Protein 7RGF (pdb70)

InterPro domains:
  IPR002126 Cadherin-like [PF00028] (144-236)
  IPR002126 Cadherin-like [PF00028] (250-343)
  IPR002126 Cadherin-like [PF00028] (361-444)
  IPR002126 Cadherin-like [PF00028] (465-558)
  IPR002126 Cadherin-like [PF00028] (590-668)
  IPR002126 Cadherin-like [PR00205] (76-95)
  IPR002126 Cadherin-like [PR00205] (245-274)
  IPR002126 Cadherin-like [PR00205] (318-330)
  IPR002126 Cadherin-like [PR00205] (437-456)
  IPR002126 Cadherin-like [PR00205] (456-469)
  IPR002126 Cadherin-like [PR00205] (516-542)
  IPR002126 Cadherin-like [PR00205] (550-567)
  IPR002126 Cadherin-like [PS50268] (38-136)
  IPR002126 Cadherin-like [PS50268] (137-245)
  IPR002126 Cadherin-like [PS50268] (246-353)
  IPR002126 Cadherin-like [PS50268] (354-458)
  IPR002126 Cadherin-like [PS50268] (459-568)
  IPR002126 Cadherin-like [PS50268] (583-679)
  IPR002126 Cadherin-like [SM00112] (52-134)
  IPR002126 Cadherin-like [SM00112] (158-243)

B-factor: mean 73.39, std 21.09, range [30.85, 167.54]

Structure (mmCIF, N/CA/C/O backbone):
data_7RGF
#
_entry.id   7RGF
#
_cell.length_a   51.944
_cell.length_b   103.948
_cell.length_c   200.592
_cell.angle_alpha   90.000
_cell.angle_beta   90.000
_cell.angle_gamma   90.000
#
_symmetry.space_group_name_H-M   'P 21 21 21'
#
loop_
_entity.id
_entity.type
_entity.pdbx_description
1 polymer 'Protocadherin gamma C4'
2 branched beta-D-galactopyranose-(1-4)-2-acetamido-2-deoxy-beta-D-glucopyranose-(1-2)-alpha-D-mannopyranose-(1-3)-[alpha-D-mannopyranose-(1-6)]beta-D-mannopyranose-(1-4)-2-acetamido-2-deoxy-beta-D-glucopyranose-(1-4)-[alpha-L-fucopyranose-(1-6)]2-acetamido-2-deoxy-beta-D-glucopyranose
3 branched 2-acetamido-2-deoxy-beta-D-glucopyranose-(1-2)-alpha-D-mannopyranose-(1-3)-[alpha-D-mannopyranose-(1-6)]beta-D-mannopyranose-(1-4)-2-acetamido-2-deoxy-beta-D-glucopyranose-(1-4)-[alpha-L-fucopyranose-(1-6)]2-acetamido-2-deoxy-beta-D-glucopyranose
4 non-polymer alpha-D-mannopyranose
5 non-polymer 2-acetamido-2-deoxy-beta-D-glucopyranose
6 non-polymer GLYCEROL
7 non-polymer 'CALCIUM ION'
8 non-polymer 'CHLORIDE ION'
9 water water
#
loop_
_atom_site.group_PDB
_atom_site.id
_atom_site.type_symbol
_atom_site.label_atom_id
_atom_site.label_alt_id
_atom_site.label_comp_id
_atom_site.label_asym_id
_atom_site.label_entity_id
_atom_site.label_seq_id
_atom_site.pdbx_PDB_ins_code
_atom_site.Cartn_x
_atom_site.Cartn_y
_atom_site.Cartn_z
_atom_site.occupancy
_atom_site.B_iso_or_equiv
_atom_site.auth_seq_id
_atom_site.auth_comp_id
_atom_site.auth_asym_id
_atom_site.auth_atom_id
_atom_site.pdbx_PDB_model_num
ATOM 1 N N . GLN A 1 1 ? 24.13755 237.65994 103.27481 1.000 78.33661 1 GLN A N 1
ATOM 2 C CA . GLN A 1 1 ? 24.72993 236.53255 102.56514 1.000 77.09414 1 GLN A CA 1
ATOM 3 C C . GLN A 1 1 ? 26.16961 236.85867 102.15557 1.000 66.31281 1 GLN A C 1
ATOM 4 O O . GLN A 1 1 ? 26.43681 237.84289 101.46235 1.000 61.48737 1 GLN A O 1
ATOM 10 N N . ILE A 1 2 ? 27.09977 236.04516 102.64045 1.000 59.05524 2 ILE A N 1
ATOM 11 C CA . ILE A 1 2 ? 28.51052 236.17084 102.29564 1.000 54.69226 2 ILE A CA 1
ATOM 12 C C . ILE A 1 2 ? 28.78382 235.34394 101.04392 1.000 54.40585 2 ILE A C 1
ATOM 13 O O . ILE A 1 2 ? 28.63558 234.11701 101.05585 1.000 54.93919 2 ILE A O 1
ATOM 18 N N . ARG A 1 3 ? 29.17022 236.01229 99.95831 1.000 52.02939 3 ARG A N 1
ATOM 19 C CA . ARG A 1 3 ? 29.40987 235.34427 98.68543 1.000 51.36278 3 ARG A CA 1
ATOM 20 C C . ARG A 1 3 ? 30.78367 235.71545 98.14051 1.000 43.78392 3 ARG A C 1
ATOM 21 O O . ARG A 1 3 ? 31.11490 236.89993 98.03217 1.000 45.01615 3 ARG A O 1
ATOM 29 N N . TYR A 1 4 ? 31.58213 234.69397 97.81046 1.000 40.56319 4 TYR A N 1
ATOM 30 C CA . TYR A 1 4 ? 32.91768 234.86399 97.24471 1.000 45.42210 4 TYR A CA 1
ATOM 31 C C . TYR A 1 4 ? 32.97641 234.32266 95.82445 1.000 50.69298 4 TYR A C 1
ATOM 32 O O . TYR A 1 4 ? 32.64630 233.14984 95.59606 1.000 52.38789 4 TYR A O 1
ATOM 41 N N . PRO A 1 5 ? 33.36879 235.12799 94.84286 1.000 46.84734 5 PRO A N 1
ATOM 42 C CA . PRO A 1 5 ? 33.64613 234.58220 93.51191 1.000 52.85937 5 PRO A CA 1
ATOM 43 C C . PRO A 1 5 ? 35.06967 234.05504 93.41630 1.000 57.73481 5 PRO A C 1
ATOM 44 O O . PRO A 1 5 ? 36.01257 234.64542 93.95146 1.000 63.01498 5 PRO A O 1
ATOM 48 N N . VAL A 1 6 ? 35.21672 232.91604 92.74824 1.000 56.94367 6 VAL A N 1
ATOM 49 C CA . VAL A 1 6 ? 36.54122 232.37693 92.45485 1.000 53.09935 6 VAL A CA 1
ATOM 50 C C . VAL A 1 6 ? 36.47111 231.67695 91.10229 1.000 50.70050 6 VAL A C 1
ATOM 51 O O . VAL A 1 6 ? 35.50844 230.94503 90.82480 1.000 52.69030 6 VAL A O 1
ATOM 55 N N . PRO A 1 7 ? 37.44011 231.90027 90.21889 1.000 52.60865 7 PRO A N 1
ATOM 56 C CA . PRO A 1 7 ? 37.39628 231.24456 88.90896 1.000 57.51947 7 PRO A CA 1
ATOM 57 C C . PRO A 1 7 ? 37.66669 229.75622 89.03134 1.000 59.76049 7 PRO A C 1
ATOM 58 O O . PRO A 1 7 ? 38.46555 229.31415 89.85965 1.000 60.80199 7 PRO A O 1
ATOM 62 N N . GLU A 1 8 ? 36.98245 228.98534 88.19524 1.000 58.17969 8 GLU A N 1
ATOM 63 C CA . GLU A 1 8 ? 37.22061 227.55453 88.12047 1.000 55.99797 8 GLU A CA 1
ATOM 64 C C . GLU A 1 8 ? 38.65677 227.27376 87.68537 1.000 58.04219 8 GLU A C 1
ATOM 65 O O . GLU A 1 8 ? 39.33146 228.11620 87.08343 1.000 57.68433 8 GLU A O 1
ATOM 71 N N . GLU A 1 9 ? 39.11885 226.06317 88.00403 1.000 59.06445 9 GLU A N 1
ATOM 72 C CA . GLU A 1 9 ? 40.45373 225.59205 87.63430 1.000 65.31772 9 GLU A CA 1
ATOM 73 C C . GLU A 1 9 ? 41.55686 226.44262 88.26140 1.000 65.33427 9 GLU A C 1
ATOM 74 O O . GLU A 1 9 ? 42.62499 226.61831 87.67014 1.000 66.55605 9 GLU A O 1
ATOM 80 N N . SER A 1 10 ? 41.31105 226.99073 89.44913 1.000 65.24702 10 SER A N 1
ATOM 81 C CA . SER A 1 10 ? 42.34368 227.73109 90.16107 1.000 64.24507 10 SER A CA 1
ATOM 82 C C . SER A 1 10 ? 43.25617 226.77033 90.91476 1.000 60.27062 10 SER A C 1
ATOM 83 O O . SER A 1 10 ? 42.81684 225.73185 91.41745 1.000 59.23447 10 SER A O 1
ATOM 86 N N . GLN A 1 11 ? 44.53784 227.12666 90.98742 1.000 59.61620 11 GLN A N 1
ATOM 87 C CA . GLN A 1 11 ? 45.52998 226.24718 91.58525 1.000 63.03694 11 GLN A CA 1
ATOM 88 C C . GLN A 1 11 ? 45.34080 226.15341 93.09760 1.000 65.18649 11 GLN A C 1
ATOM 89 O O . GLN A 1 11 ? 44.64424 226.95852 93.72139 1.000 64.45441 11 GLN A O 1
ATOM 95 N N . GLU A 1 12 ? 45.95808 225.12831 93.67972 1.000 67.54170 12 GLU A N 1
ATOM 96 C CA . GLU A 1 12 ? 45.94569 224.95428 95.12591 1.000 64.10484 12 GLU A CA 1
ATOM 97 C C . GLU A 1 12 ? 46.51410 226.18516 95.82080 1.000 61.38204 12 GLU A C 1
ATOM 98 O O . GLU A 1 12 ? 47.54651 226.72389 95.40916 1.000 61.61078 12 GLU A O 1
ATOM 101 N N . GLY A 1 13 ? 45.83035 226.63159 96.87510 1.000 56.17256 13 GLY A N 1
ATOM 102 C CA . GLY A 1 13 ? 46.24477 227.78554 97.64614 1.000 45.15727 13 GLY A CA 1
ATOM 103 C C . GLY A 1 13 ? 45.70522 229.12052 97.17711 1.000 56.10751 13 GLY A C 1
ATOM 104 O O . GLY A 1 13 ? 46.03423 230.14784 97.78318 1.000 59.45565 13 GLY A O 1
ATOM 105 N N . THR A 1 14 ? 44.89064 229.14643 96.12659 1.000 57.18421 14 THR A N 1
ATOM 106 C CA . THR A 1 14 ? 44.31683 230.40400 95.66394 1.000 52.42118 14 THR A CA 1
ATOM 107 C C . THR A 1 14 ? 43.38506 230.99749 96.72127 1.000 47.40677 14 THR A C 1
ATOM 108 O O . THR A 1 14 ? 42.58520 230.29159 97.34230 1.000 44.94523 14 THR A O 1
ATOM 112 N N . PHE A 1 15 ? 43.48897 232.31174 96.91488 1.000 45.40081 15 PHE A N 1
ATOM 113 C CA . PHE A 1 15 ? 42.68482 233.00804 97.91222 1.000 46.48150 15 PHE A CA 1
ATOM 114 C C . PHE A 1 15 ? 41.23545 233.13013 97.45579 1.000 51.19891 15 PHE A C 1
ATOM 115 O O . PHE A 1 15 ? 40.95059 233.63714 96.36739 1.000 54.68862 15 PHE A O 1
ATOM 123 N N . VAL A 1 16 ? 40.31555 232.66374 98.29145 1.000 48.66033 16 VAL A N 1
ATOM 124 C CA . VAL A 1 16 ? 38.88409 232.82932 98.05251 1.000 45.07628 16 VAL A CA 1
ATOM 125 C C . VAL A 1 16 ? 38.31363 234.00387 98.83143 1.000 49.61324 16 VAL A C 1
ATOM 126 O O . VAL A 1 16 ? 37.71554 234.90730 98.25203 1.000 47.39559 16 VAL A O 1
ATOM 130 N N . GLY A 1 17 ? 38.49735 234.01858 100.14246 1.000 52.82973 17 GLY A N 1
ATOM 131 C CA . GLY A 1 17 ? 37.93538 235.07692 100.96051 1.000 51.64839 17 GLY A CA 1
ATOM 132 C C . GLY A 1 17 ? 38.35832 234.94403 102.40595 1.000 51.40901 17 GLY A C 1
ATOM 133 O O . GLY A 1 17 ? 38.81864 233.88842 102.84763 1.000 49.25874 17 GLY A O 1
ATOM 134 N N . ASN A 1 18 ? 38.20074 236.05105 103.13372 1.000 49.80286 18 ASN A N 1
ATOM 135 C CA . ASN A 1 18 ? 38.50173 236.09723 104.56360 1.000 45.94158 18 ASN A CA 1
ATOM 136 C C . ASN A 1 18 ? 37.21331 235.79423 105.32487 1.000 40.61820 18 ASN A C 1
ATOM 137 O O . ASN A 1 18 ? 36.48824 236.68760 105.76713 1.000 43.74667 18 ASN A O 1
ATOM 142 N N . VAL A 1 19 ? 36.93325 234.49614 105.48602 1.000 38.58779 19 VAL A N 1
ATOM 143 C CA . VAL A 1 19 ? 35.68602 234.07338 106.12284 1.000 44.46919 19 VAL A CA 1
ATOM 144 C C . VAL A 1 19 ? 35.66624 234.45031 107.59928 1.000 47.74081 19 VAL A C 1
ATOM 145 O O . VAL A 1 19 ? 34.62260 234.84619 108.13282 1.000 53.09349 19 VAL A O 1
ATOM 149 N N . ALA A 1 20 ? 36.81059 234.33407 108.28330 1.000 41.65374 20 ALA A N 1
ATOM 150 C CA . ALA A 1 20 ? 36.86426 234.66589 109.70571 1.000 42.13845 20 ALA A CA 1
ATOM 151 C C . ALA A 1 20 ? 36.45196 236.11174 109.94179 1.000 43.71054 20 ALA A C 1
ATOM 152 O O . ALA A 1 20 ? 35.63459 236.40280 110.82486 1.000 41.45332 20 ALA A O 1
ATOM 154 N N . GLN A 1 21 ? 36.99440 237.02962 109.13814 1.000 38.25495 21 GLN A N 1
ATOM 155 C CA . GLN A 1 21 ? 36.65843 238.44093 109.28303 1.000 37.85174 21 GLN A CA 1
ATOM 156 C C . GLN A 1 21 ? 35.19816 238.70196 108.92776 1.000 42.67046 21 GLN A C 1
ATOM 157 O O . GLN A 1 21 ? 34.54235 239.54641 109.54887 1.000 49.58556 21 GLN A O 1
ATOM 163 N N . ASP A 1 22 ? 34.66542 237.97629 107.93940 1.000 37.08144 22 ASP A N 1
ATOM 164 C CA . ASP A 1 22 ? 33.24883 238.08350 107.60651 1.000 45.69131 22 ASP A CA 1
ATOM 165 C C . ASP A 1 22 ? 32.34491 237.38368 108.61260 1.000 46.72846 22 ASP A C 1
ATOM 166 O O . ASP A 1 22 ? 31.17705 237.76687 108.74462 1.000 45.56177 22 ASP A O 1
ATOM 171 N N . PHE A 1 23 ? 32.85136 236.38538 109.32938 1.000 45.38204 23 PHE A N 1
ATOM 172 C CA . PHE A 1 23 ? 32.09850 235.76703 110.40992 1.000 46.00036 23 PHE A CA 1
ATOM 173 C C . PHE A 1 23 ? 32.27269 236.50107 111.73065 1.000 48.09665 23 PHE A C 1
ATOM 174 O O . PHE A 1 23 ? 31.72958 236.05232 112.74516 1.000 48.80073 23 PHE A O 1
ATOM 182 N N . LEU A 1 24 ? 33.03131 237.60139 111.74053 1.000 47.90329 24 LEU A N 1
ATOM 183 C CA . LEU A 1 24 ? 33.17405 238.46669 112.91345 1.000 51.78234 24 LEU A CA 1
ATOM 184 C C . LEU A 1 24 ? 33.83753 237.72618 114.06862 1.000 53.54104 24 LEU A C 1
ATOM 185 O O . LEU A 1 24 ? 33.47061 237.89023 115.23232 1.000 53.33294 24 LEU A O 1
ATOM 190 N N . LEU A 1 25 ? 34.83885 236.92031 113.74358 1.000 51.24872 25 LEU A N 1
ATOM 191 C CA . LEU A 1 25 ? 35.56573 236.15248 114.73878 1.000 55.98119 25 LEU A CA 1
ATOM 192 C C . LEU A 1 25 ? 36.68317 237.01549 115.29838 1.000 62.30345 25 LEU A C 1
ATOM 193 O O . LEU A 1 25 ? 37.29410 237.80089 114.56803 1.000 62.49602 25 LEU A O 1
ATOM 198 N N . ASP A 1 26 ? 36.94061 236.88260 116.59777 1.000 66.25131 26 ASP A N 1
ATOM 199 C CA . ASP A 1 26 ? 38.02673 237.64905 117.18494 1.000 72.25530 26 ASP A CA 1
ATOM 200 C C . ASP A 1 26 ? 39.34052 237.19038 116.57123 1.000 69.67134 26 ASP A C 1
ATOM 201 O O . ASP A 1 26 ? 39.58419 235.99052 116.41390 1.000 68.67019 26 ASP A O 1
ATOM 206 N N . THR A 1 27 ? 40.18500 238.15887 116.21604 1.000 71.71504 27 THR A N 1
ATOM 207 C CA . THR A 1 27 ? 41.42937 237.83450 115.53033 1.000 78.63380 27 THR A CA 1
ATOM 208 C C . THR A 1 27 ? 42.35847 237.01814 116.41889 1.000 76.10203 27 THR A C 1
ATOM 209 O O . THR A 1 27 ? 43.03533 236.09952 115.94218 1.000 75.52491 27 THR A O 1
ATOM 213 N N . GLU A 1 28 ? 42.39715 237.32935 117.71631 1.000 72.23301 28 GLU A N 1
ATOM 214 C CA . GLU A 1 28 ? 43.33544 236.67092 118.61557 1.000 74.10533 28 GLU A CA 1
ATOM 215 C C . GLU A 1 28 ? 42.93384 235.24066 118.95879 1.000 69.74525 28 GLU A C 1
ATOM 216 O O . GLU A 1 28 ? 43.73537 234.52510 119.57014 1.000 69.48992 28 GLU A O 1
ATOM 222 N N . SER A 1 29 ? 41.73672 234.79965 118.56800 1.000 67.62165 29 SER A N 1
ATOM 223 C CA . SER A 1 29 ? 41.18206 233.53179 119.02776 1.000 73.97005 29 SER A CA 1
ATOM 224 C C . SER A 1 29 ? 41.02367 232.49671 117.91868 1.000 73.68002 29 SER A C 1
ATOM 225 O O . SER A 1 29 ? 40.40031 231.45580 118.15155 1.000 79.29475 29 SER A O 1
ATOM 228 N N . LEU A 1 30 ? 41.57658 232.74393 116.72688 1.000 68.59883 30 LEU A N 1
ATOM 229 C CA . LEU A 1 30 ? 41.39562 231.80475 115.62091 1.000 65.84847 30 LEU A CA 1
ATOM 230 C C . LEU A 1 30 ? 41.96898 230.42991 115.94648 1.000 63.87365 30 LEU A C 1
ATOM 231 O O . LEU A 1 30 ? 41.34049 229.40630 115.65461 1.000 65.10299 30 LEU A O 1
ATOM 236 N N . SER A 1 31 ? 43.16176 230.38271 116.54620 1.000 62.34636 31 SER A N 1
ATOM 237 C CA . SER A 1 31 ? 43.76841 229.09744 116.88264 1.000 73.17421 31 SER A CA 1
ATOM 238 C C . SER A 1 31 ? 42.91660 228.31129 117.87399 1.000 74.50042 31 SER A C 1
ATOM 239 O O . SER A 1 31 ? 42.99840 227.07851 117.92180 1.000 79.66148 31 SER A O 1
ATOM 242 N N . ALA A 1 32 ? 42.10377 229.00014 118.67635 1.000 67.16728 32 ALA A N 1
ATOM 243 C CA . ALA A 1 32 ? 41.20715 228.31257 119.59809 1.000 66.33640 32 ALA A CA 1
ATOM 244 C C . ALA A 1 32 ? 39.90939 227.89639 118.91223 1.000 68.24330 32 ALA A C 1
ATOM 245 O O . ALA A 1 32 ? 39.48075 226.74266 119.03020 1.000 73.06474 32 ALA A O 1
ATOM 247 N N . ARG A 1 33 ? 39.26732 228.82442 118.19577 1.000 64.94082 33 ARG A N 1
ATOM 248 C CA . ARG A 1 33 ? 37.99060 228.51264 117.55974 1.000 63.34224 33 ARG A CA 1
ATOM 249 C C . ARG A 1 33 ? 38.12306 227.38320 116.54592 1.000 64.11454 33 ARG A C 1
ATOM 250 O O . ARG A 1 33 ? 37.18801 226.58973 116.37925 1.000 60.88177 33 ARG A O 1
ATOM 258 N N . ARG A 1 34 ? 39.26474 227.30130 115.85943 1.000 65.34324 34 ARG A N 1
ATOM 259 C CA . ARG A 1 34 ? 39.54710 226.21816 114.91754 1.000 63.52104 34 ARG A CA 1
ATOM 260 C C . ARG A 1 34 ? 38.47967 226.13965 113.82428 1.000 58.02510 34 ARG A C 1
ATOM 261 O O . ARG A 1 34 ? 37.84617 225.10218 113.60992 1.000 51.72503 34 ARG A O 1
ATOM 269 N N . LEU A 1 35 ? 38.27931 227.25937 113.12933 1.000 56.28948 35 LEU A N 1
ATOM 270 C CA . LEU A 1 35 ? 37.28731 227.31948 112.06222 1.000 51.48875 35 LEU A CA 1
ATOM 271 C C . LEU A 1 35 ? 37.66487 226.35148 110.94751 1.000 51.58771 35 LEU A C 1
ATOM 272 O O . LEU A 1 35 ? 38.78890 226.38035 110.43851 1.000 55.03933 35 LEU A O 1
ATOM 277 N N . GLN A 1 36 ? 36.72449 225.48731 110.56949 1.000 50.78470 36 GLN A N 1
ATOM 278 C CA . GLN A 1 36 ? 36.98819 224.46131 109.57266 1.000 53.70950 36 GLN A CA 1
ATOM 279 C C . GLN A 1 36 ? 35.80519 224.30958 108.63033 1.000 53.73905 36 GLN A C 1
ATOM 280 O O . GLN A 1 36 ? 34.66243 224.61800 108.97999 1.000 51.49305 36 GLN A O 1
ATOM 286 N N . VAL A 1 37 ? 36.09677 223.82092 107.43008 1.000 51.57409 37 VAL A N 1
ATOM 287 C CA . VAL A 1 37 ? 35.05535 223.48632 106.46661 1.000 47.84565 37 VAL A CA 1
ATOM 288 C C . VAL A 1 37 ? 34.41291 222.17138 106.88649 1.000 52.53743 37 VAL A C 1
ATOM 289 O O . VAL A 1 37 ? 35.10999 221.21340 107.24032 1.000 59.75179 37 VAL A O 1
ATOM 293 N N . ALA A 1 38 ? 33.08452 222.12495 106.86455 1.000 50.93370 38 ALA A N 1
ATOM 294 C CA . ALA A 1 38 ? 32.34555 220.90048 107.13048 1.000 56.49577 38 ALA A CA 1
ATOM 295 C C . ALA A 1 38 ? 31.94042 220.24726 105.81403 1.000 65.72302 38 ALA A C 1
ATOM 296 O O . ALA A 1 38 ? 31.72098 220.92821 104.80909 1.000 66.20674 38 ALA A O 1
ATOM 298 N N . GLY A 1 39 ? 31.83880 218.91918 105.82605 1.000 73.53767 39 GLY A N 1
ATOM 299 C CA . GLY A 1 39 ? 31.42724 218.19508 104.63682 1.000 78.32610 39 GLY A CA 1
ATOM 300 C C . GLY A 1 39 ? 32.56024 217.59426 103.82893 1.000 81.19262 39 GLY A C 1
ATOM 301 O O . GLY A 1 39 ? 33.46737 218.31174 103.39844 1.000 75.01755 39 GLY A O 1
ATOM 302 N N . GLU A 1 40 ? 32.49909 216.27950 103.59029 1.000 88.57334 40 GLU A N 1
ATOM 303 C CA . GLU A 1 40 ? 33.59430 215.58736 102.91367 1.000 91.00362 40 GLU A CA 1
ATOM 304 C C . GLU A 1 40 ? 33.83059 216.13890 101.51279 1.000 82.37930 40 GLU A C 1
ATOM 305 O O . GLU A 1 40 ? 34.98095 216.33462 101.10298 1.000 82.50162 40 GLU A O 1
ATOM 311 N N . VAL A 1 41 ? 32.75657 216.38893 100.76016 1.000 77.33653 41 VAL A N 1
ATOM 312 C CA . VAL A 1 41 ? 32.90678 216.85879 99.38448 1.000 73.78655 41 VAL A CA 1
ATOM 313 C C . VAL A 1 41 ? 33.55368 218.23801 99.35993 1.000 68.49261 41 VAL A C 1
ATOM 314 O O . VAL A 1 41 ? 34.53164 218.46946 98.63872 1.000 65.61311 41 VAL A O 1
ATOM 318 N N . ASN A 1 42 ? 33.02006 219.17429 100.14832 1.000 66.66280 42 ASN A N 1
ATOM 319 C CA . ASN A 1 42 ? 33.56536 220.52558 100.15799 1.000 61.01438 42 ASN A CA 1
ATOM 320 C C . ASN A 1 42 ? 34.95464 220.58739 100.77791 1.000 60.25573 42 ASN A C 1
ATOM 321 O O . ASN A 1 42 ? 35.71367 221.51253 100.47169 1.000 60.83365 42 ASN A O 1
ATOM 326 N N . GLN A 1 43 ? 35.30905 219.62276 101.63069 1.000 65.62277 43 GLN A N 1
ATOM 327 C CA . GLN A 1 43 ? 36.66186 219.57307 102.17161 1.000 72.16132 43 GLN A CA 1
ATOM 328 C C . GLN A 1 43 ? 37.67473 219.12294 101.13144 1.000 73.93382 43 GLN A C 1
ATOM 329 O O . GLN A 1 43 ? 38.87789 219.31895 101.33158 1.000 69.78603 43 GLN A O 1
ATOM 335 N N . ARG A 1 44 ? 37.21840 218.51636 100.03315 1.000 76.78269 44 ARG A N 1
ATOM 336 C CA . ARG A 1 44 ? 38.13796 218.16427 98.95881 1.000 76.67692 44 ARG A CA 1
ATOM 337 C C . ARG A 1 44 ? 38.58715 219.39083 98.17582 1.000 67.63298 44 ARG A C 1
ATOM 338 O O . ARG A 1 44 ? 39.67144 219.37821 97.58442 1.000 70.11812 44 ARG A O 1
ATOM 346 N N . HIS A 1 45 ? 37.78287 220.45691 98.15952 1.000 61.35702 45 HIS A N 1
ATOM 347 C CA . HIS A 1 45 ? 38.08344 221.61233 97.32745 1.000 57.80942 45 HIS A CA 1
ATOM 348 C C . HIS A 1 45 ? 38.45967 222.86427 98.10644 1.000 55.13428 45 HIS A C 1
ATOM 349 O O . HIS A 1 45 ? 39.15751 223.72227 97.55641 1.000 56.56183 45 HIS A O 1
ATOM 356 N N . PHE A 1 46 ? 38.02837 222.99252 99.36022 1.000 52.90853 46 PHE A N 1
ATOM 357 C CA . PHE A 1 46 ? 38.30785 224.17863 100.15497 1.000 52.35028 46 PHE A CA 1
ATOM 358 C C . PHE A 1 46 ? 38.93475 223.79474 101.48654 1.000 52.92944 46 PHE A C 1
ATOM 359 O O . PHE A 1 46 ? 38.69809 222.70547 102.01604 1.000 57.81813 46 PHE A O 1
ATOM 367 N N . ARG A 1 47 ? 39.74600 224.70708 102.01617 1.000 52.73116 47 ARG A N 1
ATOM 368 C CA . ARG A 1 47 ? 40.30623 224.58041 103.35262 1.000 54.79535 47 ARG A CA 1
ATOM 369 C C . ARG A 1 47 ? 40.49095 225.97963 103.92231 1.000 56.60139 47 ARG A C 1
ATOM 370 O O . ARG A 1 47 ? 40.59497 226.96292 103.18336 1.000 55.05955 47 ARG A O 1
ATOM 378 N N . VAL A 1 48 ? 40.52491 226.05993 105.24849 1.000 50.78979 48 VAL A N 1
ATOM 379 C CA . VAL A 1 48 ? 40.69400 227.31790 105.96555 1.000 47.69213 48 VAL A CA 1
ATOM 380 C C . VAL A 1 48 ? 42.08156 227.33363 106.58632 1.000 52.86496 48 VAL A C 1
ATOM 381 O O . VAL A 1 48 ? 42.46058 226.39473 107.29687 1.000 53.40943 48 VAL A O 1
ATOM 385 N N . ASP A 1 49 ? 42.83875 228.39412 106.31478 1.000 55.13416 49 ASP A N 1
ATOM 386 C CA . ASP A 1 49 ? 44.14633 228.54209 106.93483 1.000 68.63796 49 ASP A CA 1
ATOM 387 C C . ASP A 1 49 ? 43.96674 228.93269 108.39516 1.000 69.41494 49 ASP A C 1
ATOM 388 O O . ASP A 1 49 ? 43.24653 229.88435 108.71190 1.000 65.33830 49 ASP A O 1
ATOM 393 N N . LEU A 1 50 ? 44.64046 228.20108 109.28556 1.000 70.42265 50 LEU A N 1
ATOM 394 C CA . LEU A 1 50 ? 44.41769 228.38208 110.71516 1.000 72.73675 50 LEU A CA 1
ATOM 395 C C . LEU A 1 50 ? 44.98877 229.69945 111.22176 1.000 73.21473 50 LEU A C 1
ATOM 396 O O . LEU A 1 50 ? 44.45611 230.27597 112.17713 1.000 76.02471 50 LEU A O 1
ATOM 401 N N . ASP A 1 51 ? 46.05159 230.20124 110.59360 1.000 74.68442 51 ASP A N 1
ATOM 402 C CA . ASP A 1 51 ? 46.68864 231.41258 111.09512 1.000 78.49256 51 ASP A CA 1
ATOM 403 C C . ASP A 1 51 ? 45.93339 232.66681 110.67137 1.000 74.28750 51 ASP A C 1
ATOM 404 O O . ASP A 1 51 ? 45.73095 233.57423 111.48594 1.000 73.86066 51 ASP A O 1
ATOM 409 N N . SER A 1 52 ? 45.50047 232.73481 109.41300 1.000 70.29918 52 SER A N 1
ATOM 410 C CA . SER A 1 52 ? 44.86640 233.93712 108.89332 1.000 63.31692 52 SER A CA 1
ATOM 411 C C . SER A 1 52 ? 43.34678 233.86154 108.87183 1.000 57.52508 52 SER A C 1
ATOM 412 O O . SER A 1 52 ? 42.69256 234.90924 108.83676 1.000 61.24423 52 SER A O 1
ATOM 415 N N . GLY A 1 53 ? 42.77309 232.66212 108.88677 1.000 50.61126 53 GLY A N 1
ATOM 416 C CA . GLY A 1 53 ? 41.33729 232.52815 108.76278 1.000 50.41275 53 GLY A CA 1
ATOM 417 C C . GLY A 1 53 ? 40.81008 232.70660 107.36012 1.000 50.29311 53 GLY A C 1
ATOM 418 O O . GLY A 1 53 ? 39.61540 232.96412 107.18734 1.000 48.67034 53 GLY A O 1
ATOM 419 N N . ALA A 1 54 ? 41.66467 232.57842 106.35007 1.000 49.82301 54 ALA A N 1
ATOM 420 C CA . ALA A 1 54 ? 41.26683 232.78315 104.96681 1.000 47.53051 54 ALA A CA 1
ATOM 421 C C . ALA A 1 54 ? 40.80524 231.46876 104.35446 1.000 44.93352 54 ALA A C 1
ATOM 422 O O . ALA A 1 54 ? 41.37534 230.40746 104.62246 1.000 49.51469 54 ALA A O 1
ATOM 424 N N . LEU A 1 55 ? 39.76098 231.54831 103.53531 1.000 40.42975 55 LEU A N 1
ATOM 425 C CA . LEU A 1 55 ? 39.28979 230.40520 102.76232 1.000 38.22551 55 LEU A CA 1
ATOM 426 C C . LEU A 1 55 ? 40.14512 230.25505 101.50737 1.000 44.70749 55 LEU A C 1
ATOM 427 O O . LEU A 1 55 ? 40.27258 231.19885 100.72055 1.000 39.72359 55 LEU A O 1
ATOM 432 N N . LEU A 1 56 ? 40.75033 229.08260 101.33216 1.000 45.53391 56 LEU A N 1
ATOM 433 C CA . LEU A 1 56 ? 41.66592 228.83261 100.23074 1.000 47.25762 56 LEU A CA 1
ATOM 434 C C . LEU A 1 56 ? 41.20136 227.63648 99.41086 1.000 49.87744 56 LEU A C 1
ATOM 435 O O . LEU A 1 56 ? 40.47595 226.76368 99.89089 1.000 51.50637 56 LEU A O 1
ATOM 440 N N . ILE A 1 57 ? 41.63029 227.61583 98.14882 1.000 49.12480 57 ILE A N 1
ATOM 441 C CA . ILE A 1 57 ? 41.38996 226.46627 97.28788 1.000 47.79564 57 ILE A CA 1
ATOM 442 C C . ILE A 1 57 ? 42.33046 225.33583 97.68508 1.000 51.03334 57 ILE A C 1
ATOM 443 O O . ILE A 1 57 ? 43.54959 225.52820 97.78538 1.000 53.43504 57 ILE A O 1
ATOM 448 N N . LYS A 1 58 ? 41.77015 224.14636 97.91610 1.000 52.59706 58 LYS A N 1
ATOM 449 C CA . LYS A 1 58 ? 42.59344 222.94749 98.12316 1.000 58.30276 58 LYS A CA 1
ATOM 450 C C . LYS A 1 58 ? 42.83349 222.23637 96.79375 1.000 69.24958 58 LYS A C 1
ATOM 451 O O . LYS A 1 58 ? 43.95646 222.21913 96.28212 1.000 74.57959 58 LYS A O 1
ATOM 457 N N . ASN A 1 59 ? 41.77923 221.63814 96.22586 1.000 73.02450 59 ASN A N 1
ATOM 458 C CA . ASN A 1 59 ? 41.88342 221.01229 94.91783 1.000 78.58017 59 ASN A CA 1
ATOM 459 C C . ASN A 1 59 ? 41.05748 221.77261 93.88384 1.000 79.86055 59 ASN A C 1
ATOM 460 O O . ASN A 1 59 ? 39.94525 222.21977 94.18486 1.000 82.59155 59 ASN A O 1
ATOM 465 N N . PRO A 1 60 ? 41.58414 221.93455 92.66872 1.000 79.43663 60 PRO A N 1
ATOM 466 C CA . PRO A 1 60 ? 40.88614 222.72258 91.64171 1.000 77.78315 60 PRO A CA 1
ATOM 467 C C . PRO A 1 60 ? 39.48214 222.21189 91.34286 1.000 72.63298 60 PRO A C 1
ATOM 468 O O . PRO A 1 60 ? 39.20154 221.01302 91.40716 1.000 74.19824 60 PRO A O 1
ATOM 472 N N . ILE A 1 61 ? 38.59626 223.15438 91.01834 1.000 66.88560 61 ILE A N 1
ATOM 473 C CA . ILE A 1 61 ? 37.17918 222.89596 90.78095 1.000 68.21963 61 ILE A CA 1
ATOM 474 C C . ILE A 1 61 ? 36.87749 223.02739 89.29423 1.000 71.07014 61 ILE A C 1
ATOM 475 O O . ILE A 1 61 ? 37.33189 223.97223 88.63879 1.000 74.30306 61 ILE A O 1
ATOM 480 N N . ASP A 1 62 ? 36.11694 222.07119 88.76338 1.000 71.89447 62 ASP A N 1
ATOM 481 C CA . ASP A 1 62 ? 35.62648 222.11382 87.38966 1.000 75.26809 62 ASP A CA 1
ATOM 482 C C . ASP A 1 62 ? 34.19885 222.65035 87.41349 1.000 72.64555 62 ASP A C 1
ATOM 483 O O . ASP A 1 62 ? 33.29926 222.00824 87.96426 1.000 74.41866 62 ASP A O 1
ATOM 488 N N . ARG A 1 63 ? 33.99393 223.83475 86.83019 1.000 65.45458 63 ARG A N 1
ATOM 489 C CA . ARG A 1 63 ? 32.64879 224.39957 86.77729 1.000 62.40920 63 ARG A CA 1
ATOM 490 C C . ARG A 1 63 ? 31.73471 223.57698 85.87639 1.000 66.88114 63 ARG A C 1
ATOM 491 O O . ARG A 1 63 ? 30.53756 223.43909 86.15522 1.000 73.51453 63 ARG A O 1
ATOM 499 N N . GLU A 1 64 ? 32.27956 223.02527 84.78725 1.000 60.13677 64 GLU A N 1
ATOM 500 C CA . GLU A 1 64 ? 31.45452 222.29133 83.83100 1.000 77.59667 64 GLU A CA 1
ATOM 501 C C . GLU A 1 64 ? 30.86571 221.03062 84.45336 1.000 84.78341 64 GLU A C 1
ATOM 502 O O . GLU A 1 64 ? 29.67895 220.73721 84.26635 1.000 85.52799 64 GLU A O 1
ATOM 508 N N . ALA A 1 65 ? 31.67668 220.27062 85.19371 1.000 84.47091 65 ALA A N 1
ATOM 509 C CA . ALA A 1 65 ? 31.17658 219.06195 85.83834 1.000 84.39992 65 ALA A CA 1
ATOM 510 C C . ALA A 1 65 ? 30.17928 219.36785 86.94647 1.000 84.44910 65 ALA A C 1
ATOM 511 O O . ALA A 1 65 ? 29.40739 218.48330 87.33011 1.000 88.60043 65 ALA A O 1
ATOM 513 N N . LEU A 1 66 ? 30.17496 220.59696 87.46057 1.000 80.71609 66 LEU A N 1
ATOM 514 C CA . LEU A 1 66 ? 29.35261 220.97377 88.60308 1.000 79.73363 66 LEU A CA 1
ATOM 515 C C . LEU A 1 66 ? 28.00682 221.55443 88.18156 1.000 87.02256 66 LEU A C 1
ATOM 516 O O . LEU A 1 66 ? 26.95839 221.11482 88.66380 1.000 91.60454 66 LEU A O 1
ATOM 521 N N . CYS A 1 67 ? 28.01776 222.53257 87.27797 1.000 89.59850 67 CYS A N 1
ATOM 522 C CA . CYS A 1 67 ? 26.81053 223.25259 86.91027 1.000 92.56946 67 CYS A CA 1
ATOM 523 C C . CYS A 1 67 ? 26.39691 223.06581 85.45775 1.000 91.96150 67 CYS A C 1
ATOM 524 O O . CYS A 1 67 ? 25.28144 223.46205 85.09873 1.000 93.11390 67 CYS A O 1
ATOM 527 N N . GLY A 1 68 ? 27.24950 222.48488 84.61709 1.000 87.84488 68 GLY A N 1
ATOM 528 C CA . GLY A 1 68 ? 26.90211 222.26947 83.22771 1.000 85.28707 68 GLY A CA 1
ATOM 529 C C . GLY A 1 68 ? 26.73185 223.56542 82.46667 1.000 83.40826 68 GLY A C 1
ATOM 530 O O . GLY A 1 68 ? 27.66014 224.37495 82.39063 1.000 84.12607 68 GLY A O 1
ATOM 531 N N . LEU A 1 69 ? 25.54566 223.77512 81.89979 1.000 80.74896 69 LEU A N 1
ATOM 532 C CA . LEU A 1 69 ? 25.26650 224.94815 81.08466 1.000 82.44656 69 LEU A CA 1
ATOM 533 C C . LEU A 1 69 ? 24.52491 226.03294 81.85474 1.000 81.47135 69 LEU A C 1
ATOM 534 O O . LEU A 1 69 ? 24.02763 226.98234 81.24201 1.000 87.60541 69 LEU A O 1
ATOM 539 N N . SER A 1 70 ? 24.44505 225.91972 83.17806 1.000 80.03188 70 SER A N 1
ATOM 540 C CA . SER A 1 70 ? 23.77748 226.93779 83.97414 1.000 79.87301 70 SER A CA 1
ATOM 541 C C . SER A 1 70 ? 24.56929 228.24018 83.95086 1.000 79.36773 70 SER A C 1
ATOM 542 O O . SER A 1 70 ? 25.80043 228.24650 83.87513 1.000 75.20220 70 SER A O 1
ATOM 545 N N . ALA A 1 71 ? 23.84055 229.35536 84.02059 1.000 83.69428 71 ALA A N 1
ATOM 546 C CA . ALA A 1 71 ? 24.47990 230.66652 83.98795 1.000 83.47194 71 ALA A CA 1
ATOM 547 C C . ALA A 1 71 ? 25.22882 230.95509 85.28491 1.000 81.84406 71 ALA A C 1
ATOM 548 O O . ALA A 1 71 ? 26.32500 231.52823 85.26140 1.000 78.06190 71 ALA A O 1
ATOM 550 N N . SER A 1 72 ? 24.65807 230.56623 86.42274 1.000 81.85140 72 SER A N 1
ATOM 551 C CA . SER A 1 72 ? 25.24937 230.82449 87.72679 1.000 79.14780 72 SER A CA 1
ATOM 552 C C . SER A 1 72 ? 25.61993 229.51031 88.39765 1.000 72.05251 72 SER A C 1
ATOM 553 O O . SER A 1 72 ? 24.84730 228.54726 88.37159 1.000 68.29097 72 SER A O 1
ATOM 556 N N . CYS A 1 73 ? 26.80851 229.47849 88.99819 1.000 67.59483 73 CYS A N 1
ATOM 557 C CA . CYS A 1 73 ? 27.29505 228.31881 89.73810 1.000 69.93266 73 CYS A CA 1
ATOM 558 C C . CYS A 1 73 ? 27.63669 228.77468 91.15137 1.000 66.76775 73 CYS A C 1
ATOM 559 O O . CYS A 1 73 ? 28.63447 229.47312 91.35963 1.000 62.54683 73 CYS A O 1
ATOM 562 N N . ILE A 1 74 ? 26.80796 228.38761 92.11850 1.000 64.91307 74 ILE A N 1
ATOM 563 C CA . ILE A 1 74 ? 26.95372 228.82676 93.50131 1.000 59.24203 74 ILE A CA 1
ATOM 564 C C . ILE A 1 74 ? 26.99183 227.60349 94.40673 1.000 56.25170 74 ILE A C 1
ATOM 565 O O . ILE A 1 74 ? 26.10730 226.74200 94.33028 1.000 57.78802 74 ILE A O 1
ATOM 570 N N . VAL A 1 75 ? 28.01582 227.52919 95.25371 1.000 53.27876 75 VAL A N 1
ATOM 571 C CA . VAL A 1 75 ? 28.27678 226.39147 96.12801 1.000 55.94482 75 VAL A CA 1
ATOM 572 C C . VAL A 1 75 ? 28.10706 226.84826 97.57687 1.000 54.97244 75 VAL A C 1
ATOM 573 O O . VAL A 1 75 ? 28.92280 227.63898 98.07721 1.000 54.37262 75 VAL A O 1
ATOM 577 N N . PRO A 1 76 ? 27.07379 226.39521 98.28422 1.000 52.52501 76 PRO A N 1
ATOM 578 C CA . PRO A 1 76 ? 26.94802 226.73939 99.70808 1.000 54.48807 76 PRO A CA 1
ATOM 579 C C . PRO A 1 76 ? 27.96790 225.97686 100.54578 1.000 51.69133 76 PRO A C 1
ATOM 580 O O . PRO A 1 76 ? 28.05447 224.74898 100.47845 1.000 58.68209 76 PRO A O 1
ATOM 584 N N . LEU A 1 77 ? 28.73723 226.71522 101.34181 1.000 42.95126 77 LEU A N 1
ATOM 585 C CA . LEU A 1 77 ? 29.75767 226.14808 102.21344 1.000 52.07522 77 LEU A CA 1
ATOM 586 C C . LEU A 1 77 ? 29.32575 226.26745 103.66720 1.000 53.69194 77 LEU A C 1
ATOM 587 O O . LEU A 1 77 ? 28.78705 227.29805 104.08548 1.000 52.77851 77 LEU A O 1
ATOM 592 N N . GLU A 1 78 ? 29.58992 225.21672 104.43665 1.000 54.53230 78 GLU A N 1
ATOM 593 C CA . GLU A 1 78 ? 29.31502 225.19198 105.86372 1.000 56.36252 78 GLU A CA 1
ATOM 594 C C . GLU A 1 78 ? 30.61710 225.12008 106.64937 1.000 53.44488 78 GLU A C 1
ATOM 595 O O . GLU A 1 78 ? 31.56067 224.42848 106.25074 1.000 53.32601 78 GLU A O 1
ATOM 601 N N . PHE A 1 79 ? 30.65616 225.83601 107.77004 1.000 45.64299 79 PHE A N 1
ATOM 602 C CA . PHE A 1 79 ? 31.84218 225.92606 108.60397 1.000 42.70763 79 PHE A CA 1
ATOM 603 C C . PHE A 1 79 ? 31.47050 225.59519 110.04137 1.000 55.07027 79 PHE A C 1
ATOM 604 O O . PHE A 1 79 ? 30.32905 225.79096 110.46363 1.000 55.45123 79 PHE A O 1
ATOM 612 N N . VAL A 1 80 ? 32.44763 225.09587 110.79426 1.000 53.38881 80 VAL A N 1
ATOM 613 C CA . VAL A 1 80 ? 32.24887 224.68491 112.17886 1.000 56.71983 80 VAL A CA 1
ATOM 614 C C . VAL A 1 80 ? 33.36865 225.24853 113.04175 1.000 56.90472 80 VAL A C 1
ATOM 615 O O . VAL A 1 80 ? 34.53531 225.26544 112.63389 1.000 54.92330 80 VAL A O 1
ATOM 619 N N . THR A 1 81 ? 33.00653 225.72049 114.23105 1.000 55.07584 81 THR A N 1
ATOM 620 C CA . THR A 1 81 ? 33.95436 226.13389 115.25215 1.000 57.01522 81 THR A CA 1
ATOM 621 C C . THR A 1 81 ? 33.71045 225.33374 116.52488 1.000 64.07670 81 THR A C 1
ATOM 622 O O . THR A 1 81 ? 32.69127 224.65602 116.68104 1.000 64.17421 81 THR A O 1
ATOM 626 N N . GLU A 1 82 ? 34.67524 225.41885 117.43580 1.000 67.98501 82 GLU A N 1
ATOM 627 C CA . GLU A 1 82 ? 34.55439 224.85290 118.76906 1.000 74.06594 82 GLU A CA 1
ATOM 628 C C . GLU A 1 82 ? 34.89558 225.92334 119.79396 1.000 72.77437 82 GLU A C 1
ATOM 629 O O . GLU A 1 82 ? 35.74101 226.79140 119.55517 1.000 68.89729 82 GLU A O 1
ATOM 635 N N . GLY A 1 83 ? 34.19408 225.87486 120.92117 1.000 75.49416 83 GLY A N 1
ATOM 636 C CA . GLY A 1 83 ? 34.45606 226.75762 122.03107 1.000 71.40992 83 GLY A CA 1
ATOM 637 C C . GLY A 1 83 ? 33.95293 228.17113 121.81024 1.000 67.83311 83 GLY A C 1
ATOM 638 O O . GLY A 1 83 ? 34.74132 229.11761 121.71337 1.000 69.40936 83 GLY A O 1
ATOM 639 N N . PRO A 1 84 ? 32.62295 228.35250 121.72121 1.000 63.59617 84 PRO A N 1
ATOM 640 C CA . PRO A 1 84 ? 31.56367 227.33793 121.72390 1.000 63.39490 84 PRO A CA 1
ATOM 641 C C . PRO A 1 84 ? 31.34851 226.69980 120.35090 1.000 60.01222 84 PRO A C 1
ATOM 642 O O . PRO A 1 84 ? 31.83799 227.20480 119.33827 1.000 51.22150 84 PRO A O 1
ATOM 646 N N . LEU A 1 85 ? 30.62666 225.58251 120.33811 1.000 61.32837 85 LEU A N 1
ATOM 647 C CA . LEU A 1 85 ? 30.33065 224.86372 119.10637 1.000 57.60677 85 LEU A CA 1
ATOM 648 C C . LEU A 1 85 ? 29.36682 225.68410 118.25343 1.000 58.27866 85 LEU A C 1
ATOM 649 O O . LEU A 1 85 ? 28.22782 225.93558 118.66141 1.000 62.44727 85 LEU A O 1
ATOM 654 N N . GLU A 1 86 ? 29.81245 226.09752 117.06747 1.000 56.76950 86 GLU A N 1
ATOM 655 C CA . GLU A 1 86 ? 29.00158 226.94762 116.20669 1.000 60.76929 86 GLU A CA 1
ATOM 656 C C . GLU A 1 86 ? 29.16807 226.55130 114.74669 1.000 60.72826 86 GLU A C 1
ATOM 657 O O . GLU A 1 86 ? 30.16061 225.93387 114.35083 1.000 55.21958 86 GLU A O 1
ATOM 663 N N . MET A 1 87 ? 28.16987 226.92897 113.94878 1.000 60.41365 87 MET A N 1
ATOM 664 C CA . MET A 1 87 ? 28.13936 226.66379 112.51866 1.000 63.67968 87 MET A CA 1
ATOM 665 C C . MET A 1 87 ? 27.94357 227.96851 111.75883 1.000 57.80742 87 MET A C 1
ATOM 666 O O . MET A 1 87 ? 27.16047 228.83110 112.17314 1.000 55.99084 87 MET A O 1
ATOM 671 N N . TYR A 1 88 ? 28.65247 228.10165 110.63995 1.000 51.28967 88 TYR A N 1
ATOM 672 C CA . TYR A 1 88 ? 28.59423 229.29283 109.80648 1.000 51.41934 88 TYR A CA 1
ATOM 673 C C . TYR A 1 88 ? 28.37623 228.88319 108.35729 1.000 46.40365 88 TYR A C 1
ATOM 674 O O . TYR A 1 88 ? 28.61683 227.73603 107.97129 1.000 47.73105 88 TYR A O 1
ATOM 683 N N . ARG A 1 89 ? 27.90282 229.83079 107.55166 1.000 48.77481 89 ARG A N 1
ATOM 684 C CA . ARG A 1 89 ? 27.53781 229.52047 106.17827 1.000 41.20273 89 ARG A CA 1
ATOM 685 C C . ARG A 1 89 ? 28.04157 230.61667 105.25098 1.000 42.14759 89 ARG A C 1
ATOM 686 O O . ARG A 1 89 ? 28.00881 231.79928 105.60241 1.000 40.18054 89 ARG A O 1
ATOM 694 N N . ALA A 1 90 ? 28.50875 230.21421 104.07115 1.000 48.49399 90 ALA A N 1
ATOM 695 C CA . ALA A 1 90 ? 28.91104 231.14929 103.02970 1.000 42.35781 90 ALA A CA 1
ATOM 696 C C . ALA A 1 90 ? 28.75119 230.47368 101.67584 1.000 47.99382 90 ALA A C 1
ATOM 697 O O . ALA A 1 90 ? 28.73315 229.24484 101.57120 1.000 49.96211 90 ALA A O 1
ATOM 699 N N . GLU A 1 91 ? 28.64770 231.29337 100.63332 1.000 46.25169 91 GLU A N 1
ATOM 700 C CA . GLU A 1 91 ? 28.44505 230.81997 99.26975 1.000 51.19537 91 GLU A CA 1
ATOM 701 C C . GLU A 1 91 ? 29.65925 231.17464 98.42659 1.000 50.27197 91 GLU A C 1
ATOM 702 O O . GLU A 1 91 ? 30.14905 232.30642 98.47904 1.000 50.88363 91 GLU A O 1
ATOM 708 N N . VAL A 1 92 ? 30.14644 230.20508 97.66019 1.000 49.45742 92 VAL A N 1
ATOM 709 C CA . VAL A 1 92 ? 31.23588 230.41329 96.71328 1.000 53.53205 92 VAL A CA 1
ATOM 710 C C . VAL A 1 92 ? 30.65615 230.37186 95.30805 1.000 53.99847 92 VAL A C 1
ATOM 711 O O . VAL A 1 92 ? 30.02202 229.38374 94.91772 1.000 55.54636 92 VAL A O 1
ATOM 715 N N . GLU A 1 93 ? 30.85898 231.44966 94.55556 1.000 53.14063 93 GLU A N 1
ATOM 716 C CA . GLU A 1 93 ? 30.45725 231.50384 93.15610 1.000 56.96610 93 GLU A CA 1
ATOM 717 C C . GLU A 1 93 ? 31.63015 231.06278 92.28907 1.000 50.87264 93 GLU A C 1
ATOM 718 O O . GLU A 1 93 ? 32.70182 231.67731 92.32191 1.000 45.50113 93 GLU A O 1
ATOM 724 N N . ILE A 1 94 ? 31.43003 229.99644 91.52326 1.000 47.24565 94 ILE A N 1
ATOM 725 C CA . ILE A 1 94 ? 32.46118 229.47658 90.63446 1.000 55.87883 94 ILE A CA 1
ATOM 726 C C . ILE A 1 94 ? 32.32967 230.20383 89.30201 1.000 54.20249 94 ILE A C 1
ATOM 727 O O . ILE A 1 94 ? 31.32128 230.06597 88.60519 1.000 54.70724 94 ILE A O 1
ATOM 732 N N . VAL A 1 95 ? 33.34791 230.97969 88.94863 1.000 48.16134 95 VAL A N 1
ATOM 733 C CA . VAL A 1 95 ? 33.32081 231.79934 87.74378 1.000 54.40674 95 VAL A CA 1
ATOM 734 C C . VAL A 1 95 ? 33.89749 231.00363 86.58293 1.000 57.70827 95 VAL A C 1
ATOM 735 O O . VAL A 1 95 ? 34.98476 230.42308 86.68899 1.000 60.86114 95 VAL A O 1
ATOM 739 N N . ASP A 1 96 ? 33.16379 230.97752 85.47497 1.000 55.73224 96 ASP A N 1
ATOM 740 C CA . ASP A 1 96 ? 33.57944 230.22009 84.30576 1.000 55.16175 96 ASP A CA 1
ATOM 741 C C . ASP A 1 96 ? 34.81646 230.84958 83.68086 1.000 60.69268 96 ASP A C 1
ATOM 742 O O . ASP A 1 96 ? 34.92840 232.07505 83.57818 1.000 67.97280 96 ASP A O 1
ATOM 747 N N . VAL A 1 97 ? 35.74924 230.00208 83.26273 1.000 56.95833 97 VAL A N 1
ATOM 748 C CA . VAL A 1 97 ? 36.86694 230.42588 82.43742 1.000 62.09194 97 VAL A CA 1
ATOM 749 C C . VAL A 1 97 ? 36.68103 229.84283 81.03919 1.000 67.84941 97 VAL A C 1
ATOM 750 O O . VAL A 1 97 ? 35.85252 228.96054 80.81065 1.000 64.30471 97 VAL A O 1
ATOM 754 N N . ASN A 1 98 ? 37.46444 230.35361 80.09295 1.000 69.24899 98 ASN A N 1
ATOM 755 C CA . ASN A 1 98 ? 37.29944 229.98656 78.68775 1.000 65.11332 98 ASN A CA 1
ATOM 756 C C . ASN A 1 98 ? 38.19256 228.79601 78.33644 1.000 70.79137 98 ASN A C 1
ATOM 757 O O . ASN A 1 98 ? 39.05847 228.85920 77.46684 1.000 74.79539 98 ASN A O 1
ATOM 762 N N . ASP A 1 99 ? 37.96014 227.68532 79.03365 1.000 70.20352 99 ASP A N 1
ATOM 763 C CA . ASP A 1 99 ? 38.73392 226.47026 78.82216 1.000 73.47923 99 ASP A CA 1
ATOM 764 C C . ASP A 1 99 ? 38.05960 225.49725 77.85901 1.000 75.71716 99 ASP A C 1
ATOM 765 O O . ASP A 1 99 ? 38.37619 224.30284 77.87544 1.000 80.02110 99 ASP A O 1
ATOM 770 N N . HIS A 1 100 ? 37.13442 225.97689 77.03285 1.000 71.99002 100 HIS A N 1
ATOM 771 C CA . HIS A 1 100 ? 36.56673 225.18609 75.94989 1.000 70.66865 100 HIS A CA 1
ATOM 772 C C . HIS A 1 100 ? 36.60248 225.97994 74.65592 1.000 69.56591 100 HIS A C 1
ATOM 773 O O . HIS A 1 100 ? 36.09904 227.10529 74.59653 1.000 63.69321 100 HIS A O 1
ATOM 780 N N . ALA A 1 101 ? 37.19015 225.40502 73.65012 1.000 68.83811 101 ALA A N 1
ATOM 781 C CA . ALA A 1 101 ? 37.07795 225.93786 72.30605 1.000 71.82962 101 ALA A CA 1
ATOM 782 C C . ALA A 1 101 ? 35.83125 225.38593 71.62597 1.000 68.28920 101 ALA A C 1
ATOM 783 O O . ALA A 1 101 ? 35.42454 224.24965 71.89244 1.000 64.23190 101 ALA A O 1
ATOM 785 N N . PRO A 1 102 ? 35.19004 226.17560 70.76462 1.000 63.78261 102 PRO A N 1
ATOM 786 C CA . PRO A 1 102 ? 34.09652 225.62993 69.95222 1.000 61.77839 102 PRO A CA 1
ATOM 787 C C . PRO A 1 102 ? 34.59212 224.46089 69.11428 1.000 66.74748 102 PRO A C 1
ATOM 788 O O . PRO A 1 102 ? 35.69559 224.49028 68.56584 1.000 69.44746 102 PRO A O 1
ATOM 792 N N . ARG A 1 103 ? 33.76624 223.42341 69.02006 1.000 67.46279 103 ARG A N 1
ATOM 793 C CA . ARG A 1 103 ? 34.15137 222.21632 68.29733 1.000 67.02111 103 ARG A CA 1
ATOM 794 C C . ARG A 1 103 ? 32.91864 221.58558 67.67344 1.000 67.72019 103 ARG A C 1
ATOM 795 O O . ARG A 1 103 ? 31.95653 221.26720 68.37925 1.000 63.12166 103 ARG A O 1
ATOM 803 N N . PHE A 1 104 ? 32.95498 221.40659 66.35781 1.000 70.90991 104 PHE A N 1
ATOM 804 C CA . PHE A 1 104 ? 31.89389 220.69306 65.66243 1.000 68.85875 104 PHE A CA 1
ATOM 805 C C . PHE A 1 104 ? 32.04605 219.19409 65.89503 1.000 80.28820 104 PHE A C 1
ATOM 806 O O . PHE A 1 104 ? 33.15289 218.66258 65.75905 1.000 66.75463 104 PHE A O 1
ATOM 814 N N . PRO A 1 105 ? 30.97180 218.48728 66.25441 1.000 85.72340 105 PRO A N 1
ATOM 815 C CA . PRO A 1 105 ? 31.08982 217.03282 66.45066 1.000 91.23200 105 PRO A CA 1
ATOM 816 C C . PRO A 1 105 ? 31.51097 216.29135 65.19343 1.000 93.14431 105 PRO A C 1
ATOM 817 O O . PRO A 1 105 ? 32.10867 215.21188 65.29054 1.000 97.35258 105 PRO A O 1
ATOM 821 N N . ARG A 1 106 ? 31.21391 216.83631 64.01651 1.000 90.16080 106 ARG A N 1
ATOM 822 C CA . ARG A 1 106 ? 31.70555 216.32119 62.74665 1.000 91.70521 106 ARG A CA 1
ATOM 823 C C . ARG A 1 106 ? 32.44597 217.42583 62.00917 1.000 86.66992 106 ARG A C 1
ATOM 824 O O . ARG A 1 106 ? 31.92974 218.54033 61.87533 1.000 85.25734 106 ARG A O 1
ATOM 832 N N . GLN A 1 107 ? 33.65248 217.12148 61.54053 1.000 87.80004 107 GLN A N 1
ATOM 833 C CA . GLN A 1 107 ? 34.42501 218.06998 60.75129 1.000 92.89593 107 GLN A CA 1
ATOM 834 C C . GLN A 1 107 ? 34.10321 217.99673 59.26475 1.000 92.77627 107 GLN A C 1
ATOM 835 O O . GLN A 1 107 ? 34.62134 218.81091 58.49240 1.000 94.20176 107 GLN A O 1
ATOM 841 N N . GLN A 1 108 ? 33.27845 217.03735 58.84456 1.000 91.68708 108 GLN A N 1
ATOM 842 C CA . GLN A 1 108 ? 32.83142 216.92227 57.46011 1.000 92.98296 108 GLN A CA 1
ATOM 843 C C . GLN A 1 108 ? 31.30564 216.96711 57.43082 1.000 87.70741 108 GLN A C 1
ATOM 844 O O . GLN A 1 108 ? 30.64652 216.01457 57.86158 1.000 88.24624 108 GLN A O 1
ATOM 850 N N . LEU A 1 109 ? 30.74191 218.06018 56.92029 1.000 84.27992 109 LEU A N 1
ATOM 851 C CA . LEU A 1 109 ? 29.29855 218.20260 56.75195 1.000 87.37381 109 LEU A CA 1
ATOM 852 C C . LEU A 1 109 ? 28.95910 218.26157 55.26763 1.000 91.00313 109 LEU A C 1
ATOM 853 O O . LEU A 1 109 ? 29.58853 219.00854 54.51082 1.000 89.68070 109 LEU A O 1
ATOM 858 N N . ASP A 1 110 ? 27.96242 217.47697 54.85992 1.000 92.49238 110 ASP A N 1
ATOM 859 C CA . ASP A 1 110 ? 27.57260 217.33640 53.46214 1.000 92.16071 110 ASP A CA 1
ATOM 860 C C . ASP A 1 110 ? 26.10651 217.70535 53.27915 1.000 84.52634 110 ASP A C 1
ATOM 861 O O . ASP A 1 110 ? 25.24096 217.18677 53.99163 1.000 83.85228 110 ASP A O 1
ATOM 866 N N . LEU A 1 111 ? 25.83095 218.59752 52.32781 1.000 81.86533 111 LEU A N 1
ATOM 867 C CA . LEU A 1 111 ? 24.47118 218.98712 51.97632 1.000 80.29987 111 LEU A CA 1
ATOM 868 C C . LEU A 1 111 ? 24.18959 218.68679 50.50928 1.000 79.87884 111 LEU A C 1
ATOM 869 O O . LEU A 1 111 ? 25.02828 218.94023 49.63974 1.000 81.11475 111 LEU A O 1
ATOM 874 N N . GLU A 1 112 ? 23.00849 218.13554 50.24152 1.000 75.94950 112 GLU A N 1
ATOM 875 C CA . GLU A 1 112 ? 22.51883 217.90660 48.88502 1.000 76.23957 112 GLU A CA 1
ATOM 876 C C . GLU A 1 112 ? 21.30290 218.79934 48.66593 1.000 73.29502 112 GLU A C 1
ATOM 877 O O . GLU A 1 112 ? 20.26276 218.60179 49.30231 1.000 70.00116 112 GLU A O 1
ATOM 883 N N . ILE A 1 113 ? 21.43349 219.78073 47.77482 1.000 70.33184 113 ILE A N 1
ATOM 884 C CA . ILE A 1 113 ? 20.37921 220.75195 47.50331 1.000 67.23208 113 ILE A CA 1
ATOM 885 C C . ILE A 1 113 ? 19.89210 220.55725 46.07398 1.000 70.69460 113 ILE A C 1
ATOM 886 O O . ILE A 1 113 ? 20.70261 220.42192 45.14941 1.000 70.44374 113 ILE A O 1
ATOM 891 N N . GLY A 1 114 ? 18.57291 220.54875 45.89716 1.000 71.45466 114 GLY A N 1
ATOM 892 C CA . GLY A 1 114 ? 18.01020 220.41087 44.56643 1.000 62.89858 114 GLY A CA 1
ATOM 893 C C . GLY A 1 114 ? 18.27550 221.64648 43.72333 1.000 63.61758 114 GLY A C 1
ATOM 894 O O . GLY A 1 114 ? 18.19577 222.78051 44.19782 1.000 65.02111 114 GLY A O 1
ATOM 895 N N . GLU A 1 115 ? 18.59464 221.41019 42.44767 1.000 61.20595 115 GLU A N 1
ATOM 896 C CA . GLU A 1 115 ? 18.92747 222.48904 41.51972 1.000 62.78137 115 GLU A CA 1
ATOM 897 C C . GLU A 1 115 ? 17.84145 223.55470 41.44409 1.000 62.82045 115 GLU A C 1
ATOM 898 O O . GLU A 1 115 ? 18.14451 224.73647 41.24387 1.000 63.95260 115 GLU A O 1
ATOM 904 N N . ALA A 1 116 ? 16.57820 223.16370 41.61458 1.000 64.91846 116 ALA A N 1
ATOM 905 C CA . ALA A 1 116 ? 15.44323 224.07511 41.53847 1.000 67.39154 116 ALA A CA 1
ATOM 906 C C . ALA A 1 116 ? 14.96782 224.54528 42.91020 1.000 71.75676 116 ALA A C 1
ATOM 907 O O . ALA A 1 116 ? 13.79080 224.88668 43.07145 1.000 79.40678 116 ALA A O 1
ATOM 909 N N . ALA A 1 117 ? 15.84795 224.55955 43.90135 1.000 70.40462 117 ALA A N 1
ATOM 910 C CA . ALA A 1 117 ? 15.47249 225.07220 45.21434 1.000 66.72400 117 ALA A CA 1
ATOM 911 C C . ALA A 1 117 ? 15.19037 226.56794 45.11989 1.000 66.74380 117 ALA A C 1
ATOM 912 O O . ALA A 1 117 ? 15.99347 227.30956 44.54281 1.000 67.61484 117 ALA A O 1
ATOM 914 N N . PRO A 1 118 ? 14.08046 227.04806 45.67021 1.000 68.13911 118 PRO A N 1
ATOM 915 C CA . PRO A 1 118 ? 13.75310 228.47449 45.57014 1.000 70.47497 118 PRO A CA 1
ATOM 916 C C . PRO A 1 118 ? 14.67041 229.30440 46.44723 1.000 74.24817 118 PRO A C 1
ATOM 917 O O . PRO A 1 118 ? 15.03370 228.87802 47.55363 1.000 71.35864 118 PRO A O 1
ATOM 921 N N . PRO A 1 119 ? 15.08224 230.48379 45.98215 1.000 77.58223 119 PRO A N 1
ATOM 922 C CA . PRO A 1 119 ? 15.84934 231.38430 46.84928 1.000 77.42637 119 PRO A CA 1
ATOM 923 C C . PRO A 1 119 ? 15.06826 231.71679 48.11118 1.000 78.05797 119 PRO A C 1
ATOM 924 O O . PRO A 1 119 ? 13.85140 231.91116 48.07963 1.000 72.83730 119 PRO A O 1
ATOM 928 N N . GLY A 1 120 ? 15.78186 231.77552 49.23134 1.000 85.84267 120 GLY A N 1
ATOM 929 C CA . GLY A 1 120 ? 15.16240 231.96642 50.52178 1.000 85.23957 120 GLY A CA 1
ATOM 930 C C . GLY A 1 120 ? 14.95833 230.69822 51.32137 1.000 84.20629 120 GLY A C 1
ATOM 931 O O . GLY A 1 120 ? 14.62036 230.78671 52.50907 1.000 83.98597 120 GLY A O 1
ATOM 932 N N . GLN A 1 121 ? 15.14705 229.52717 50.71554 1.000 78.06560 121 GLN A N 1
ATOM 933 C CA . GLN A 1 121 ? 14.99941 228.28823 51.46434 1.000 74.03909 121 GLN A CA 1
ATOM 934 C C . GLN A 1 121 ? 16.18025 228.09804 52.40474 1.000 76.68108 121 GLN A C 1
ATOM 935 O O . GLN A 1 121 ? 17.31935 228.44905 52.08224 1.000 76.01940 121 GLN A O 1
ATOM 941 N N . ARG A 1 122 ? 15.89806 227.53910 53.57535 1.000 72.06252 122 ARG A N 1
ATOM 942 C CA . ARG A 1 122 ? 16.88608 227.36397 54.62292 1.000 71.06553 122 ARG A CA 1
ATOM 943 C C . ARG A 1 122 ? 17.20099 225.88751 54.80793 1.000 68.51561 122 ARG A C 1
ATOM 944 O O . ARG A 1 122 ? 16.35401 225.01817 54.58467 1.000 70.62404 122 ARG A O 1
ATOM 952 N N . PHE A 1 123 ? 18.43940 225.61263 55.20596 1.000 64.35003 123 PHE A N 1
ATOM 953 C CA . PHE A 1 123 ? 18.90025 224.25249 55.40093 1.000 64.27068 123 PHE A CA 1
ATOM 954 C C . PHE A 1 123 ? 19.61930 224.17241 56.74081 1.000 70.21125 123 PHE A C 1
ATOM 955 O O . PHE A 1 123 ? 20.51794 224.98825 57.01246 1.000 67.41013 123 PHE A O 1
ATOM 963 N N . PRO A 1 124 ? 19.26159 223.22099 57.59719 1.000 74.34668 124 PRO A N 1
ATOM 964 C CA . PRO A 1 124 ? 19.88886 223.14904 58.91876 1.000 74.57112 124 PRO A CA 1
ATOM 965 C C . PRO A 1 124 ? 21.35824 222.77586 58.82665 1.000 72.94934 124 PRO A C 1
ATOM 966 O O . PRO A 1 124 ? 21.79533 222.07041 57.91432 1.000 77.33001 124 PRO A O 1
ATOM 970 N N . LEU A 1 125 ? 22.12160 223.27205 59.79322 1.000 67.07529 125 LEU A N 1
ATOM 971 C CA . LEU A 1 125 ? 23.51783 222.91181 59.96250 1.000 64.40526 125 LEU A CA 1
ATOM 972 C C . LEU A 1 125 ? 23.72403 222.41037 61.38182 1.000 71.39792 125 LEU A C 1
ATOM 973 O O . LEU A 1 125 ? 23.06601 222.86703 62.32187 1.000 62.99857 125 LEU A O 1
ATOM 978 N N . GLU A 1 126 ? 24.63797 221.45765 61.52828 1.000 78.98693 126 GLU A N 1
ATOM 979 C CA . GLU A 1 126 ? 24.96331 220.93991 62.84782 1.000 89.25503 126 GLU A CA 1
ATOM 980 C C . GLU A 1 126 ? 25.78677 221.97706 63.59641 1.000 87.88325 126 GLU A C 1
ATOM 981 O O . GLU A 1 126 ? 26.84433 222.40354 63.12086 1.000 98.96968 126 GLU A O 1
ATOM 987 N N . LYS A 1 127 ? 25.29184 222.39783 64.75469 1.000 78.61939 127 LYS A N 1
ATOM 988 C CA . LYS A 1 127 ? 25.94442 223.44923 65.51521 1.000 74.37352 127 LYS A CA 1
ATOM 989 C C . LYS A 1 127 ? 27.15207 222.90425 66.26640 1.000 69.27908 127 LYS A C 1
ATOM 990 O O . LYS A 1 127 ? 27.19756 221.73188 66.65017 1.000 71.00395 127 LYS A O 1
ATOM 996 N N . ALA A 1 128 ? 28.14134 223.77031 66.46379 1.000 64.57305 128 ALA A N 1
ATOM 997 C CA . ALA A 1 128 ? 29.30038 223.42936 67.27077 1.000 62.18767 128 ALA A CA 1
ATOM 998 C C . ALA A 1 128 ? 28.93896 223.43332 68.75325 1.000 62.87321 128 ALA A C 1
ATOM 999 O O . ALA A 1 128 ? 27.92993 224.00589 69.17674 1.000 65.41590 128 ALA A O 1
ATOM 1001 N N . GLN A 1 129 ? 29.77842 222.77553 69.54602 1.000 63.92824 129 GLN A N 1
ATOM 1002 C CA . GLN A 1 129 ? 29.58021 222.67454 70.98344 1.000 67.20947 129 GLN A CA 1
ATOM 1003 C C . GLN A 1 129 ? 30.66336 223.45361 71.71468 1.000 61.94350 129 GLN A C 1
ATOM 1004 O O . GLN A 1 129 ? 31.84773 223.35610 71.38095 1.000 62.36009 129 GLN A O 1
ATOM 1010 N N . ASP A 1 130 ? 30.24511 224.22954 72.71355 1.000 69.72511 130 ASP A N 1
ATOM 1011 C CA . ASP A 1 130 ? 31.15888 224.97074 73.57845 1.000 62.20250 130 ASP A CA 1
ATOM 1012 C C . ASP A 1 130 ? 30.61373 224.86891 74.99732 1.000 68.89356 130 ASP A C 1
ATOM 1013 O O . ASP A 1 130 ? 29.61737 225.51901 75.32942 1.000 63.08781 130 ASP A O 1
ATOM 1018 N N . ALA A 1 131 ? 31.26008 224.04850 75.82985 1.000 66.65042 131 ALA A N 1
ATOM 1019 C CA . ALA A 1 131 ? 30.73442 223.73254 77.15407 1.000 67.69638 131 ALA A CA 1
ATOM 1020 C C . ALA A 1 131 ? 30.76773 224.90941 78.12040 1.000 69.48561 131 ALA A C 1
ATOM 1021 O O . ALA A 1 131 ? 30.17173 224.81243 79.19826 1.000 67.77659 131 ALA A O 1
ATOM 1023 N N . ASP A 1 132 ? 31.43559 226.00767 77.77455 1.000 68.38974 132 ASP A N 1
ATOM 1024 C CA . ASP A 1 132 ? 31.45649 227.16956 78.65050 1.000 67.80868 132 ASP A CA 1
ATOM 1025 C C . ASP A 1 132 ? 30.10635 227.88506 78.59613 1.000 65.98331 132 ASP A C 1
ATOM 1026 O O . ASP A 1 132 ? 29.21186 227.53113 77.82283 1.000 70.50453 132 ASP A O 1
ATOM 1031 N N . VAL A 1 133 ? 29.95038 228.90825 79.43485 1.000 65.73331 133 VAL A N 1
ATOM 1032 C CA . VAL A 1 133 ? 28.71326 229.67307 79.51176 1.000 66.12661 133 VAL A CA 1
ATOM 1033 C C . VAL A 1 133 ? 29.04828 231.15738 79.44038 1.000 69.03611 133 VAL A C 1
ATOM 1034 O O . VAL A 1 133 ? 30.20981 231.56101 79.50220 1.000 65.26864 133 VAL A O 1
ATOM 1038 N N . GLY A 1 134 ? 28.00129 231.97194 79.32474 1.000 69.76184 134 GLY A N 1
ATOM 1039 C CA . GLY A 1 134 ? 28.19404 233.41174 79.29167 1.000 66.30775 134 GLY A CA 1
ATOM 1040 C C . GLY A 1 134 ? 28.93448 233.86159 78.04751 1.000 65.70142 134 GLY A C 1
ATOM 1041 O O . GLY A 1 134 ? 28.74433 233.33381 76.94634 1.000 67.72166 134 GLY A O 1
ATOM 1042 N N . SER A 1 135 ? 29.80716 234.85240 78.23149 1.000 70.14552 135 SER A N 1
ATOM 1043 C CA . SER A 1 135 ? 30.58884 235.38635 77.12423 1.000 67.15235 135 SER A CA 1
ATOM 1044 C C . SER A 1 135 ? 31.58480 234.37531 76.57378 1.000 66.30198 135 SER A C 1
ATOM 1045 O O . SER A 1 135 ? 32.06482 234.54739 75.45018 1.000 66.67693 135 SER A O 1
ATOM 1048 N N . ASN A 1 136 ? 31.90080 233.32600 77.32948 1.000 69.00267 136 ASN A N 1
ATOM 1049 C CA . ASN A 1 136 ? 32.83636 232.31418 76.86079 1.000 62.50832 136 ASN A CA 1
ATOM 1050 C C . ASN A 1 136 ? 32.18691 231.27390 75.95832 1.000 61.83121 136 ASN A C 1
ATOM 1051 O O . ASN A 1 136 ? 32.90409 230.45866 75.36952 1.000 61.58456 136 ASN A O 1
ATOM 1056 N N . SER A 1 137 ? 30.86117 231.27633 75.83541 1.000 61.76608 137 SER A N 1
ATOM 1057 C CA . SER A 1 137 ? 30.18699 230.35717 74.93187 1.000 62.60441 137 SER A CA 1
ATOM 1058 C C . SER A 1 137 ? 30.19641 230.92355 73.51340 1.000 62.78322 137 SER A C 1
ATOM 1059 O O . SER A 1 137 ? 30.70585 232.01811 73.25671 1.000 61.82831 137 SER A O 1
ATOM 1062 N N . ILE A 1 138 ? 29.62175 230.16346 72.57686 1.000 59.74247 138 ILE A N 1
ATOM 1063 C CA . ILE A 1 138 ? 29.63180 230.56021 71.17224 1.000 58.94988 138 ILE A CA 1
ATOM 1064 C C . ILE A 1 138 ? 28.89926 231.88143 70.99739 1.000 59.11774 138 ILE A C 1
ATOM 1065 O O . ILE A 1 138 ? 27.78098 232.06291 71.49480 1.000 66.69589 138 ILE A O 1
ATOM 1070 N N . SER A 1 139 ? 29.53347 232.81909 70.28706 1.000 64.42520 139 SER A N 1
ATOM 1071 C CA . SER A 1 139 ? 28.96678 234.14567 70.08245 1.000 66.16131 139 SER A CA 1
ATOM 1072 C C . SER A 1 139 ? 28.59999 234.44968 68.63756 1.000 68.26501 139 SER A C 1
ATOM 1073 O O . SER A 1 139 ? 27.72294 235.28781 68.40830 1.000 72.83754 139 SER A O 1
ATOM 1076 N N . SER A 1 140 ? 29.23529 233.80183 67.66308 1.000 65.67188 140 SER A N 1
ATOM 1077 C CA . SER A 1 140 ? 28.89526 234.06483 66.27295 1.000 72.51307 140 SER A CA 1
ATOM 1078 C C . SER A 1 140 ? 29.36548 232.91638 65.39412 1.000 64.17819 140 SER A C 1
ATOM 1079 O O . SER A 1 140 ? 30.31282 232.19921 65.72891 1.000 60.39564 140 SER A O 1
ATOM 1082 N N . TYR A 1 141 ? 28.69198 232.76868 64.25733 1.000 64.36200 141 TYR A N 1
ATOM 1083 C CA . TYR A 1 141 ? 29.07314 231.84038 63.20699 1.000 64.00299 141 TYR A CA 1
ATOM 1084 C C . TYR A 1 141 ? 29.47169 232.63207 61.96915 1.000 63.24151 141 TYR A C 1
ATOM 1085 O O . TYR A 1 141 ? 28.92451 233.70468 61.69814 1.000 63.28041 141 TYR A O 1
ATOM 1094 N N . ARG A 1 142 ? 30.42692 232.09755 61.21531 1.000 65.71330 142 ARG A N 1
ATOM 1095 C CA . ARG A 1 142 ? 30.88617 232.73893 59.99213 1.000 67.91276 142 ARG A CA 1
ATOM 1096 C C . ARG A 1 142 ? 30.96687 231.71914 58.86756 1.000 65.17937 142 ARG A C 1
ATOM 1097 O O . ARG A 1 142 ? 31.33334 230.56055 59.08638 1.000 62.08622 142 ARG A O 1
ATOM 1105 N N . LEU A 1 143 ? 30.62171 232.16622 57.66368 1.000 66.75390 143 LEU A N 1
ATOM 1106 C CA . LEU A 1 143 ? 30.66251 231.35408 56.45614 1.000 65.64058 143 LEU A CA 1
ATOM 1107 C C . LEU A 1 143 ? 31.62237 231.99658 55.46743 1.000 69.12214 143 LEU A C 1
ATOM 1108 O O . LEU A 1 143 ? 31.57590 233.21275 55.25245 1.000 71.64356 143 LEU A O 1
ATOM 1113 N N . SER A 1 144 ? 32.49262 231.18129 54.87838 1.000 66.99844 144 SER A N 1
ATOM 1114 C CA . SER A 1 144 ? 33.47986 231.67974 53.93370 1.000 81.94118 144 SER A CA 1
ATOM 1115 C C . SER A 1 144 ? 32.81031 232.38796 52.75940 1.000 83.20276 144 SER A C 1
ATOM 1116 O O . SER A 1 144 ? 31.62687 232.19094 52.46390 1.000 69.45125 144 SER A O 1
ATOM 1119 N N . SER A 1 145 ? 33.59443 233.23535 52.09518 1.000 86.77917 145 SER A N 1
ATOM 1120 C CA . SER A 1 145 ? 33.09051 234.02683 50.98186 1.000 86.22299 145 SER A CA 1
ATOM 1121 C C . SER A 1 145 ? 32.52880 233.12982 49.88817 1.000 85.28175 145 SER A C 1
ATOM 1122 O O . SER A 1 145 ? 33.16983 232.16198 49.46716 1.000 76.35157 145 SER A O 1
ATOM 1125 N N . ASN A 1 146 ? 31.31350 233.44406 49.45127 1.000 87.97295 146 ASN A N 1
ATOM 1126 C CA . ASN A 1 146 ? 30.70088 232.80181 48.29654 1.000 92.45275 146 ASN A CA 1
ATOM 1127 C C . ASN A 1 146 ? 29.59430 233.71735 47.78626 1.000 93.49776 146 ASN A C 1
ATOM 1128 O O . ASN A 1 146 ? 29.36848 234.80773 48.31991 1.000 96.22400 146 ASN A O 1
ATOM 1133 N N . GLU A 1 147 ? 28.90573 233.26451 46.73604 1.000 93.81165 147 GLU A N 1
ATOM 1134 C CA . GLU A 1 147 ? 27.93372 234.09164 46.03626 1.000 95.80942 147 GLU A CA 1
ATOM 1135 C C . GLU A 1 147 ? 26.49434 233.60588 46.14654 1.000 84.21578 147 GLU A C 1
ATOM 1136 O O . GLU A 1 147 ? 25.58158 234.38326 45.85441 1.000 83.50491 147 GLU A O 1
ATOM 1142 N N . HIS A 1 148 ? 26.25933 232.35609 46.55425 1.000 76.94608 148 HIS A N 1
ATOM 1143 C CA . HIS A 1 148 ? 24.90207 231.82780 46.61339 1.000 73.01983 148 HIS A CA 1
ATOM 1144 C C . HIS A 1 148 ? 24.36415 231.59407 48.01893 1.000 68.87728 148 HIS A C 1
ATOM 1145 O O . HIS A 1 148 ? 23.14195 231.58959 48.19589 1.000 66.08659 148 HIS A O 1
ATOM 1152 N N . PHE A 1 149 ? 25.22308 231.40061 49.01655 1.000 65.47976 149 PHE A N 1
ATOM 1153 C CA . PHE A 1 149 ? 24.78637 230.99061 50.34517 1.000 66.63973 149 PHE A CA 1
ATOM 1154 C C . PHE A 1 149 ? 25.11066 232.05315 51.38423 1.000 64.16452 149 PHE A C 1
ATOM 1155 O O . PHE A 1 149 ? 26.14870 232.71814 51.30738 1.000 65.63642 149 PHE A O 1
ATOM 1163 N N . ALA A 1 150 ? 24.21304 232.19994 52.35842 1.000 65.57821 150 ALA A N 1
ATOM 1164 C CA . ALA A 1 150 ? 24.44037 233.04614 53.51895 1.000 62.00037 150 ALA A CA 1
ATOM 1165 C C . ALA A 1 150 ? 23.97981 232.30915 54.76935 1.000 67.11544 150 ALA A C 1
ATOM 1166 O O . ALA A 1 150 ? 23.36075 231.24381 54.69996 1.000 67.85102 150 ALA A O 1
ATOM 1168 N N . LEU A 1 151 ? 24.28939 232.89173 55.92266 1.000 68.62151 151 LEU A N 1
ATOM 1169 C CA . LEU A 1 151 ? 23.92491 232.32560 57.21353 1.000 64.85454 151 LEU A CA 1
ATOM 1170 C C . LEU A 1 151 ? 22.71340 233.04400 57.79361 1.000 61.92930 151 LEU A C 1
ATOM 1171 O O . LEU A 1 151 ? 22.60377 234.27073 57.70921 1.000 60.24099 151 LEU A O 1
ATOM 1176 N N . ASP A 1 152 ? 21.80365 232.26837 58.37710 1.000 69.56966 152 ASP A N 1
ATOM 1177 C CA . ASP A 1 152 ? 20.65430 232.78687 59.11725 1.000 81.37215 152 ASP A CA 1
ATOM 1178 C C . ASP A 1 152 ? 20.71480 232.16221 60.51006 1.000 81.54442 152 ASP A C 1
ATOM 1179 O O . ASP A 1 152 ? 20.30758 231.01169 60.69825 1.000 84.55557 152 ASP A O 1
ATOM 1184 N N . VAL A 1 153 ? 21.22660 232.91821 61.48107 1.000 78.36922 153 VAL A N 1
ATOM 1185 C CA . VAL A 1 153 ? 21.49775 232.42180 62.82847 1.000 73.87133 153 VAL A CA 1
ATOM 1186 C C . VAL A 1 153 ? 20.35021 232.80026 63.75653 1.000 76.70771 153 VAL A C 1
ATOM 1187 O O . VAL A 1 153 ? 19.96911 233.97494 63.84180 1.000 78.71088 153 VAL A O 1
ATOM 1191 N N . LYS A 1 154 ? 19.80557 231.80809 64.45760 1.000 79.67932 154 LYS A N 1
ATOM 1192 C CA . LYS A 1 154 ? 18.68877 232.00171 65.37238 1.000 82.90307 154 LYS A CA 1
ATOM 1193 C C . LYS A 1 154 ? 19.18736 231.96042 66.81410 1.000 81.79041 154 LYS A C 1
ATOM 1194 O O . LYS A 1 154 ? 20.07060 231.16738 67.15590 1.000 81.37490 154 LYS A O 1
ATOM 1200 N N . LYS A 1 155 ? 18.61204 232.82222 67.65408 1.000 80.69459 155 LYS A N 1
ATOM 1201 C CA . LYS A 1 155 ? 18.99016 232.96987 69.05696 1.000 80.10578 155 LYS A CA 1
ATOM 1202 C C . LYS A 1 155 ? 17.90033 232.40461 69.95977 1.000 77.55913 155 LYS A C 1
ATOM 1203 O O . LYS A 1 155 ? 16.76689 232.89751 69.94727 1.000 77.01854 155 LYS A O 1
ATOM 1209 N N . ARG A 1 156 ? 18.24070 231.39229 70.75364 1.000 75.52080 156 ARG A N 1
ATOM 1210 C CA . ARG A 1 156 ? 17.24373 230.80922 71.63771 1.000 77.52895 156 ARG A CA 1
ATOM 1211 C C . ARG A 1 156 ? 17.24423 231.51544 72.99524 1.000 81.12994 156 ARG A C 1
ATOM 1212 O O . ARG A 1 156 ? 18.09161 232.36300 73.28896 1.000 77.87240 156 ARG A O 1
ATOM 1220 N N . SER A 1 157 ? 16.27673 231.13462 73.83739 1.000 82.59738 157 SER A N 1
ATOM 1221 C CA . SER A 1 157 ? 16.00022 231.88744 75.05931 1.000 89.01149 157 SER A CA 1
ATOM 1222 C C . SER A 1 157 ? 17.16300 231.82108 76.04121 1.000 90.53240 157 SER A C 1
ATOM 1223 O O . SER A 1 157 ? 17.36592 232.75346 76.82775 1.000 88.94496 157 SER A O 1
ATOM 1226 N N . ASP A 1 158 ? 17.93246 230.73625 76.00784 1.000 91.04708 158 ASP A N 1
ATOM 1227 C CA . ASP A 1 158 ? 19.06906 230.55461 76.89693 1.000 92.28244 158 ASP A CA 1
ATOM 1228 C C . ASP A 1 158 ? 20.36126 231.12452 76.33461 1.000 83.42539 158 ASP A C 1
ATOM 1229 O O . ASP A 1 158 ? 21.37469 231.13719 77.04185 1.000 78.32288 158 ASP A O 1
ATOM 1234 N N . GLY A 1 159 ? 20.35301 231.58327 75.08900 1.000 82.41614 159 GLY A N 1
ATOM 1235 C CA . GLY A 1 159 ? 21.53913 232.12193 74.46858 1.000 79.34041 159 GLY A CA 1
ATOM 1236 C C . GLY A 1 159 ? 22.24074 231.20002 73.50075 1.000 79.09720 159 GLY A C 1
ATOM 1237 O O . GLY A 1 159 ? 23.34536 231.53103 73.05561 1.000 80.50755 159 GLY A O 1
ATOM 1238 N N . SER A 1 160 ? 21.64747 230.05741 73.16279 1.000 78.55382 160 SER A N 1
ATOM 1239 C CA . SER A 1 160 ? 22.25107 229.17882 72.17439 1.000 77.59091 160 SER A CA 1
ATOM 1240 C C . SER A 1 160 ? 21.97922 229.68661 70.76566 1.000 76.88936 160 SER A C 1
ATOM 1241 O O . SER A 1 160 ? 20.88969 230.18191 70.46085 1.000 78.45469 160 SER A O 1
ATOM 1244 N N . LEU A 1 161 ? 22.98441 229.55962 69.90809 1.000 72.48420 161 LEU A N 1
ATOM 1245 C CA . LEU A 1 161 ? 22.88074 229.93979 68.50928 1.000 68.61303 161 LEU A CA 1
ATOM 1246 C C . LEU A 1 161 ? 22.52507 228.71460 67.68042 1.000 67.45306 161 LEU A C 1
ATOM 1247 O O . LEU A 1 161 ? 23.10084 227.63905 67.86862 1.000 70.35421 161 LEU A O 1
ATOM 1252 N N . VAL A 1 162 ? 21.58137 228.88008 66.76147 1.000 61.21100 162 VAL A N 1
ATOM 1253 C CA . VAL A 1 162 ? 21.21149 227.79551 65.85884 1.000 63.07930 162 VAL A CA 1
ATOM 1254 C C . VAL A 1 162 ? 21.49960 228.25242 64.43461 1.000 60.33188 162 VAL A C 1
ATOM 1255 O O . VAL A 1 162 ? 20.75415 229.07451 63.88257 1.000 62.03771 162 VAL A O 1
ATOM 1259 N N . PRO A 1 163 ? 22.55939 227.75355 63.80528 1.000 57.75843 163 PRO A N 1
ATOM 1260 C CA . PRO A 1 163 ? 22.91857 228.23871 62.47009 1.000 60.62131 163 PRO A CA 1
ATOM 1261 C C . PRO A 1 163 ? 22.14630 227.52712 61.37009 1.000 63.34210 163 PRO A C 1
ATOM 1262 O O . PRO A 1 163 ? 21.92238 226.31465 61.41691 1.000 64.35443 163 PRO A O 1
ATOM 1266 N N . GLU A 1 164 ? 21.74187 228.30241 60.36704 1.000 66.84102 164 GLU A N 1
ATOM 1267 C CA . GLU A 1 164 ? 21.04356 227.78371 59.20071 1.000 66.63529 164 GLU A CA 1
ATOM 1268 C C . GLU A 1 164 ? 21.69022 228.33726 57.94263 1.000 62.09165 164 GLU A C 1
ATOM 1269 O O . GLU A 1 164 ? 22.10330 229.50039 57.90661 1.000 59.27818 164 GLU A O 1
ATOM 1275 N N . LEU A 1 165 ? 21.77621 227.49932 56.91423 1.000 59.47214 165 LEU A N 1
ATOM 1276 C CA . LEU A 1 165 ? 22.30322 227.91638 55.62384 1.000 58.69873 165 LEU A CA 1
ATOM 1277 C C . LEU A 1 165 ? 21.15015 228.44164 54.78006 1.000 57.99903 165 LEU A C 1
ATOM 1278 O O . LEU A 1 165 ? 20.13708 227.75729 54.60745 1.000 60.72317 165 LEU A O 1
ATOM 1283 N N . LEU A 1 166 ? 21.30269 229.65450 54.26344 1.000 57.15083 166 LEU A N 1
ATOM 1284 C CA . LEU A 1 166 ? 20.24637 230.33210 53.52445 1.000 61.32489 166 LEU A CA 1
ATOM 1285 C C . LEU A 1 166 ? 20.67170 230.51393 52.07304 1.000 64.10808 166 LEU A C 1
ATOM 1286 O O . LEU A 1 166 ? 21.71993 231.10942 51.80045 1.000 61.02351 166 LEU A O 1
ATOM 1291 N N . LEU A 1 167 ? 19.85884 230.00184 51.14991 1.000 66.53296 167 LEU A N 1
ATOM 1292 C CA . LEU A 1 167 ? 20.11009 230.17312 49.72466 1.000 68.70401 167 LEU A CA 1
ATOM 1293 C C . LEU A 1 167 ? 19.68081 231.57469 49.30645 1.000 74.90882 167 LEU A C 1
ATOM 1294 O O . LEU A 1 167 ? 18.50248 231.92840 49.42116 1.000 77.26416 167 LEU A O 1
ATOM 1299 N N . GLU A 1 168 ? 20.63397 232.37266 48.82614 1.000 78.26402 168 GLU A N 1
ATOM 1300 C CA . GLU A 1 168 ? 20.37325 233.75135 48.42830 1.000 84.00211 168 GLU A CA 1
ATOM 1301 C C . GLU A 1 168 ? 20.12515 233.91292 46.93366 1.000 85.04612 168 GLU A C 1
ATOM 1302 O O . GLU A 1 168 ? 19.28500 234.72659 46.53828 1.000 87.84417 168 GLU A O 1
ATOM 1304 N N . LYS A 1 169 ? 20.83969 233.16750 46.09225 1.000 84.29812 169 LYS A N 1
ATOM 1305 C CA . LYS A 1 169 ? 20.68061 233.23743 44.64908 1.000 85.41868 169 LYS A CA 1
ATOM 1306 C C . LYS A 1 169 ? 20.35922 231.86112 44.07499 1.000 87.53652 169 LYS A C 1
ATOM 1307 O O . LYS A 1 169 ? 20.81180 230.84260 44.60708 1.000 89.91248 169 LYS A O 1
ATOM 1310 N N . PRO A 1 170 ? 19.57065 231.80036 43.00014 1.000 88.56976 170 PRO A N 1
ATOM 1311 C CA . PRO A 1 170 ? 19.21602 230.50182 42.41109 1.000 85.81346 170 PRO A CA 1
ATOM 1312 C C . PRO A 1 170 ? 20.43825 229.72152 41.94573 1.000 80.71406 170 PRO A C 1
ATOM 1313 O O . PRO A 1 170 ? 21.43686 230.28940 41.49861 1.000 79.99880 170 PRO A O 1
ATOM 1317 N N . LEU A 1 171 ? 20.34061 228.39947 42.05149 1.000 78.21284 171 LEU A N 1
ATOM 1318 C CA . LEU A 1 171 ? 21.39492 227.48282 41.64233 1.000 79.84693 171 LEU A CA 1
ATOM 1319 C C . LEU A 1 171 ? 21.21146 227.01191 40.19946 1.000 69.51809 171 LEU A C 1
ATOM 1320 O O . LEU A 1 171 ? 20.14161 227.14492 39.59996 1.000 69.30266 171 LEU A O 1
ATOM 1325 N N . ASP A 1 172 ? 22.28959 226.44793 39.64913 1.000 71.40930 172 ASP A N 1
ATOM 1326 C CA . ASP A 1 172 ? 22.27304 225.85695 38.31052 1.000 73.30060 172 ASP A CA 1
ATOM 1327 C C . ASP A 1 172 ? 23.37380 224.79875 38.26783 1.000 74.48013 172 ASP A C 1
ATOM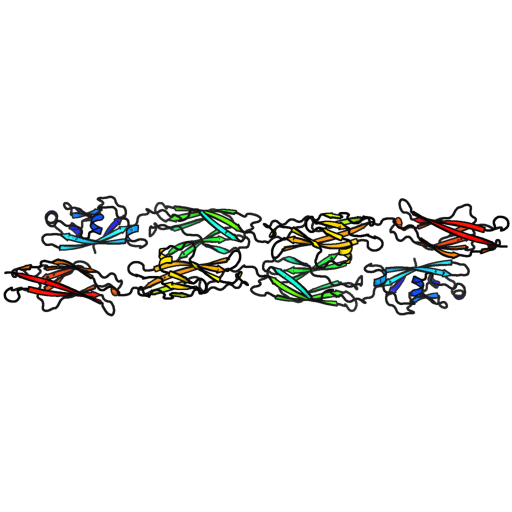 1328 O O . ASP A 1 172 ? 24.55580 225.14038 38.15971 1.000 76.85154 172 ASP A O 1
ATOM 1333 N N . ARG A 1 173 ? 22.98310 223.52250 38.36659 1.000 73.13004 173 ARG A N 1
ATOM 1334 C CA . ARG A 1 173 ? 23.97232 222.44643 38.35167 1.000 74.53785 173 ARG A CA 1
ATOM 1335 C C . ARG A 1 173 ? 24.76792 222.42034 37.05415 1.000 78.40894 173 ARG A C 1
ATOM 1336 O O . ARG A 1 173 ? 25.93762 222.01967 37.05398 1.000 80.66624 173 ARG A O 1
ATOM 1344 N N . GLU A 1 174 ? 24.16184 222.84526 35.94316 1.000 80.28882 174 GLU A N 1
ATOM 1345 C CA . GLU A 1 174 ? 24.86915 222.84332 34.66821 1.000 84.38960 174 GLU A CA 1
ATOM 1346 C C . GLU A 1 174 ? 26.01543 223.84666 34.63406 1.000 87.02365 174 GLU A C 1
ATOM 1347 O O . GLU A 1 174 ? 26.88109 223.74658 33.75891 1.000 90.39118 174 GLU A O 1
ATOM 1353 N N . LYS A 1 175 ? 26.04909 224.80268 35.56158 1.000 84.89386 175 LYS A N 1
ATOM 1354 C CA . LYS A 1 175 ? 27.16485 225.73599 35.67116 1.000 97.06450 175 LYS A CA 1
ATOM 1355 C C . LYS A 1 175 ? 28.13224 225.38898 36.79697 1.000 93.74690 175 LYS A C 1
ATOM 1356 O O . LYS A 1 175 ? 29.34684 225.52758 36.62305 1.000 103.80538 175 LYS A O 1
ATOM 1362 N N . GLN A 1 176 ? 27.62906 224.94037 37.94629 1.000 84.59419 176 GLN A N 1
ATOM 1363 C CA . GLN A 1 176 ? 28.49548 224.55628 39.05927 1.000 90.96323 176 GLN A CA 1
ATOM 1364 C C . GLN A 1 176 ? 27.75387 223.56205 39.93749 1.000 88.07709 176 GLN A C 1
ATOM 1365 O O . GLN A 1 176 ? 26.67624 223.87703 40.45143 1.000 83.17204 176 GLN A O 1
ATOM 1371 N N . SER A 1 177 ? 28.32697 222.36871 40.11295 1.000 90.14778 177 SER A N 1
ATOM 1372 C CA . SER A 1 177 ? 27.67340 221.30091 40.85885 1.000 89.77404 177 SER A CA 1
ATOM 1373 C C . SER A 1 177 ? 28.14478 221.17306 42.30236 1.000 88.85540 177 SER A C 1
ATOM 1374 O O . SER A 1 177 ? 27.41803 220.59938 43.12120 1.000 85.24203 177 SER A O 1
ATOM 1377 N N . ASP A 1 178 ? 29.32462 221.69001 42.63933 1.000 91.63275 178 ASP A N 1
ATOM 1378 C CA . ASP A 1 178 ? 29.89329 221.52794 43.96996 1.000 93.70809 178 ASP A CA 1
ATOM 1379 C C . ASP A 1 178 ? 30.34550 222.86792 44.52658 1.000 90.86955 178 ASP A C 1
ATOM 1380 O O . ASP A 1 178 ? 30.89616 223.70264 43.80231 1.000 94.04685 178 ASP A O 1
ATOM 1385 N N . TYR A 1 179 ? 30.10917 223.06092 45.82163 1.000 85.04444 179 TYR A N 1
ATOM 1386 C CA . TYR A 1 179 ? 30.59047 224.22327 46.55249 1.000 86.96387 179 TYR A CA 1
ATOM 1387 C C . TYR A 1 179 ? 31.36854 223.73050 47.76179 1.000 84.61518 179 TYR A C 1
ATOM 1388 O O . TYR A 1 179 ? 30.87479 222.88931 48.52015 1.000 79.63773 179 TYR A O 1
ATOM 1397 N N . ARG A 1 180 ? 32.58029 224.25254 47.93998 1.000 83.50184 180 ARG A N 1
ATOM 1398 C CA . ARG A 1 180 ? 33.42343 223.92654 49.08540 1.000 81.22787 180 ARG A CA 1
ATOM 1399 C C . ARG A 1 180 ? 33.46928 225.14783 49.99170 1.000 77.28442 180 ARG A C 1
ATOM 1400 O O . ARG A 1 180 ? 34.02942 226.18391 49.61887 1.000 76.54928 180 ARG A O 1
ATOM 1408 N N . LEU A 1 181 ? 32.88106 225.02540 51.17935 1.000 74.02217 181 LEU A N 1
ATOM 1409 C CA . LEU A 1 181 ? 32.81001 226.12292 52.12992 1.000 74.25807 181 LEU A CA 1
ATOM 1410 C C . LEU A 1 181 ? 33.37496 225.68682 53.47374 1.000 73.29784 181 LEU A C 1
ATOM 1411 O O . LEU A 1 181 ? 33.36376 224.50167 53.81644 1.000 68.49585 181 LEU A O 1
ATOM 1416 N N . VAL A 1 182 ? 33.86947 226.65922 54.23639 1.000 76.63780 182 VAL A N 1
ATOM 1417 C CA . VAL A 1 182 ? 34.28820 226.44753 55.61767 1.000 78.20123 182 VAL A CA 1
ATOM 1418 C C . VAL A 1 182 ? 33.34870 227.22820 56.52715 1.000 72.65531 182 VAL A C 1
ATOM 1419 O O . VAL A 1 182 ? 33.05160 228.40256 56.27211 1.000 67.25651 182 VAL A O 1
ATOM 1423 N N . LEU A 1 183 ? 32.86676 226.56421 57.57276 1.000 72.79785 183 LEU A N 1
ATOM 1424 C CA . LEU A 1 183 ? 31.98251 227.15479 58.56704 1.000 70.25238 183 LEU A CA 1
ATOM 1425 C C . LEU A 1 183 ? 32.76958 227.33460 59.85622 1.000 61.96962 183 LEU A C 1
ATOM 1426 O O . LEU A 1 183 ? 33.43433 226.39918 60.31371 1.000 64.15912 183 LEU A O 1
ATOM 1431 N N . THR A 1 184 ? 32.69801 228.52963 60.43572 1.000 62.05910 184 THR A N 1
ATOM 1432 C CA . THR A 1 184 ? 33.47995 228.87637 61.61315 1.000 64.42752 184 THR A CA 1
ATOM 1433 C C . THR A 1 184 ? 32.56010 229.31927 62.74419 1.000 64.53491 184 THR A C 1
ATOM 1434 O O . THR A 1 184 ? 31.60088 230.06581 62.52448 1.000 64.80934 184 THR A O 1
ATOM 1438 N N . ALA A 1 185 ? 32.86306 228.85196 63.95357 1.000 61.57513 185 ALA A N 1
ATOM 1439 C CA . ALA A 1 185 ? 32.16518 229.24542 65.17068 1.000 59.19123 185 ALA A CA 1
ATOM 1440 C C . ALA A 1 185 ? 33.17519 229.83271 66.14525 1.000 61.66873 185 ALA A C 1
ATOM 1441 O O . ALA A 1 185 ? 34.21936 229.22413 66.39529 1.000 61.29709 185 ALA A O 1
ATOM 1443 N N . VAL A 1 186 ? 32.85923 231.00423 66.69988 1.000 59.77535 186 VAL A N 1
ATOM 1444 C CA . VAL A 1 186 ? 33.77474 231.75967 67.55003 1.000 60.66361 186 VAL A CA 1
ATOM 1445 C C . VAL A 1 186 ? 33.08611 232.09277 68.86721 1.000 62.87413 186 VAL A C 1
ATOM 1446 O O . VAL A 1 186 ? 31.91171 232.47586 68.87913 1.000 62.36341 186 VAL A O 1
ATOM 1450 N N . ASP A 1 187 ? 33.80914 231.94393 69.98054 1.000 60.26765 187 ASP A N 1
ATOM 1451 C CA . ASP A 1 187 ? 33.26114 232.37286 71.25830 1.000 67.84239 187 ASP A CA 1
ATOM 1452 C C . ASP A 1 187 ? 33.66941 233.82064 71.53206 1.000 70.11296 187 ASP A C 1
ATOM 1453 O O . ASP A 1 187 ? 34.41062 234.44124 70.76645 1.000 70.52907 187 ASP A O 1
ATOM 1458 N N . GLY A 1 188 ? 33.19124 234.36517 72.64777 1.000 68.47983 188 GLY A N 1
ATOM 1459 C CA . GLY A 1 188 ? 33.51032 235.73452 73.00269 1.000 72.17322 188 GLY A CA 1
ATOM 1460 C C . GLY A 1 188 ? 34.53467 235.85377 74.11234 1.000 74.48704 188 GLY A C 1
ATOM 1461 O O . GLY A 1 188 ? 34.49051 236.79817 74.90661 1.000 73.38133 188 GLY A O 1
ATOM 1462 N N . GLY A 1 189 ? 35.45347 234.88896 74.19045 1.000 75.01359 189 GLY A N 1
ATOM 1463 C CA . GLY A 1 189 ? 36.50794 234.93302 75.18119 1.000 77.21901 189 GLY A CA 1
ATOM 1464 C C . GLY A 1 189 ? 37.61379 235.91276 74.82692 1.000 85.44765 189 GLY A C 1
ATOM 1465 O O . GLY A 1 189 ? 37.62310 236.53968 73.76889 1.000 89.69818 189 GLY A O 1
ATOM 1466 N N . ASN A 1 190 ? 38.55520 236.05566 75.75651 1.000 90.66030 190 ASN A N 1
ATOM 1467 C CA . ASN A 1 190 ? 39.72130 236.92247 75.58377 1.000 95.16174 190 ASN A CA 1
ATOM 1468 C C . ASN A 1 190 ? 40.99098 236.11513 75.82316 1.000 98.29364 190 ASN A C 1
ATOM 1469 O O . ASN A 1 190 ? 41.37376 235.88215 76.98362 1.000 98.80911 190 ASN A O 1
ATOM 1474 N N . PRO A 1 191 ? 41.67276 235.66543 74.75571 1.000 98.93282 191 PRO A N 1
ATOM 1475 C CA . PRO A 1 191 ? 41.28179 235.91804 73.36420 1.000 100.86125 191 PRO A CA 1
ATOM 1476 C C . PRO A 1 191 ? 40.14985 235.00808 72.89636 1.000 100.63695 191 PRO A C 1
ATOM 1477 O O . PRO A 1 191 ? 39.90743 233.97901 73.52651 1.000 103.87235 191 PRO A O 1
ATOM 1481 N N . PRO A 1 192 ? 39.46141 235.38561 71.81953 1.000 96.86745 192 PRO A N 1
ATOM 1482 C CA . PRO A 1 192 ? 38.39287 234.52442 71.30231 1.000 87.40465 192 PRO A CA 1
ATOM 1483 C C . PRO A 1 192 ? 38.96030 233.20776 70.79207 1.000 81.74008 192 PRO A C 1
ATOM 1484 O O . PRO A 1 192 ? 40.02033 233.16769 70.16390 1.000 82.72735 192 PRO A O 1
ATOM 1488 N N . ARG A 1 193 ? 38.24500 232.12299 71.07626 1.000 77.90934 193 ARG A N 1
ATOM 1489 C CA . ARG A 1 193 ? 38.58627 230.80025 70.57694 1.000 75.72246 193 ARG A CA 1
ATOM 1490 C C . ARG A 1 193 ? 37.54645 230.35453 69.55661 1.000 79.41687 193 ARG A C 1
ATOM 1491 O O . ARG A 1 193 ? 36.37770 230.74795 69.62678 1.000 62.02785 193 ARG A O 1
ATOM 1499 N N . SER A 1 194 ? 37.98044 229.53646 68.59881 1.000 85.80859 194 SER A N 1
ATOM 1500 C CA . SER A 1 194 ? 37.10253 229.14905 67.50532 1.000 91.60704 194 SER A CA 1
ATOM 1501 C C . SER A 1 194 ? 37.42302 227.73648 67.03248 1.000 79.96056 194 SER A C 1
ATOM 1502 O O . SER A 1 194 ? 38.46698 227.16405 67.35654 1.000 75.08711 194 SER A O 1
ATOM 1505 N N . GLY A 1 195 ? 36.49789 227.18893 66.24629 1.000 75.33268 195 GLY A N 1
ATOM 1506 C CA . GLY A 1 195 ? 36.69206 225.91419 65.57927 1.000 74.10189 195 GLY A CA 1
ATOM 1507 C C . GLY A 1 195 ? 35.94174 225.92414 64.26402 1.000 73.97613 195 GLY A C 1
ATOM 1508 O O . GLY A 1 195 ? 34.96345 226.65953 64.09259 1.000 71.26182 195 GLY A O 1
ATOM 1509 N N . THR A 1 196 ? 36.40468 225.09383 63.32957 1.000 79.87875 196 THR A N 1
ATOM 1510 C CA . THR A 1 196 ? 35.87476 225.10542 61.97237 1.000 83.68141 196 THR A CA 1
ATOM 1511 C C . THR A 1 196 ? 35.38267 223.72379 61.55712 1.000 78.73587 196 THR A C 1
ATOM 1512 O O . THR A 1 196 ? 35.68818 222.70627 62.18629 1.000 78.81582 196 THR A O 1
ATOM 1516 N N . ALA A 1 197 ? 34.59986 223.71971 60.47579 1.000 74.27976 197 ALA A N 1
ATOM 1517 C CA . ALA A 1 197 ? 34.08360 222.51564 59.83974 1.000 72.90183 197 ALA A CA 1
ATOM 1518 C C . ALA A 1 197 ? 34.04991 222.72075 58.33171 1.000 72.75107 197 ALA A C 1
ATOM 1519 O O . ALA A 1 197 ? 33.78500 223.82681 57.85190 1.000 68.82048 197 ALA A O 1
ATOM 1521 N N . GLU A 1 198 ? 34.33020 221.65351 57.58900 1.000 75.92293 198 GLU A N 1
ATOM 1522 C CA . GLU A 1 198 ? 34.31856 221.69300 56.13235 1.000 82.87278 198 GLU A CA 1
ATOM 1523 C C . GLU A 1 198 ? 32.92257 221.35781 55.61825 1.000 75.25554 198 GLU A C 1
ATOM 1524 O O . GLU A 1 198 ? 32.35578 220.31911 55.97436 1.000 74.01757 198 GLU A O 1
ATOM 1530 N N . LEU A 1 199 ? 32.36990 222.24123 54.78673 1.000 70.14894 199 LEU A N 1
ATOM 1531 C CA . LEU A 1 199 ? 31.00980 222.10313 54.27261 1.000 70.31359 199 LEU A CA 1
ATOM 1532 C C . LEU A 1 199 ? 31.05265 221.85610 52.76694 1.000 73.84038 199 LEU A C 1
ATOM 1533 O O . LEU A 1 199 ? 31.44006 222.74065 51.99573 1.000 71.14340 199 LEU A O 1
ATOM 1538 N N . ARG A 1 200 ? 30.64590 220.65473 52.35306 1.000 76.49183 200 ARG A N 1
ATOM 1539 C CA . ARG A 1 200 ? 30.55061 220.28670 50.94331 1.000 78.74421 200 ARG A CA 1
ATOM 1540 C C 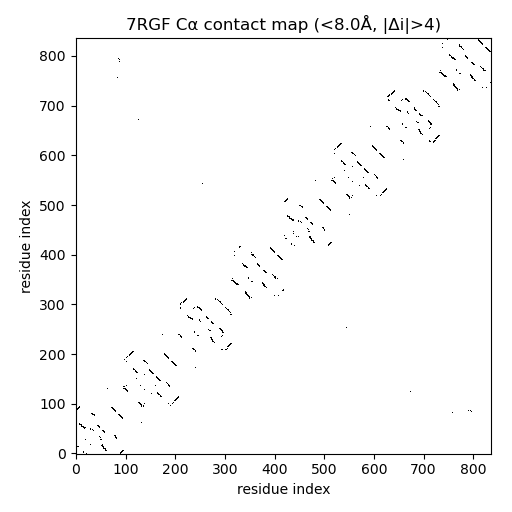. ARG A 1 200 ? 29.07369 220.22387 50.57196 1.000 75.22600 200 ARG A C 1
ATOM 1541 O O . ARG A 1 200 ? 28.34159 219.36252 51.07030 1.000 73.46638 200 ARG A O 1
ATOM 1549 N N . VAL A 1 201 ? 28.63441 221.12693 49.69942 1.000 75.00478 201 VAL A N 1
ATOM 1550 C CA . VAL A 1 201 ? 27.26523 221.13255 49.19431 1.000 76.10542 201 VAL A CA 1
ATOM 1551 C C . VAL A 1 201 ? 27.29944 220.71422 47.72909 1.000 76.68741 201 VAL A C 1
ATOM 1552 O O . VAL A 1 201 ? 28.11264 221.22216 46.94614 1.000 75.84098 201 VAL A O 1
ATOM 1556 N N . SER A 1 202 ? 26.44559 219.75884 47.37282 1.000 75.32285 202 SER A N 1
ATOM 1557 C CA . SER A 1 202 ? 26.29798 219.27706 46.00660 1.000 75.31196 202 SER A CA 1
ATOM 1558 C C . SER A 1 202 ? 24.91731 219.63445 45.46944 1.000 71.77435 202 SER A C 1
ATOM 1559 O O . SER A 1 202 ? 23.93076 219.63641 46.21272 1.000 70.91429 202 SER A O 1
ATOM 1562 N N . VAL A 1 203 ? 24.85535 219.94323 44.17698 1.000 72.84266 203 VAL A N 1
ATOM 1563 C CA . VAL A 1 203 ? 23.61587 220.32072 43.50697 1.000 69.79615 203 VAL A CA 1
ATOM 1564 C C . VAL A 1 203 ? 23.10415 219.11600 42.72944 1.000 66.69181 203 VAL A C 1
ATOM 1565 O O . VAL A 1 203 ? 23.79185 218.60248 41.83803 1.000 69.11797 203 VAL A O 1
ATOM 1569 N N . LEU A 1 204 ? 21.90271 218.65824 43.07143 1.000 64.72636 204 LEU A N 1
ATOM 1570 C CA . LEU A 1 204 ? 21.31070 217.50743 42.40544 1.000 65.84065 204 LEU A CA 1
ATOM 1571 C C . LEU A 1 204 ? 20.64328 217.95304 41.11308 1.000 66.06098 204 LEU A C 1
ATOM 1572 O O . LEU A 1 204 ? 20.03923 219.02584 41.04961 1.000 65.05761 204 LEU A O 1
ATOM 1577 N N . ASP A 1 205 ? 20.74412 217.12024 40.08155 1.000 67.34152 205 ASP A N 1
ATOM 1578 C CA . ASP A 1 205 ? 20.28405 217.51148 38.75727 1.000 68.28351 205 ASP A CA 1
ATOM 1579 C C . ASP A 1 205 ? 18.77439 217.36677 38.62889 1.000 66.36864 205 ASP A C 1
ATOM 1580 O O . ASP A 1 205 ? 18.18867 216.36819 39.05434 1.000 69.99490 205 ASP A O 1
ATOM 1585 N N . VAL A 1 206 ? 18.15050 218.37508 38.03366 1.000 66.10786 206 VAL A N 1
ATOM 1586 C CA . VAL A 1 206 ? 16.77816 218.29176 37.55150 1.000 65.06628 206 VAL A CA 1
ATOM 1587 C C . VAL A 1 206 ? 16.82701 218.27703 36.03059 1.000 68.60781 206 VAL A C 1
ATOM 1588 O O . VAL A 1 206 ? 17.70519 218.88735 35.41038 1.000 69.26559 206 VAL A O 1
ATOM 1592 N N . ASN A 1 207 ? 15.88838 217.55328 35.42498 1.000 61.96789 207 ASN A N 1
ATOM 1593 C CA . ASN A 1 207 ? 15.76595 217.53236 33.97042 1.000 62.83476 207 ASN A CA 1
ATOM 1594 C C . ASN A 1 207 ? 15.07395 218.82059 33.53135 1.000 65.00717 207 ASN A C 1
ATOM 1595 O O . ASN A 1 207 ? 13.88942 218.85212 33.18952 1.000 69.32743 207 ASN A O 1
ATOM 1600 N N . ASP A 1 208 ? 15.84294 219.90788 33.52468 1.000 61.74888 208 ASP A N 1
ATOM 1601 C CA . ASP A 1 208 ? 15.32006 221.22287 33.17944 1.000 60.99489 208 ASP A CA 1
ATOM 1602 C C . ASP A 1 208 ? 15.80612 221.71449 31.82116 1.000 74.08172 208 ASP A C 1
ATOM 1603 O O . ASP A 1 208 ? 15.57103 222.87503 31.47500 1.000 72.54254 208 ASP A O 1
ATOM 1608 N N . ASN A 1 209 ? 16.49193 220.87309 31.05210 1.000 64.46794 209 ASN A N 1
ATOM 1609 C CA . ASN A 1 209 ? 16.91881 221.21318 29.70167 1.000 61.19226 209 ASN A CA 1
ATOM 1610 C C . ASN A 1 209 ? 16.31282 220.24636 28.69558 1.000 62.44922 209 ASN A C 1
ATOM 1611 O O . ASN A 1 209 ? 16.40874 219.02767 28.86283 1.000 51.52157 209 ASN A O 1
ATOM 1616 N N . ALA A 1 210 ? 15.66812 220.79243 27.67189 1.000 59.09024 210 ALA A N 1
ATOM 1617 C CA . ALA A 1 210 ? 15.35343 220.02557 26.48172 1.000 59.70399 210 ALA A CA 1
ATOM 1618 C C . ALA A 1 210 ? 16.57579 219.98722 25.57051 1.000 58.54164 210 ALA A C 1
ATOM 1619 O O . ALA A 1 210 ? 17.45633 220.84782 25.66506 1.000 60.77072 210 ALA A O 1
ATOM 1621 N N . PRO A 1 211 ? 16.67277 218.98755 24.69313 1.000 54.11498 211 PRO A N 1
ATOM 1622 C CA . PRO A 1 211 ? 17.77035 218.98224 23.71958 1.000 53.78232 211 PRO A CA 1
ATOM 1623 C C . PRO A 1 211 ? 17.76130 220.24770 22.87605 1.000 56.17780 211 PRO A C 1
ATOM 1624 O O . PRO A 1 211 ? 16.71911 220.86579 22.65050 1.000 61.42438 211 PRO A O 1
ATOM 1628 N N . ALA A 1 212 ? 18.94723 220.63729 22.41620 1.000 54.29815 212 ALA A N 1
ATOM 1629 C CA . ALA A 1 212 ? 19.12289 221.83421 21.60236 1.000 62.57455 212 ALA A CA 1
ATOM 1630 C C . ALA A 1 212 ? 19.79258 221.46406 20.28753 1.000 60.70925 212 ALA A C 1
ATOM 1631 O O . ALA A 1 212 ? 20.89854 220.91450 20.28188 1.000 61.29300 212 ALA A O 1
ATOM 1633 N N . PHE A 1 213 ? 19.12961 221.78107 19.17985 1.000 58.24658 213 PHE A N 1
ATOM 1634 C CA . PHE A 1 213 ? 19.70891 221.55456 17.86459 1.000 61.49132 213 PHE A CA 1
ATOM 1635 C C . PHE A 1 213 ? 20.79395 222.58753 17.57710 1.000 62.93055 213 PHE A C 1
ATOM 1636 O O . PHE A 1 213 ? 20.78783 223.69492 18.12213 1.000 63.97340 213 PHE A O 1
ATOM 1644 N N . GLN A 1 214 ? 21.74158 222.20920 16.71374 1.000 69.10764 214 GLN A N 1
ATOM 1645 C CA . GLN A 1 214 ? 22.80766 223.13253 16.33220 1.000 77.92808 214 GLN A CA 1
ATOM 1646 C C . GLN A 1 214 ? 22.24735 224.37913 15.66281 1.000 80.72488 214 GLN A C 1
ATOM 1647 O O . GLN A 1 214 ? 22.70220 225.49719 15.92984 1.000 83.55229 214 GLN A O 1
ATOM 1653 N N . GLN A 1 215 ? 21.25797 224.20647 14.79401 1.000 83.26470 215 GLN A N 1
ATOM 1654 C CA . GLN A 1 215 ? 20.62573 225.30922 14.09245 1.000 87.99531 215 GLN A CA 1
ATOM 1655 C C . GLN A 1 215 ? 19.12510 225.25694 14.34047 1.000 86.43844 215 GLN A C 1
ATOM 1656 O O . GLN A 1 215 ? 18.56160 224.19997 14.63444 1.000 81.87586 215 GLN A O 1
ATOM 1662 N N . SER A 1 216 ? 18.47523 226.41525 14.21107 1.000 90.88210 216 SER A N 1
ATOM 1663 C CA . SER A 1 216 ? 17.03588 226.47255 14.44193 1.000 91.96070 216 SER A CA 1
ATOM 1664 C C . SER A 1 216 ? 16.27256 225.73023 13.35387 1.000 88.96530 216 SER A C 1
ATOM 1665 O O . SER A 1 216 ? 15.22653 225.13047 13.62794 1.000 87.94627 216 SER A O 1
ATOM 1668 N N . SER A 1 217 ? 16.77935 225.75829 12.12325 1.000 87.17824 217 SER A N 1
ATOM 1669 C CA . SER A 1 217 ? 16.19894 225.00711 11.02144 1.000 81.39865 217 SER A CA 1
ATOM 1670 C C . SER A 1 217 ? 17.30434 224.68045 10.02673 1.000 74.04892 217 SER A C 1
ATOM 1671 O O . SER A 1 217 ? 18.33858 225.35084 9.97427 1.000 77.23560 217 SER A O 1
ATOM 1674 N N . TYR A 1 218 ? 17.07268 223.63936 9.23247 1.000 69.18792 218 TYR A N 1
ATOM 1675 C CA . TYR A 1 218 ? 18.01134 223.19624 8.21072 1.000 74.58841 218 TYR A CA 1
ATOM 1676 C C . TYR A 1 218 ? 17.32239 223.19988 6.85566 1.000 74.66212 218 TYR A C 1
ATOM 1677 O O . TYR A 1 218 ? 16.13969 222.85971 6.74643 1.000 69.62529 218 TYR A O 1
ATOM 1686 N N . ARG A 1 219 ? 18.06646 223.59501 5.82739 1.000 81.85094 219 ARG A N 1
ATOM 1687 C CA . ARG A 1 219 ? 17.56195 223.61890 4.46445 1.000 84.96655 219 ARG A CA 1
ATOM 1688 C C . ARG A 1 219 ? 18.54126 222.85886 3.58605 1.000 78.99541 219 ARG A C 1
ATOM 1689 O O . ARG A 1 219 ? 19.74256 223.14598 3.60105 1.000 76.05568 219 ARG A O 1
ATOM 1697 N N . ILE A 1 220 ? 18.03356 221.88666 2.83429 1.000 79.10488 220 ILE A N 1
ATOM 1698 C CA . ILE A 1 220 ? 18.86874 220.94299 2.10444 1.000 76.86972 220 ILE A CA 1
ATOM 1699 C C . ILE A 1 220 ? 18.47110 220.95204 0.63685 1.000 73.93406 220 ILE A C 1
ATOM 1700 O O . ILE A 1 220 ? 17.28154 221.00925 0.30595 1.000 69.79505 220 ILE A O 1
ATOM 1705 N N . SER A 1 221 ? 19.46924 220.88959 -0.24074 1.000 75.43273 221 SER A N 1
ATOM 1706 C CA . SER A 1 221 ? 19.25889 220.71615 -1.66951 1.000 72.40451 221 SER A CA 1
ATOM 1707 C C . SER A 1 221 ? 19.80811 219.36196 -2.09108 1.000 71.25822 221 SER A C 1
ATOM 1708 O O . SER A 1 221 ? 20.90232 218.96807 -1.67628 1.000 74.39774 221 SER A O 1
ATOM 1711 N N . VAL A 1 222 ? 19.04847 218.65314 -2.91825 1.000 67.50872 222 VAL A N 1
ATOM 1712 C CA . VAL A 1 222 ? 19.44361 217.32099 -3.36027 1.000 64.88628 222 VAL A CA 1
ATOM 1713 C C . VAL A 1 222 ? 18.96818 217.12327 -4.79241 1.000 66.68967 222 VAL A C 1
ATOM 1714 O O . VAL A 1 222 ? 17.86104 217.52827 -5.15784 1.000 63.89215 222 VAL A O 1
ATOM 1718 N N . LEU A 1 223 ? 19.82034 216.50215 -5.60239 1.000 67.98069 223 LEU A N 1
ATOM 1719 C CA . LEU A 1 223 ? 19.47684 216.20779 -6.98539 1.000 72.64428 223 LEU A CA 1
ATOM 1720 C C . LEU A 1 223 ? 18.44322 215.09010 -7.05060 1.000 72.29561 223 LEU A C 1
ATOM 1721 O O . LEU A 1 223 ? 18.52167 214.10490 -6.30976 1.000 70.69860 223 LEU A O 1
ATOM 1726 N N . GLU A 1 224 ? 17.46564 215.25100 -7.94763 1.000 63.67308 224 GLU A N 1
ATOM 1727 C CA . GLU A 1 224 ? 16.39101 214.27341 -8.08346 1.000 56.20403 224 GLU A CA 1
ATOM 1728 C C . GLU A 1 224 ? 16.88685 212.89689 -8.50601 1.000 56.35224 224 GLU A C 1
ATOM 1729 O O . GLU A 1 224 ? 16.10623 211.94036 -8.46127 1.000 57.86821 224 GLU A O 1
ATOM 1735 N N . SER A 1 225 ? 18.14774 212.77283 -8.91630 1.000 52.67376 225 SER A N 1
ATOM 1736 C CA . SER A 1 225 ? 18.73637 211.49256 -9.28381 1.000 53.92699 225 SER A CA 1
ATOM 1737 C C . SER A 1 225 ? 19.46892 210.81885 -8.12833 1.000 53.33964 225 SER A C 1
ATOM 1738 O O . SER A 1 225 ? 20.05151 209.74839 -8.32920 1.000 53.60495 225 SER A O 1
ATOM 1741 N N . ALA A 1 226 ? 19.45558 211.41255 -6.93701 1.000 51.31837 226 ALA A N 1
ATOM 1742 C CA . ALA A 1 226 ? 20.22902 210.87597 -5.82528 1.000 55.13270 226 ALA A CA 1
ATOM 1743 C C . ALA A 1 226 ? 19.80512 209.43931 -5.52288 1.000 52.80268 226 ALA A C 1
ATOM 1744 O O . ALA A 1 226 ? 18.60752 209.13065 -5.52133 1.000 53.20387 226 ALA A O 1
ATOM 1746 N N . PRO A 1 227 ? 20.75011 208.54034 -5.26597 1.000 55.33136 227 PRO A N 1
ATOM 1747 C CA . PRO A 1 227 ? 20.39927 207.13546 -5.04669 1.000 52.02882 227 PRO A CA 1
ATOM 1748 C C . PRO A 1 227 ? 19.84069 206.90812 -3.65122 1.000 47.76378 227 PRO A C 1
ATOM 1749 O O . PRO A 1 227 ? 20.08845 207.67162 -2.71551 1.000 49.85994 227 PRO A O 1
ATOM 1753 N N . ALA A 1 228 ? 19.06014 205.83851 -3.53014 1.000 47.44343 228 ALA A N 1
ATOM 1754 C CA . ALA A 1 228 ? 18.52725 205.45522 -2.23141 1.000 44.99529 228 ALA A CA 1
ATOM 1755 C C . ALA A 1 228 ? 19.66468 205.12317 -1.27727 1.000 54.80847 228 ALA A C 1
ATOM 1756 O O . ALA A 1 228 ? 20.67720 204.53473 -1.66928 1.000 55.53161 228 ALA A O 1
ATOM 1758 N N . GLY A 1 229 ? 19.49592 205.51040 -0.01519 1.000 53.61388 229 GLY A N 1
ATOM 1759 C CA . GLY A 1 229 ? 20.51610 205.30354 0.98567 1.000 56.58698 229 GLY A CA 1
ATOM 1760 C C . GLY A 1 229 ? 21.50279 206.43713 1.13740 1.000 60.35025 229 GLY A C 1
ATOM 1761 O O . GLY A 1 229 ? 22.43176 206.32315 1.94649 1.000 64.88984 229 GLY A O 1
ATOM 1762 N N . MET A 1 230 ? 21.33848 207.52152 0.38814 1.000 60.38948 230 MET A N 1
ATOM 1763 C CA . MET A 1 230 ? 22.21611 208.67331 0.52369 1.000 60.88897 230 MET A CA 1
ATOM 1764 C C . MET A 1 230 ? 21.87767 209.45609 1.78463 1.000 57.36555 230 MET A C 1
ATOM 1765 O O . MET A 1 230 ? 20.70540 209.68842 2.09618 1.000 58.22498 230 MET A O 1
ATOM 1770 N N . VAL A 1 231 ? 22.91507 209.86270 2.50947 1.000 52.40632 231 VAL A N 1
ATOM 1771 C CA . VAL A 1 231 ? 22.73752 210.67973 3.70405 1.000 52.50941 231 VAL A CA 1
ATOM 1772 C C . VAL A 1 231 ? 22.61000 212.13747 3.28086 1.000 54.42654 231 VAL A C 1
ATOM 1773 O O . VAL A 1 231 ? 23.54093 212.71492 2.70971 1.000 62.78371 231 VAL A O 1
ATOM 1777 N N . LEU A 1 232 ? 21.45455 212.73702 3.56138 1.000 53.95863 232 LEU A N 1
ATOM 1778 C CA . LEU A 1 232 ? 21.24389 214.13110 3.19367 1.000 58.76717 232 LEU A CA 1
ATOM 1779 C C . LEU A 1 232 ? 21.81303 215.07864 4.23834 1.000 64.67340 232 LEU A C 1
ATOM 1780 O O . LEU A 1 232 ? 22.33858 216.14000 3.88549 1.000 68.42286 232 LEU A O 1
ATOM 1785 N N . ILE A 1 233 ? 21.73806 214.70715 5.51537 1.000 67.26884 233 ILE A N 1
ATOM 1786 C CA . ILE A 1 233 ? 22.21141 215.56188 6.59758 1.000 66.11816 233 ILE A CA 1
ATOM 1787 C C . ILE A 1 233 ? 22.28716 214.71944 7.86060 1.000 66.15978 233 ILE A C 1
ATOM 1788 O O . ILE A 1 233 ? 21.60000 213.69839 7.98033 1.000 68.16630 233 ILE A O 1
ATOM 1793 N N . GLN A 1 234 ? 23.14035 215.13031 8.79626 1.000 61.36762 234 GLN A N 1
ATOM 1794 C CA . GLN A 1 234 ? 23.19904 214.53863 10.12955 1.000 60.40321 234 GLN A CA 1
ATOM 1795 C C . GLN A 1 234 ? 22.78542 215.59913 11.13941 1.000 59.54173 234 GLN A C 1
ATOM 1796 O O . GLN A 1 234 ? 23.48108 216.60599 11.30942 1.000 60.11718 234 GLN A O 1
ATOM 1802 N N . LEU A 1 235 ? 21.66031 215.37287 11.80868 1.000 55.75674 235 LEU A N 1
ATOM 1803 C CA . LEU A 1 235 ? 21.20232 216.28506 12.84496 1.000 55.94123 235 LEU A CA 1
ATOM 1804 C C . LEU A 1 235 ? 21.97787 216.05102 14.13380 1.000 53.37240 235 LEU A C 1
ATOM 1805 O O . LEU A 1 235 ? 22.17210 214.90736 14.55603 1.000 53.99554 235 LEU A O 1
ATOM 1810 N N . ASN A 1 236 ? 22.41020 217.13995 14.76192 1.000 54.19035 236 ASN A N 1
ATOM 1811 C CA . ASN A 1 236 ? 23.13668 217.09263 16.02108 1.000 61.00112 236 ASN A CA 1
ATOM 1812 C C . ASN A 1 236 ? 22.37936 217.90586 17.05578 1.000 63.97999 236 ASN A C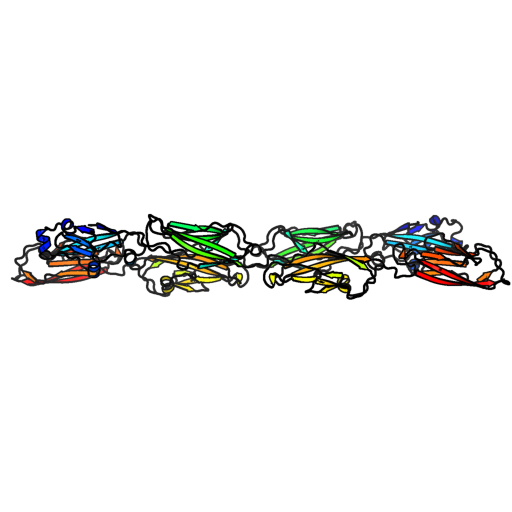 1
ATOM 1813 O O . ASN A 1 236 ? 21.99250 219.04946 16.79229 1.000 71.86365 236 ASN A O 1
ATOM 1818 N N . ALA A 1 237 ? 22.18291 217.31868 18.23121 1.000 58.20457 237 ALA A N 1
ATOM 1819 C CA . ALA A 1 237 ? 21.55485 218.00429 19.34716 1.000 61.57923 237 ALA A CA 1
ATOM 1820 C C . ALA A 1 237 ? 22.24578 217.57873 20.63131 1.000 58.12425 237 ALA A C 1
ATOM 1821 O O . ALA A 1 237 ? 22.63341 216.41595 20.78237 1.000 56.02509 237 ALA A O 1
ATOM 1823 N N . SER A 1 238 ? 22.39648 218.52531 21.55217 1.000 59.69484 238 SER A N 1
ATOM 1824 C CA . SER A 1 238 ? 23.03579 218.27417 22.83209 1.000 61.81689 238 SER A CA 1
ATOM 1825 C C . SER A 1 238 ? 22.05307 218.54317 23.96298 1.000 62.22995 238 SER A C 1
ATOM 1826 O O . SER A 1 238 ? 21.13115 219.35655 23.83435 1.000 61.88399 238 SER A O 1
ATOM 1829 N N . ASP A 1 239 ? 22.26189 217.84831 25.07139 1.000 60.42222 239 ASP A N 1
ATOM 1830 C CA . ASP A 1 239 ? 21.44450 218.01912 26.26230 1.000 57.13617 239 ASP A CA 1
ATOM 1831 C C . ASP A 1 239 ? 22.36506 217.95308 27.47407 1.000 58.74851 239 ASP A C 1
ATOM 1832 O O . ASP A 1 239 ? 22.95247 216.90078 27.75971 1.000 58.12604 239 ASP A O 1
ATOM 1837 N N . PRO A 1 240 ? 22.50612 219.05452 28.21651 1.000 57.80880 240 PRO A N 1
ATOM 1838 C CA . PRO A 1 240 ? 23.53785 219.12051 29.26245 1.000 64.36139 240 PRO A CA 1
ATOM 1839 C C . PRO A 1 240 ? 23.17860 218.41846 30.56324 1.000 61.52060 240 PRO A C 1
ATOM 1840 O O . PRO A 1 240 ? 24.03751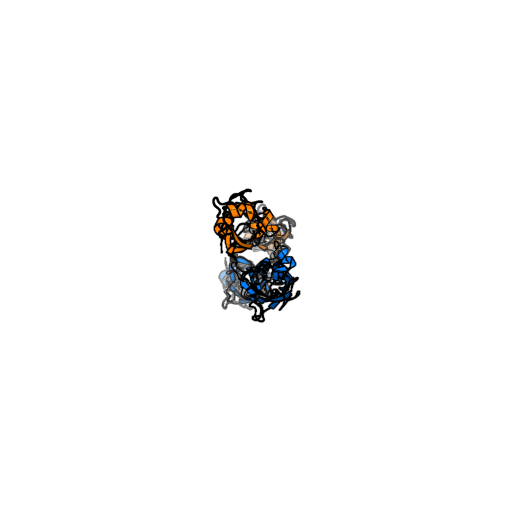 218.33709 31.45077 1.000 68.96979 240 PRO A O 1
ATOM 1844 N N . ASP A 1 241 ? 21.95479 217.91830 30.71435 1.000 57.29741 241 ASP A N 1
ATOM 1845 C CA . ASP A 1 241 ? 21.56809 217.25267 31.94964 1.000 61.23387 241 ASP A CA 1
ATOM 1846 C C . ASP A 1 241 ? 22.33139 215.93863 32.12516 1.000 65.91617 241 ASP A C 1
ATOM 1847 O O . ASP A 1 241 ? 23.04712 215.47323 31.23364 1.000 61.42867 241 ASP A O 1
ATOM 1852 N N . LEU A 1 242 ? 22.17164 215.34263 33.30345 1.000 71.66451 242 LEU A N 1
ATOM 1853 C CA . LEU A 1 242 ? 22.91748 214.15840 33.70189 1.000 76.01040 242 LEU A CA 1
ATOM 1854 C C . LEU A 1 242 ? 22.12759 212.88230 33.43664 1.000 74.98961 242 LEU A C 1
ATOM 1855 O O . LEU A 1 242 ? 20.89893 212.85005 33.54537 1.000 77.17409 242 LEU A O 1
ATOM 1860 N N . GLY A 1 243 ? 22.85832 211.82558 33.08846 1.000 73.40145 243 GLY A N 1
ATOM 1861 C CA . GLY A 1 243 ? 22.28440 210.51714 32.89647 1.000 67.82642 243 GLY A CA 1
ATOM 1862 C C . GLY A 1 243 ? 21.34164 210.46910 31.71514 1.000 67.83936 243 GLY A C 1
ATOM 1863 O O . GLY A 1 243 ? 21.54065 211.14772 30.70279 1.000 69.06276 243 GLY A O 1
ATOM 1864 N N . PRO A 1 244 ? 20.29624 209.64514 31.81835 1.000 66.69752 244 PRO A N 1
ATOM 1865 C CA . PRO A 1 244 ? 19.32544 209.55703 30.71444 1.000 64.37755 244 PRO A CA 1
ATOM 1866 C C . PRO A 1 244 ? 18.70227 210.89313 30.35789 1.000 63.87416 244 PRO A C 1
ATOM 1867 O O . PRO A 1 244 ? 18.34106 211.11220 29.19452 1.000 58.93285 244 PRO A O 1
ATOM 1871 N N . SER A 1 245 ? 18.58267 211.80324 31.32714 1.000 61.22552 245 SER A N 1
ATOM 1872 C CA . SER A 1 245 ? 18.03734 213.12897 31.07269 1.000 60.58708 245 SER A CA 1
ATOM 1873 C C . SER A 1 245 ? 18.91096 213.95666 30.13836 1.000 57.11474 245 SER A C 1
ATOM 1874 O O . SER A 1 245 ? 18.47368 215.02461 29.70070 1.000 51.75873 245 SER A O 1
ATOM 1877 N N . GLY A 1 246 ? 20.12369 213.50139 29.82807 1.000 59.71581 246 GLY A N 1
ATOM 1878 C CA . GLY A 1 246 ? 20.97417 214.20237 28.88896 1.000 49.94895 246 GLY A CA 1
ATOM 1879 C C . GLY A 1 246 ? 21.29412 213.37959 27.65782 1.000 57.15824 246 GLY A C 1
ATOM 1880 O O . GLY A 1 246 ? 22.19709 213.72285 26.88860 1.000 57.02448 246 GLY A O 1
ATOM 1881 N N . ASN A 1 247 ? 20.56703 212.27927 27.47370 1.000 56.90618 247 ASN A N 1
ATOM 1882 C CA . ASN A 1 247 ? 20.76487 211.36651 26.35263 1.000 63.55121 247 ASN A CA 1
ATOM 1883 C C . ASN A 1 247 ? 19.71010 211.63381 25.28304 1.000 55.51039 247 ASN A C 1
ATOM 1884 O O . ASN A 1 247 ? 18.51019 211.49833 25.54400 1.000 51.39253 247 ASN A O 1
ATOM 1889 N N . VAL A 1 248 ? 20.16036 211.99682 24.07907 1.000 51.10943 248 VAL A N 1
ATOM 1890 C CA . VAL A 1 248 ? 19.28822 212.47340 23.00823 1.000 51.75767 248 VAL A CA 1
ATOM 1891 C C . VAL A 1 248 ? 19.04338 211.37238 21.98416 1.000 56.52230 248 VAL A C 1
ATOM 1892 O O . VAL A 1 248 ? 19.97214 210.66193 21.57684 1.000 61.23280 248 VAL A O 1
ATOM 1896 N N . THR A 1 249 ? 17.78198 211.23026 21.56730 1.000 56.38485 249 THR A N 1
ATOM 1897 C CA . THR A 1 249 ? 17.40469 210.38907 20.43827 1.000 53.14335 249 THR A CA 1
ATOM 1898 C C . THR A 1 249 ? 16.47809 211.16780 19.51231 1.000 50.04995 249 THR A C 1
ATOM 1899 O O . THR A 1 249 ? 15.76010 212.07263 19.94737 1.000 47.04995 249 THR A O 1
ATOM 1903 N N . PHE A 1 250 ? 16.49581 210.80403 18.22924 1.000 45.82205 250 PHE A N 1
ATOM 1904 C CA . PHE A 1 250 ? 15.80589 211.54422 17.17943 1.000 42.30800 250 PHE A CA 1
ATOM 1905 C C . PHE A 1 250 ? 14.66665 210.72129 16.58948 1.000 42.49495 250 PHE A C 1
ATOM 1906 O O . PHE A 1 250 ? 14.72183 209.48876 16.55940 1.000 47.51341 250 PHE A O 1
ATOM 1914 N N . SER A 1 251 ? 13.63274 211.41690 16.11816 1.000 46.41301 251 SER A N 1
ATOM 1915 C CA . SER A 1 251 ? 12.50326 210.77937 15.45064 1.000 44.90090 251 SER A CA 1
ATOM 1916 C C . SER A 1 251 ? 11.73717 211.83577 14.66424 1.000 50.17204 251 SER A C 1
ATOM 1917 O O . SER A 1 251 ? 11.93431 213.03928 14.84812 1.000 54.82403 251 SER A O 1
ATOM 1920 N N . PHE A 1 252 ? 10.86643 211.36897 13.77057 1.000 50.46674 252 PHE A N 1
ATOM 1921 C CA . PHE A 1 252 ? 9.92224 212.26828 13.12498 1.000 50.49772 252 PHE A CA 1
ATOM 1922 C C . PHE A 1 252 ? 8.89153 212.73297 14.14355 1.000 48.81774 252 PHE A C 1
ATOM 1923 O O . PHE A 1 252 ? 8.60571 212.04128 15.12428 1.000 55.99713 252 PHE A O 1
ATOM 1931 N N . SER A 1 253 ? 8.33340 213.91843 13.90903 1.000 47.09961 253 SER A N 1
ATOM 1932 C CA . SER A 1 253 ? 7.19312 214.36941 14.69382 1.000 58.99976 253 SER A CA 1
ATOM 1933 C C . SER A 1 253 ? 6.04169 213.37163 14.56746 1.000 63.42030 253 SER A C 1
ATOM 1934 O O . SER A 1 253 ? 5.93935 212.61779 13.59501 1.000 64.23768 253 SER A O 1
ATOM 1937 N N . GLY A 1 254 ? 5.16988 213.36523 15.57733 1.000 61.01265 254 GLY A N 1
ATOM 1938 C CA . GLY A 1 254 ? 4.08185 212.40251 15.59422 1.000 61.30461 254 GLY A CA 1
ATOM 1939 C C . GLY A 1 254 ? 3.11799 212.54625 14.43177 1.000 64.21947 254 GLY A C 1
ATOM 1940 O O . GLY A 1 254 ? 2.51480 211.56140 13.99756 1.000 68.68485 254 GLY A O 1
ATOM 1941 N N . HIS A 1 255 ? 2.95661 213.76437 13.91358 1.000 67.79641 255 HIS A N 1
ATOM 1942 C CA . HIS A 1 255 ? 1.99324 214.05944 12.86183 1.000 83.00424 255 HIS A CA 1
ATOM 1943 C C . HIS A 1 255 ? 2.59455 213.99358 11.45911 1.000 74.89890 255 HIS A C 1
ATOM 1944 O O . HIS A 1 255 ? 2.02209 214.56803 10.52522 1.000 78.04200 255 HIS A O 1
ATOM 1951 N N . THR A 1 256 ? 3.71438 213.30692 11.28254 1.000 62.83640 256 THR A N 1
ATOM 1952 C CA . THR A 1 256 ? 4.42279 213.36357 10.00430 1.000 63.13301 256 THR A CA 1
ATOM 1953 C C . THR A 1 256 ? 3.69077 212.54563 8.94683 1.000 67.54577 256 THR A C 1
ATOM 1954 O O . THR A 1 256 ? 3.46230 211.34610 9.15052 1.000 70.81246 256 THR A O 1
ATOM 1958 N N . PRO A 1 257 ? 3.31744 213.13865 7.81481 1.000 63.75091 257 PRO A N 1
ATOM 1959 C CA . PRO A 1 257 ? 2.53948 212.40420 6.81033 1.000 67.82422 257 PRO A CA 1
ATOM 1960 C C . PRO A 1 257 ? 3.34296 211.29286 6.15817 1.000 73.48786 257 PRO A C 1
ATOM 1961 O O . PRO A 1 257 ? 4.57381 211.31198 6.11170 1.000 71.91554 257 PRO A O 1
ATOM 1965 N N . ASP A 1 258 ? 2.60597 210.31440 5.62976 1.000 82.54319 258 ASP A N 1
ATOM 1966 C CA . ASP A 1 258 ? 3.24157 209.12447 5.07662 1.000 88.67916 258 ASP A CA 1
ATOM 1967 C C . ASP A 1 258 ? 4.03447 209.40828 3.80244 1.000 86.25577 258 ASP A C 1
ATOM 1968 O O . ASP A 1 258 ? 5.01298 208.70529 3.53126 1.000 85.77580 258 ASP A O 1
ATOM 1973 N N . ARG A 1 259 ? 3.64556 210.41414 3.00726 1.000 83.37454 259 ARG A N 1
ATOM 1974 C CA . ARG A 1 259 ? 4.42909 210.73015 1.81163 1.000 77.51514 259 ARG A CA 1
ATOM 1975 C C . ARG A 1 259 ? 5.84827 211.15609 2.18060 1.000 70.21614 259 ARG A C 1
ATOM 1976 O O . ARG A 1 259 ? 6.78642 210.95821 1.39647 1.000 69.06404 259 ARG A O 1
ATOM 1984 N N . VAL A 1 260 ? 6.02457 211.73521 3.36958 1.000 64.54683 260 VAL A N 1
ATOM 1985 C CA . VAL A 1 260 ? 7.36189 212.05464 3.85648 1.000 61.24975 260 VAL A CA 1
ATOM 1986 C C . VAL A 1 260 ? 8.03404 210.81084 4.42053 1.000 61.34017 260 VAL A C 1
ATOM 1987 O O . VAL A 1 260 ? 9.18851 210.51034 4.09652 1.000 57.50822 260 VAL A O 1
ATOM 1991 N N . ARG A 1 261 ? 7.31804 210.06877 5.27114 1.000 61.41090 261 ARG A N 1
ATOM 1992 C CA . ARG A 1 261 ? 7.89235 208.87611 5.88650 1.000 54.46354 261 ARG A CA 1
ATOM 1993 C C . ARG A 1 261 ? 8.29499 207.83891 4.84321 1.000 52.15335 261 ARG A C 1
ATOM 1994 O O . ARG A 1 261 ? 9.19290 207.02621 5.09112 1.000 51.73321 261 ARG A O 1
ATOM 2002 N N . ASN A 1 262 ? 7.64865 207.85014 3.67414 1.000 52.10415 262 ASN A N 1
ATOM 2003 C CA . ASN A 1 262 ? 7.99831 206.89596 2.62546 1.000 58.06041 262 ASN A CA 1
ATOM 2004 C C . ASN A 1 262 ? 9.34986 207.20850 1.99367 1.000 53.44342 262 ASN A C 1
ATOM 2005 O O . ASN A 1 262 ? 10.06261 206.28698 1.58053 1.000 58.95962 262 ASN A O 1
ATOM 2010 N N . LEU A 1 263 ? 9.72421 208.48704 1.90596 1.000 48.91719 263 LEU A N 1
ATOM 2011 C CA . LEU A 1 263 ? 10.94804 208.87129 1.21189 1.000 51.49960 263 LEU A CA 1
ATOM 2012 C C . LEU A 1 263 ? 12.13862 209.11541 2.12864 1.000 53.20361 263 LEU A C 1
ATOM 2013 O O . LEU A 1 263 ? 13.27890 208.99925 1.66827 1.000 53.77804 263 LEU A O 1
ATOM 2018 N N . PHE A 1 264 ? 11.92308 209.45076 3.39761 1.000 48.88403 264 PHE A N 1
ATOM 2019 C CA . PHE A 1 264 ? 13.02584 209.77964 4.28740 1.000 48.61125 264 PHE A CA 1
ATOM 2020 C C . PHE A 1 264 ? 12.92851 208.97454 5.57326 1.000 49.33096 264 PHE A C 1
ATOM 2021 O O . PHE A 1 264 ? 11.83584 208.67647 6.06171 1.000 53.57794 264 PHE A O 1
ATOM 2029 N N . SER A 1 265 ? 14.09237 208.62988 6.11572 1.000 46.91812 265 SER A N 1
ATOM 2030 C CA . SER A 1 265 ? 14.18936 207.93496 7.38831 1.000 41.18721 265 SER A CA 1
ATOM 2031 C C . SER A 1 265 ? 15.30091 208.57892 8.20144 1.000 47.88855 265 SER A C 1
ATOM 2032 O O . SER A 1 265 ? 16.27177 209.10317 7.64724 1.000 49.71403 265 SER A O 1
ATOM 2035 N N . LEU A 1 266 ? 15.14747 208.53473 9.52376 1.000 45.11982 266 LEU A N 1
ATOM 2036 C CA . LEU A 1 266 ? 16.02160 209.24588 10.44968 1.000 44.82628 266 LEU A CA 1
ATOM 2037 C C . LEU A 1 266 ? 16.55872 208.26323 11.47744 1.000 47.36318 266 LEU A C 1
ATOM 2038 O O . LEU A 1 266 ? 15.78171 207.63914 12.20687 1.000 49.91353 266 LEU A O 1
ATOM 2043 N N . HIS A 1 267 ? 17.87572 208.12579 11.53544 1.000 42.79950 267 HIS A N 1
ATOM 2044 C CA . HIS A 1 267 ? 18.46736 207.18359 12.47362 1.000 45.91582 267 HIS A CA 1
ATOM 2045 C C . HIS A 1 267 ? 18.33114 207.73558 13.88802 1.000 45.44652 267 HIS A C 1
ATOM 2046 O O . HIS A 1 267 ? 18.73996 208.87262 14.14709 1.000 41.21714 267 HIS A O 1
ATOM 2053 N N . PRO A 1 268 ? 17.78146 206.96279 14.82584 1.000 45.40053 268 PRO A N 1
ATOM 2054 C CA . PRO A 1 268 ? 17.42209 207.53708 16.13151 1.000 47.33020 268 PRO A CA 1
ATOM 2055 C C . PRO A 1 268 ? 18.62147 207.96599 16.95631 1.000 50.80427 268 PRO A C 1
ATOM 2056 O O . PRO A 1 268 ? 18.51256 208.92274 17.73243 1.000 47.96062 268 PRO A O 1
ATOM 2060 N N . THR A 1 269 ? 19.76184 207.29642 16.81171 1.000 53.00877 269 THR A N 1
ATOM 2061 C CA . THR A 1 269 ? 20.95192 207.61725 17.58970 1.000 55.43870 269 THR A CA 1
ATOM 2062 C C . THR A 1 269 ? 21.84697 208.63901 16.89175 1.000 58.57216 269 THR A C 1
ATOM 2063 O O . THR A 1 269 ? 22.24258 209.63739 17.50213 1.000 60.19456 269 THR A O 1
ATOM 2067 N N . THR A 1 270 ? 22.17631 208.40522 15.61801 1.000 55.79055 270 THR A N 1
ATOM 2068 C CA . THR A 1 270 ? 23.13035 209.25765 14.91785 1.000 51.10806 270 THR A CA 1
ATOM 2069 C C . THR A 1 270 ? 22.49738 210.53131 14.37558 1.000 50.19441 270 THR A C 1
ATOM 2070 O O . THR A 1 270 ? 23.22136 211.48856 14.07983 1.000 52.27522 270 THR A O 1
ATOM 2074 N N . GLY A 1 271 ? 21.17437 210.56504 14.23308 1.000 49.06161 271 GLY A N 1
ATOM 2075 C CA . GLY A 1 271 ? 20.52513 211.69430 13.59813 1.000 51.06868 271 GLY A CA 1
ATOM 2076 C C . GLY A 1 271 ? 20.73460 211.81300 12.10540 1.000 47.11504 271 GLY A C 1
ATOM 2077 O O . GLY A 1 271 ? 20.39035 212.84940 11.53139 1.000 45.97843 271 GLY A O 1
ATOM 2078 N N . LYS A 1 272 ? 21.30068 210.79936 11.45585 1.000 40.48698 272 LYS A N 1
ATOM 2079 C CA . LYS A 1 272 ? 21.45609 210.83164 10.00667 1.000 47.44427 272 LYS A CA 1
ATOM 2080 C C . LYS A 1 272 ? 20.10896 210.64664 9.31622 1.000 46.91286 272 LYS A C 1
ATOM 2081 O O . LYS A 1 272 ? 19.40243 209.66159 9.55720 1.000 46.71064 272 LYS A O 1
ATOM 2087 N N . LEU A 1 273 ? 19.75631 211.61046 8.47035 1.000 51.22811 273 LEU A N 1
ATOM 2088 C CA . LEU A 1 273 ? 18.58484 211.52530 7.60937 1.000 54.16938 273 LEU A CA 1
ATOM 2089 C C . LEU A 1 273 ? 19.00181 210.92477 6.27114 1.000 56.17557 273 LEU A C 1
ATOM 2090 O O . LEU A 1 273 ? 19.86581 211.47661 5.57978 1.000 59.66932 273 LEU A O 1
ATOM 2095 N N . THR A 1 274 ? 18.39462 209.80081 5.90668 1.000 54.28624 274 THR A N 1
ATOM 2096 C CA . THR A 1 274 ? 18.71349 209.12666 4.65858 1.000 55.84653 274 THR A CA 1
ATOM 2097 C C . THR A 1 274 ? 17.52733 209.15076 3.70097 1.000 51.96815 274 THR A C 1
ATOM 2098 O O . THR A 1 274 ? 16.38033 209.39297 4.08930 1.000 47.15623 274 THR A O 1
ATOM 2102 N N . LEU A 1 275 ? 17.83259 208.89285 2.43184 1.000 51.74279 275 LEU A N 1
ATOM 2103 C CA . LEU A 1 275 ? 16.84961 208.83173 1.35981 1.000 44.82907 275 LEU A CA 1
ATOM 2104 C C . LEU A 1 275 ? 16.41227 207.38643 1.14587 1.000 42.53202 275 LEU A C 1
ATOM 2105 O O . LEU A 1 275 ? 17.25461 206.49265 1.02010 1.000 42.36574 275 LEU A O 1
ATOM 2110 N N . GLN A 1 276 ? 15.09650 207.16016 1.09341 1.000 43.67389 276 GLN A N 1
ATOM 2111 C CA . GLN A 1 276 ? 14.54361 205.81039 1.07438 1.000 44.08013 276 GLN A CA 1
ATOM 2112 C C . GLN A 1 276 ? 14.01266 205.36631 -0.28206 1.000 44.81528 276 GLN A C 1
ATOM 2113 O O . GLN A 1 276 ? 13.73462 204.17420 -0.45445 1.000 42.13103 276 GLN A O 1
ATOM 2119 N N . GLY A 1 277 ? 13.86064 206.27316 -1.24511 1.000 46.87132 277 GLY A N 1
ATOM 2120 C CA . GLY A 1 277 ? 13.27474 205.91416 -2.51471 1.000 51.70051 277 GLY A CA 1
ATOM 2121 C C . GLY A 1 277 ? 13.48863 206.93938 -3.60960 1.000 51.38334 277 GLY A C 1
ATOM 2122 O O . GLY A 1 277 ? 14.14666 207.96680 -3.41809 1.000 52.20348 277 GLY A O 1
ATOM 2123 N N . PRO A 1 278 ? 12.92749 206.67076 -4.78935 1.000 61.45233 278 PRO A N 1
ATOM 2124 C CA . PRO A 1 278 ? 13.17895 207.54116 -5.94599 1.000 61.02048 278 PRO A CA 1
ATOM 2125 C C . PRO A 1 278 ? 12.53661 208.91051 -5.79739 1.000 60.34088 278 PRO A C 1
ATOM 2126 O O . PRO A 1 278 ? 11.39927 209.04275 -5.33827 1.000 60.97672 278 PRO A O 1
ATOM 2130 N N . LEU A 1 279 ? 13.28966 209.93102 -6.19190 1.000 58.54605 279 LEU A N 1
ATOM 2131 C CA . LEU A 1 279 ? 12.81348 211.30236 -6.29053 1.000 54.97548 279 LEU A CA 1
ATOM 2132 C C . LEU A 1 279 ? 12.45936 211.65248 -7.73278 1.000 57.81366 279 LEU A C 1
ATOM 2133 O O . LEU A 1 279 ? 12.91774 211.01819 -8.68638 1.000 57.46002 279 LEU A O 1
ATOM 2138 N N . ASP A 1 280 ? 11.63435 212.68909 -7.87868 1.000 63.38413 280 ASP A N 1
ATOM 2139 C CA . ASP A 1 280 ? 11.21303 213.15260 -9.19946 1.000 55.67577 280 ASP A CA 1
ATOM 2140 C C . ASP A 1 280 ? 10.87238 214.63643 -9.08794 1.000 63.71531 280 ASP A C 1
ATOM 2141 O O . ASP A 1 280 ? 9.81003 214.98842 -8.56616 1.000 70.09828 280 ASP A O 1
ATOM 2146 N N . PHE A 1 281 ? 11.77480 215.49363 -9.57790 1.000 62.16102 281 PHE A N 1
ATOM 2147 C CA . PHE A 1 281 ? 11.52270 216.93363 -9.57328 1.000 66.86268 281 PHE A CA 1
ATOM 2148 C C . PHE A 1 281 ? 10.24921 217.28582 -10.33017 1.000 72.69807 281 PHE A C 1
ATOM 2149 O O . PHE A 1 281 ? 9.58619 218.27782 -10.00414 1.000 76.33659 281 PHE A O 1
ATOM 2157 N N . GLU A 1 282 ? 9.88934 216.48637 -11.33663 1.000 72.81314 282 GLU A N 1
ATOM 2158 C CA . GLU A 1 282 ? 8.74956 216.82490 -12.18164 1.000 78.86744 282 GLU A CA 1
ATOM 2159 C C . GLU A 1 282 ? 7.41765 216.68942 -11.45068 1.000 81.82492 282 GLU A C 1
ATOM 2160 O O . GLU A 1 282 ? 6.46910 217.41117 -11.77431 1.000 93.87136 282 GLU A O 1
ATOM 2166 N N . SER A 1 283 ? 7.31952 215.78751 -10.47190 1.000 76.93171 283 SER A N 1
ATOM 2167 C CA . SER A 1 283 ? 6.09229 215.59928 -9.70069 1.000 80.04877 283 SER A CA 1
ATOM 2168 C C . SER A 1 283 ? 6.09971 216.32428 -8.35988 1.000 79.85225 283 SER A C 1
ATOM 2169 O O . SER A 1 283 ? 5.05961 216.83992 -7.94011 1.000 84.08711 283 SER A O 1
ATOM 2172 N N . GLU A 1 284 ? 7.24543 216.38298 -7.68022 1.000 79.48805 284 GLU A N 1
ATOM 2173 C CA . GLU A 1 284 ? 7.36018 217.01542 -6.37108 1.000 87.07970 284 GLU A CA 1
ATOM 2174 C C . GLU A 1 284 ? 8.71779 217.68916 -6.27608 1.000 84.75580 284 GLU A C 1
ATOM 2175 O O . GLU A 1 284 ? 9.74289 217.04559 -6.51113 1.000 85.72913 284 GLU A O 1
ATOM 2181 N N . ASN A 1 285 ? 8.72664 218.98173 -5.94480 1.000 83.18944 285 ASN A N 1
ATOM 2182 C CA . ASN A 1 285 ? 9.97236 219.73607 -5.89696 1.000 81.07376 285 ASN A CA 1
ATOM 2183 C C . ASN A 1 285 ? 10.48205 220.04040 -4.49101 1.000 77.02325 285 ASN A C 1
ATOM 2184 O O . ASN A 1 285 ? 11.64509 220.43819 -4.35806 1.000 74.93374 285 ASN A O 1
ATOM 2189 N N . TYR A 1 286 ? 9.67752 219.86380 -3.44275 1.000 74.74523 286 TYR A N 1
ATOM 2190 C CA . TYR A 1 286 ? 10.21000 220.09805 -2.10490 1.000 73.87907 286 TYR A CA 1
ATOM 2191 C C . TYR A 1 286 ? 9.36348 219.37606 -1.06738 1.000 70.77898 286 TYR A C 1
ATOM 2192 O O . TYR A 1 286 ? 8.21118 219.01078 -1.31717 1.000 73.25421 286 TYR A O 1
ATOM 2201 N N . TYR A 1 287 ? 9.96545 219.17693 0.10560 1.000 70.96268 287 TYR A N 1
ATOM 2202 C CA . TYR A 1 287 ? 9.31729 218.53795 1.24395 1.000 67.81573 287 TYR A CA 1
ATOM 2203 C C . TYR A 1 287 ? 9.64600 219.31741 2.50946 1.000 70.61759 287 TYR A C 1
ATOM 2204 O O . TYR A 1 287 ? 10.81248 219.64215 2.75128 1.000 70.46341 287 TYR A O 1
ATOM 2213 N N . GLU A 1 288 ? 8.62720 219.61069 3.31386 1.000 72.26557 288 GLU A N 1
ATOM 2214 C CA . GLU A 1 288 ? 8.80814 220.24353 4.61517 1.000 75.20734 288 GLU A CA 1
ATOM 2215 C C . GLU A 1 288 ? 8.15846 219.38877 5.68988 1.000 72.17483 288 GLU A C 1
ATOM 2216 O O . GLU A 1 288 ? 6.99778 218.98692 5.55663 1.000 73.15676 288 GLU A O 1
ATOM 2222 N N . PHE A 1 289 ? 8.91103 219.11936 6.75032 1.000 62.35166 289 PHE A N 1
ATOM 2223 C CA . PHE A 1 289 ? 8.43319 218.30629 7.85721 1.000 58.51671 289 PHE A CA 1
ATOM 2224 C C . PHE A 1 289 ? 9.22263 218.68688 9.10007 1.000 60.56133 289 PHE A C 1
ATOM 2225 O O . PHE A 1 289 ? 10.25621 219.35553 9.02618 1.000 62.78866 289 PHE A O 1
ATOM 2233 N N . ASP A 1 290 ? 8.71581 218.25734 10.24834 1.000 59.30336 290 ASP A N 1
ATOM 2234 C CA . ASP A 1 290 ? 9.33871 218.53971 11.52992 1.000 66.39774 290 ASP A CA 1
ATOM 2235 C C . ASP A 1 290 ? 9.94433 217.26113 12.08841 1.000 61.09653 290 ASP A C 1
ATOM 2236 O O . ASP A 1 290 ? 9.35762 216.18121 11.96938 1.000 63.43786 290 ASP A O 1
ATOM 2241 N N . VAL A 1 291 ? 11.12022 217.39193 12.69703 1.000 52.96509 291 VAL A N 1
ATOM 2242 C CA . VAL A 1 291 ? 11.75780 216.30621 13.42482 1.000 52.45025 291 VAL A CA 1
ATOM 2243 C C . VAL A 1 291 ? 11.89844 216.75265 14.87273 1.000 54.68341 291 VAL A C 1
ATOM 2244 O O . VAL A 1 291 ? 11.85705 217.94512 15.18393 1.000 57.08786 291 VAL A O 1
ATOM 2248 N N . ARG A 1 292 ? 12.07600 215.78379 15.76592 1.000 51.45878 292 ARG A N 1
ATOM 2249 C CA . ARG A 1 292 ? 12.15514 216.08589 17.18600 1.000 50.26628 292 ARG A CA 1
ATOM 2250 C C . ARG A 1 292 ? 13.29930 215.32388 17.83490 1.000 48.30572 292 ARG A C 1
ATOM 2251 O O . ARG A 1 292 ? 13.66344 214.22444 17.40771 1.000 44.14831 292 ARG A O 1
ATOM 2259 N N . ALA A 1 293 ? 13.86235 215.93324 18.87294 1.000 53.88600 293 ALA A N 1
ATOM 2260 C CA . ALA A 1 293 ? 14.85177 215.30569 19.73499 1.000 49.76055 293 ALA A CA 1
ATOM 2261 C C . ALA A 1 293 ? 14.25464 215.14523 21.12567 1.000 51.91035 293 ALA A C 1
ATOM 2262 O O . ALA A 1 293 ? 13.73196 216.10988 21.69187 1.000 58.62242 293 ALA A O 1
ATOM 2264 N N . ARG A 1 294 ? 14.32060 213.93143 21.66552 1.000 49.58274 294 ARG A N 1
ATOM 2265 C CA . ARG A 1 294 ? 13.80529 213.62761 22.99237 1.000 50.61248 294 ARG A CA 1
ATOM 2266 C C . ARG A 1 294 ? 14.94263 213.16280 23.89003 1.000 52.87256 294 ARG A C 1
ATOM 2267 O O . ARG A 1 294 ? 15.82150 212.41411 23.45043 1.000 48.14106 294 ARG A O 1
ATOM 2275 N N . ASP A 1 295 ? 14.93779 213.61018 25.14247 1.000 54.13237 295 ASP A N 1
ATOM 2276 C CA . ASP A 1 295 ? 15.88362 213.05197 26.09409 1.000 51.30135 295 ASP A CA 1
ATOM 2277 C C . ASP A 1 295 ? 15.26907 211.82693 26.76766 1.000 52.82580 295 ASP A C 1
ATOM 2278 O O . ASP A 1 295 ? 14.07594 211.54741 26.63586 1.000 50.30164 295 ASP A O 1
ATOM 2283 N N . GLY A 1 296 ? 16.10497 211.08563 27.48889 1.000 55.83553 296 GLY A N 1
ATOM 2284 C CA . GLY A 1 296 ? 15.65874 209.87512 28.15226 1.000 57.18904 296 GLY A CA 1
ATOM 2285 C C . GLY A 1 296 ? 15.11978 210.09365 29.55139 1.000 55.59654 296 GLY A C 1
ATOM 2286 O O . GLY A 1 296 ? 15.03269 209.14924 30.34184 1.000 56.39853 296 GLY A O 1
ATOM 2287 N N . GLY A 1 297 ? 14.75076 211.33311 29.86388 1.000 57.69809 297 GLY A N 1
ATOM 2288 C CA . GLY A 1 297 ? 14.17017 211.65139 31.15228 1.000 63.01949 297 GLY A CA 1
ATOM 2289 C C . GLY A 1 297 ? 12.76267 211.10559 31.31873 1.000 66.73435 297 GLY A C 1
ATOM 2290 O O . GLY A 1 297 ? 12.13318 210.58978 30.39362 1.000 63.75167 297 GLY A O 1
ATOM 2291 N N . SER A 1 298 ? 12.26600 211.22121 32.54796 1.000 73.17766 298 SER A N 1
ATOM 2292 C CA . SER A 1 298 ? 10.92528 210.76454 32.91118 1.000 76.46970 298 SER A CA 1
ATOM 2293 C C . SER A 1 298 ? 10.19812 211.87072 33.66484 1.000 76.41930 298 SER A C 1
ATOM 2294 O O . SER A 1 298 ? 10.44092 212.06802 34.86906 1.000 82.53169 298 SER A O 1
ATOM 2297 N N . PRO A 1 299 ? 9.29693 212.61564 33.00010 1.000 70.29683 299 PRO A N 1
ATOM 2298 C CA . PRO A 1 299 ? 8.91043 212.48962 31.58812 1.000 70.54302 299 PRO A CA 1
ATOM 2299 C C . PRO A 1 299 ? 9.94583 213.10480 30.65568 1.000 67.39293 299 PRO A C 1
ATOM 2300 O O . PRO A 1 299 ? 10.80206 213.85696 31.11846 1.000 72.31232 299 PRO A O 1
ATOM 2304 N N . ALA A 1 300 ? 9.86636 212.79721 29.36428 1.000 67.45619 300 ALA A N 1
ATOM 2305 C CA . ALA A 1 300 ? 10.89698 213.22578 28.43148 1.000 65.48095 300 ALA A CA 1
ATOM 2306 C C . ALA A 1 300 ? 10.67473 214.67193 28.01085 1.000 61.54935 300 ALA A C 1
ATOM 2307 O O . ALA A 1 300 ? 9.53819 215.11287 27.81488 1.000 59.93212 300 ALA A O 1
ATOM 2309 N N . MET A 1 301 ? 11.77493 215.40493 27.86473 1.000 57.82916 301 MET A N 1
ATOM 2310 C CA . MET A 1 301 ? 11.75043 216.73047 27.26929 1.000 61.83333 301 MET A CA 1
ATOM 2311 C C . MET A 1 301 ? 12.06643 216.61383 25.78694 1.000 57.82107 301 MET A C 1
ATOM 2312 O O . MET A 1 301 ? 12.97065 215.87225 25.39249 1.000 55.49066 301 MET A O 1
ATOM 2317 N N . GLU A 1 302 ? 11.32048 217.34219 24.96325 1.000 60.63055 302 GLU A N 1
ATOM 2318 C CA . GLU A 1 302 ? 11.54445 217.29707 23.52809 1.000 64.15728 302 GLU A CA 1
ATOM 2319 C C . GLU A 1 302 ? 11.61391 218.69969 22.94447 1.000 60.21633 302 GLU A C 1
ATOM 2320 O O . GLU A 1 302 ? 11.00161 219.64435 23.45105 1.000 65.70302 302 GLU A O 1
ATOM 2326 N N . GLN A 1 303 ? 12.37951 218.80813 21.86514 1.000 51.32095 303 GLN A N 1
ATOM 2327 C CA . GLN A 1 303 ? 12.50736 220.01522 21.06622 1.000 59.04688 303 GLN A CA 1
ATOM 2328 C C . GLN A 1 303 ? 12.33593 219.64063 19.60445 1.000 61.22494 303 GLN A C 1
ATOM 2329 O O . GLN A 1 303 ? 12.88906 218.63777 19.14374 1.000 56.28921 303 GLN A O 1
ATOM 2335 N N . HIS A 1 304 ? 11.56079 220.43776 18.88056 1.000 65.31454 304 HIS A N 1
ATOM 2336 C CA . HIS A 1 304 ? 11.30178 220.17682 17.47504 1.000 67.41302 304 HIS A CA 1
ATOM 2337 C C . HIS A 1 304 ? 12.18081 221.05910 16.59861 1.000 65.51414 304 HIS A C 1
ATOM 2338 O O . HIS A 1 304 ? 12.64418 222.12458 17.01149 1.000 65.09121 304 HIS A O 1
ATOM 2345 N N . CYS A 1 305 ? 12.39601 220.59587 15.36912 1.000 66.59640 305 CYS A N 1
ATOM 2346 C CA . CYS A 1 305 ? 13.20480 221.29668 14.38399 1.000 69.09751 305 CYS A CA 1
ATOM 2347 C C . CYS A 1 305 ? 12.55169 221.13301 13.02155 1.000 69.26734 305 CYS A C 1
ATOM 2348 O O . CYS A 1 305 ? 12.04387 220.05777 12.69338 1.000 68.23013 305 CYS A O 1
ATOM 2351 N N . SER A 1 306 ? 12.56731 222.19926 12.23053 1.000 68.23455 306 SER A N 1
ATOM 2352 C CA . SER A 1 306 ? 11.92887 222.20333 10.92222 1.000 65.12957 306 SER A CA 1
ATOM 2353 C C . SER A 1 306 ? 12.95376 221.89713 9.84011 1.000 66.25219 306 SER A C 1
ATOM 2354 O O . SER A 1 306 ? 14.02353 222.51377 9.79554 1.000 65.43934 306 SER A O 1
ATOM 2357 N N . LEU A 1 307 ? 12.61960 220.94451 8.97451 1.000 61.73012 307 LEU A N 1
ATOM 2358 C CA . LEU A 1 307 ? 13.46017 220.54264 7.85722 1.000 63.81590 307 LEU A CA 1
ATOM 2359 C C . LEU A 1 307 ? 12.76658 220.85645 6.53788 1.000 66.70641 307 LEU A C 1
ATOM 2360 O O . LEU A 1 307 ? 11.56479 220.61893 6.38441 1.000 66.77258 307 LEU A O 1
ATOM 2365 N N . ARG A 1 308 ? 13.52784 221.39187 5.58559 1.000 69.27273 308 ARG A N 1
ATOM 2366 C CA . ARG A 1 308 ? 13.04825 221.60557 4.22602 1.000 68.02680 308 ARG A CA 1
ATOM 2367 C C . ARG A 1 308 ? 14.06380 221.02802 3.25630 1.000 68.98078 308 ARG A C 1
ATOM 2368 O O . ARG A 1 308 ? 15.24957 221.36834 3.31993 1.000 65.86274 308 ARG A O 1
ATOM 2376 N N . VAL A 1 309 ? 13.59667 220.16256 2.36220 1.000 69.63539 309 VAL A N 1
ATOM 2377 C CA . VAL A 1 309 ? 14.44048 219.51005 1.36906 1.000 64.13517 309 VAL A CA 1
ATOM 2378 C C . VAL A 1 309 ? 13.98094 219.97911 -0.00343 1.000 69.09242 309 VAL A C 1
ATOM 2379 O O . VAL A 1 309 ? 12.85961 219.67236 -0.42714 1.000 69.10366 309 VAL A O 1
ATOM 2383 N N . ASP A 1 310 ? 14.84053 220.71822 -0.69809 1.000 76.11119 310 ASP A N 1
ATOM 2384 C CA . ASP A 1 310 ? 14.55933 221.19698 -2.04582 1.000 76.73288 310 ASP A CA 1
ATOM 2385 C C . ASP A 1 310 ? 15.20451 220.26680 -3.06440 1.000 70.64575 310 ASP A C 1
ATOM 2386 O O . ASP A 1 310 ? 16.37916 219.91015 -2.92696 1.000 65.72213 310 ASP A O 1
ATOM 2391 N N . LEU A 1 311 ? 14.43876 219.87924 -4.08018 1.000 72.32747 311 LEU A N 1
ATOM 2392 C CA . LEU A 1 311 ? 14.97103 219.07086 -5.16654 1.000 71.41029 311 LEU A CA 1
ATOM 2393 C C . LEU A 1 311 ? 15.51522 219.96667 -6.27216 1.000 75.61149 311 LEU A C 1
ATOM 2394 O O . LEU A 1 311 ? 15.01500 221.06878 -6.51209 1.000 77.66283 311 LEU A O 1
ATOM 2399 N N . LEU A 1 312 ? 16.55360 219.48033 -6.94307 1.000 75.31571 312 LEU A N 1
ATOM 2400 C CA . LEU A 1 312 ? 17.16132 220.16827 -8.07331 1.000 75.35169 312 LEU A CA 1
ATOM 2401 C C . LEU A 1 312 ? 16.83183 219.41800 -9.35393 1.000 76.96176 312 LEU A C 1
ATOM 2402 O O . LEU A 1 312 ? 16.96772 218.19173 -9.41237 1.000 76.12601 312 LEU A O 1
ATOM 2407 N N . ASP A 1 313 ? 16.38891 220.15440 -10.36871 1.000 77.86945 313 ASP A N 1
ATOM 2408 C CA . ASP A 1 313 ? 16.03442 219.53792 -11.63848 1.000 72.63669 313 ASP A CA 1
ATOM 2409 C C . ASP A 1 313 ? 17.26054 218.94480 -12.32028 1.000 71.40123 313 ASP A C 1
ATOM 2410 O O . ASP A 1 313 ? 18.32346 219.57258 -12.37961 1.000 73.91668 313 ASP A O 1
ATOM 2415 N N . VAL A 1 314 ? 17.10581 217.72915 -12.83344 1.000 71.52224 314 VAL A N 1
ATOM 2416 C CA . VAL A 1 314 ? 18.10925 217.06603 -13.65460 1.000 69.79697 314 VAL A CA 1
ATOM 2417 C C . VAL A 1 314 ? 17.51225 216.86773 -15.03989 1.000 70.07254 314 VAL A C 1
ATOM 2418 O O . VAL A 1 314 ? 16.31101 216.61102 -15.17604 1.000 73.20452 314 VAL A O 1
ATOM 2422 N N . ASN A 1 315 ? 18.34939 216.99438 -16.07012 1.000 71.62316 315 ASN A N 1
ATOM 2423 C CA . ASN A 1 315 ? 17.91787 216.76376 -17.44763 1.000 75.39980 315 ASN A CA 1
ATOM 2424 C C . ASN A 1 315 ? 17.83863 215.25601 -17.67060 1.000 70.77081 315 ASN A C 1
ATOM 2425 O O . ASN A 1 315 ? 18.70914 214.63281 -18.28455 1.000 71.13920 315 ASN A O 1
ATOM 2430 N N . ASP A 1 316 ? 16.76281 214.65733 -17.15991 1.000 67.36180 316 ASP A N 1
ATOM 2431 C CA . ASP A 1 316 ? 16.55670 213.22003 -17.27900 1.000 65.90426 316 ASP A CA 1
ATOM 2432 C C . ASP A 1 316 ? 15.44824 212.86244 -18.25788 1.000 64.11414 316 ASP A C 1
ATOM 2433 O O . ASP A 1 316 ? 15.01872 211.70521 -18.29730 1.000 72.51837 316 ASP A O 1
ATOM 2438 N N . ASN A 1 317 ? 14.97745 213.81954 -19.05236 1.000 64.96375 317 ASN A N 1
ATOM 2439 C CA . ASN A 1 317 ? 13.97946 213.55577 -20.08063 1.000 69.61397 317 ASN A CA 1
ATOM 2440 C C . ASN A 1 317 ? 14.43835 214.18938 -21.38296 1.000 68.82867 317 ASN A C 1
ATOM 2441 O O . ASN A 1 317 ? 14.67085 215.40051 -21.43891 1.000 72.10844 317 ASN A O 1
ATOM 2446 N N . ALA A 1 318 ? 14.56135 213.37693 -22.42267 1.000 65.36584 318 ALA A N 1
ATOM 2447 C CA . ALA A 1 318 ? 14.73293 213.89909 -23.76437 1.000 60.84842 318 ALA A CA 1
ATOM 2448 C C . ALA A 1 318 ? 13.37700 214.33538 -24.30730 1.000 62.24502 318 ALA A C 1
ATOM 2449 O O . ALA A 1 318 ? 12.33645 213.87086 -23.83470 1.000 65.36625 318 ALA A O 1
ATOM 2451 N N . PRO A 1 319 ? 13.35279 215.23860 -25.29017 1.000 68.84739 319 PRO A N 1
ATOM 2452 C CA . PRO A 1 319 ? 12.06258 215.71071 -25.80822 1.000 68.28369 319 PRO A CA 1
ATOM 2453 C C . PRO A 1 319 ? 11.23287 214.56279 -26.36032 1.000 66.23912 319 PRO A C 1
ATOM 2454 O O . PRO A 1 319 ? 11.75659 213.55940 -26.84774 1.000 65.70302 319 PRO A O 1
ATOM 2458 N N . HIS A 1 320 ? 9.91978 214.71904 -26.26608 1.000 74.52503 320 HIS A N 1
ATOM 2459 C CA . HIS A 1 320 ? 8.96617 213.73210 -26.74647 1.000 80.52113 320 HIS A CA 1
ATOM 2460 C C . HIS A 1 320 ? 8.29344 214.28778 -27.99174 1.000 80.60033 320 HIS A C 1
ATOM 2461 O O . HIS A 1 320 ? 7.72925 215.38627 -27.95497 1.000 84.56943 320 HIS A O 1
ATOM 2468 N N . ILE A 1 321 ? 8.34682 213.53386 -29.08523 1.000 79.57651 321 ILE A N 1
ATOM 2469 C CA . ILE A 1 321 ? 7.79221 213.97035 -30.36011 1.000 77.91362 321 ILE A CA 1
ATOM 2470 C C . ILE A 1 321 ? 6.49194 213.22021 -30.59717 1.000 78.50878 321 ILE A C 1
ATOM 2471 O O . ILE A 1 321 ? 6.47055 211.98384 -30.62201 1.000 81.48101 321 ILE A O 1
ATOM 2476 N N . THR A 1 322 ? 5.40745 213.96894 -30.77229 1.000 78.65142 322 THR A N 1
ATOM 2477 C CA . THR A 1 322 ? 4.10544 213.41457 -31.11467 1.000 80.81807 322 THR A CA 1
ATOM 2478 C C . THR A 1 322 ? 3.72741 213.91040 -32.50187 1.000 79.14433 322 THR A C 1
ATOM 2479 O O . THR A 1 322 ? 3.56193 215.11745 -32.70909 1.000 80.07977 322 THR A O 1
ATOM 2483 N N . VAL A 1 323 ? 3.58311 212.98205 -33.44355 1.000 79.06188 323 VAL A N 1
ATOM 2484 C CA . VAL A 1 323 ? 3.14643 213.30492 -34.79727 1.000 84.33782 323 VAL A CA 1
ATOM 2485 C C . VAL A 1 323 ? 1.62950 213.15615 -34.80756 1.000 93.12734 323 VAL A C 1
ATOM 2486 O O . VAL A 1 323 ? 1.09938 212.04820 -34.90720 1.000 90.51963 323 VAL A O 1
ATOM 2490 N N . THR A 1 324 ? 0.92910 214.28629 -34.69255 1.000 102.35316 324 THR A N 1
ATOM 2491 C CA . THR A 1 324 ? -0.51802 214.25051 -34.51358 1.000 108.30410 324 THR A CA 1
ATOM 2492 C C . THR A 1 324 ? -1.20243 213.64025 -35.72996 1.000 109.08137 324 THR A C 1
ATOM 2493 O O . THR A 1 324 ? -1.97563 212.68362 -35.60744 1.000 110.07249 324 THR A O 1
ATOM 2497 N N . SER A 1 325 ? -0.93166 214.17968 -36.91431 1.000 109.24183 325 SER A N 1
ATOM 2498 C CA . SER A 1 325 ? -1.51999 213.66500 -38.14011 1.000 109.87406 325 SER A CA 1
ATOM 2499 C C . SER A 1 325 ? -0.47437 213.64111 -39.24340 1.000 109.79929 325 SER A C 1
ATOM 2500 O O . SER A 1 325 ? 0.47503 214.42848 -39.23900 1.000 107.69713 325 SER A O 1
ATOM 2503 N N . GLU A 1 326 ? -0.67020 212.73181 -40.19696 1.000 112.32304 326 GLU A N 1
ATOM 2504 C CA . GLU A 1 326 ? 0.32065 212.43796 -41.22578 1.000 113.99887 326 GLU A CA 1
ATOM 2505 C C . GLU A 1 326 ? -0.40634 212.09957 -42.51761 1.000 112.08627 326 GLU A C 1
ATOM 2506 O O . GLU A 1 326 ? -1.25174 211.19906 -42.53644 1.000 112.24526 326 GLU A O 1
ATOM 2512 N N . LEU A 1 327 ? -0.07392 212.81784 -43.59504 1.000 110.43310 327 LEU A N 1
ATOM 2513 C CA . LEU A 1 327 ? -0.73933 212.58399 -44.87225 1.000 106.71432 327 LEU A CA 1
ATOM 2514 C C . LEU A 1 327 ? -0.34506 211.24195 -45.47518 1.000 103.77180 327 LEU A C 1
ATOM 2515 O O . LEU A 1 327 ? -1.17019 210.58767 -46.12026 1.000 107.35479 327 LEU A O 1
ATOM 2520 N N . GLY A 1 328 ? 0.90123 210.81565 -45.28313 1.000 97.54589 328 GLY A N 1
ATOM 2521 C CA . GLY A 1 328 ? 1.33761 209.53743 -45.78772 1.000 94.49214 328 GLY A CA 1
ATOM 2522 C C . GLY A 1 328 ? 1.60944 209.53208 -47.27781 1.000 93.92844 328 GLY A C 1
ATOM 2523 O O . GLY A 1 328 ? 2.70875 209.17072 -47.71357 1.000 92.16363 328 GLY A O 1
ATOM 2524 N N . THR A 1 329 ? 0.62145 209.94353 -48.07177 1.000 96.30280 329 THR A N 1
ATOM 2525 C CA . THR A 1 329 ? 0.73814 209.99261 -49.52335 1.000 98.37639 329 THR A CA 1
ATOM 2526 C C . THR A 1 329 ? 0.36095 211.38090 -50.02550 1.000 97.25226 329 THR A C 1
ATOM 2527 O O . THR A 1 329 ? -0.61296 211.97676 -49.55543 1.000 102.47310 329 THR A O 1
ATOM 2531 N N . LEU A 1 330 ? 1.13543 211.89205 -50.99157 1.000 92.12294 330 LEU A N 1
ATOM 2532 C CA . LEU A 1 330 ? 0.94257 213.25316 -51.49741 1.000 91.92494 330 LEU A CA 1
ATOM 2533 C C . LEU A 1 330 ? 1.09292 213.34433 -53.01637 1.000 94.09296 330 LEU A C 1
ATOM 2534 O O . LEU A 1 330 ? 2.04746 212.77479 -53.57828 1.000 88.27182 330 LEU A O 1
ATOM 2539 N N . PRO A 1 331 ? 0.19073 214.04496 -53.70653 1.000 94.98173 331 PRO A N 1
ATOM 2540 C CA . PRO A 1 331 ? 0.33408 214.21410 -55.15936 1.000 98.48192 331 PRO A CA 1
ATOM 2541 C C . PRO A 1 331 ? 1.39792 215.23888 -55.53088 1.000 100.59948 331 PRO A C 1
ATOM 2542 O O . PRO A 1 331 ? 1.50857 216.30567 -54.92153 1.000 105.21022 331 PRO A O 1
ATOM 2546 N N . GLU A 1 332 ? 2.17468 214.90548 -56.56625 1.000 99.66340 332 GLU A N 1
ATOM 2547 C CA . GLU A 1 332 ? 3.24507 215.78162 -57.03559 1.000 105.60443 332 GLU A CA 1
ATOM 2548 C C . GLU A 1 332 ? 2.73608 217.09925 -57.61014 1.000 108.52701 332 GLU A C 1
ATOM 2549 O O . GLU A 1 332 ? 3.53041 218.03036 -57.78453 1.000 108.11550 332 GLU A O 1
ATOM 2551 N N . SER A 1 333 ? 1.44473 217.20098 -57.92485 1.000 107.89969 333 SER A N 1
ATOM 2552 C CA . SER A 1 333 ? 0.90618 218.45473 -58.43609 1.000 108.59196 333 SER A CA 1
ATOM 2553 C C . SER A 1 333 ? 0.56976 219.45220 -57.33505 1.000 113.31923 333 SER A C 1
ATOM 2554 O O . SER A 1 333 ? 0.24215 220.60299 -57.64871 1.000 116.39081 333 SER A O 1
ATOM 2557 N N . ALA A 1 334 ? 0.64020 219.04424 -56.06806 1.000 113.83482 334 ALA A N 1
ATOM 2558 C CA . ALA A 1 334 ? 0.24571 219.92072 -54.97288 1.000 114.60101 334 ALA A CA 1
ATOM 2559 C C . ALA A 1 334 ? 1.15799 221.13968 -54.90210 1.000 114.56904 334 ALA A C 1
ATOM 2560 O O . ALA A 1 334 ? 2.37818 221.03560 -55.05934 1.000 115.68536 334 ALA A O 1
ATOM 2562 N N . GLU A 1 335 ? 0.55452 222.29783 -54.64655 1.000 115.37853 335 GLU A N 1
ATOM 2563 C CA . GLU A 1 335 ? 1.30133 223.54146 -54.57904 1.000 114.65853 335 GLU A CA 1
ATOM 2564 C C . GLU A 1 335 ? 2.17526 223.57965 -53.32439 1.000 115.35541 335 GLU A C 1
ATOM 2565 O O . GLU A 1 335 ? 1.86603 222.92941 -52.32212 1.000 117.03617 335 GLU A O 1
ATOM 2567 N N . PRO A 1 336 ? 3.27637 224.33292 -53.35897 1.000 112.98452 336 PRO A N 1
ATOM 2568 C CA . PRO A 1 336 ? 4.10775 224.48306 -52.15873 1.000 109.91632 336 PRO A CA 1
ATOM 2569 C C . PRO A 1 336 ? 3.34604 225.13609 -51.01427 1.000 110.72940 336 PRO A C 1
ATOM 2570 O O . PRO A 1 336 ? 2.46948 225.97939 -51.21681 1.000 105.25208 336 PRO A O 1
ATOM 2574 N N . GLY A 1 337 ? 3.70188 224.73402 -49.79562 1.000 104.61820 337 GLY A N 1
ATOM 2575 C CA . GLY A 1 337 ? 2.99341 225.13312 -48.59760 1.000 106.45324 337 GLY A CA 1
ATOM 2576 C C . GLY A 1 337 ? 2.01182 224.10981 -48.07228 1.000 108.39069 337 GLY A C 1
ATOM 2577 O O . GLY A 1 337 ? 1.38871 224.35235 -47.03133 1.000 111.98757 337 GLY A O 1
ATOM 2578 N N . THR A 1 338 ? 1.85923 222.97770 -48.75582 1.000 105.34841 338 THR A N 1
ATOM 2579 C CA . THR A 1 338 ? 0.92621 221.94501 -48.32685 1.000 102.68239 338 THR A CA 1
ATOM 2580 C C . THR A 1 338 ? 1.42713 221.26177 -47.05834 1.000 101.12226 338 THR A C 1
ATOM 2581 O O . THR A 1 338 ? 2.55257 220.75721 -47.01714 1.000 98.36008 338 THR A O 1
ATOM 2585 N N . VAL A 1 339 ? 0.58563 221.23460 -46.02865 1.000 99.53164 339 VAL A N 1
ATOM 2586 C CA . VAL A 1 339 ? 0.96211 220.64798 -44.74603 1.000 98.33938 339 VAL A CA 1
ATOM 2587 C C . VAL A 1 339 ? 0.94454 219.12975 -44.87303 1.000 99.40616 339 VAL A C 1
ATOM 2588 O O . VAL A 1 339 ? -0.07256 218.53960 -45.25052 1.000 104.04709 339 VAL A O 1
ATOM 2592 N N . VAL A 1 340 ? 2.06792 218.49712 -44.54858 1.000 96.02853 340 VAL A N 1
ATOM 2593 C CA . VAL A 1 340 ? 2.21064 217.05094 -44.64640 1.000 93.90070 340 VAL A CA 1
ATOM 2594 C C . VAL A 1 340 ? 1.98971 216.36655 -43.30229 1.000 91.93901 340 VAL A C 1
ATOM 2595 O O . VAL A 1 340 ? 1.41386 215.27903 -43.24608 1.000 91.61188 340 VAL A O 1
ATOM 2599 N N . ALA A 1 341 ? 2.41910 216.99134 -42.20754 1.000 87.01075 341 ALA A N 1
ATOM 2600 C CA . ALA A 1 341 ? 2.27016 216.37905 -40.89663 1.000 82.08138 341 ALA A CA 1
ATOM 2601 C C . ALA A 1 341 ? 2.11395 217.45549 -39.83343 1.000 83.97278 341 ALA A C 1
ATOM 2602 O O . ALA A 1 341 ? 2.58443 218.58553 -39.99307 1.000 85.13882 341 ALA A O 1
ATOM 2604 N N . LEU A 1 342 ? 1.44239 217.08514 -38.74547 1.000 80.92300 342 LEU A N 1
ATOM 2605 C CA . LEU A 1 342 ? 1.29802 217.92644 -37.56623 1.000 83.35560 342 LEU A CA 1
ATOM 2606 C C . LEU A 1 342 ? 2.16059 217.34918 -36.45456 1.000 82.29251 342 LEU A C 1
ATOM 2607 O O . LEU A 1 342 ? 2.06131 216.15759 -36.14518 1.000 82.44010 342 LEU A O 1
ATOM 2612 N N . ILE A 1 343 ? 2.99880 218.19000 -35.85341 1.000 83.50478 343 ILE A N 1
ATOM 2613 C CA . ILE A 1 343 ? 3.97919 217.74510 -34.87192 1.000 84.47960 343 ILE A CA 1
ATOM 2614 C C . ILE A 1 343 ? 3.86349 218.61492 -33.62857 1.000 87.73307 343 ILE A C 1
ATOM 2615 O O . ILE A 1 343 ? 3.87686 219.84736 -33.72195 1.000 86.51067 343 ILE A O 1
ATOM 2620 N N . SER A 1 344 ? 3.74814 217.97242 -32.47082 1.000 87.41005 344 SER A N 1
ATOM 2621 C CA . SER A 1 344 ? 3.81252 218.63560 -31.17837 1.000 96.60746 344 SER A CA 1
ATOM 2622 C C . SER A 1 344 ? 4.95126 218.01205 -30.38699 1.000 94.68204 344 SER A C 1
ATOM 2623 O O . SER A 1 344 ? 5.16484 216.79640 -30.44376 1.000 94.88007 344 SER A O 1
ATOM 2626 N N . VAL A 1 345 ? 5.68300 218.84461 -29.65440 1.000 89.68969 345 VAL A N 1
ATOM 2627 C CA . VAL A 1 345 ? 6.79467 218.38202 -28.83533 1.000 81.71376 345 VAL A CA 1
ATOM 2628 C C . VAL A 1 345 ? 6.55799 218.79972 -27.39303 1.000 82.25283 345 VAL A C 1
ATOM 2629 O O . VAL A 1 345 ? 5.90614 219.81016 -27.11320 1.000 86.51891 345 VAL A O 1
ATOM 2633 N N . GLN A 1 346 ? 7.08711 217.99837 -26.47181 1.000 77.07948 346 GLN A N 1
ATOM 2634 C CA . GLN A 1 346 ? 7.02355 218.30959 -25.05329 1.000 87.91174 346 GLN A CA 1
ATOM 2635 C C . GLN A 1 346 ? 8.25560 217.74734 -24.36327 1.000 83.54141 346 GLN A C 1
ATOM 2636 O O . GLN A 1 346 ? 8.73360 216.66620 -24.71378 1.000 78.12374 346 GLN A O 1
ATOM 2642 N 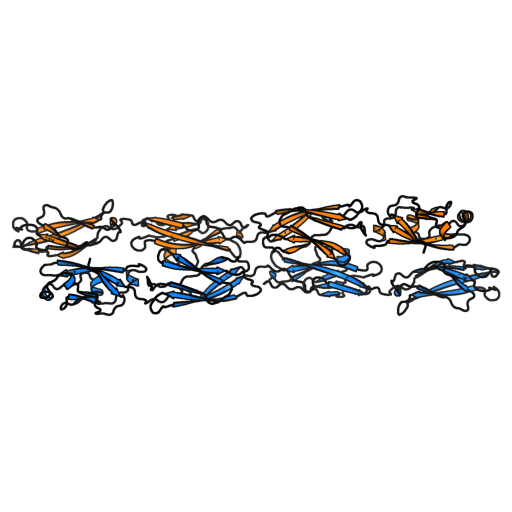N . ASP A 1 347 ? 8.76478 218.49475 -23.39249 1.000 81.18224 347 ASP A N 1
ATOM 2643 C CA . ASP A 1 347 ? 9.87311 218.06379 -22.55455 1.000 79.50714 347 ASP A CA 1
ATOM 2644 C C . ASP A 1 347 ? 9.53597 218.43363 -21.11765 1.000 85.00245 347 ASP A C 1
ATOM 2645 O O . ASP A 1 347 ? 9.36758 219.61968 -20.80810 1.000 89.44343 347 ASP A O 1
ATOM 2650 N N . PRO A 1 348 ? 9.41784 217.45677 -20.21509 1.000 82.19143 348 PRO A N 1
ATOM 2651 C CA . PRO A 1 348 ? 8.92264 217.76055 -18.86279 1.000 84.61884 348 PRO A CA 1
ATOM 2652 C C . PRO A 1 348 ? 9.90837 218.51118 -17.98786 1.000 84.56588 348 PRO A C 1
ATOM 2653 O O . PRO A 1 348 ? 9.49789 219.01879 -16.93629 1.000 87.35405 348 PRO A O 1
ATOM 2657 N N . ASP A 1 349 ? 11.17926 218.60190 -18.37029 1.000 84.41998 349 ASP A N 1
ATOM 2658 C CA . ASP A 1 349 ? 12.14192 219.29245 -17.52881 1.000 83.92283 349 ASP A CA 1
ATOM 2659 C C . ASP A 1 349 ? 11.89080 220.79977 -17.55471 1.000 84.09334 349 ASP A C 1
ATOM 2660 O O . ASP A 1 349 ? 11.12221 221.31920 -18.36870 1.000 84.16567 349 ASP A O 1
ATOM 2665 N N . SER A 1 350 ? 12.56322 221.50532 -16.64984 1.000 85.94068 350 SER A N 1
ATOM 2666 C CA . SER A 1 350 ? 12.36235 222.93158 -16.44346 1.000 91.10218 350 SER A CA 1
ATOM 2667 C C . SER A 1 350 ? 13.57673 223.72089 -16.91915 1.000 92.09477 350 SER A C 1
ATOM 2668 O O . SER A 1 350 ? 14.68201 223.18794 -17.05714 1.000 89.55536 350 SER A O 1
ATOM 2671 N N . GLY A 1 351 ? 13.35737 225.01382 -17.14826 1.000 90.36065 351 GLY A N 1
ATOM 2672 C CA . GLY A 1 351 ? 14.39736 225.89225 -17.64272 1.000 94.30996 351 GLY A CA 1
ATOM 2673 C C . GLY A 1 351 ? 14.92222 225.42945 -18.98796 1.000 94.64914 351 GLY A C 1
ATOM 2674 O O . GLY A 1 351 ? 14.19195 224.88049 -19.82060 1.000 85.89843 351 GLY A O 1
ATOM 2675 N N . SER A 1 352 ? 16.21796 225.66510 -19.21026 1.000 94.45502 352 SER A N 1
ATOM 2676 C CA . SER A 1 352 ? 16.84619 225.24937 -20.45907 1.000 92.26477 352 SER A CA 1
ATOM 2677 C C . SER A 1 352 ? 16.76332 223.74509 -20.67991 1.000 93.53851 352 SER A C 1
ATOM 2678 O O . SER A 1 352 ? 16.80651 223.29748 -21.82938 1.000 93.90819 352 SER A O 1
ATOM 2681 N N . ASN A 1 353 ? 16.63581 222.95443 -19.61265 1.000 92.10150 353 ASN A N 1
ATOM 2682 C CA . ASN A 1 353 ? 16.47838 221.51466 -19.77479 1.000 86.96992 353 ASN A CA 1
ATOM 2683 C C . ASN A 1 353 ? 15.17071 221.13235 -20.45747 1.000 85.30998 353 ASN A C 1
ATOM 2684 O O . ASN A 1 353 ? 15.03933 219.98510 -20.89448 1.000 73.54711 353 ASN A O 1
ATOM 2689 N N . GLY A 1 354 ? 14.20690 222.04646 -20.55760 1.000 87.31211 354 GLY A N 1
ATOM 2690 C CA . GLY A 1 354 ? 12.93329 221.71815 -21.16758 1.000 86.55450 354 GLY A CA 1
ATOM 2691 C C . GLY A 1 354 ? 12.53573 222.53845 -22.37965 1.000 86.73774 354 GLY A C 1
ATOM 2692 O O . GLY A 1 354 ? 11.38583 222.46346 -22.82313 1.000 85.25241 354 GLY A O 1
ATOM 2693 N N . ASP A 1 355 ? 13.46247 223.31630 -22.93348 1.000 86.93327 355 ASP A N 1
ATOM 2694 C CA . ASP A 1 355 ? 13.17977 224.14001 -24.10421 1.000 94.85157 355 ASP A CA 1
ATOM 2695 C C . ASP A 1 355 ? 13.56734 223.37410 -25.36370 1.000 90.98354 355 ASP A C 1
ATOM 2696 O O . ASP A 1 355 ? 14.73825 223.02592 -25.54952 1.000 83.49444 355 ASP A O 1
ATOM 2701 N N . VAL A 1 356 ? 12.59121 223.13506 -26.23591 1.000 89.17084 356 VAL A N 1
ATOM 2702 C CA . VAL A 1 356 ? 12.75674 222.24428 -27.37828 1.000 85.26387 356 VAL A CA 1
ATOM 2703 C C . VAL A 1 356 ? 12.93569 223.07112 -28.64230 1.000 84.27062 356 VAL A C 1
ATOM 2704 O O . VAL A 1 356 ? 12.20032 224.03888 -28.87275 1.000 90.09265 356 VAL A O 1
ATOM 2708 N N . SER A 1 357 ? 13.90956 222.68422 -29.46358 1.000 83.78709 357 SER A N 1
ATOM 2709 C CA . SER A 1 357 ? 14.06203 223.18954 -30.81935 1.000 86.11787 357 SER A CA 1
ATOM 2710 C C . SER A 1 357 ? 13.94128 222.03031 -31.80116 1.000 79.48045 357 SER A C 1
ATOM 2711 O O . SER A 1 357 ? 14.28298 220.88717 -31.48098 1.000 76.71096 357 SER A O 1
ATOM 2714 N N . LEU A 1 358 ? 13.44869 222.33108 -33.00086 1.000 80.77060 358 LEU A N 1
ATOM 2715 C CA . LEU A 1 358 ? 13.17339 221.31250 -34.00275 1.000 76.07101 358 LEU A CA 1
ATOM 2716 C C . LEU A 1 358 ? 13.85407 221.68241 -35.31470 1.000 80.31755 358 LEU A C 1
ATOM 2717 O O . LEU A 1 358 ? 13.98190 222.86217 -35.65327 1.000 81.75942 358 LEU A O 1
ATOM 2722 N N . ARG A 1 359 ? 14.30166 220.66559 -36.04824 1.000 81.87487 359 ARG A N 1
ATOM 2723 C CA . ARG A 1 359 ? 15.00044 220.91283 -37.30211 1.000 78.04671 359 ARG A CA 1
ATOM 2724 C C . ARG A 1 359 ? 14.87009 219.71219 -38.22817 1.000 78.36384 359 ARG A C 1
ATOM 2725 O O . ARG A 1 359 ? 14.60738 218.58819 -37.79268 1.000 71.08236 359 ARG A O 1
ATOM 2733 N N . ILE A 1 360 ? 15.06112 219.97894 -39.51736 1.000 78.69786 360 ILE A N 1
ATOM 2734 C CA . ILE A 1 360 ? 15.13481 218.95417 -40.55959 1.000 75.65050 360 ILE A CA 1
ATOM 2735 C C . ILE A 1 360 ? 16.29433 219.29586 -41.48540 1.000 73.99146 360 ILE A C 1
ATOM 2736 O O . ILE A 1 360 ? 16.78037 220.43471 -41.49152 1.000 71.33076 360 ILE A O 1
ATOM 2741 N N . PRO A 1 361 ? 16.77481 218.32361 -42.26948 1.000 71.73408 361 PRO A N 1
ATOM 2742 C CA . PRO A 1 361 ? 17.89705 218.61241 -43.17377 1.000 73.96972 361 PRO A CA 1
ATOM 2743 C C . PRO A 1 361 ? 17.54274 219.67970 -44.19864 1.000 82.64071 361 PRO A C 1
ATOM 2744 O O . PRO A 1 361 ? 16.40335 219.78234 -44.65881 1.000 78.54313 361 PRO A O 1
ATOM 2748 N N . ASP A 1 362 ? 18.55754 220.47016 -44.56267 1.000 94.50982 362 ASP A N 1
ATOM 2749 C CA . ASP A 1 362 ? 18.33839 221.65444 -45.38908 1.000 106.43134 362 ASP A CA 1
ATOM 2750 C C . ASP A 1 362 ? 17.98102 221.29386 -46.82651 1.000 110.11469 362 ASP A C 1
ATOM 2751 O O . ASP A 1 362 ? 17.13431 221.95186 -47.44224 1.000 113.90561 362 ASP A O 1
ATOM 2756 N N . HIS A 1 363 ? 18.61883 220.26000 -47.38100 1.000 107.78514 363 HIS A N 1
ATOM 2757 C CA . HIS A 1 363 ? 18.50896 219.96151 -48.80533 1.000 108.24969 363 HIS A CA 1
ATOM 2758 C C . HIS A 1 363 ? 17.12747 219.47037 -49.21351 1.000 102.01017 363 HIS A C 1
ATOM 2759 O O . HIS A 1 363 ? 16.87986 219.30625 -50.41318 1.000 98.37510 363 HIS A O 1
ATOM 2766 N N . LEU A 1 364 ? 16.22798 219.24636 -48.26334 1.000 95.92742 364 LEU A N 1
ATOM 2767 C CA . LEU A 1 364 ? 14.92897 218.69083 -48.59823 1.000 91.64866 364 LEU A CA 1
ATOM 2768 C C . LEU A 1 364 ? 13.97232 219.78148 -49.07826 1.000 90.28468 364 LEU A C 1
ATOM 2769 O O . LEU A 1 364 ? 14.08830 220.94333 -48.67967 1.000 93.16067 364 LEU A O 1
ATOM 2774 N N . PRO A 1 365 ? 13.01321 219.42620 -49.93835 1.000 84.58968 365 PRO A N 1
ATOM 2775 C CA . PRO A 1 365 ? 12.00033 220.40234 -50.36153 1.000 86.55291 365 PRO A CA 1
ATOM 2776 C C . PRO A 1 365 ? 10.86468 220.54009 -49.35904 1.000 88.69469 365 PRO A C 1
ATOM 2777 O O . PRO A 1 365 ? 9.69088 220.56191 -49.74151 1.000 86.90242 365 PRO A O 1
ATOM 2781 N N . PHE A 1 366 ? 11.20212 220.63334 -48.07421 1.000 88.89545 366 PHE A N 1
ATOM 2782 C CA . PHE A 1 366 ? 10.21100 220.77233 -47.01901 1.000 85.74278 366 PHE A CA 1
ATOM 2783 C C . PHE A 1 366 ? 10.66692 221.83442 -46.02986 1.000 92.36220 366 PHE A C 1
ATOM 2784 O O . PHE A 1 366 ? 11.83258 222.23854 -46.01062 1.000 94.88159 366 PHE A O 1
ATOM 2792 N N . ALA A 1 367 ? 9.72257 222.28698 -45.20606 1.000 95.57945 367 ALA A N 1
ATOM 2793 C CA . ALA A 1 367 ? 9.99401 223.31942 -44.21738 1.000 94.51482 367 ALA A CA 1
ATOM 2794 C C . ALA A 1 367 ? 9.09052 223.11278 -43.01066 1.000 89.94199 367 ALA A C 1
ATOM 2795 O O . ALA A 1 367 ? 8.02912 222.48981 -43.09951 1.000 88.63786 367 ALA A O 1
ATOM 2797 N N . LEU A 1 368 ? 9.53579 223.63809 -41.87358 1.000 92.12485 368 LEU A N 1
ATOM 2798 C CA . LEU A 1 368 ? 8.80778 223.55654 -40.61420 1.000 95.17063 368 LEU A CA 1
ATOM 2799 C C . LEU A 1 368 ? 8.19468 224.91105 -40.28587 1.000 99.31934 368 LEU A C 1
ATOM 2800 O O . LEU A 1 368 ? 8.89890 225.92586 -40.26616 1.000 100.98397 368 LEU A O 1
ATOM 2805 N N . LYS A 1 369 ? 6.89073 224.92245 -40.02039 1.000 98.67789 369 LYS A N 1
ATOM 2806 C CA . LYS A 1 369 ? 6.16972 226.13090 -39.64768 1.000 100.37518 369 LYS A CA 1
ATOM 2807 C C . LYS A 1 369 ? 5.58219 225.96312 -38.25351 1.000 103.19309 369 LYS A C 1
ATOM 2808 O O . LYS A 1 369 ? 5.13175 224.87252 -37.88728 1.000 102.67927 369 LYS A O 1
ATOM 2810 N N . SER A 1 370 ? 5.58572 227.04693 -37.47822 1.000 103.88299 370 SER A N 1
ATOM 2811 C CA . SER A 1 370 ? 5.05811 227.02567 -36.11850 1.000 102.74074 370 SER A CA 1
ATOM 2812 C C . SER A 1 370 ? 4.20296 228.26232 -35.89378 1.000 96.85429 370 SER A C 1
ATOM 2813 O O . SER A 1 370 ? 4.68519 229.38972 -36.03930 1.000 98.93704 370 SER A O 1
ATOM 2816 N N . ALA A 1 371 ? 2.93867 228.04560 -35.52733 1.000 98.52719 371 ALA A N 1
ATOM 2817 C CA . ALA A 1 371 ? 2.02805 229.12100 -35.16404 1.000 103.13633 371 ALA A CA 1
ATOM 2818 C C . ALA A 1 371 ? 1.68858 229.14641 -33.68284 1.000 106.15071 371 ALA A C 1
ATOM 2819 O O . ALA A 1 371 ? 1.18313 230.16365 -33.19838 1.000 108.65479 371 ALA A O 1
ATOM 2821 N N . PHE A 1 372 ? 1.94847 228.06061 -32.95890 1.000 105.11671 372 PHE A N 1
ATOM 2822 C CA . PHE A 1 372 ? 1.66441 227.98795 -31.53639 1.000 100.78357 372 PHE A CA 1
ATOM 2823 C C . PHE A 1 372 ? 2.85500 227.35552 -30.83526 1.000 97.46854 372 PHE A C 1
ATOM 2824 O O . PHE A 1 372 ? 3.68496 226.68925 -31.45773 1.000 97.48941 372 PHE A O 1
ATOM 2832 N N . ARG A 1 373 ? 2.93457 227.59207 -29.52850 1.000 100.32787 373 ARG A N 1
ATOM 2833 C CA . ARG A 1 373 ? 4.05624 227.10723 -28.73474 1.000 95.83960 373 ARG A CA 1
ATOM 2834 C C . ARG A 1 373 ? 4.16973 225.58686 -28.80441 1.000 92.06699 373 ARG A C 1
ATOM 2835 O O . ARG A 1 373 ? 3.20558 224.86548 -28.53098 1.000 92.11872 373 ARG A O 1
ATOM 2843 N N . ASN A 1 374 ? 5.35660 225.10912 -29.18776 1.000 92.52549 374 ASN A N 1
ATOM 2844 C CA . ASN A 1 374 ? 5.69489 223.68475 -29.26445 1.000 92.74442 374 ASN A CA 1
ATOM 2845 C C . ASN A 1 374 ? 4.85286 222.91233 -30.27839 1.000 91.70368 374 ASN A C 1
ATOM 2846 O O . ASN A 1 374 ? 4.74924 221.68406 -30.19050 1.000 88.87424 374 ASN A O 1
ATOM 2851 N N . GLN A 1 375 ? 4.23989 223.59302 -31.24268 1.000 93.72894 375 GLN A N 1
ATOM 2852 C CA . GLN A 1 375 ? 3.49927 222.93043 -32.30785 1.000 92.14170 375 GLN A CA 1
ATOM 2853 C C . GLN A 1 375 ? 4.13566 223.29306 -33.63862 1.000 90.06168 375 GLN A C 1
ATOM 2854 O O . GLN A 1 375 ? 4.33446 224.47510 -33.93665 1.000 93.48217 375 GLN A O 1
ATOM 2860 N N . PHE A 1 376 ? 4.45607 222.27763 -34.43079 1.000 86.15469 376 PHE A N 1
ATOM 2861 C CA . PHE A 1 376 ? 5.06646 222.47246 -35.73523 1.000 90.13035 376 PHE A CA 1
ATOM 2862 C C . PHE A 1 376 ? 4.26615 221.71177 -36.77753 1.000 82.63422 376 PHE A C 1
ATOM 2863 O O . PHE A 1 376 ? 3.78185 220.60538 -36.51915 1.000 81.24999 376 PHE A O 1
ATOM 2871 N N . SER A 1 377 ? 4.13549 222.31603 -37.95322 1.000 86.61699 377 SER A N 1
ATOM 2872 C CA . SER A 1 377 ? 3.57029 221.66239 -39.12117 1.000 84.75634 377 SER A CA 1
ATOM 2873 C C . SER A 1 377 ? 4.65299 221.51090 -40.18257 1.000 84.63180 377 SER A C 1
ATOM 2874 O O . SER A 1 377 ? 5.43282 222.43758 -40.43071 1.000 88.01040 377 SER A O 1
ATOM 2877 N N . LEU A 1 378 ? 4.69694 220.33539 -40.80090 1.000 84.51324 378 LEU A N 1
ATOM 2878 C CA . LEU A 1 378 ? 5.65327 220.04434 -41.85941 1.000 84.90457 378 LEU A CA 1
ATOM 2879 C C . LEU A 1 378 ? 4.99546 220.33099 -43.20256 1.000 89.86529 378 LEU A C 1
ATOM 2880 O O . LEU A 1 378 ? 3.98534 219.70874 -43.54924 1.000 90.12491 378 LEU A O 1
ATOM 2885 N N . VAL A 1 379 ? 5.57095 221.26246 -43.96109 1.000 83.54478 379 VAL A N 1
ATOM 2886 C CA . VAL A 1 379 ? 4.96650 221.71980 -45.20355 1.000 93.60642 379 VAL A CA 1
ATOM 2887 C C . VAL A 1 379 ? 5.94834 221.54631 -46.35515 1.000 85.72977 379 VAL A C 1
ATOM 2888 O O . VAL A 1 379 ? 7.16414 221.44910 -46.17097 1.000 83.80932 379 VAL A O 1
ATOM 2892 N N . THR A 1 380 ? 5.39015 221.49598 -47.56205 1.000 89.43211 380 THR A N 1
ATOM 2893 C CA . THR A 1 380 ? 6.20217 221.48562 -48.77027 1.000 93.28154 380 THR A CA 1
ATOM 2894 C C . THR A 1 380 ? 6.80958 222.86626 -48.99011 1.000 97.46463 380 THR A C 1
ATOM 2895 O O . THR A 1 380 ? 6.11738 223.88434 -48.88953 1.000 99.83090 380 THR A O 1
ATOM 2899 N N . ALA A 1 381 ? 8.10870 222.89952 -49.28561 1.000 97.58297 381 ALA A N 1
ATOM 2900 C CA . ALA A 1 381 ? 8.82975 224.14870 -49.48136 1.000 101.94509 381 ALA A CA 1
ATOM 2901 C C . ALA A 1 381 ? 9.41641 224.28733 -50.87688 1.000 106.54617 381 ALA A C 1
ATOM 2902 O O . ALA A 1 381 ? 10.06467 225.30047 -51.16338 1.000 110.29069 381 ALA A O 1
ATOM 2904 N N . GLY A 1 382 ? 9.21091 223.30702 -51.74872 1.000 108.09672 382 GLY A N 1
ATOM 2905 C CA . GLY A 1 382 ? 9.66969 223.38545 -53.11302 1.000 110.82693 382 GLY A CA 1
ATOM 2906 C C . GLY A 1 382 ? 8.84403 222.49066 -54.01066 1.000 111.73976 382 GLY A C 1
ATOM 2907 O O . GLY A 1 382 ? 7.93904 221.78657 -53.55275 1.000 106.94967 382 GLY A O 1
ATOM 2908 N N . PRO A 1 383 ? 9.13284 222.50102 -55.30924 1.000 116.73640 383 PRO A N 1
ATOM 2909 C CA . PRO A 1 383 ? 8.39632 221.62616 -56.22537 1.000 117.13022 383 PRO A CA 1
ATOM 2910 C C . PRO A 1 383 ? 8.75164 220.16537 -56.00342 1.000 114.60564 383 PRO A C 1
ATOM 2911 O O . PRO A 1 383 ? 9.84423 219.82507 -55.54384 1.000 113.35355 383 PRO A O 1
ATOM 2915 N N . LEU A 1 384 ? 7.80270 219.29865 -56.34023 1.000 112.52357 384 LEU A N 1
ATOM 2916 C CA . LEU A 1 384 ? 7.95582 217.85898 -56.20036 1.000 106.73652 384 LEU A CA 1
ATOM 2917 C C . LEU A 1 384 ? 7.66281 217.21528 -57.54326 1.000 112.22072 384 LEU A C 1
ATOM 2918 O O . LEU A 1 384 ? 6.72230 217.61316 -58.23536 1.000 120.42214 384 LEU A O 1
ATOM 2923 N N . ASP A 1 385 ? 8.46162 216.21264 -57.90001 1.000 110.94529 385 ASP A N 1
ATOM 2924 C CA . ASP A 1 385 ? 8.32320 215.51637 -59.17463 1.000 111.32310 385 ASP A CA 1
ATOM 2925 C C . ASP A 1 385 ? 8.48395 214.02772 -58.91859 1.000 106.41445 385 ASP A C 1
ATOM 2926 O O . ASP A 1 385 ? 9.54761 213.58737 -58.47124 1.000 101.04211 385 ASP A O 1
ATOM 2931 N N . ARG A 1 386 ? 7.42558 213.26130 -59.19587 1.000 110.28324 386 ARG A N 1
ATOM 2932 C CA . ARG A 1 386 ? 7.42653 211.84039 -58.86095 1.000 111.16305 386 ARG A CA 1
ATOM 2933 C C . ARG A 1 386 ? 8.55189 211.09560 -59.56925 1.000 110.92422 386 ARG A C 1
ATOM 2934 O O . ARG A 1 386 ? 9.21248 210.24036 -58.96722 1.000 109.42822 386 ARG A O 1
ATOM 2942 N N . GLU A 1 387 ? 8.78388 211.40503 -60.84888 1.000 112.18181 387 GLU A N 1
ATOM 2943 C CA . GLU A 1 387 ? 9.84069 210.73046 -61.59805 1.000 109.65966 387 GLU A CA 1
ATOM 2944 C C . GLU A 1 387 ? 11.20269 210.90611 -60.94056 1.000 104.57109 387 GLU A C 1
ATOM 2945 O O . GLU A 1 387 ? 12.03801 209.99676 -60.99562 1.000 101.55726 387 GLU A O 1
ATOM 2947 N N . ALA A 1 388 ? 11.44426 212.05814 -60.31240 1.000 105.67991 388 ALA A N 1
ATOM 2948 C CA . ALA A 1 388 ? 12.70571 212.27364 -59.61138 1.000 109.45746 388 ALA A CA 1
ATOM 2949 C C . ALA A 1 388 ? 12.79759 211.40066 -58.36463 1.000 108.20792 388 ALA A C 1
ATOM 2950 O O . ALA A 1 388 ? 13.68457 210.54637 -58.25141 1.000 107.76310 388 ALA A O 1
ATOM 2952 N N . ARG A 1 389 ? 11.88797 211.60316 -57.41300 1.000 106.61284 389 ARG A N 1
ATOM 2953 C CA . ARG A 1 389 ? 11.82799 210.79351 -56.20384 1.000 104.10155 389 ARG A CA 1
ATOM 2954 C C . ARG A 1 389 ? 10.38415 210.39419 -55.94379 1.000 101.17779 389 ARG A C 1
ATOM 2955 O O . ARG A 1 389 ? 9.49211 211.24863 -55.93572 1.000 101.59383 389 ARG A O 1
ATOM 2963 N N . SER A 1 390 ? 10.15854 209.09838 -55.73229 1.000 97.44418 390 SER A N 1
ATOM 2964 C CA . SER A 1 390 ? 8.82165 208.59090 -55.45789 1.000 98.33940 390 SER A CA 1
ATOM 2965 C C . SER A 1 390 ? 8.45681 208.63865 -53.97867 1.000 90.04202 390 SER A C 1
ATOM 2966 O O . SER A 1 390 ? 7.26837 208.55437 -53.64817 1.000 87.48364 390 SER A O 1
ATOM 2969 N N . SER A 1 391 ? 9.43707 208.77005 -53.08419 1.000 83.86927 391 SER A N 1
ATOM 2970 C CA . SER A 1 391 ? 9.15370 208.83956 -51.65696 1.000 83.69794 391 SER A CA 1
ATOM 2971 C C . SER A 1 391 ? 10.26810 209.59147 -50.94353 1.000 75.99658 391 SER A C 1
ATOM 2972 O O . SER A 1 391 ? 11.41215 209.62418 -51.40453 1.000 73.45404 391 SER A O 1
ATOM 2975 N N . TYR A 1 392 ? 9.91386 210.19719 -49.81036 1.000 69.46078 392 TYR A N 1
ATOM 2976 C CA . TYR A 1 392 ? 10.84047 210.94246 -48.96903 1.000 70.88321 392 TYR A CA 1
ATOM 2977 C C . TYR A 1 392 ? 10.82630 210.38629 -47.55069 1.000 65.74726 392 TYR A C 1
ATOM 2978 O O . TYR A 1 392 ? 9.75990 210.09370 -47.00123 1.000 69.11295 392 TYR A O 1
ATOM 2987 N N . ASP A 1 393 ? 12.01362 210.23961 -46.96308 1.000 71.53629 393 ASP A N 1
ATOM 2988 C CA . ASP A 1 393 ? 12.17686 209.91341 -45.54480 1.000 61.72697 393 ASP A CA 1
ATOM 2989 C C . ASP A 1 393 ? 12.70538 211.15701 -44.83443 1.000 61.79947 393 ASP A C 1
ATOM 2990 O O . ASP A 1 393 ? 13.89943 211.45961 -44.90280 1.000 61.25166 393 ASP A O 1
ATOM 2995 N N . ILE A 1 394 ? 11.81814 211.87492 -44.15403 1.000 64.12062 394 ILE A N 1
ATOM 2996 C CA . ILE A 1 394 ? 12.14841 213.17143 -43.57037 1.000 64.18753 394 ILE A CA 1
ATOM 2997 C C . ILE A 1 394 ? 12.56549 212.95745 -42.11886 1.000 66.24469 394 ILE A C 1
ATOM 2998 O O . ILE A 1 394 ? 11.75315 212.55947 -41.28040 1.000 64.89661 394 ILE A O 1
ATOM 3003 N N . MET A 1 395 ? 13.83237 213.23971 -41.81966 1.000 66.53943 395 MET A N 1
ATOM 3004 C CA . MET A 1 395 ? 14.39828 213.01194 -40.49313 1.000 59.04310 395 MET A CA 1
ATOM 3005 C C . MET A 1 395 ? 14.21488 214.26092 -39.63820 1.000 64.06432 395 MET A C 1
ATOM 3006 O O . MET A 1 395 ? 14.88686 215.27534 -39.85180 1.000 65.00777 395 MET A O 1
ATOM 3011 N N . VAL A 1 396 ? 13.31227 214.18075 -38.66402 1.000 60.38180 396 VAL A N 1
ATOM 3012 C CA . VAL A 1 396 ? 13.04414 215.26725 -37.72888 1.000 64.67964 396 VAL A CA 1
ATOM 3013 C C . VAL A 1 396 ? 13.83746 215.01314 -36.45389 1.000 63.95377 396 VAL A C 1
ATOM 3014 O O . VAL A 1 396 ? 13.83679 213.89478 -35.92344 1.000 61.00382 396 VAL A O 1
ATOM 3018 N N . THR A 1 397 ? 14.51775 216.04828 -35.96188 1.000 66.30113 397 THR A N 1
ATOM 3019 C CA . THR A 1 397 ? 15.34025 215.95064 -34.76099 1.000 67.05158 397 THR A CA 1
ATOM 3020 C C . THR A 1 397 ? 14.91680 217.02824 -33.77495 1.000 67.84813 397 THR A C 1
ATOM 3021 O O . THR A 1 397 ? 14.96342 218.21974 -34.09925 1.000 67.13707 397 THR A O 1
ATOM 3025 N N . ALA A 1 398 ? 14.49658 216.60622 -32.58200 1.000 65.36535 398 ALA A N 1
ATOM 3026 C CA . ALA A 1 398 ? 14.18000 217.50345 -31.47847 1.000 67.33762 398 ALA A CA 1
ATOM 3027 C C . ALA A 1 398 ? 15.33927 217.53602 -30.49226 1.000 67.90897 398 ALA A C 1
ATOM 3028 O O . ALA A 1 398 ? 15.97807 216.51175 -30.24132 1.000 69.72453 398 ALA A O 1
ATOM 3030 N N . SER A 1 399 ? 15.61910 218.71628 -29.94358 1.000 71.31409 399 SER A N 1
ATOM 3031 C CA . SER A 1 399 ? 16.70383 218.87268 -28.98374 1.000 76.30316 399 SER A CA 1
ATOM 3032 C C . SER A 1 399 ? 16.27933 219.81725 -27.86967 1.000 78.38760 399 SER A C 1
ATOM 3033 O O . SER A 1 399 ? 15.65583 220.85024 -28.12913 1.000 80.54778 399 SER A O 1
ATOM 3036 N N . ASP A 1 400 ? 16.61673 219.46304 -26.63173 1.000 74.66833 400 ASP A N 1
ATOM 3037 C CA . ASP A 1 400 ? 16.45536 220.39730 -25.52920 1.000 80.75361 400 ASP A CA 1
ATOM 3038 C C . ASP A 1 400 ? 17.74063 221.20531 -25.36326 1.000 83.36871 400 ASP A C 1
ATOM 3039 O O . ASP A 1 400 ? 18.77530 220.89820 -25.95776 1.000 82.05301 400 ASP A O 1
ATOM 3044 N N . ALA A 1 401 ? 17.67103 222.25921 -24.54916 1.000 85.55992 401 ALA A N 1
ATOM 3045 C CA . ALA A 1 401 ? 18.79235 223.17806 -24.38910 1.000 85.54699 401 ALA A CA 1
ATOM 3046 C C . ALA A 1 401 ? 19.64917 222.85882 -23.16846 1.000 82.78774 401 ALA A C 1
ATOM 3047 O O . ALA A 1 401 ? 20.30533 223.75181 -22.62082 1.000 87.98673 401 ALA A O 1
ATOM 3049 N N . GLY A 1 402 ? 19.66359 221.60473 -22.73274 1.000 78.29813 402 GLY A N 1
ATOM 3050 C CA . GLY A 1 402 ? 20.56555 221.20601 -21.67485 1.000 88.97137 402 GLY A CA 1
ATOM 3051 C C . GLY A 1 402 ? 22.00043 221.12102 -22.15736 1.000 96.50956 402 GLY A C 1
ATOM 3052 O O . GLY A 1 402 ? 22.29926 221.16949 -23.35031 1.000 98.87653 402 GLY A O 1
ATOM 3053 N N . ASN A 1 403 ? 22.90967 221.00889 -21.19765 1.000 103.03554 403 ASN A N 1
ATOM 3054 C CA . ASN A 1 403 ? 24.32905 220.80501 -21.48745 1.000 107.68432 403 ASN A CA 1
ATOM 3055 C C . ASN A 1 403 ? 24.81060 219.53616 -20.79812 1.000 101.87297 403 ASN A C 1
ATOM 3056 O O . ASN A 1 403 ? 24.98124 219.53222 -19.56387 1.000 102.07948 403 ASN A O 1
ATOM 3061 N N . PRO A 1 404 ? 25.04300 218.43696 -21.53277 1.000 94.32671 404 PRO A N 1
ATOM 3062 C CA . PRO A 1 404 ? 24.83239 218.36129 -22.98164 1.000 85.74737 404 PRO A CA 1
ATOM 3063 C C . PRO A 1 404 ? 23.36487 218.16223 -23.35311 1.000 87.01748 404 PRO A C 1
ATOM 3064 O O . PRO A 1 404 ? 22.60417 217.61397 -22.55710 1.000 88.91372 404 PRO A O 1
ATOM 3068 N N . PRO A 1 405 ? 22.97475 218.60436 -24.54581 1.000 90.21463 405 PRO A N 1
ATOM 3069 C CA . PRO A 1 405 ? 21.57404 218.46767 -24.95476 1.000 86.74827 405 PRO A CA 1
ATOM 3070 C C . PRO A 1 405 ? 21.19650 217.01855 -25.21318 1.000 76.53546 405 PRO A C 1
ATOM 3071 O O . PRO A 1 405 ? 22.03344 216.18104 -25.55932 1.000 72.94826 405 PRO A O 1
ATOM 3075 N N . LEU A 1 406 ? 19.91112 216.72941 -25.03531 1.000 74.54554 406 LEU A N 1
ATOM 3076 C CA . LEU A 1 406 ? 19.34782 215.42181 -25.33360 1.000 70.42176 406 LEU A CA 1
ATOM 3077 C C . LEU A 1 406 ? 18.49016 215.52463 -26.58600 1.000 70.01678 406 LEU A C 1
ATOM 3078 O O . LEU A 1 406 ? 17.76895 216.50972 -26.77559 1.000 71.27371 406 LEU A O 1
ATOM 3083 N N . SER A 1 407 ? 18.56713 214.50658 -27.43815 1.000 64.76938 407 SER A N 1
ATOM 3084 C CA . SER A 1 407 ? 17.92061 214.54452 -28.74027 1.000 63.97603 407 SER A CA 1
ATOM 3085 C C . SER A 1 407 ? 16.94348 213.38920 -28.91225 1.000 61.82156 407 SER A C 1
ATOM 3086 O O . SER A 1 407 ? 17.12310 212.30772 -28.34647 1.000 61.59755 407 SER A O 1
ATOM 3089 N N . THR A 1 408 ? 15.91055 213.63283 -29.71651 1.000 64.02394 408 THR A N 1
ATOM 3090 C CA . THR A 1 408 ? 14.93997 212.62047 -30.10650 1.000 61.05322 408 THR A CA 1
ATOM 3091 C C . THR A 1 408 ? 14.81285 212.63010 -31.62297 1.000 62.18784 408 THR A C 1
ATOM 3092 O O . THR A 1 408 ? 14.79096 213.69797 -32.24246 1.000 59.86085 408 THR A O 1
ATOM 3096 N N . HIS A 1 409 ? 14.72775 211.44477 -32.22184 1.000 61.70238 409 HIS A N 1
ATOM 3097 C CA . HIS A 1 409 ? 14.71262 211.29999 -33.67084 1.000 54.84991 409 HIS A CA 1
ATOM 3098 C C . HIS A 1 409 ? 13.41018 210.64138 -34.09957 1.000 58.62086 409 HIS A C 1
ATOM 3099 O O . HIS A 1 409 ? 13.00209 209.62698 -33.52665 1.000 63.55191 409 HIS A O 1
ATOM 3106 N N . ARG A 1 410 ? 12.75937 211.22862 -35.10053 1.000 55.93971 410 ARG A N 1
ATOM 3107 C CA . ARG A 1 410 ? 11.51709 210.69811 -35.64502 1.000 60.60209 410 ARG A CA 1
ATOM 3108 C C . ARG A 1 410 ? 11.49694 210.94981 -37.14590 1.000 66.24687 410 ARG A C 1
ATOM 3109 O O . ARG A 1 410 ? 11.81522 212.05508 -37.59520 1.000 62.40246 410 ARG A O 1
ATOM 3117 N N . THR A 1 411 ? 11.13292 209.92871 -37.91550 1.000 66.13134 411 THR A N 1
ATOM 3118 C CA . THR A 1 411 ? 11.10958 210.00985 -39.36988 1.000 67.69996 411 THR A CA 1
ATOM 3119 C C . THR A 1 411 ? 9.67709 210.00617 -39.88684 1.000 70.70934 411 THR A C 1
ATOM 3120 O O . THR A 1 411 ? 8.89028 209.11575 -39.54751 1.000 70.66802 411 THR A O 1
ATOM 3124 N N . ILE A 1 412 ? 9.34702 211.00269 -40.70627 1.000 69.16725 412 ILE A N 1
ATOM 3125 C CA . ILE A 1 412 ? 8.07529 211.04916 -41.42150 1.000 72.43693 412 ILE A CA 1
ATOM 3126 C C . ILE A 1 412 ? 8.27356 210.41091 -42.79134 1.000 69.17115 412 ILE A C 1
ATOM 3127 O O . ILE A 1 412 ? 9.13589 210.83847 -43.56606 1.000 65.78217 412 ILE A O 1
ATOM 3132 N N . PHE A 1 413 ? 7.48585 209.38292 -43.08951 1.000 66.94992 413 PHE A N 1
ATOM 3133 C CA . PHE A 1 413 ? 7.56680 208.68348 -44.36488 1.000 65.23440 413 PHE A CA 1
ATOM 3134 C C . PHE A 1 413 ? 6.46888 209.18876 -45.28693 1.000 75.15619 413 PHE A C 1
ATOM 3135 O O . PHE A 1 413 ? 5.29310 209.20171 -44.90956 1.000 78.23360 413 PHE A O 1
ATOM 3143 N N . LEU A 1 414 ? 6.85607 209.60742 -46.49008 1.000 73.36646 414 LEU A N 1
ATOM 3144 C CA . LEU A 1 414 ? 5.94843 210.28355 -47.40697 1.000 77.36764 414 LEU A CA 1
ATOM 3145 C C . LEU A 1 414 ? 6.08690 209.69074 -48.79986 1.000 83.12818 414 LEU A C 1
ATOM 3146 O O . LEU A 1 414 ? 7.17092 209.73314 -49.38741 1.000 83.47991 414 LEU A O 1
ATOM 3151 N N . ASN A 1 415 ? 4.99543 209.13818 -49.32074 1.000 87.69859 415 ASN A N 1
ATOM 3152 C CA . ASN A 1 415 ? 4.93814 208.67641 -50.69937 1.000 89.89316 415 ASN A CA 1
ATOM 3153 C C . ASN A 1 415 ? 4.40979 209.77872 -51.60721 1.000 93.32032 415 ASN A C 1
ATOM 3154 O O . ASN A 1 415 ? 3.60770 210.62066 -51.19485 1.000 97.63680 415 ASN A O 1
ATOM 3159 N N . ILE A 1 416 ? 4.87407 209.76675 -52.85360 1.000 93.54915 416 ILE A N 1
ATOM 3160 C CA . ILE A 1 416 ? 4.47211 210.73813 -53.86274 1.000 95.71187 416 ILE A CA 1
ATOM 3161 C C . ILE A 1 416 ? 3.76716 209.98945 -54.98342 1.000 97.06191 416 ILE A C 1
ATOM 3162 O O . ILE A 1 416 ? 4.25720 208.95387 -55.44881 1.000 95.83871 416 ILE A O 1
ATOM 3167 N N . SER A 1 417 ? 2.61689 210.50618 -55.40696 1.000 99.45599 417 SER A N 1
ATOM 3168 C CA . SER A 1 417 ? 1.80780 209.86593 -56.42956 1.000 101.14844 417 SER A CA 1
ATOM 3169 C C . SER A 1 417 ? 1.62285 210.80964 -57.61067 1.000 104.87286 417 SER A C 1
ATOM 3170 O O . SER A 1 417 ? 1.75139 212.03104 -57.48715 1.000 104.31320 417 SER A O 1
ATOM 3173 N N . ASP A 1 418 ? 1.31077 210.22699 -58.76277 1.000 109.22136 418 ASP A N 1
ATOM 3174 C CA . ASP A 1 418 ? 1.06610 211.00723 -59.96922 1.000 111.86549 418 ASP A CA 1
ATOM 3175 C C . ASP A 1 418 ? -0.42557 211.13871 -60.27243 1.000 118.68457 418 ASP A C 1
ATOM 3176 O O . ASP A 1 418 ? -1.27437 210.82738 -59.43548 1.000 120.71318 418 ASP A O 1
ATOM 3178 N N . GLN B 1 1 ? -0.22586 233.80556 -26.85493 1.000 106.81982 1 GLN B N 1
ATOM 3179 C CA . GLN B 1 1 ? -0.92866 232.83026 -26.03072 1.000 102.36362 1 GLN B CA 1
ATOM 3180 C C . GLN B 1 1 ? -2.33368 233.31867 -25.72136 1.000 97.40336 1 GLN B C 1
ATOM 3181 O O . GLN B 1 1 ? -2.51521 234.37525 -25.11617 1.000 99.54095 1 GLN B O 1
ATOM 3187 N N . ILE B 1 2 ? -3.32433 232.53918 -26.13357 1.000 92.00514 2 ILE B N 1
ATOM 3188 C CA . ILE B 1 2 ? -4.71685 232.83019 -25.82340 1.000 85.14423 2 ILE B CA 1
ATOM 3189 C C . ILE B 1 2 ? -5.01317 232.22557 -24.45944 1.000 78.44676 2 ILE B C 1
ATOM 3190 O O . ILE B 1 2 ? -4.90254 231.00812 -24.27543 1.000 76.10216 2 ILE B O 1
ATOM 3195 N N . ARG B 1 3 ? -5.38677 233.07205 -23.50178 1.000 79.65146 3 ARG B N 1
ATOM 3196 C CA . ARG B 1 3 ? -5.61253 232.64564 -22.12899 1.000 82.69813 3 ARG B CA 1
ATOM 3197 C C . ARG B 1 3 ? -7.04360 232.97559 -21.74181 1.000 76.26586 3 ARG B C 1
ATOM 3198 O O . ARG B 1 3 ? -7.47421 234.12647 -21.86841 1.000 76.99408 3 ARG B O 1
ATOM 3206 N N . TYR B 1 4 ? -7.77245 231.97017 -21.26646 1.000 71.00406 4 TYR B N 1
ATOM 3207 C CA . TYR B 1 4 ? -9.13008 232.16505 -20.78743 1.000 66.66862 4 TYR B CA 1
ATOM 3208 C C . TYR B 1 4 ? -9.17004 231.88575 -19.29661 1.000 66.58308 4 TYR B C 1
ATOM 3209 O O . TYR B 1 4 ? -8.83220 230.76921 -18.87689 1.000 66.06319 4 TYR B O 1
ATOM 3218 N N . PRO B 1 5 ? -9.56032 232.84746 -18.46317 1.000 63.60100 5 PRO B N 1
ATOM 3219 C CA . PRO B 1 5 ? -9.80590 232.53883 -17.05275 1.000 65.25909 5 PRO B CA 1
ATOM 3220 C C . PRO B 1 5 ? -11.22101 232.02314 -16.85490 1.000 65.88926 5 PRO B C 1
ATOM 3221 O O . PRO B 1 5 ? -12.18761 232.53414 -17.42390 1.000 66.79196 5 PRO B O 1
ATOM 3225 N N . VAL B 1 6 ? -11.33553 230.97949 -16.04240 1.000 64.39364 6 VAL B N 1
ATOM 3226 C CA . VAL B 1 6 ? -12.63986 230.44045 -15.67096 1.000 61.91554 6 VAL B CA 1
ATOM 3227 C C . VAL B 1 6 ? -12.55263 229.89088 -14.25123 1.000 58.91175 6 VAL B C 1
ATOM 3228 O O . VAL B 1 6 ? -11.56628 229.22725 -13.89922 1.000 55.61967 6 VAL B O 1
ATOM 3232 N N . PRO B 1 7 ? -13.53248 230.16852 -13.39500 1.000 61.45912 7 PRO B N 1
ATOM 3233 C CA . PRO B 1 7 ? -13.46910 229.65540 -12.02170 1.000 62.95311 7 PRO B CA 1
ATOM 3234 C C . PRO B 1 7 ? -13.68838 228.15158 -11.96571 1.000 62.65672 7 PRO B C 1
ATOM 3235 O O . PRO B 1 7 ? -14.46978 227.58569 -12.73426 1.000 57.69802 7 PRO B O 1
ATOM 3239 N N . GLU B 1 8 ? -12.97978 227.51054 -11.03988 1.000 62.89929 8 GLU B N 1
ATOM 3240 C CA . GLU B 1 8 ? -13.15804 226.09115 -10.77671 1.000 64.62738 8 GLU B CA 1
ATOM 3241 C C . GLU B 1 8 ? -14.57749 225.80662 -10.28847 1.000 64.24584 8 GLU B C 1
ATOM 3242 O O . GLU B 1 8 ? -15.28425 226.69049 -9.79355 1.000 59.92765 8 GLU B O 1
ATOM 3248 N N . GLU B 1 9 ? -14.99148 224.54614 -10.44044 1.000 66.41511 9 GLU B N 1
ATOM 3249 C CA . GLU B 1 9 ? -16.30717 224.08054 -9.99745 1.000 73.28001 9 GLU B CA 1
ATOM 3250 C C . GLU B 1 9 ? -17.43522 224.82787 -10.69806 1.000 77.65828 9 GLU B C 1
ATOM 3251 O O . GLU B 1 9 ? -18.50862 225.02920 -10.12529 1.000 83.00424 9 GLU B O 1
ATOM 3257 N N . SER B 1 10 ? -17.20215 225.24143 -11.93838 1.000 78.76982 10 SER B N 1
ATOM 3258 C CA . SER B 1 10 ? -18.23881 225.89226 -12.72099 1.000 79.70229 10 SER B CA 1
ATOM 3259 C C . SER B 1 10 ? -19.16823 224.85003 -13.32738 1.000 76.37625 10 SER B C 1
ATOM 3260 O O . SER B 1 10 ? -18.74906 223.75004 -13.69878 1.000 69.06453 10 SER B O 1
ATOM 3263 N N . GLN B 1 11 ? -20.44152 225.21390 -13.43340 1.000 80.87815 11 GLN B N 1
ATOM 3264 C CA . GLN B 1 11 ? -21.45821 224.26839 -13.86019 1.000 87.98961 11 GLN B CA 1
ATOM 3265 C C . GLN B 1 11 ? -21.26647 223.88256 -15.32569 1.000 91.92405 11 GLN B C 1
ATOM 3266 O O . GLN B 1 11 ? -20.60992 224.58101 -16.10420 1.000 90.92398 11 GLN B O 1
ATOM 3272 N N . GLU B 1 12 ? -21.85209 222.74188 -15.69018 1.000 98.64567 12 GLU B N 1
ATOM 3273 C CA . GLU B 1 12 ? -21.79721 222.26474 -17.06620 1.000 102.70291 12 GLU B CA 1
ATOM 3274 C C . GLU B 1 12 ? -22.37479 223.30428 -18.01651 1.000 99.05336 12 GLU B C 1
ATOM 3275 O O . GLU B 1 12 ? -23.43737 223.87740 -17.75935 1.000 100.44426 12 GLU B O 1
ATOM 3281 N N . GLY B 1 13 ? -21.67121 223.54656 -19.12060 1.000 94.11301 13 GLY B N 1
ATOM 3282 C CA . GLY B 1 13 ? -22.10941 224.52608 -20.09086 1.000 87.57883 13 GLY B CA 1
ATOM 3283 C C . GLY B 1 13 ? -21.60296 225.93344 -19.86147 1.000 79.86365 13 GLY B C 1
ATOM 3284 O O . GLY B 1 13 ? -21.99906 226.84109 -20.60368 1.000 75.00094 13 GLY B O 1
ATOM 3285 N N . THR B 1 14 ? -20.76426 226.15066 -18.84988 1.000 77.19110 14 THR B N 1
ATOM 3286 C CA . THR B 1 14 ? -20.22544 227.47867 -18.58527 1.000 75.47747 14 THR B CA 1
ATOM 3287 C C . THR B 1 14 ? -19.35109 227.94935 -19.74493 1.000 78.12132 14 THR B C 1
ATOM 3288 O O . THR B 1 14 ? -18.53167 227.19356 -20.27717 1.000 81.13222 14 THR B O 1
ATOM 3292 N N . PHE B 1 15 ? -19.53013 229.21098 -20.13375 1.000 75.71543 15 PHE B N 1
ATOM 3293 C CA . PHE B 1 15 ? -18.77636 229.80168 -21.23356 1.000 71.69804 15 PHE B CA 1
ATOM 3294 C C . PHE B 1 15 ? -17.34764 230.10199 -20.79600 1.000 71.68307 15 PHE B C 1
ATOM 3295 O O . PHE B 1 15 ? -17.12982 230.81869 -19.81453 1.000 76.39385 15 PHE B O 1
ATOM 3303 N N . VAL B 1 16 ? -16.37875 229.56653 -21.52929 1.000 69.87962 16 VAL B N 1
ATOM 3304 C CA . VAL B 1 16 ? -14.96778 229.86767 -21.30916 1.000 65.79147 16 VAL B CA 1
ATOM 3305 C C . VAL B 1 16 ? -14.46467 230.91834 -22.29105 1.000 68.29198 16 VAL B C 1
ATOM 3306 O O . VAL B 1 16 ? -13.91864 231.94520 -21.88912 1.000 68.69165 16 VAL B O 1
ATOM 3310 N N . GLY B 1 17 ? -14.64138 230.67027 -23.58123 1.000 66.96791 17 GLY B N 1
ATOM 3311 C CA . GLY B 1 17 ? -14.19439 231.59820 -24.60183 1.000 63.67907 17 GLY B CA 1
ATOM 3312 C C . GLY B 1 17 ? -14.60710 231.09379 -25.96693 1.000 68.14409 17 GLY B C 1
ATOM 3313 O O . GLY B 1 17 ? -14.91255 229.91135 -26.14982 1.000 73.53870 17 GLY B O 1
ATOM 3314 N N . ASN B 1 18 ? -14.61813 232.01917 -26.92528 1.000 64.60379 18 ASN B N 1
ATOM 3315 C CA . ASN B 1 18 ? -14.93018 231.68253 -28.31573 1.000 69.94485 18 ASN B CA 1
ATOM 3316 C C . ASN B 1 18 ? -13.62019 231.42545 -29.04808 1.000 68.75014 18 ASN B C 1
ATOM 3317 O O . ASN B 1 18 ? -13.02415 232.32678 -29.64018 1.000 68.18236 18 ASN B O 1
ATOM 3322 N N . VAL B 1 19 ? -13.16089 230.17385 -28.98988 1.000 69.93218 19 VAL B N 1
ATOM 3323 C CA . VAL B 1 19 ? -11.89945 229.80400 -29.62135 1.000 71.48600 19 VAL B CA 1
ATOM 3324 C C . VAL B 1 19 ? -11.99122 229.95836 -31.13074 1.000 72.11383 19 VAL B C 1
ATOM 3325 O O . VAL B 1 19 ? -10.99984 230.29924 -31.78952 1.000 78.13568 19 VAL B O 1
ATOM 3329 N N . ALA B 1 20 ? -13.16875 229.69513 -31.70320 1.000 68.09025 20 ALA B N 1
ATOM 3330 C CA . ALA B 1 20 ? -13.35448 229.80897 -33.14604 1.000 76.00493 20 ALA B CA 1
ATOM 3331 C C . ALA B 1 20 ? -13.02654 231.21276 -33.63478 1.000 75.06048 20 ALA B C 1
ATOM 3332 O O . ALA B 1 20 ? -12.31165 231.38482 -34.62880 1.000 74.00228 20 ALA B O 1
ATOM 3334 N N . GLN B 1 21 ? -13.55061 232.23184 -32.94876 1.000 73.89942 21 GLN B N 1
ATOM 3335 C CA . GLN B 1 21 ? -13.19991 233.60843 -33.28064 1.000 72.60805 21 GLN B CA 1
ATOM 3336 C C . GLN B 1 21 ? -11.71675 233.86370 -33.05364 1.000 72.65452 21 GLN B C 1
ATOM 3337 O O . GLN B 1 21 ? -11.05035 234.49345 -33.88381 1.000 73.10135 21 GLN B O 1
ATOM 3343 N N . ASP B 1 22 ? -11.17876 233.36486 -31.93956 1.000 70.45115 22 ASP B N 1
ATOM 3344 C CA . ASP B 1 22 ? -9.79452 233.64696 -31.58676 1.000 68.24249 22 ASP B CA 1
ATOM 3345 C C . ASP B 1 22 ? -8.80764 232.88207 -32.45786 1.000 69.82121 22 ASP B C 1
ATOM 3346 O O . ASP B 1 22 ? -7.66168 233.32037 -32.60086 1.000 70.55474 22 ASP B O 1
ATOM 3351 N N . PHE B 1 23 ? -9.21653 231.74959 -33.02621 1.000 69.56093 23 PHE B N 1
ATOM 3352 C CA . PHE B 1 23 ? -8.41324 231.03758 -34.01023 1.000 69.39878 23 PHE B CA 1
ATOM 3353 C C . PHE B 1 23 ? -8.68220 231.51385 -35.43270 1.000 76.22922 23 PHE B C 1
ATOM 3354 O O . PHE B 1 23 ? -8.09008 230.97401 -36.37316 1.000 73.33848 23 PHE B O 1
ATOM 3362 N N . LEU B 1 24 ? -9.55794 232.51055 -35.59985 1.000 80.33582 24 LEU B N 1
ATOM 3363 C CA . LEU B 1 24 ? -9.85949 233.14225 -36.88950 1.000 85.94633 24 LEU B CA 1
ATOM 3364 C C . LEU B 1 24 ? -10.57099 232.18782 -37.85333 1.000 90.69266 24 LEU B C 1
ATOM 3365 O O . LEU B 1 24 ? -10.30513 232.19137 -39.05597 1.000 91.43687 24 LEU B O 1
ATOM 3370 N N . LEU B 1 25 ? -11.47594 231.36283 -37.32757 1.000 94.21447 25 LEU B N 1
ATOM 3371 C CA . LEU B 1 25 ? -12.26882 230.45674 -38.15322 1.000 98.26645 25 LEU B CA 1
ATOM 3372 C C . LEU B 1 25 ? -13.60962 231.07601 -38.54488 1.000 101.50656 25 LEU B C 1
ATOM 3373 O O . LEU B 1 25 ? -14.27206 231.72739 -37.73218 1.000 95.01500 25 LEU B O 1
ATOM 3378 N N . ASP B 1 26 ? -13.99957 230.86029 -39.80087 1.000 110.18906 26 ASP B N 1
ATOM 3379 C CA . ASP B 1 26 ? -15.29053 231.31085 -40.31406 1.000 120.28379 26 ASP B CA 1
ATOM 3380 C C . ASP B 1 26 ? -16.44269 230.49842 -39.72737 1.000 129.08649 26 ASP B C 1
ATOM 3381 O O . ASP B 1 26 ? -16.31546 229.29354 -39.49823 1.000 129.29228 26 ASP B O 1
ATOM 3386 N N . THR B 1 27 ? -17.57756 231.16834 -39.49068 1.000 135.16785 27 THR B N 1
ATOM 3387 C CA . THR B 1 27 ? -18.73641 230.50266 -38.89330 1.000 141.39100 27 THR B CA 1
ATOM 3388 C C . THR B 1 27 ? -19.25438 229.36788 -39.77236 1.000 141.07281 27 THR B C 1
ATOM 3389 O O . THR B 1 27 ? -19.43698 228.24113 -39.29896 1.000 143.77028 27 THR B O 1
ATOM 3393 N N . GLU B 1 28 ? -19.53378 229.65159 -41.04811 1.000 138.64835 28 GLU B N 1
ATOM 3394 C CA . GLU B 1 28 ? -19.93053 228.58340 -41.96196 1.000 138.37243 28 GLU B CA 1
ATOM 3395 C C . GLU B 1 28 ? -18.87033 227.49398 -42.00360 1.000 139.38821 28 GLU B C 1
ATOM 3396 O O . GLU B 1 28 ? -19.18706 226.30003 -42.07324 1.000 138.99464 28 GLU B O 1
ATOM 3398 N N . SER B 1 29 ? -17.60041 227.89485 -41.94180 1.000 139.74784 29 SER B N 1
ATOM 3399 C CA . SER B 1 29 ? -16.51150 226.93267 -41.85773 1.000 145.75113 29 SER B CA 1
ATOM 3400 C C . SER B 1 29 ? -16.56527 226.13576 -40.55976 1.000 146.57349 29 SER B C 1
ATOM 3401 O O . SER B 1 29 ? -16.11635 224.98530 -40.52491 1.000 148.93650 29 SER B O 1
ATOM 3404 N N . LEU B 1 30 ? -17.12192 226.71665 -39.49085 1.000 146.46820 30 LEU B N 1
ATOM 3405 C CA . LEU B 1 30 ? -17.18599 226.01065 -38.21239 1.000 145.80714 30 LEU B CA 1
ATOM 3406 C C . LEU B 1 30 ? -18.00748 224.73579 -38.32841 1.000 147.10289 30 LEU B C 1
ATOM 3407 O O . LEU B 1 30 ? -17.60678 223.67732 -37.83100 1.000 146.96930 30 LEU B O 1
ATOM 3412 N N . SER B 1 31 ? -19.17013 224.82155 -38.97863 1.000 149.28890 31 SER B N 1
ATOM 3413 C CA . SER B 1 31 ? -20.02088 223.64651 -39.12549 1.000 151.26972 31 SER B CA 1
ATOM 3414 C C . SER B 1 31 ? -19.34148 222.56249 -39.95069 1.000 151.31708 31 SER B C 1
ATOM 3415 O O . SER B 1 31 ? -19.63001 221.37356 -39.77270 1.000 154.08463 31 SER B O 1
ATOM 3418 N N . ALA B 1 32 ? -18.43895 222.95015 -40.85107 1.000 146.44876 32 ALA B N 1
ATOM 3419 C CA . ALA B 1 32 ? -17.68239 221.99740 -41.65276 1.000 141.77267 32 ALA B CA 1
ATOM 3420 C C . ALA B 1 32 ? -16.43100 221.49733 -40.93589 1.000 137.87848 32 ALA B C 1
ATOM 3421 O O . ALA B 1 32 ? -16.21248 220.28521 -40.84435 1.000 138.81277 32 ALA B O 1
ATOM 3423 N N . ARG B 1 33 ? -15.60134 222.41349 -40.42295 1.000 134.57225 33 ARG B N 1
ATOM 3424 C CA . ARG B 1 33 ? -14.31463 222.01912 -39.85442 1.000 131.95629 33 ARG B CA 1
ATOM 3425 C C . ARG B 1 33 ? -14.46084 221.13026 -38.62724 1.000 129.84045 33 ARG B C 1
ATOM 3426 O O . ARG B 1 33 ? -13.50805 220.42492 -38.27789 1.000 132.93906 33 ARG B O 1
ATOM 3434 N N . ARG B 1 34 ? -15.61645 221.15517 -37.96468 1.000 123.07623 34 ARG B N 1
ATOM 3435 C CA . ARG B 1 34 ? -15.90357 220.28343 -36.82534 1.000 116.47595 34 ARG B CA 1
ATOM 3436 C C . ARG B 1 34 ? -14.80711 220.38393 -35.76342 1.000 111.14783 34 ARG B C 1
ATOM 3437 O O . ARG B 1 34 ? -14.17090 219.39946 -35.38214 1.000 111.91327 34 ARG B O 1
ATOM 3439 N N . LEU B 1 35 ? -14.58843 221.61329 -35.30246 1.000 106.81628 35 LEU B N 1
ATOM 3440 C CA . LEU B 1 35 ? -13.56520 221.88011 -34.29911 1.000 97.89109 35 LEU B CA 1
ATOM 3441 C C . LEU B 1 35 ? -13.86021 221.15051 -32.99384 1.000 106.05580 35 LEU B C 1
ATOM 3442 O O . LEU B 1 35 ? -14.95426 221.26671 -32.43343 1.000 110.27876 35 LEU B O 1
ATOM 3447 N N . GLN B 1 36 ? -12.87147 220.39537 -32.51339 1.000 106.96607 36 GLN B N 1
ATOM 3448 C CA . GLN B 1 36 ? -12.99895 219.60679 -31.29724 1.000 107.62027 36 GLN B CA 1
ATOM 3449 C C . GLN B 1 36 ? -11.70371 219.70321 -30.50306 1.000 100.94946 36 GLN B C 1
ATOM 3450 O O . GLN B 1 36 ? -10.62656 219.91213 -31.06743 1.000 100.37841 36 GLN B O 1
ATOM 3456 N N . VAL B 1 37 ? -11.81809 219.54197 -29.18649 1.000 98.34696 37 VAL B N 1
ATOM 3457 C CA . VAL B 1 37 ? -10.65418 219.53992 -28.30553 1.000 98.49616 37 VAL B CA 1
ATOM 3458 C C . VAL B 1 37 ? -9.94213 218.19803 -28.40828 1.000 102.26310 37 VAL B C 1
ATOM 3459 O O . VAL B 1 37 ? -10.57716 217.13660 -28.45470 1.000 103.30963 37 VAL B O 1
ATOM 3463 N N . ALA B 1 38 ? -8.61446 218.24508 -28.45597 1.000 104.40731 38 ALA B N 1
ATOM 3464 C CA . ALA B 1 38 ? -7.79201 217.04652 -28.49189 1.000 109.89504 38 ALA B CA 1
ATOM 3465 C C . ALA B 1 38 ? -7.34806 216.66432 -27.08517 1.000 112.79214 38 ALA B C 1
ATOM 3466 O O . ALA B 1 38 ? -7.21830 217.51315 -26.19877 1.000 114.42094 38 ALA B O 1
ATOM 3468 N N . GLY B 1 39 ? -7.11652 215.36880 -26.88968 1.000 114.53512 39 GLY B N 1
ATOM 3469 C CA . GLY B 1 39 ? -6.70798 214.85543 -25.59717 1.000 110.31137 39 GLY B CA 1
ATOM 3470 C C . GLY B 1 39 ? -7.86129 214.23199 -24.83860 1.000 105.87707 39 GLY B C 1
ATOM 3471 O O . GLY B 1 39 ? -8.89074 214.87846 -24.61984 1.000 101.86599 39 GLY B O 1
ATOM 3472 N N . GLU B 1 40 ? -7.69800 212.96577 -24.44188 1.000 106.29978 40 GLU B N 1
ATOM 3473 C CA . GLU B 1 40 ? -8.78933 212.23109 -23.80673 1.000 106.49133 40 GLU B CA 1
ATOM 3474 C C . GLU B 1 40 ? -9.22230 212.88117 -22.49734 1.000 101.35612 40 GLU B C 1
ATOM 3475 O O . GLU B 1 40 ? -10.42252 213.00190 -22.22419 1.000 99.90169 40 GLU B O 1
ATOM 3477 N N . VAL B 1 41 ? -8.26047 213.30271 -21.67388 1.000 96.24599 41 VAL B N 1
ATOM 3478 C CA . VAL B 1 41 ? -8.58676 213.86504 -20.36491 1.000 95.40290 41 VAL B CA 1
ATOM 3479 C C . VAL B 1 41 ? -9.34627 215.17703 -20.51487 1.000 89.27607 41 VAL B C 1
ATOM 3480 O O . VAL B 1 41 ? -10.39915 215.37875 -19.89840 1.000 89.39805 41 VAL B O 1
ATOM 3484 N N . ASN B 1 42 ? -8.82916 216.08279 -21.34557 1.000 88.34943 42 ASN B N 1
ATOM 3485 C CA . ASN B 1 42 ? -9.42369 217.40607 -21.48520 1.000 88.71337 42 ASN B CA 1
ATOM 3486 C C . ASN B 1 42 ? -10.81052 217.36747 -22.11244 1.000 91.02826 42 ASN B C 1
ATOM 3487 O O . ASN B 1 42 ? -11.57383 218.32472 -21.94601 1.000 88.16518 42 ASN B O 1
ATOM 3492 N N . GLN B 1 43 ? -11.15761 216.29389 -22.82694 1.000 95.10620 43 GLN B N 1
ATOM 3493 C CA . GLN B 1 43 ? -12.51160 216.17974 -23.35585 1.000 98.72428 43 GLN B CA 1
ATOM 3494 C C . GLN B 1 43 ? -13.53776 215.89547 -22.26830 1.000 98.10220 43 GLN B C 1
ATOM 3495 O O . GLN B 1 43 ? -14.73457 216.09843 -22.49692 1.000 98.76303 43 GLN B O 1
ATOM 3501 N N . ARG B 1 44 ? -13.10318 215.42859 -21.09619 1.000 98.79890 44 ARG B N 1
ATOM 3502 C CA . ARG B 1 44 ? -14.03959 215.24081 -19.99514 1.000 99.44942 44 ARG B CA 1
ATOM 3503 C C . ARG B 1 44 ? -14.45765 216.57114 -19.38600 1.000 95.92863 44 ARG B C 1
ATOM 3504 O O . ARG B 1 44 ? -15.55516 216.67866 -18.83073 1.000 99.12601 44 ARG B O 1
ATOM 3506 N N . HIS B 1 45 ? -13.61007 217.59524 -19.49831 1.000 92.39049 45 HIS B N 1
ATOM 3507 C CA . HIS B 1 45 ? -13.83531 218.87487 -18.84282 1.000 93.01765 45 HIS B CA 1
ATOM 3508 C C . HIS B 1 45 ? -14.15036 220.01881 -19.79365 1.000 94.34372 45 HIS B C 1
ATOM 3509 O O . HIS B 1 45 ? -14.74136 221.01081 -19.35731 1.000 95.41119 45 HIS B O 1
ATOM 3516 N N . PHE B 1 46 ? -13.77764 219.91632 -21.06482 1.000 94.71991 46 PHE B N 1
ATOM 3517 C CA . PHE B 1 46 ? -14.04637 220.97269 -22.02629 1.000 91.69707 46 PHE B CA 1
ATOM 3518 C C . PHE B 1 46 ? -14.81218 220.40654 -23.21022 1.000 95.46631 46 PHE B C 1
ATOM 3519 O O . PHE B 1 46 ? -14.70153 219.22252 -23.53938 1.000 98.20086 46 PHE B O 1
ATOM 3527 N N . ARG B 1 47 ? -15.59462 221.27435 -23.84593 1.000 93.63223 47 ARG B N 1
ATOM 3528 C CA . ARG B 1 47 ? -16.32236 220.91288 -25.04896 1.000 94.16593 47 ARG B CA 1
ATOM 3529 C C . ARG B 1 47 ? -16.38001 222.13087 -25.95742 1.000 88.41034 47 ARG B C 1
ATOM 3530 O O . ARG B 1 47 ? -16.32938 223.27237 -25.49105 1.000 83.86852 47 ARG B O 1
ATOM 3538 N N . VAL B 1 48 ? -16.47328 221.87965 -27.26017 1.000 89.51106 48 VAL B N 1
ATOM 3539 C CA . VAL B 1 48 ? -16.57151 222.93285 -28.26344 1.000 83.04901 48 VAL B CA 1
ATOM 3540 C C . VAL B 1 48 ? -17.95654 222.86085 -28.88909 1.000 82.94553 48 VAL B C 1
ATOM 3541 O O . VAL B 1 48 ? -18.36764 221.80220 -29.37982 1.000 84.20961 48 VAL B O 1
ATOM 3545 N N . ASP B 1 49 ? -18.67679 223.97888 -28.86282 1.000 85.49724 49 ASP B N 1
ATOM 3546 C CA . ASP B 1 49 ? -19.98646 224.05936 -29.49536 1.000 93.25211 49 ASP B CA 1
ATOM 3547 C C . ASP B 1 49 ? -19.82852 224.21274 -31.00468 1.000 92.62631 49 ASP B C 1
ATOM 3548 O O . ASP B 1 49 ? -19.07137 225.06641 -31.47777 1.000 90.01093 49 ASP B O 1
ATOM 3553 N N . LEU B 1 50 ? -20.53948 223.37249 -31.76153 1.000 93.42012 50 LEU B N 1
ATOM 3554 C CA . LEU B 1 50 ? -20.39810 223.39126 -33.21350 1.000 95.09564 50 LEU B CA 1
ATOM 3555 C C . LEU B 1 50 ? -21.07492 224.61028 -33.82924 1.000 100.83830 50 LEU B C 1
ATOM 3556 O O . LEU B 1 50 ? -20.63787 225.09392 -34.87973 1.000 103.61777 50 LEU B O 1
ATOM 3558 N N . ASP B 1 51 ? -22.12896 225.12648 -33.19019 1.000 107.08372 51 ASP B N 1
ATOM 3559 C CA . ASP B 1 51 ? -22.89137 226.22605 -33.77393 1.000 115.79983 51 ASP B CA 1
ATOM 3560 C C . ASP B 1 51 ? -22.20994 227.57284 -33.56286 1.000 106.46694 51 ASP B C 1
ATOM 3561 O O . ASP B 1 51 ? -22.11590 228.37537 -34.49808 1.000 107.03066 51 ASP B O 1
ATOM 3566 N N . SER B 1 52 ? -21.72916 227.83883 -32.34874 1.000 96.52674 52 SER B N 1
ATOM 3567 C CA . SER B 1 52 ? -21.14704 229.13200 -32.01826 1.000 85.80137 52 SER B CA 1
ATOM 3568 C C . SER B 1 52 ? -19.62579 229.13166 -32.02240 1.000 79.10077 52 SER B C 1
ATOM 3569 O O . SER B 1 52 ? -19.02407 230.20337 -32.14881 1.000 74.92531 52 SER B O 1
ATOM 3572 N N . GLY B 1 53 ? -18.99297 227.96888 -31.89473 1.000 76.14200 53 GLY B N 1
ATOM 3573 C CA . GLY B 1 53 ? -17.55206 227.92797 -31.76444 1.000 74.29224 53 GLY B CA 1
ATOM 3574 C C . GLY B 1 53 ? -17.04401 228.26650 -30.38386 1.000 74.39219 53 GLY B C 1
ATOM 3575 O O . GLY B 1 53 ? -15.87734 228.64525 -30.23920 1.000 73.97241 53 GLY B O 1
ATOM 3576 N N . ALA B 1 54 ? -17.88763 228.14495 -29.36173 1.000 71.45097 54 ALA B N 1
ATOM 3577 C CA . ALA B 1 54 ? -17.52202 228.50818 -28.00187 1.000 75.77812 54 ALA B CA 1
ATOM 3578 C C . ALA B 1 54 ? -16.91618 227.32145 -27.26670 1.000 77.70902 54 ALA B C 1
ATOM 3579 O O . ALA B 1 54 ? -17.37590 226.18405 -27.40339 1.000 83.32620 54 ALA B O 1
ATOM 3581 N N . LEU B 1 55 ? -15.87679 227.59889 -26.48549 1.000 72.44315 55 LEU B N 1
ATOM 3582 C CA . LEU B 1 55 ? -15.29973 226.60603 -25.58961 1.000 72.22079 55 LEU B CA 1
ATOM 3583 C C . LEU B 1 55 ? -16.12320 226.57279 -24.30787 1.000 73.24645 55 LEU B C 1
ATOM 3584 O O . LEU B 1 55 ? -16.25586 227.59362 -23.62362 1.000 67.40676 55 LEU B O 1
ATOM 3589 N N . LEU B 1 56 ? -16.67310 225.40685 -23.98057 1.000 76.25506 56 LEU B N 1
ATOM 3590 C CA . LEU B 1 56 ? -17.57716 225.26630 -22.85097 1.000 79.40837 56 LEU B CA 1
ATOM 3591 C C . LEU B 1 56 ? -17.06768 224.21310 -21.87641 1.000 86.32573 56 LEU B C 1
ATOM 3592 O O . LEU B 1 56 ? -16.30107 223.31448 -22.23414 1.000 92.13846 56 LEU B O 1
ATOM 3597 N N . ILE B 1 57 ? -17.50866 224.34327 -20.62655 1.000 81.62657 57 ILE B N 1
ATOM 3598 C CA . ILE B 1 57 ? -17.23014 223.32921 -19.62011 1.000 81.10613 57 ILE B CA 1
ATOM 3599 C C . ILE B 1 57 ? -18.10426 222.11266 -19.88401 1.000 82.94977 57 ILE B C 1
ATOM 3600 O O . ILE B 1 57 ? -19.32775 222.22681 -20.03355 1.000 79.57069 57 ILE B O 1
ATOM 3605 N N . LYS B 1 58 ? -17.47986 220.93880 -19.94101 1.000 87.98172 58 LYS B N 1
ATOM 3606 C CA . LYS B 1 58 ? -18.22825 219.68024 -20.02318 1.000 92.35142 58 LYS B CA 1
ATOM 3607 C C . LYS B 1 58 ? -18.51504 219.18071 -18.60945 1.000 94.59564 58 LYS B C 1
ATOM 3608 O O . LYS B 1 58 ? -19.66416 219.18359 -18.16004 1.000 97.79622 58 LYS B O 1
ATOM 3611 N N . ASN B 1 59 ? -17.48069 218.75137 -17.90086 1.000 94.71898 59 ASN B N 1
ATOM 3612 C CA . ASN B 1 59 ? -17.65083 218.37820 -16.50726 1.000 96.05016 59 ASN B CA 1
ATOM 3613 C C . ASN B 1 59 ? -16.90004 219.35018 -15.60680 1.000 93.46834 59 ASN B C 1
ATOM 3614 O O . ASN B 1 59 ? -15.81201 219.81081 -15.97044 1.000 90.05140 59 ASN B O 1
ATOM 3619 N N . PRO B 1 60 ? -17.46479 219.69375 -14.44714 1.000 96.94466 60 PRO B N 1
ATOM 3620 C CA . PRO B 1 60 ? -16.82994 220.68854 -13.57305 1.000 93.77160 60 PRO B CA 1
ATOM 3621 C C . PRO B 1 60 ? -15.39245 220.31076 -13.24505 1.000 87.41682 60 PRO B C 1
ATOM 3622 O O . PRO B 1 60 ? -15.05072 219.13366 -13.11283 1.000 86.84807 60 PRO B O 1
ATOM 3626 N N . ILE B 1 61 ? -14.54928 221.33107 -13.10917 1.000 81.59040 61 ILE B N 1
ATOM 3627 C CA . ILE B 1 61 ? -13.11314 221.15711 -12.92884 1.000 76.72710 61 ILE B CA 1
ATOM 3628 C C . ILE B 1 61 ? -12.76453 221.44800 -11.47801 1.000 71.17711 61 ILE B C 1
ATOM 3629 O O . ILE B 1 61 ? -13.19054 222.46586 -10.91831 1.000 66.95132 61 ILE B O 1
ATOM 3634 N N . ASP B 1 62 ? -11.98687 220.55359 -10.87626 1.000 66.58649 62 ASP B N 1
ATOM 3635 C CA . ASP B 1 62 ? -11.47158 220.72420 -9.52429 1.000 69.77912 62 ASP B CA 1
ATOM 3636 C C . ASP B 1 62 ? -10.04366 221.24724 -9.62784 1.000 71.05103 62 ASP B C 1
ATOM 3637 O O . ASP B 1 62 ? -9.15071 220.53649 -10.09998 1.000 74.64849 62 ASP B O 1
ATOM 3642 N N . ARG B 1 63 ? -9.82822 222.49084 -9.18996 1.000 70.97904 63 ARG B N 1
ATOM 3643 C CA . ARG B 1 63 ? -8.47865 223.04734 -9.21362 1.000 70.28641 63 ARG B CA 1
ATOM 3644 C C . ARG B 1 63 ? -7.56241 222.32242 -8.23684 1.000 73.38141 63 ARG B C 1
ATOM 3645 O O . ARG B 1 63 ? -6.37393 222.13056 -8.52097 1.000 77.85627 63 ARG B O 1
ATOM 3653 N N . GLU B 1 64 ? -8.09642 221.90924 -7.08322 1.000 74.23043 64 GLU B N 1
ATOM 3654 C CA . GLU B 1 64 ? -7.26046 221.27719 -6.06691 1.000 76.45533 64 GLU B CA 1
ATOM 3655 C C . GLU B 1 64 ? -6.69692 219.94882 -6.55789 1.000 81.56286 64 GLU B C 1
ATOM 3656 O O . GLU B 1 64 ? -5.50761 219.66623 -6.37203 1.000 78.87917 64 GLU B O 1
ATOM 3662 N N . ALA B 1 65 ? -7.52989 219.12405 -7.19862 1.000 87.42454 65 ALA B N 1
ATOM 3663 C CA . ALA B 1 65 ? -7.05547 217.84134 -7.70738 1.000 94.29753 65 ALA B CA 1
ATOM 3664 C C . ALA B 1 65 ? -6.06445 218.00160 -8.84998 1.000 94.44125 65 ALA B C 1
ATOM 3665 O O . ALA B 1 65 ? -5.31028 217.06649 -9.13771 1.000 99.96341 65 ALA B O 1
ATOM 3667 N N . LEU B 1 66 ? -6.04545 219.16371 -9.49815 1.000 88.63395 66 LEU B N 1
ATOM 3668 C CA . LEU B 1 66 ? -5.22029 219.38802 -10.67587 1.000 91.82089 66 LEU B CA 1
ATOM 3669 C C . LEU B 1 66 ? -3.86798 219.99603 -10.31489 1.000 94.65630 66 LEU B C 1
ATOM 3670 O O . LEU B 1 66 ? -2.82447 219.48878 -10.73834 1.000 100.10954 66 LEU B O 1
ATOM 3675 N N . CYS B 1 67 ? -3.86710 221.06931 -9.51943 1.000 86.20021 67 CYS B N 1
ATOM 3676 C CA . CYS B 1 67 ? -2.65050 221.81746 -9.23629 1.000 83.94841 67 CYS B CA 1
ATOM 3677 C C . CYS B 1 67 ? -2.21405 221.79499 -7.78010 1.000 85.61401 67 CYS B C 1
ATOM 3678 O O . CYS B 1 67 ? -1.07617 222.18491 -7.49635 1.000 83.01900 67 CYS B O 1
ATOM 3681 N N . GLY B 1 68 ? -3.05884 221.34680 -6.85652 1.000 82.71185 68 GLY B N 1
ATOM 3682 C CA . GLY B 1 68 ? -2.67352 221.31882 -5.45940 1.000 83.30655 68 GLY B CA 1
ATOM 3683 C C . GLY B 1 68 ? -2.47210 222.70018 -4.86919 1.000 80.51081 68 GLY B C 1
ATOM 3684 O O . GLY B 1 68 ? -3.39411 223.52083 -4.87479 1.000 82.08429 68 GLY B O 1
ATOM 3685 N N . LEU B 1 69 ? -1.27243 222.97333 -4.35779 1.000 79.36570 69 LEU B N 1
ATOM 3686 C CA . LEU B 1 69 ? -0.98187 224.23043 -3.68172 1.000 83.78593 69 LEU B CA 1
ATOM 3687 C C . LEU B 1 69 ? -0.24888 225.23617 -4.56326 1.000 85.41583 69 LEU B C 1
ATOM 3688 O O . LEU B 1 69 ? 0.27707 226.22601 -4.04479 1.000 89.25025 69 LEU B O 1
ATOM 3693 N N . SER B 1 70 ? -0.19160 225.00626 -5.87248 1.000 86.97677 70 SER B N 1
ATOM 3694 C CA . SER B 1 70 ? 0.45059 225.95760 -6.76898 1.000 88.55299 70 SER B CA 1
ATOM 3695 C C . SER B 1 70 ? -0.35425 227.25214 -6.83601 1.000 87.04149 70 SER B C 1
ATOM 3696 O O . SER B 1 70 ? -1.57858 2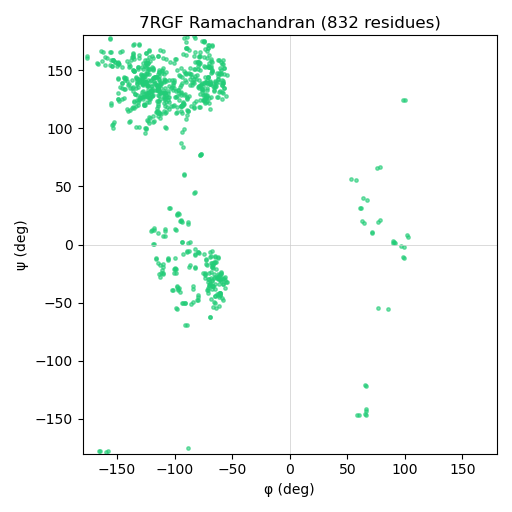27.25802 -6.68758 1.000 90.09104 70 SER B O 1
ATOM 3699 N N . ALA B 1 71 ? 0.35143 228.36340 -7.05741 1.000 87.05212 71 ALA B N 1
ATOM 3700 C CA . ALA B 1 71 ? -0.31673 229.66135 -7.08925 1.000 81.26622 71 ALA B CA 1
ATOM 3701 C C . ALA B 1 71 ? -1.18433 229.81857 -8.33355 1.000 85.72427 71 ALA B C 1
ATOM 3702 O O . ALA B 1 71 ? -2.30187 230.34184 -8.25319 1.000 87.58068 71 ALA B O 1
ATOM 3704 N N . SER B 1 72 ? -0.69353 229.37617 -9.48906 1.000 86.54761 72 SER B N 1
ATOM 3705 C CA . SER B 1 72 ? -1.41909 229.48355 -10.74717 1.000 90.49274 72 SER B CA 1
ATOM 3706 C C . SER B 1 72 ? -1.70440 228.09280 -11.29455 1.000 88.10245 72 SER B C 1
ATOM 3707 O O . SER B 1 72 ? -0.85177 227.20175 -11.23048 1.000 91.64953 72 SER B O 1
ATOM 3710 N N . CYS B 1 73 ? -2.90767 227.91218 -11.83060 1.000 80.01895 73 CYS B N 1
ATOM 3711 C CA . CYS B 1 73 ? -3.32426 226.65376 -12.43883 1.000 77.12708 73 CYS B CA 1
ATOM 3712 C C . CYS B 1 73 ? -3.70254 226.94002 -13.88504 1.000 72.25911 73 CYS B C 1
ATOM 3713 O O . CYS B 1 73 ? -4.72474 227.58179 -14.14969 1.000 68.21280 73 CYS B O 1
ATOM 3716 N N . ILE B 1 74 ? -2.86961 226.47565 -14.81399 1.000 73.76346 74 ILE B N 1
ATOM 3717 C CA . ILE B 1 74 ? -3.02826 226.74694 -16.23690 1.000 69.96749 74 ILE B CA 1
ATOM 3718 C C . ILE B 1 74 ? -3.06554 225.41691 -16.97753 1.000 69.30124 74 ILE B C 1
ATOM 3719 O O . ILE B 1 74 ? -2.17198 224.57966 -16.80715 1.000 70.74326 74 ILE B O 1
ATOM 3724 N N . VAL B 1 75 ? -4.09491 225.22584 -17.79620 1.000 67.59248 75 VAL B N 1
ATOM 3725 C CA . VAL B 1 75 ? -4.34284 223.97196 -18.49634 1.000 68.59267 75 VAL B CA 1
ATOM 3726 C C . VAL B 1 75 ? -4.13543 224.22253 -19.98901 1.000 71.09192 75 VAL B C 1
ATOM 3727 O O . VAL B 1 75 ? -4.95239 224.91066 -20.61926 1.000 72.65222 75 VAL B O 1
ATOM 3731 N N . PRO B 1 76 ? -3.07038 223.69498 -20.59355 1.000 74.44696 76 PRO B N 1
ATOM 3732 C CA . PRO B 1 76 ? -2.88678 223.85083 -22.04441 1.000 72.42378 76 PRO B CA 1
ATOM 3733 C C . PRO B 1 76 ? -3.86285 222.97580 -22.81848 1.000 76.65454 76 PRO B C 1
ATOM 3734 O O . PRO B 1 76 ? -3.94653 221.76646 -22.59508 1.000 80.75690 76 PRO B O 1
ATOM 3738 N N . LEU B 1 77 ? -4.60716 223.59842 -23.72855 1.000 76.37823 77 LEU B N 1
ATOM 3739 C CA . LEU B 1 77 ? -5.58231 222.90447 -24.55775 1.000 81.94686 77 LEU B CA 1
ATOM 3740 C C . LEU B 1 77 ? -5.13022 222.88885 -26.01264 1.000 81.73992 77 LEU B C 1
ATOM 3741 O O . LEU B 1 77 ? -4.62243 223.89117 -26.52562 1.000 77.99402 77 LEU B O 1
ATOM 3746 N N . GLU B 1 78 ? -5.31160 221.74598 -26.67152 1.000 86.65118 78 GLU B N 1
ATOM 3747 C CA . GLU B 1 78 ? -5.05816 221.60258 -28.09880 1.000 91.46132 78 GLU B CA 1
ATOM 3748 C C . GLU B 1 78 ? -6.36318 221.26145 -28.80746 1.000 90.62639 78 GLU B C 1
ATOM 3749 O O . GLU B 1 78 ? -7.20719 220.54493 -28.26006 1.000 90.38545 78 GLU B O 1
ATOM 3755 N N . PHE B 1 79 ? -6.52791 221.77701 -30.02361 1.000 92.88714 79 PHE B N 1
ATOM 3756 C CA . PHE B 1 79 ? -7.76567 221.62638 -30.77526 1.000 91.20464 79 PHE B CA 1
ATOM 3757 C C . PHE B 1 79 ? -7.48402 221.06055 -32.16061 1.000 98.92389 79 PHE B C 1
ATOM 3758 O O . PHE B 1 79 ? -6.37808 221.18274 -32.69059 1.000 98.74618 79 PHE B O 1
ATOM 3766 N N . VAL B 1 80 ? -8.50343 220.42204 -32.73747 1.000 107.13771 80 VAL B N 1
ATOM 3767 C CA . VAL B 1 80 ? -8.40680 219.80181 -34.05432 1.000 111.07178 80 VAL B CA 1
ATOM 3768 C C . VAL B 1 80 ? -9.61536 220.20462 -34.89502 1.000 117.51585 80 VAL B C 1
ATOM 3769 O O . VAL B 1 80 ? -10.74927 220.22189 -34.40340 1.000 120.42287 80 VAL B O 1
ATOM 3773 N N . THR B 1 81 ? -9.36578 220.51935 -36.16639 1.000 120.79565 81 THR B N 1
ATOM 3774 C CA . THR B 1 81 ? -10.37185 220.79561 -37.18648 1.000 118.16226 81 THR B CA 1
ATOM 3775 C C . THR B 1 81 ? -10.16895 219.82255 -38.33710 1.000 124.44846 81 THR B C 1
ATOM 3776 O O . THR B 1 81 ? -9.13851 219.16043 -38.42474 1.000 122.93972 81 THR B O 1
ATOM 3780 N N . GLU B 1 82 ? -11.14105 219.74723 -39.24590 1.000 135.24510 82 GLU B N 1
ATOM 3781 C CA . GLU B 1 82 ? -10.97355 218.94389 -40.45127 1.000 145.66690 82 GLU B CA 1
ATOM 3782 C C . GLU B 1 82 ? -11.28833 219.76488 -41.69572 1.000 148.95789 82 GLU B C 1
ATOM 3783 O O . GLU B 1 82 ? -12.21261 220.58228 -41.69950 1.000 147.35636 82 GLU B O 1
ATOM 3789 N N . GLY B 1 83 ? -10.52230 219.51891 -42.75730 1.000 154.47867 83 GLY B N 1
ATOM 3790 C CA . GLY B 1 83 ? -10.73353 220.14169 -44.04512 1.000 157.78288 83 GLY B CA 1
ATOM 3791 C C . GLY B 1 83 ? -10.23684 221.57191 -44.19292 1.000 148.04021 83 GLY B C 1
ATOM 3792 O O . GLY B 1 83 ? -11.02962 222.50390 -44.36413 1.000 150.44522 83 GLY B O 1
ATOM 3793 N N . PRO B 1 84 ? -8.90581 221.78023 -44.15309 1.000 129.76478 84 PRO B N 1
ATOM 3794 C CA . PRO B 1 84 ? -7.89195 220.75783 -43.88210 1.000 123.15070 84 PRO B CA 1
ATOM 3795 C C . PRO B 1 84 ? -7.71676 220.52655 -42.38408 1.000 115.85386 84 PRO B C 1
ATOM 3796 O O . PRO B 1 84 ? -8.12351 221.36307 -41.57755 1.000 103.70234 84 PRO B O 1
ATOM 3800 N N . LEU B 1 85 ? -7.11050 219.39885 -42.02905 1.000 128.70647 85 LEU B N 1
ATOM 3801 C CA . LEU B 1 85 ? -6.88086 219.04993 -40.63063 1.000 140.58522 85 LEU B CA 1
ATOM 3802 C C . LEU B 1 85 ? -5.81651 219.96951 -40.03855 1.000 138.63187 85 LEU B C 1
ATOM 3803 O O . LEU B 1 85 ? -4.69454 220.03862 -40.55058 1.000 143.66539 85 LEU B O 1
ATOM 3808 N N . GLU B 1 86 ? -6.16738 220.68688 -38.97145 1.000 130.62578 86 GLU B N 1
ATOM 3809 C CA . GLU B 1 86 ? -5.26868 221.66510 -38.37215 1.000 125.54956 86 GLU B CA 1
ATOM 3810 C C . GLU B 1 86 ? -5.34138 221.56280 -36.85563 1.000 118.90378 86 GLU B C 1
ATOM 3811 O O . GLU B 1 86 ? -6.31418 221.05543 -36.29405 1.000 116.90341 86 GLU B O 1
ATOM 3817 N N . MET B 1 87 ? -4.29264 222.05250 -36.19456 1.000 112.29713 87 MET B N 1
ATOM 3818 C CA . MET B 1 87 ? -4.20770 222.03819 -34.74038 1.000 107.02756 87 MET B CA 1
ATOM 3819 C C . MET B 1 87 ? -3.96260 223.44406 -34.21218 1.000 100.87272 87 MET B C 1
ATOM 3820 O O . MET B 1 87 ? -3.18487 224.20942 -34.79006 1.000 98.90788 87 MET B O 1
ATOM 3823 N N . TYR B 1 88 ? -4.63055 223.77307 -33.10748 1.000 95.74350 88 TYR B N 1
ATOM 3824 C CA . TYR B 1 88 ? -4.52461 225.07622 -32.46816 1.000 93.57422 88 TYR B CA 1
ATOM 3825 C C . TYR B 1 88 ? -4.28371 224.88408 -30.97514 1.000 92.84310 88 TYR B C 1
ATOM 3826 O O . TYR B 1 88 ? -4.52046 223.80703 -30.42261 1.000 94.54000 88 TYR B O 1
ATOM 3835 N N . ARG B 1 89 ? -3.81781 225.94888 -30.32124 1.000 88.80683 89 ARG B N 1
ATOM 3836 C CA . ARG B 1 89 ? -3.43100 225.91290 -28.91607 1.000 84.18346 89 ARG B CA 1
ATOM 3837 C C . ARG B 1 89 ? -4.03536 227.08797 -28.16251 1.000 78.99680 89 ARG B C 1
ATOM 3838 O O . ARG B 1 89 ? -4.09668 228.20732 -28.67920 1.000 78.56676 89 ARG B O 1
ATOM 3846 N N . ALA B 1 90 ? -4.47341 226.82248 -26.93282 1.000 74.49084 90 ALA B N 1
ATOM 3847 C CA . ALA B 1 90 ? -4.94141 227.86157 -26.02787 1.000 70.68209 90 ALA B CA 1
ATOM 3848 C C . ALA B 1 90 ? -4.74651 227.39003 -24.59498 1.000 71.60057 90 ALA B C 1
ATOM 3849 O O . ALA B 1 90 ? -4.64362 226.19122 -24.32224 1.000 73.31159 90 ALA B O 1
ATOM 3851 N N . GLU B 1 91 ? -4.70685 228.35162 -23.67714 1.000 67.20685 91 GLU B N 1
ATOM 3852 C CA . GLU B 1 91 ? -4.48751 228.09011 -22.26159 1.000 72.29770 91 GLU B CA 1
ATOM 3853 C C . GLU B 1 91 ? -5.72658 228.49287 -21.47651 1.000 66.25945 91 GLU B C 1
ATOM 3854 O O . GLU B 1 91 ? -6.27166 229.58166 -21.68336 1.000 66.03139 91 GLU B O 1
ATOM 3860 N N . VAL B 1 92 ? -6.17362 227.61333 -20.58585 1.000 62.06702 92 VAL B N 1
ATOM 3861 C CA . VAL B 1 92 ? -7.28695 227.89123 -19.68654 1.000 65.79081 92 VAL B CA 1
ATOM 3862 C C . VAL B 1 92 ? -6.72260 228.04872 -18.28258 1.000 67.36894 92 VAL B C 1
ATOM 3863 O O . VAL B 1 92 ? -6.08471 227.12872 -17.75591 1.000 70.93768 92 VAL B O 1
ATOM 3867 N N . GLU B 1 93 ? -6.95459 229.20826 -17.67545 1.000 66.23304 93 GLU B N 1
ATOM 3868 C CA . GLU B 1 93 ? -6.53967 229.45320 -16.30015 1.000 69.64039 93 GLU B CA 1
ATOM 3869 C C . GLU B 1 93 ? -7.68677 229.11623 -15.35698 1.000 62.42194 93 GLU B C 1
ATOM 3870 O O . GLU B 1 93 ? -8.76305 229.71843 -15.44153 1.000 58.33522 93 GLU B O 1
ATOM 3876 N N . ILE B 1 94 ? -7.45568 228.15822 -14.46574 1.000 61.88880 94 ILE B N 1
ATOM 3877 C CA . ILE B 1 94 ? -8.44244 227.76219 -13.46788 1.000 61.46024 94 ILE B CA 1
ATOM 3878 C C . ILE B 1 94 ? -8.25173 228.64051 -12.23786 1.000 63.22575 94 ILE B C 1
ATOM 3879 O O . ILE B 1 94 ? -7.20489 228.58526 -11.58322 1.000 67.47599 94 ILE B O 1
ATOM 3884 N N . VAL B 1 95 ? -9.25573 229.45847 -11.93143 1.000 60.33716 95 VAL B N 1
ATOM 3885 C CA . VAL B 1 95 ? -9.18109 230.41135 -10.82978 1.000 60.23316 95 VAL B CA 1
ATOM 3886 C C . VAL B 1 95 ? -9.73769 229.75727 -9.57099 1.000 67.50740 95 VAL B C 1
ATOM 3887 O O . VAL B 1 95 ? -10.84450 229.20485 -9.58316 1.000 67.60264 95 VAL B O 1
ATOM 3891 N N . ASP B 1 96 ? -8.96982 229.82111 -8.48377 1.000 61.10932 96 ASP B N 1
ATOM 3892 C CA . ASP B 1 96 ? -9.35664 229.16750 -7.24029 1.000 62.72409 96 ASP B CA 1
ATOM 3893 C C . ASP B 1 96 ? -10.55567 229.85598 -6.59984 1.000 67.09004 96 ASP B C 1
ATOM 3894 O O . ASP B 1 96 ? -10.64047 231.08733 -6.56327 1.000 73.16874 96 ASP B O 1
ATOM 3899 N N . VAL B 1 97 ? -11.48713 229.05013 -6.09684 1.000 66.95821 97 VAL B N 1
ATOM 3900 C CA . VAL B 1 97 ? -12.55822 229.53135 -5.23738 1.000 68.52105 97 VAL B CA 1
ATOM 3901 C C . VAL B 1 97 ? -12.36295 228.95974 -3.83395 1.000 71.31334 97 VAL B C 1
ATOM 3902 O O . VAL B 1 97 ? -11.56343 228.05101 -3.60852 1.000 65.87541 97 VAL B O 1
ATOM 3906 N N . ASN B 1 98 ? -13.11302 229.50955 -2.88282 1.000 57.39376 98 ASN B N 1
ATOM 3907 C CA . ASN B 1 98 ? -12.94204 229.18584 -1.46683 1.000 54.34207 98 ASN B CA 1
ATOM 3908 C C . ASN B 1 98 ? -13.85120 228.02416 -1.05603 1.000 54.45540 98 ASN B C 1
ATOM 3909 O O . ASN B 1 98 ? -14.71343 228.15044 -0.19201 1.000 59.22875 98 ASN B O 1
ATOM 3914 N N . ASP B 1 99 ? -13.64518 226.86747 -1.69021 1.000 50.36191 99 ASP B N 1
ATOM 3915 C CA . ASP B 1 99 ? -14.44182 225.68642 -1.37853 1.000 51.46615 99 ASP B CA 1
ATOM 3916 C C . ASP B 1 99 ? -13.77738 224.78060 -0.34084 1.000 57.75534 99 ASP B C 1
ATOM 3917 O O . ASP B 1 99 ? -14.11139 223.59411 -0.25956 1.000 60.35802 99 ASP B O 1
ATOM 3922 N N . HIS B 1 100 ? -12.84106 225.30975 0.44143 1.000 56.70183 100 HIS B N 1
ATOM 3923 C CA . HIS B 1 100 ? -12.28532 224.59755 1.58167 1.000 61.36982 100 HIS B CA 1
ATOM 3924 C C . HIS B 1 100 ? -12.31227 225.50893 2.79760 1.000 56.72427 100 HIS B C 1
ATOM 3925 O O . HIS B 1 100 ? -11.78430 226.62314 2.75268 1.000 53.47028 100 HIS B O 1
ATOM 3932 N N . ALA B 1 101 ? -12.92259 225.05046 3.84617 1.000 57.75106 101 ALA B N 1
ATOM 3933 C CA . ALA B 1 101 ? -12.80422 225.67923 5.14931 1.000 54.56967 101 ALA B CA 1
ATOM 3934 C C . ALA B 1 101 ? -11.58877 225.12275 5.88573 1.000 52.97688 101 ALA B C 1
ATOM 3935 O O . ALA B 1 101 ? -11.22678 223.95687 5.70083 1.000 53.59886 101 ALA B O 1
ATOM 3937 N N . PRO B 1 102 ? -10.91843 225.92734 6.70969 1.000 53.12539 102 PRO B N 1
ATOM 3938 C CA . PRO B 1 102 ? -9.85060 225.37528 7.55360 1.000 50.07299 102 PRO B CA 1
ATOM 3939 C C . PRO B 1 102 ? -10.38847 224.26311 8.44317 1.000 52.85530 102 PRO B C 1
ATOM 3940 O O . PRO B 1 102 ? -11.49194 224.35519 8.98515 1.000 55.86804 102 PRO B O 1
ATOM 3944 N N . ARG B 1 103 ? -9.60550 223.19708 8.57636 1.000 52.36262 103 ARG B N 1
ATOM 3945 C CA . ARG B 1 103 ? -10.02939 222.05162 9.37518 1.000 49.92388 103 ARG B CA 1
ATOM 3946 C C . ARG B 1 103 ? -8.81107 221.37652 9.98264 1.000 50.79797 103 ARG B C 1
ATOM 3947 O O . ARG B 1 103 ? -7.87512 221.00516 9.26617 1.000 50.22324 103 ARG B O 1
ATOM 3955 N N . PHE B 1 104 ? -8.82680 221.22467 11.29392 1.000 51.32595 104 PHE B N 1
ATOM 3956 C CA . PHE B 1 104 ? -7.77887 220.49538 11.99204 1.000 50.39659 104 PHE B CA 1
ATOM 3957 C C . PHE B 1 104 ? -7.96505 218.99352 11.79269 1.000 56.80368 104 PHE B C 1
ATOM 3958 O O . PHE B 1 104 ? -9.08349 218.49121 11.93939 1.000 57.50642 104 PHE B O 1
ATOM 3966 N N . PRO B 1 105 ? -6.90414 218.24833 11.46098 1.000 67.51797 105 PRO B N 1
ATOM 3967 C CA . PRO B 1 105 ? -7.06549 216.79377 11.27233 1.000 75.15405 105 PRO B CA 1
ATOM 3968 C C . PRO B 1 105 ? -7.53993 216.07409 12.52225 1.000 77.27543 105 PRO B C 1
ATOM 3969 O O . PRO B 1 105 ? -8.20147 215.03335 12.41749 1.000 81.03144 105 PRO B O 1
ATOM 3973 N N . ARG B 1 106 ? -7.21563 216.59570 13.70127 1.000 78.04245 106 ARG B N 1
ATOM 3974 C CA . ARG B 1 106 ? -7.77565 216.13745 14.96371 1.000 81.93033 106 ARG B CA 1
ATOM 3975 C C . ARG B 1 106 ? -8.40066 217.33888 15.65281 1.000 78.37689 106 ARG B C 1
ATOM 3976 O O . ARG B 1 106 ? -7.74766 218.37646 15.80709 1.000 79.44915 106 ARG B O 1
ATOM 3984 N N . GLN B 1 107 ? -9.65894 217.20276 16.05921 1.000 75.93789 107 GLN B N 1
ATOM 3985 C CA . GLN B 1 107 ? -10.34832 218.27807 16.75692 1.000 77.55620 107 GLN B CA 1
ATOM 3986 C C . GLN B 1 107 ? -10.16196 218.23139 18.26800 1.000 78.55693 107 GLN B C 1
ATOM 3987 O O . GLN B 1 107 ? -10.59489 219.16004 18.95906 1.000 78.49846 107 GLN B O 1
ATOM 3993 N N . GLN B 1 108 ? -9.51146 217.19421 18.79038 1.000 80.97069 108 GLN B N 1
ATOM 3994 C CA . GLN B 1 108 ? -9.17316 217.08658 20.20641 1.000 86.04553 108 GLN B CA 1
ATOM 3995 C C . GLN B 1 108 ? -7.65825 217.02519 20.32123 1.000 79.44892 108 GLN B C 1
ATOM 3996 O O . GLN B 1 108 ? -7.03810 216.03187 19.92639 1.000 79.03279 108 GLN B O 1
ATOM 4002 N N . LEU B 1 109 ? -7.06990 218.08640 20.86026 1.000 74.86065 109 LEU B N 1
ATOM 4003 C CA . LEU B 1 109 ? -5.63564 218.17168 21.07899 1.000 75.84985 109 LEU B CA 1
ATOM 4004 C C . LEU B 1 109 ? -5.37056 218.16478 22.57663 1.000 81.18303 109 LEU B C 1
ATOM 4005 O O . LEU B 1 109 ? -6.00239 218.91781 23.32412 1.000 84.42773 109 LEU B O 1
ATOM 4010 N N . ASP B 1 110 ? -4.44618 217.31501 23.01252 1.000 83.35983 110 ASP B N 1
ATOM 4011 C CA . ASP B 1 110 ? -4.10731 217.17844 24.42249 1.000 82.45113 110 ASP B CA 1
ATOM 4012 C C . ASP B 1 110 ? -2.62289 217.45280 24.60659 1.000 72.87093 110 ASP B C 1
ATOM 4013 O O . ASP B 1 110 ? -1.78536 216.83172 23.94442 1.000 71.70830 110 ASP B O 1
ATOM 4018 N N . LEU B 1 111 ? -2.30455 218.37764 25.50660 1.000 67.57913 111 LEU B N 1
ATOM 4019 C CA . LEU B 1 111 ? -0.93209 218.70545 25.85968 1.000 66.72637 111 LEU B CA 1
ATOM 4020 C C . LEU B 1 111 ? -0.71462 218.44928 27.34238 1.000 64.36730 111 LEU B C 1
ATOM 4021 O O . LEU B 1 111 ? -1.55329 218.80897 28.17370 1.000 62.82814 111 LEU B O 1
ATOM 4026 N N . GLU B 1 112 ? 0.41686 217.83574 27.67005 1.000 63.97233 112 GLU B N 1
ATOM 4027 C CA . GLU B 1 112 ? 0.83382 217.63580 29.05280 1.000 64.12576 112 GLU B CA 1
ATOM 4028 C C . GLU B 1 112 ? 2.05680 218.51175 29.28671 1.000 59.90107 112 GLU B C 1
ATOM 4029 O O . GLU B 1 112 ? 3.12784 218.25868 28.72421 1.000 61.02787 112 GLU B O 1
ATOM 4035 N N . ILE B 1 113 ? 1.89226 219.53741 30.11793 1.000 56.33644 113 ILE B N 1
ATOM 4036 C CA . ILE B 1 113 ? 2.93381 220.51756 30.39474 1.000 55.51894 113 ILE B CA 1
ATOM 4037 C C . ILE B 1 113 ? 3.35289 220.39891 31.85444 1.000 62.74858 113 ILE B C 1
ATOM 4038 O O . ILE B 1 113 ? 2.50202 220.29449 32.74948 1.000 51.05305 113 ILE B O 1
ATOM 4043 N N . GLY B 1 114 ? 4.66421 220.40973 32.08772 1.000 60.60512 114 GLY B N 1
ATOM 4044 C CA . GLY B 1 114 ? 5.17573 220.33575 33.44495 1.000 60.53442 114 GLY B CA 1
ATOM 4045 C C . GLY B 1 114 ? 4.87768 221.59759 34.23663 1.000 61.48463 114 GLY B C 1
ATOM 4046 O O . GLY B 1 114 ? 4.92827 222.71456 33.71998 1.000 66.29708 114 GLY B O 1
ATOM 4047 N N . GLU B 1 115 ? 4.53617 221.39745 35.50963 1.000 59.35195 115 GLU B N 1
ATOM 4048 C CA . GLU B 1 115 ? 4.20358 222.50213 36.40304 1.000 60.34768 115 GLU B CA 1
ATOM 4049 C C . GLU B 1 115 ? 5.31538 223.54149 36.48062 1.000 60.04912 115 GLU B C 1
ATOM 4050 O O . GLU B 1 115 ? 5.03632 224.73251 36.65429 1.000 54.93072 115 GLU B O 1
ATOM 4056 N N . ALA B 1 116 ? 6.57415 223.12035 36.35170 1.000 61.60656 116 ALA B N 1
ATOM 4057 C CA . ALA B 1 116 ? 7.71768 224.02207 36.42494 1.000 64.67721 116 ALA B CA 1
ATOM 4058 C C . ALA B 1 116 ? 8.22328 224.44039 35.04659 1.000 59.99520 116 ALA B C 1
ATOM 4059 O O . ALA B 1 116 ? 9.39880 224.79282 34.89902 1.000 59.77393 116 ALA B O 1
ATOM 4061 N N . ALA B 1 117 ? 7.36267 224.41217 34.03758 1.000 61.56314 117 ALA B N 1
ATOM 4062 C CA . ALA B 1 117 ? 7.75645 224.88319 32.71630 1.000 59.81578 117 ALA B CA 1
ATOM 4063 C C . ALA B 1 117 ? 8.01833 226.38313 32.77756 1.000 61.77009 117 ALA B C 1
ATOM 4064 O O . ALA B 1 117 ? 7.20725 227.12565 33.34175 1.000 61.17639 117 ALA B O 1
ATOM 4066 N N . PRO B 1 118 ? 9.12616 226.86585 32.22940 1.000 62.92260 118 PRO B N 1
ATOM 4067 C CA . PRO B 1 118 ? 9.42901 228.29598 32.31349 1.000 67.63666 118 PRO B CA 1
ATOM 4068 C C . PRO B 1 118 ? 8.51840 229.09946 31.40458 1.000 63.76446 118 PRO B C 1
ATOM 4069 O O . PRO B 1 118 ? 8.21340 228.67191 30.28111 1.000 55.77512 118 PRO B O 1
ATOM 4073 N N . PRO B 1 119 ? 8.04270 230.25658 31.85926 1.000 71.51653 119 PRO B N 1
ATOM 4074 C CA . PRO B 1 119 ? 7.33475 231.16024 30.94650 1.000 57.65039 119 PRO B CA 1
ATOM 4075 C C . PRO B 1 119 ? 8.24120 231.55017 29.79266 1.000 67.13044 119 PRO B C 1
ATOM 4076 O O . PRO B 1 119 ? 9.44096 231.77001 29.96721 1.000 64.04770 119 PRO B O 1
ATOM 4080 N N . GLY B 1 120 ? 7.65265 231.64633 28.60690 1.000 62.46969 120 GLY B N 1
ATOM 4081 C CA . GLY B 1 120 ? 8.40603 231.86693 27.39803 1.000 63.91982 120 GLY B CA 1
ATOM 4082 C C . GLY B 1 120 ? 8.65921 230.61332 26.59207 1.000 70.07836 120 GLY B C 1
ATOM 4083 O O . GLY B 1 120 ? 9.11907 230.71744 25.44799 1.000 73.87126 120 GLY B O 1
ATOM 4084 N N . GLN B 1 121 ? 8.39066 229.43485 27.15256 1.000 67.81446 121 GLN B N 1
ATOM 4085 C CA . GLN B 1 121 ? 8.54316 228.20446 26.38930 1.000 68.09191 121 GLN B CA 1
ATOM 4086 C C . GLN B 1 121 ? 7.40808 228.06630 25.38537 1.000 64.66616 121 GLN B C 1
ATOM 4087 O O . GLN B 1 121 ? 6.24904 228.36214 25.68922 1.000 58.01182 121 GLN B O 1
ATOM 4093 N N . ARG B 1 122 ? 7.74636 227.61117 24.18438 1.000 70.97054 122 ARG B N 1
ATOM 4094 C CA . ARG B 1 122 ? 6.76621 227.37013 23.13762 1.000 68.54948 122 ARG B CA 1
ATOM 4095 C C . ARG B 1 122 ? 6.47651 225.87999 23.03118 1.000 69.35476 122 ARG B C 1
ATOM 4096 O O . ARG B 1 122 ? 7.37757 225.04857 23.17298 1.000 78.01754 122 ARG B O 1
ATOM 4104 N N . PHE B 1 123 ? 5.21100 225.54968 22.79341 1.000 64.33045 123 PHE B N 1
ATOM 4105 C CA . PHE B 1 123 ? 4.77420 224.17959 22.60920 1.000 61.63249 123 PHE B CA 1
ATOM 4106 C C . PHE B 1 123 ? 4.13418 224.04144 21.23643 1.000 59.70152 123 PHE B C 1
ATOM 4107 O O . PHE B 1 123 ? 3.26224 224.84887 20.88562 1.000 57.39764 123 PHE B O 1
ATOM 4115 N N . PRO B 1 124 ? 4.53538 223.06032 20.43170 1.000 63.16443 124 PRO B N 1
ATOM 4116 C CA . PRO B 1 124 ? 3.96254 222.93881 19.08870 1.000 64.21817 124 PRO B CA 1
ATOM 4117 C C . PRO B 1 124 ? 2.49462 222.55198 19.12914 1.000 68.17538 124 PRO B C 1
ATOM 4118 O O . PRO B 1 124 ? 2.02779 221.85375 20.03236 1.000 70.03258 124 PRO B O 1
ATOM 4122 N N . LEU B 1 125 ? 1.76786 223.03267 18.12978 1.000 69.28490 125 LEU B N 1
ATOM 4123 C CA . LEU B 1 125 ? 0.39121 222.64477 17.87802 1.000 66.69838 125 LEU B CA 1
ATOM 4124 C C . LEU B 1 125 ? 0.30323 222.19118 16.43251 1.000 76.08700 125 LEU B C 1
ATOM 4125 O O . LEU B 1 125 ? 0.98822 222.74213 15.56606 1.000 79.57552 125 LEU B O 1
ATOM 4130 N N . GLU B 1 126 ? -0.52617 221.18765 16.16636 1.000 81.86722 126 GLU B N 1
ATOM 4131 C CA . GLU B 1 126 ? -0.71546 220.75295 14.79079 1.000 93.26725 126 GLU B CA 1
ATOM 4132 C C . GLU B 1 126 ? -1.59293 221.76574 14.07137 1.000 88.01873 126 GLU B C 1
ATOM 4133 O O . GLU B 1 126 ? -2.62511 222.19133 14.59962 1.000 91.71807 126 GLU B O 1
ATOM 4139 N N . LYS B 1 127 ? -1.17846 222.15908 12.87270 1.000 77.64982 127 LYS B N 1
ATOM 4140 C CA . LYS B 1 127 ? -1.84884 223.23651 12.16475 1.000 68.66378 127 LYS B CA 1
ATOM 4141 C C . LYS B 1 127 ? -3.02166 222.71040 11.34854 1.000 57.23701 127 LYS B C 1
ATOM 4142 O O . LYS B 1 127 ? -3.04505 221.55122 10.92580 1.000 55.97063 127 LYS B O 1
ATOM 4148 N N . ALA B 1 128 ? -4.00959 223.57842 11.14843 1.000 51.46546 128 ALA B N 1
ATOM 4149 C CA . ALA B 1 128 ? -5.15202 223.24392 10.31683 1.000 53.88129 128 ALA B CA 1
ATOM 4150 C C . ALA B 1 128 ? -4.74938 223.20112 8.84552 1.000 60.09827 128 ALA B C 1
ATOM 4151 O O . ALA B 1 128 ? -3.72109 223.74399 8.42864 1.000 61.28475 128 ALA B O 1
ATOM 4153 N N . GLN B 1 129 ? -5.57418 222.52690 8.05507 1.000 60.90156 129 GLN B N 1
ATOM 4154 C CA . GLN B 1 129 ? -5.33608 222.36135 6.63048 1.000 59.26215 129 GLN B CA 1
ATOM 4155 C C . GLN B 1 129 ? -6.41293 223.08698 5.83805 1.000 59.69425 129 GLN B C 1
ATOM 4156 O O . GLN B 1 129 ? -7.60330 222.97871 6.15218 1.000 58.34510 129 GLN B O 1
ATOM 4162 N N . ASP B 1 130 ? -5.98644 223.82389 4.81493 1.000 60.20095 130 ASP B N 1
ATOM 4163 C CA . ASP B 1 130 ? -6.89206 224.51350 3.90105 1.000 59.50556 130 ASP B CA 1
ATOM 4164 C C . ASP B 1 130 ? -6.33432 224.34128 2.49564 1.000 58.47916 130 ASP B C 1
ATOM 4165 O O . ASP B 1 130 ? -5.34109 224.98120 2.13655 1.000 58.22948 130 ASP B O 1
ATOM 4170 N N . ALA B 1 131 ? -6.97501 223.48271 1.70179 1.000 60.51603 131 ALA B N 1
ATOM 4171 C CA . ALA B 1 131 ? -6.44840 223.11408 0.39377 1.000 60.78725 131 ALA B CA 1
ATOM 4172 C C . ALA B 1 131 ? -6.48012 224.25668 -0.61351 1.000 60.57262 131 ALA B C 1
ATOM 4173 O O . ALA B 1 131 ? -5.90174 224.11629 -1.69617 1.000 67.85894 131 ALA B O 1
ATOM 4175 N N . ASP B 1 132 ? -7.13722 225.36930 -0.29769 1.000 56.80832 132 ASP B N 1
ATOM 4176 C CA . ASP B 1 132 ? -7.15439 226.50079 -1.20964 1.000 60.18448 132 ASP B CA 1
ATOM 4177 C C . ASP B 1 132 ? -5.80920 227.22357 -1.18357 1.000 64.82511 132 ASP B C 1
ATOM 4178 O O . ASP B 1 132 ? -4.91574 226.91065 -0.39182 1.000 68.01033 132 ASP B O 1
ATOM 4183 N N . VAL B 1 133 ? -5.67198 228.21007 -2.06973 1.000 66.17910 133 VAL B N 1
ATOM 4184 C CA . VAL B 1 133 ? -4.44426 228.97952 -2.21389 1.000 68.09180 133 VAL B CA 1
ATOM 4185 C C . VAL B 1 133 ? -4.78382 230.46499 -2.20813 1.000 68.06088 133 VAL B C 1
ATOM 4186 O O . VAL B 1 133 ? -5.94881 230.86325 -2.23090 1.000 66.54076 133 VAL B O 1
ATOM 4190 N N . GLY B 1 134 ? -3.73538 231.28524 -2.18042 1.000 69.26717 134 GLY B N 1
ATOM 4191 C CA . GLY B 1 134 ? -3.92240 232.72742 -2.19202 1.000 69.76259 134 GLY B CA 1
ATOM 4192 C C . GLY B 1 134 ? -4.59546 233.21004 -0.92087 1.000 72.42790 134 GLY B C 1
ATOM 4193 O O . GLY B 1 134 ? -4.34337 232.70395 0.17949 1.000 71.31148 134 GLY B O 1
ATOM 4194 N N . SER B 1 135 ? -5.46325 234.21460 -1.07057 1.000 72.09027 135 SER B N 1
ATOM 4195 C CA . SER B 1 135 ? -6.19813 234.73575 0.07509 1.000 72.17752 135 SER B CA 1
ATOM 4196 C C . SER B 1 135 ? -7.21016 233.73512 0.61669 1.000 70.24155 135 SER B C 1
ATOM 4197 O O . SER B 1 135 ? -7.66769 233.89326 1.75093 1.000 65.71572 135 SER B O 1
ATOM 4200 N N . ASN B 1 136 ? -7.55474 232.70054 -0.14936 1.000 67.38919 136 ASN B N 1
ATOM 4201 C CA . ASN B 1 136 ? -8.50660 231.71013 0.33351 1.000 62.31668 136 ASN B CA 1
ATOM 4202 C C . ASN B 1 136 ? -7.87395 230.71328 1.29618 1.000 62.17919 136 ASN B C 1
ATOM 4203 O O . ASN B 1 136 ? -8.59827 229.90678 1.88833 1.000 46.02576 136 ASN B O 1
ATOM 4208 N N . SER B 1 137 ? -6.55320 230.75369 1.46830 1.000 58.08307 137 SER B N 1
ATOM 4209 C CA . SER B 1 137 ? -5.86167 229.88183 2.40394 1.000 62.90949 137 SER B CA 1
ATOM 4210 C C . SER B 1 137 ? -5.94197 230.45776 3.81745 1.000 63.84691 137 SER B C 1
ATOM 4211 O O . SER B 1 137 ? -6.46615 231.55232 4.04121 1.000 62.50104 137 SER B O 1
ATOM 4214 N N . ILE B 1 138 ? -5.38826 229.71619 4.78335 1.000 65.05375 138 ILE B N 1
ATOM 4215 C CA . ILE B 1 138 ? -5.45092 230.12501 6.18345 1.000 62.24925 138 ILE B CA 1
ATOM 4216 C C . ILE B 1 138 ? -4.75672 231.46514 6.35791 1.000 64.79314 138 ILE B C 1
ATOM 4217 O O . ILE B 1 138 ? -3.63359 231.67025 5.88093 1.000 65.85858 138 ILE B O 1
ATOM 4222 N N . SER B 1 139 ? -5.42363 232.38668 7.05188 1.000 65.74289 139 SER B N 1
ATOM 4223 C CA . SER B 1 139 ? -4.91003 233.73892 7.21412 1.000 64.91760 139 SER B CA 1
ATOM 4224 C C . SER B 1 139 ? -4.51139 234.09393 8.63837 1.000 66.12528 139 SER B C 1
ATOM 4225 O O . SER B 1 139 ? -3.62418 234.93056 8.81805 1.000 70.69410 139 SER B O 1
ATOM 4228 N N . SER B 1 140 ? -5.12548 233.48280 9.65131 1.000 65.50819 140 SER B N 1
ATOM 4229 C CA . SER B 1 140 ? -4.76133 233.77498 11.03287 1.000 66.27550 140 SER B CA 1
ATOM 4230 C C . SER B 1 140 ? -5.28306 232.67677 11.95071 1.000 61.86703 140 SER B C 1
ATOM 4231 O O . SER B 1 140 ? -6.21759 231.94489 11.61230 1.000 62.19347 140 SER B O 1
ATOM 4234 N N . TYR B 1 141 ? -4.65163 232.57156 13.11996 1.000 61.09735 141 TYR B N 1
ATOM 4235 C CA . TYR B 1 141 ? -5.07947 231.68304 14.19104 1.000 54.16138 141 TYR B CA 1
ATOM 4236 C C . TYR B 1 141 ? -5.53700 232.50088 15.39187 1.000 57.31175 141 TYR B C 1
ATOM 4237 O O . TYR B 1 141 ? -5.03840 233.60299 15.63780 1.000 60.41558 141 TYR B O 1
ATOM 4246 N N . ARG B 1 142 ? -6.49851 231.95842 16.13684 1.000 56.87544 142 ARG B N 1
ATOM 4247 C CA . ARG B 1 142 ? -7.00386 232.61096 17.33558 1.000 59.19913 142 ARG B CA 1
ATOM 4248 C C . ARG B 1 142 ? -7.06748 231.61647 18.48376 1.000 62.51603 142 ARG B C 1
ATOM 4249 O O . ARG B 1 142 ? -7.39248 230.44166 18.28781 1.000 63.43508 142 ARG B O 1
ATOM 4257 N N . LEU B 1 143 ? -6.74430 232.09780 19.68054 1.000 58.00629 143 LEU B N 1
ATOM 4258 C CA . LEU B 1 143 ? -6.80894 231.30896 20.90147 1.000 55.65787 143 LEU B CA 1
ATOM 4259 C C . LEU B 1 143 ? -7.76591 231.99781 21.86292 1.000 57.86100 143 LEU B C 1
ATOM 4260 O O . LEU B 1 143 ? -7.67400 233.21359 22.06593 1.000 59.28552 143 LEU B O 1
ATOM 4265 N N . SER B 1 144 ? -8.68630 231.22473 22.43795 1.000 59.04010 144 SER B N 1
ATOM 4266 C CA . SER B 1 144 ? -9.68403 231.77292 23.34604 1.000 63.60686 144 SER B CA 1
ATOM 4267 C C . SER B 1 144 ? -9.02433 232.44014 24.55254 1.000 67.61229 144 SER B C 1
ATOM 4268 O O . SER B 1 144 ? -7.88367 232.14236 24.92093 1.000 62.78659 144 SER B O 1
ATOM 4271 N N . SER B 1 145 ? -9.76839 233.36188 25.16562 1.000 74.59383 145 SER B N 1
ATOM 4272 C CA . SER B 1 145 ? -9.25930 234.12363 26.30042 1.000 76.58060 145 SER B CA 1
ATOM 4273 C C . SER B 1 145 ? -8.86219 233.20240 27.44533 1.000 73.73402 145 SER B C 1
ATOM 4274 O O . SER B 1 145 ? -9.62630 232.31847 27.84295 1.000 72.80346 145 SER B O 1
ATOM 4277 N N . ASN B 1 146 ? -7.66203 233.41915 27.97364 1.000 72.52025 146 ASN B N 1
ATOM 4278 C CA . ASN B 1 146 ? -7.18836 232.73398 29.16932 1.000 77.49426 146 ASN B CA 1
ATOM 4279 C C . ASN B 1 146 ? -6.09117 233.59674 29.77846 1.000 86.72280 146 ASN B C 1
ATOM 4280 O O . ASN B 1 146 ? -5.77844 234.67947 29.27637 1.000 91.87771 146 ASN B O 1
ATOM 4285 N N . GLU B 1 147 ? -5.49857 233.10786 30.86688 1.000 87.24069 147 GLU B N 1
ATOM 4286 C CA . GLU B 1 147 ? -4.57968 233.91834 31.65121 1.000 92.99149 147 GLU B CA 1
ATOM 4287 C C . GLU B 1 147 ? -3.13384 233.44806 31.60543 1.000 82.12938 147 GLU B C 1
ATOM 4288 O O . GLU B 1 147 ? -2.24154 234.23395 31.93836 1.000 84.41923 147 GLU B O 1
ATOM 4294 N N . HIS B 1 148 ? -2.87342 232.20745 31.18783 1.000 73.06685 148 HIS B N 1
ATOM 4295 C CA . HIS B 1 148 ? -1.51634 231.68099 31.16264 1.000 69.41532 148 HIS B CA 1
ATOM 4296 C C . HIS B 1 148 ? -0.94999 231.47670 29.76575 1.000 65.88383 148 HIS B C 1
ATOM 4297 O O . HIS B 1 148 ? 0.27465 231.49985 29.60823 1.000 66.89209 148 HIS B O 1
ATOM 4304 N N . PHE B 1 149 ? -1.79272 231.28338 28.75599 1.000 61.30389 149 PHE B N 1
ATOM 4305 C CA . PHE B 1 149 ? -1.33366 230.90551 27.42837 1.000 57.48877 149 PHE B CA 1
ATOM 4306 C C . PHE B 1 149 ? -1.69285 231.96700 26.40007 1.000 59.91363 149 PHE B C 1
ATOM 4307 O O . PHE B 1 149 ? -2.75124 232.59964 26.47962 1.000 63.05223 149 PHE B O 1
ATOM 4315 N N . ALA B 1 150 ? -0.79590 232.15057 25.43563 1.000 61.34510 150 ALA B N 1
ATOM 4316 C CA . ALA B 1 150 ? -1.03083 232.99368 24.27602 1.000 55.60282 150 ALA B CA 1
ATOM 4317 C C . ALA B 1 150 ? -0.54120 232.24949 23.04368 1.000 57.32227 150 ALA B C 1
ATOM 4318 O O . ALA B 1 150 ? 0.07442 231.18363 23.13879 1.000 54.73517 150 ALA B O 1
ATOM 4320 N N . LEU B 1 151 ? -0.82884 232.81523 21.87818 1.000 60.15147 151 LEU B N 1
ATOM 4321 C CA . LEU B 1 151 ? -0.43160 232.22379 20.61059 1.000 59.45057 151 LEU B CA 1
ATOM 4322 C C . LEU B 1 151 ? 0.80167 232.92841 20.06377 1.000 59.44133 151 LEU B C 1
ATOM 4323 O O . LEU B 1 151 ? 0.90554 234.15814 20.11574 1.000 62.40017 151 LEU B O 1
ATOM 4328 N N . ASP B 1 152 ? 1.73729 232.13785 19.54771 1.000 58.95066 152 ASP B N 1
ATOM 4329 C CA . ASP B 1 152 ? 2.90702 232.63930 18.82971 1.000 65.74746 152 ASP B CA 1
ATOM 4330 C C . ASP B 1 152 ? 2.92601 231.95790 17.46588 1.000 66.73062 152 ASP B C 1
ATOM 4331 O O . ASP B 1 152 ? 3.35759 230.80657 17.34684 1.000 67.98967 152 ASP B O 1
ATOM 4336 N N . VAL B 1 153 ? 2.46003 232.66349 16.43956 1.000 62.47283 153 VAL B N 1
ATOM 4337 C CA . VAL B 1 153 ? 2.30886 232.09856 15.10451 1.000 62.39221 153 VAL B CA 1
ATOM 4338 C C . VAL B 1 153 ? 3.53690 232.46756 14.28739 1.000 64.01134 153 VAL B C 1
ATOM 4339 O O . VAL B 1 153 ? 3.88134 233.64915 14.16038 1.000 67.23460 153 VAL B O 1
ATOM 4343 N N . LYS B 1 154 ? 4.19601 231.44903 13.74716 1.000 67.85535 154 LYS B N 1
ATOM 4344 C CA . LYS B 1 154 ? 5.40888 231.57536 12.95631 1.000 75.90297 154 LYS B CA 1
ATOM 4345 C C . LYS B 1 154 ? 5.10927 231.30069 11.48786 1.000 78.14286 154 LYS B C 1
ATOM 4346 O O . LYS B 1 154 ? 4.21480 230.51731 11.15553 1.000 73.93439 154 LYS B O 1
ATOM 4349 N N . LYS B 1 155 ? 5.85983 231.96302 10.61121 1.000 87.48067 155 LYS B N 1
ATOM 4350 C CA . LYS B 1 155 ? 5.73324 231.79021 9.16990 1.000 94.28061 155 LYS B CA 1
ATOM 4351 C C . LYS B 1 155 ? 6.88849 230.91440 8.70237 1.000 101.85237 155 LYS B C 1
ATOM 4352 O O . LYS B 1 155 ? 8.05713 231.28082 8.87003 1.000 108.57127 155 LYS B O 1
ATOM 4358 N N . ARG B 1 156 ? 6.56382 229.76253 8.12283 1.000 102.61658 156 ARG B N 1
ATOM 4359 C CA . ARG B 1 156 ? 7.58248 228.81849 7.69093 1.000 109.08554 156 ARG B CA 1
ATOM 4360 C C . ARG B 1 156 ? 8.01119 229.15129 6.26129 1.000 108.43695 156 ARG B C 1
ATOM 4361 O O . ARG B 1 156 ? 7.59382 230.15704 5.68063 1.000 107.37859 156 ARG B O 1
ATOM 4369 N N . SER B 1 157 ? 8.86909 228.30244 5.68967 1.000 109.58048 157 SER B N 1
ATOM 4370 C CA . SER B 1 157 ? 9.66167 228.68036 4.52221 1.000 116.47358 157 SER B CA 1
ATOM 4371 C C . SER B 1 157 ? 8.82006 229.07858 3.31301 1.000 116.52140 157 SER B C 1
ATOM 4372 O O . SER B 1 157 ? 9.25504 229.91897 2.51745 1.000 114.89098 157 SER B O 1
ATOM 4375 N N . ASP B 1 158 ? 7.63545 228.49852 3.13774 1.000 116.01619 158 ASP B N 1
ATOM 4376 C CA . ASP B 1 158 ? 6.81060 228.87064 1.99395 1.000 117.96763 158 ASP B CA 1
ATOM 4377 C C . ASP B 1 158 ? 5.81276 229.98415 2.29393 1.000 106.78007 158 ASP B C 1
ATOM 4378 O O . ASP B 1 158 ? 5.17019 230.48266 1.36338 1.000 100.17824 158 ASP B O 1
ATOM 4383 N N . GLY B 1 159 ? 5.67139 230.39026 3.55056 1.000 102.73471 159 GLY B N 1
ATOM 4384 C CA . GLY B 1 159 ? 4.71451 231.40953 3.92676 1.000 95.75365 159 GLY B CA 1
ATOM 4385 C C . GLY B 1 159 ? 3.44960 230.90441 4.58620 1.000 85.73822 159 GLY B C 1
ATOM 4386 O O . GLY B 1 159 ? 2.53487 231.70287 4.82062 1.000 74.10734 159 GLY B O 1
ATOM 4387 N N . SER B 1 160 ? 3.36637 229.61182 4.88712 1.000 85.11266 160 SER B N 1
ATOM 4388 C CA . SER B 1 160 ? 2.25066 229.06901 5.64563 1.000 85.85622 160 SER B CA 1
ATOM 4389 C C . SER B 1 160 ? 2.46321 229.35336 7.12643 1.000 80.21725 160 SER B C 1
ATOM 4390 O O . SER B 1 160 ? 3.59683 229.46740 7.59961 1.000 81.18899 160 SER B O 1
ATOM 4393 N N . LEU B 1 161 ? 1.36242 229.47733 7.85926 1.000 74.90944 161 LEU B N 1
ATOM 4394 C CA . LEU B 1 161 ? 1.43103 229.79877 9.27659 1.000 69.64675 161 LEU B CA 1
ATOM 4395 C C . LEU B 1 161 ? 1.59246 228.53513 10.11007 1.000 67.69505 161 LEU B C 1
ATOM 4396 O O . LEU B 1 161 ? 0.94910 227.51324 9.85268 1.000 67.86165 161 LEU B O 1
ATOM 4401 N N . VAL B 1 162 ? 2.47352 228.61329 11.10304 1.000 67.57175 162 VAL B N 1
ATOM 4402 C CA . VAL B 1 162 ? 2.71754 227.52030 12.03986 1.000 67.46257 162 VAL B CA 1
ATOM 4403 C C . VAL B 1 162 ? 2.35991 227.99155 13.44452 1.000 60.82004 162 VAL B C 1
ATOM 4404 O O . VAL B 1 162 ? 3.10184 228.78812 14.03862 1.000 60.33410 162 VAL B O 1
ATOM 4408 N N . PRO B 1 163 ? 1.24509 227.53620 14.01281 1.000 56.83656 163 PRO B N 1
ATOM 4409 C CA . PRO B 1 163 ? 0.83884 228.02677 15.33255 1.000 57.53483 163 PRO B CA 1
ATOM 4410 C C . PRO B 1 163 ? 1.54389 227.27468 16.44985 1.000 60.07518 163 PRO B C 1
ATOM 4411 O O . PRO B 1 163 ? 1.72438 226.05534 16.39298 1.000 63.32966 163 PRO B O 1
ATOM 4415 N N . GLU B 1 164 ? 1.95401 228.02205 17.47193 1.000 62.32086 164 GLU B N 1
ATOM 4416 C CA . GLU B 1 164 ? 2.59972 227.45728 18.64737 1.000 61.71533 164 GLU B CA 1
ATOM 4417 C C . GLU B 1 164 ? 1.98112 228.05902 19.89958 1.000 53.64030 164 GLU B C 1
ATOM 4418 O O . GLU B 1 164 ? 1.61245 229.23760 19.91622 1.000 51.20124 164 GLU B O 1
ATOM 4424 N N . LEU B 1 165 ? 1.86175 227.24335 20.94277 1.000 49.49049 165 LEU B N 1
ATOM 4425 C CA . LEU B 1 165 ? 1.32795 227.69408 22.22022 1.000 48.13095 165 LEU B CA 1
ATOM 4426 C C . LEU B 1 165 ? 2.46262 228.25226 23.06829 1.000 55.07544 165 LEU B C 1
ATOM 4427 O O . LEU B 1 165 ? 3.48786 227.59133 23.25693 1.000 55.29830 165 LEU B O 1
ATOM 4432 N N . LEU B 1 166 ? 2.27726 229.47113 23.56877 1.000 46.39495 166 LEU B N 1
ATOM 4433 C CA . LEU B 1 166 ? 3.29268 230.18663 24.33376 1.000 50.23982 166 LEU B CA 1
ATOM 4434 C C . LEU B 1 166 ? 2.82286 230.36441 25.77348 1.000 58.16033 166 LEU B C 1
ATOM 4435 O O . LEU B 1 166 ? 1.75402 230.93478 26.01777 1.000 48.34831 166 LEU B O 1
ATOM 4440 N N . LEU B 1 167 ? 3.62548 229.87972 26.71879 1.000 53.21880 167 LEU B N 1
ATOM 4441 C CA . LEU B 1 167 ? 3.33982 230.03659 28.13992 1.000 55.61021 167 LEU B CA 1
ATOM 4442 C C . LEU B 1 167 ? 3.72830 231.43981 28.59716 1.000 60.15436 167 LEU B C 1
ATOM 4443 O O . LEU B 1 167 ? 4.90113 231.82041 28.51901 1.000 64.40194 167 LEU B O 1
ATOM 4448 N N . GLU B 1 168 ? 2.74790 232.20821 29.07267 1.000 57.77406 168 GLU B N 1
ATOM 4449 C CA . GLU B 1 168 ? 2.97408 233.58062 29.51524 1.000 64.70595 168 GLU B CA 1
ATOM 4450 C C . GLU B 1 168 ? 3.16155 233.71728 31.02147 1.000 71.34944 168 GLU B C 1
ATOM 4451 O O . GLU B 1 168 ? 3.98958 234.51941 31.46333 1.000 78.69057 168 GLU B O 1
ATOM 4457 N N . LYS B 1 169 ? 2.41760 232.95668 31.82193 1.000 68.15440 169 LYS B N 1
ATOM 4458 C CA . LYS B 1 169 ? 2.53512 233.02066 33.26774 1.000 69.84536 169 LYS B CA 1
ATOM 4459 C C . LYS B 1 169 ? 2.88123 231.64506 33.82486 1.000 64.59640 169 LYS B C 1
ATOM 4460 O O . LYS B 1 169 ? 2.45299 230.62469 33.27470 1.000 66.68967 169 LYS B O 1
ATOM 4466 N N . PRO B 1 170 ? 3.65560 231.58326 34.90921 1.000 63.34678 170 PRO B N 1
ATOM 4467 C CA . PRO B 1 170 ? 4.02184 230.28040 35.47393 1.000 63.85093 170 PRO B CA 1
ATOM 4468 C C . PRO B 1 170 ? 2.79492 229.48399 35.88737 1.000 62.63422 170 PRO B C 1
ATOM 4469 O O . PRO B 1 170 ? 1.77422 230.03516 36.30598 1.000 57.36346 170 PRO B O 1
ATOM 4473 N N . LEU B 1 171 ? 2.90718 228.16946 35.76121 1.000 57.97027 171 LEU B N 1
ATOM 4474 C CA . LEU B 1 171 ? 1.82958 227.27601 36.14378 1.000 56.63179 171 LEU B CA 1
ATOM 4475 C C . LEU B 1 171 ? 1.98227 226.86886 37.60310 1.000 60.05894 171 LEU B C 1
ATOM 4476 O O . LEU B 1 171 ? 3.04929 227.00557 38.20631 1.000 57.02526 171 LEU B O 1
ATOM 4481 N N . ASP B 1 172 ? 0.89158 226.35787 38.16798 1.000 58.79378 172 ASP B N 1
ATOM 4482 C CA . ASP B 1 172 ? 0.91253 225.83132 39.53035 1.000 63.14368 172 ASP B CA 1
ATOM 4483 C C . ASP B 1 172 ? -0.20323 224.79368 39.60058 1.000 64.78645 172 ASP B C 1
ATOM 4484 O O . ASP B 1 172 ? -1.37702 225.14937 39.74409 1.000 66.36105 172 ASP B O 1
ATOM 4489 N N . ARG B 1 173 ? 0.17595 223.51651 39.49674 1.000 58.26539 173 ARG B N 1
ATOM 4490 C CA . ARG B 1 173 ? -0.80973 222.44080 39.50030 1.000 59.02151 173 ARG B CA 1
ATOM 4491 C C . ARG B 1 173 ? -1.60702 222.41531 40.79633 1.000 65.53333 173 ARG B C 1
ATOM 4492 O O . ARG B 1 173 ? -2.77333 222.00499 40.79992 1.000 68.01660 173 ARG B O 1
ATOM 4500 N N . GLU B 1 174 ? -1.00275 222.85581 41.90288 1.000 63.37816 174 GLU B N 1
ATOM 4501 C CA . GLU B 1 174 ? -1.70936 222.88867 43.17682 1.000 74.66718 174 GLU B CA 1
ATOM 4502 C C . GLU B 1 174 ? -2.83690 223.91426 43.18609 1.000 74.93790 174 GLU B C 1
ATOM 4503 O O . GLU B 1 174 ? -3.72354 223.83172 44.04182 1.000 85.29796 174 GLU B O 1
ATOM 4509 N N . LYS B 1 175 ? -2.83086 224.86784 42.25454 1.000 72.86504 175 LYS B N 1
ATOM 4510 C CA . LYS B 1 175 ? -3.92155 225.82565 42.10317 1.000 79.01422 175 LYS B CA 1
ATOM 4511 C C . LYS B 1 175 ? -4.85077 225.50402 40.93783 1.000 76.90348 175 LYS B C 1
ATOM 4512 O O . LYS B 1 175 ? -6.06717 225.67885 41.05765 1.000 79.88735 175 LYS B O 1
ATOM 4518 N N . GLN B 1 176 ? -4.31166 225.04590 39.80872 1.000 68.10616 176 GLN B N 1
ATOM 4519 C CA . GLN B 1 176 ? -5.13215 224.67291 38.65938 1.000 69.24093 176 GLN B CA 1
ATOM 4520 C C . GLN B 1 176 ? -4.36764 223.65736 37.82697 1.000 65.88161 176 GLN B C 1
ATOM 4521 O O . GLN B 1 176 ? -3.27249 223.95502 37.34125 1.000 66.40223 176 GLN B O 1
ATOM 4527 N N . SER B 1 177 ? -4.94750 222.46717 37.65898 1.000 63.66599 177 SER B N 1
ATOM 4528 C CA . SER B 1 177 ? -4.28150 221.37820 36.95688 1.000 67.63009 177 SER B CA 1
ATOM 4529 C C . SER B 1 177 ? -4.73055 221.19796 35.51124 1.000 66.65172 177 SER B C 1
ATOM 4530 O O . SER B 1 177 ? -3.99231 220.59108 34.72807 1.000 63.07528 177 SER B O 1
ATOM 4533 N N . ASP B 1 178 ? -5.90507 221.70080 35.13169 1.000 74.17571 178 ASP B N 1
ATOM 4534 C CA . ASP B 1 178 ? -6.45267 221.46346 33.80269 1.000 81.75599 178 ASP B CA 1
ATOM 4535 C C . ASP B 1 178 ? -6.90659 222.76660 33.16087 1.000 81.38086 178 ASP B C 1
ATOM 4536 O O . ASP B 1 178 ? -7.48748 223.62953 33.82614 1.000 85.16050 178 ASP B O 1
ATOM 4541 N N . TYR B 1 179 ? -6.63864 222.89669 31.86086 1.000 75.88909 179 TYR B N 1
ATOM 4542 C CA . TYR B 1 179 ? -7.08696 224.02777 31.05755 1.000 72.55439 179 TYR B CA 1
ATOM 4543 C C . TYR B 1 179 ? -7.81464 223.53313 29.81639 1.000 74.76792 179 TYR B C 1
ATOM 4544 O O . TYR B 1 179 ? -7.31818 222.64977 29.11054 1.000 76.37953 179 TYR B O 1
ATOM 4553 N N . ARG B 1 180 ? -8.98641 224.10405 29.55483 1.000 74.37758 180 ARG B N 1
ATOM 4554 C CA . ARG B 1 180 ? -9.76623 223.82359 28.35460 1.000 71.87704 180 ARG B CA 1
ATOM 4555 C C . ARG B 1 180 ? -9.72658 225.05397 27.45614 1.000 66.64545 180 ARG B C 1
ATOM 4556 O O . ARG B 1 180 ? -10.24452 226.11214 27.82897 1.000 67.22309 180 ARG B O 1
ATOM 4564 N N . LEU B 1 181 ? -9.11629 224.91646 26.27982 1.000 58.45105 181 LEU B N 1
ATOM 4565 C CA . LEU B 1 181 ? -8.95616 226.01967 25.34313 1.000 57.86989 181 LEU B CA 1
ATOM 4566 C C . LEU B 1 181 ? -9.55602 225.66420 23.98873 1.000 64.00046 181 LEU B C 1
ATOM 4567 O O . LEU B 1 181 ? -9.65131 224.49000 23.61993 1.000 67.10797 181 LEU B O 1
ATOM 4572 N N . VAL B 1 182 ? -9.95700 226.69568 23.24721 1.000 63.34869 182 VAL B N 1
ATOM 4573 C CA . VAL B 1 182 ? -10.41789 226.55592 21.87031 1.000 60.10459 182 VAL B CA 1
ATOM 4574 C C . VAL B 1 182 ? -9.41389 227.23819 20.95196 1.000 58.05179 182 VAL B C 1
ATOM 4575 O O . VAL B 1 182 ? -9.02212 228.38723 21.19042 1.000 58.22892 182 VAL B O 1
ATOM 4579 N N . LEU B 1 183 ? -8.99287 226.52253 19.91315 1.000 54.86992 183 LEU B N 1
ATOM 4580 C CA . LEU B 1 183 ? -8.07711 227.02463 18.89754 1.000 51.64952 183 LEU B CA 1
ATOM 4581 C C . LEU B 1 183 ? -8.82837 227.17935 17.58119 1.000 55.14876 183 LEU B C 1
ATOM 4582 O O . LEU B 1 183 ? -9.51189 226.24970 17.14355 1.000 53.39460 183 LEU B O 1
ATOM 4587 N N . THR B 1 184 ? -8.70114 228.34512 16.95130 1.000 57.69659 184 THR B N 1
ATOM 4588 C CA . THR B 1 184 ? -9.44662 228.66299 15.74030 1.000 60.69509 184 THR B CA 1
ATOM 4589 C C . THR B 1 184 ? -8.49606 229.04259 14.61187 1.000 56.87422 184 THR B C 1
ATOM 4590 O O . THR B 1 184 ? -7.52501 229.77652 14.82225 1.000 56.82668 184 THR B O 1
ATOM 4594 N N . ALA B 1 185 ? -8.78084 228.53425 13.41319 1.000 51.63068 185 ALA B N 1
ATOM 4595 C CA . ALA B 1 185 ? -8.06671 228.89615 12.19572 1.000 53.48242 185 ALA B CA 1
ATOM 4596 C C . ALA B 1 185 ? -9.06968 229.43305 11.18464 1.000 53.18500 185 ALA B C 1
ATOM 4597 O O . ALA B 1 185 ? -10.08972 228.78964 10.91998 1.000 50.44994 185 ALA B O 1
ATOM 4599 N N . VAL B 1 186 ? -8.77657 230.60442 10.62042 1.000 54.29814 186 VAL B N 1
ATOM 4600 C CA . VAL B 1 186 ? -9.68128 231.30405 9.71410 1.000 60.42880 186 VAL B CA 1
ATOM 4601 C C . VAL B 1 186 ? -8.92003 231.66750 8.44516 1.000 58.77292 186 VAL B C 1
ATOM 4602 O O . VAL B 1 186 ? -7.76274 232.09691 8.50821 1.000 62.03970 186 VAL B O 1
ATOM 4606 N N . ASP B 1 187 ? -9.56439 231.49203 7.29105 1.000 55.62710 187 ASP B N 1
ATOM 4607 C CA . ASP B 1 187 ? -8.94576 231.87452 6.03179 1.000 54.98974 187 ASP B CA 1
ATOM 4608 C C . ASP B 1 187 ? -9.27882 233.33064 5.70728 1.000 58.10555 187 ASP B C 1
ATOM 4609 O O . ASP B 1 187 ? -9.99917 234.00973 6.44147 1.000 58.72272 187 ASP B O 1
ATOM 4614 N N . GLY B 1 188 ? -8.74209 233.82116 4.59452 1.000 61.02056 188 GLY B N 1
ATOM 4615 C CA . GLY B 1 188 ? -8.99166 235.18836 4.18675 1.000 61.25646 188 GLY B CA 1
ATOM 4616 C C . GLY B 1 188 ? -9.98450 235.27240 3.04765 1.000 55.45630 188 GLY B C 1
ATOM 4617 O O . GLY B 1 188 ? -9.91258 236.17764 2.21125 1.000 53.18727 188 GLY B O 1
ATOM 4618 N N . GLY B 1 189 ? -10.91939 234.32887 3.00706 1.000 54.30309 189 GLY B N 1
ATOM 4619 C CA . GLY B 1 189 ? -11.93799 234.33501 1.98070 1.000 58.65468 189 GLY B CA 1
ATOM 4620 C C . GLY B 1 189 ? -12.97343 235.41025 2.23040 1.000 65.51551 189 GLY B C 1
ATOM 4621 O O . GLY B 1 189 ? -12.96609 236.11520 3.24000 1.000 65.13598 189 GLY B O 1
ATOM 4622 N N . ASN B 1 190 ? -13.88364 235.54418 1.27106 1.000 75.15596 190 ASN B N 1
ATOM 4623 C CA . ASN B 1 190 ? -14.94343 236.54672 1.33657 1.000 80.86689 190 ASN B CA 1
ATOM 4624 C C . ASN B 1 190 ? -16.28871 235.85261 1.16742 1.000 79.44416 190 ASN B C 1
ATOM 4625 O O . ASN B 1 190 ? -16.72882 235.62067 0.02775 1.000 79.92167 190 ASN B O 1
ATOM 4630 N N . PRO B 1 191 ? -16.98456 235.51586 2.26743 1.000 78.38370 191 PRO B N 1
ATOM 4631 C CA . PRO B 1 191 ? -16.59155 235.74715 3.66255 1.000 74.46814 191 PRO B CA 1
ATOM 4632 C C . PRO B 1 191 ? -15.55511 234.74295 4.16634 1.000 68.23791 191 PRO B C 1
ATOM 4633 O O . PRO B 1 191 ? -15.37504 233.69968 3.53919 1.000 65.82309 191 PRO B O 1
ATOM 4637 N N . PRO B 1 192 ? -14.87197 235.06590 5.26474 1.000 66.63289 192 PRO B N 1
ATOM 4638 C CA . PRO B 1 192 ? -13.90162 234.12086 5.82776 1.000 58.36194 192 PRO B CA 1
ATOM 4639 C C . PRO B 1 192 ? -14.58003 232.86063 6.33895 1.000 54.41606 192 PRO B C 1
ATOM 4640 O O . PRO B 1 192 ? -15.66498 232.90888 6.92286 1.000 58.30195 192 PRO B O 1
ATOM 4644 N N . ARG B 1 193 ? -13.92734 231.72605 6.10554 1.000 50.74888 193 ARG B N 1
ATOM 4645 C CA . ARG B 1 193 ? -14.33825 230.43924 6.64696 1.000 54.28836 193 ARG B CA 1
ATOM 4646 C C . ARG B 1 193 ? -13.32601 229.99794 7.69626 1.000 58.40368 193 ARG B C 1
ATOM 4647 O O . ARG B 1 193 ? -12.14883 230.36844 7.63688 1.000 56.21042 193 ARG B O 1
ATOM 4655 N N . SER B 1 194 ? -13.78853 229.20882 8.66628 1.000 62.51082 194 SER B N 1
ATOM 4656 C CA . SER B 1 194 ? -12.95647 228.85844 9.80719 1.000 66.93422 194 SER B CA 1
ATOM 4657 C C . SER B 1 194 ? -13.25133 227.44777 10.29874 1.000 58.66587 194 SER B C 1
ATOM 4658 O O . SER B 1 194 ? -14.24958 226.82306 9.93195 1.000 58.64373 194 SER B O 1
ATOM 4661 N N . GLY B 1 195 ? -12.34560 226.95493 11.13962 1.000 57.17673 195 GLY B N 1
ATOM 4662 C CA . GLY B 1 195 ? -12.52832 225.69327 11.83180 1.000 57.44708 195 GLY B CA 1
ATOM 4663 C C . GLY B 1 195 ? -11.83017 225.76711 13.17240 1.000 58.68252 195 GLY B C 1
ATOM 4664 O O . GLY B 1 195 ? -10.89410 226.55103 13.36328 1.000 58.11777 195 GLY B O 1
ATOM 4665 N N . THR B 1 196 ? -12.29962 224.95056 14.11199 1.000 62.93254 196 THR B N 1
ATOM 4666 C CA . THR B 1 196 ? -11.80353 225.02158 15.47769 1.000 66.11984 196 THR B CA 1
ATOM 4667 C C . THR B 1 196 ? -11.29739 223.65920 15.93159 1.000 65.04869 196 THR B C 1
ATOM 4668 O O . THR B 1 196 ? -11.57103 222.62741 15.31337 1.000 66.98243 196 THR B O 1
ATOM 4672 N N . ALA B 1 197 ? -10.54232 223.68015 17.02809 1.000 62.74179 197 ALA B N 1
ATOM 4673 C CA . ALA B 1 197 ? -10.05258 222.47905 17.68509 1.000 60.00031 197 ALA B CA 1
ATOM 4674 C C . ALA B 1 197 ? -10.07650 222.71400 19.18535 1.000 64.11499 197 ALA B C 1
ATOM 4675 O O . ALA B 1 197 ? -9.76202 223.81180 19.65193 1.000 64.25740 197 ALA B O 1
ATOM 4677 N N . GLU B 1 198 ? -10.43823 221.67888 19.93621 1.000 66.81846 198 GLU B N 1
ATOM 4678 C CA . GLU B 1 198 ? -10.50203 221.76221 21.38901 1.000 60.53235 198 GLU B CA 1
ATOM 4679 C C . GLU B 1 198 ? -9.13941 221.38832 21.95625 1.000 61.72340 198 GLU B C 1
ATOM 4680 O O . GLU B 1 198 ? -8.61476 220.30805 21.66355 1.000 65.31653 198 GLU B O 1
ATOM 4682 N N . LEU B 1 199 ? -8.57241 222.27609 22.76670 1.000 56.28609 199 LEU B N 1
ATOM 4683 C CA . LEU B 1 199 ? -7.22848 222.10938 23.30622 1.000 55.11598 199 LEU B CA 1
ATOM 4684 C C . LEU B 1 199 ? -7.34010 221.90590 24.81159 1.000 63.12865 199 LEU B C 1
ATOM 4685 O O . LEU B 1 199 ? -7.73561 222.82133 25.54079 1.000 63.98548 199 LEU B O 1
ATOM 4690 N N . ARG B 1 200 ? -6.99004 220.70578 25.26668 1.000 65.10592 200 ARG B N 1
ATOM 4691 C CA . ARG B 1 200 ? -7.00558 220.33383 26.67616 1.000 63.99064 200 ARG B CA 1
ATOM 4692 C C . ARG B 1 200 ? -5.56648 220.26025 27.16874 1.000 62.48007 200 ARG B C 1
ATOM 4693 O O . ARG B 1 200 ? -4.77810 219.44950 26.67167 1.000 62.83062 200 ARG B O 1
ATOM 4695 N N . VAL B 1 201 ? -5.22480 221.10588 28.13592 1.000 62.97467 201 VAL B N 1
ATOM 4696 C CA . VAL B 1 201 ? -3.88722 221.14507 28.71361 1.000 65.70134 201 VAL B CA 1
ATOM 4697 C C . VAL B 1 201 ? -3.93753 220.51484 30.09756 1.000 64.34205 201 VAL B C 1
ATOM 4698 O O . VAL B 1 201 ? -4.79940 220.86167 30.91557 1.000 62.48503 201 VAL B O 1
ATOM 4702 N N . SER B 1 202 ? -3.01771 219.58999 30.35764 1.000 64.57715 202 SER B N 1
ATOM 4703 C CA . SER B 1 202 ? -2.87495 218.97453 31.66732 1.000 66.11678 202 SER B CA 1
ATOM 4704 C C . SER B 1 202 ? -1.55620 219.41877 32.28223 1.000 66.79570 202 SER B C 1
ATOM 4705 O O . SER B 1 202 ? -0.53369 219.49663 31.59316 1.000 69.98899 202 SER B O 1
ATOM 4708 N N . VAL B 1 203 ? -1.58336 219.70880 33.57892 1.000 65.95560 203 VAL B N 1
ATOM 4709 C CA . VAL B 1 203 ? -0.40511 220.15676 34.30964 1.000 57.91040 203 VAL B CA 1
ATOM 4710 C C . VAL B 1 203 ? 0.08955 218.99475 35.15811 1.000 59.61506 203 VAL B C 1
ATOM 4711 O O . VAL B 1 203 ? -0.62100 218.52285 36.05471 1.000 63.60656 203 VAL B O 1
ATOM 4715 N N . LEU B 1 204 ? 1.30391 218.52990 34.87584 1.000 54.42520 204 LEU B N 1
ATOM 4716 C CA . LEU B 1 204 ? 1.89157 217.40504 35.59038 1.000 60.68556 204 LEU B CA 1
ATOM 4717 C C . LEU B 1 204 ? 2.56771 217.89196 36.86401 1.000 60.12164 204 LEU B C 1
ATOM 4718 O O . LEU B 1 204 ? 3.14698 218.98064 36.89466 1.000 55.99183 204 LEU B O 1
ATOM 4723 N N . ASP B 1 205 ? 2.49192 217.07763 37.91425 1.000 63.52342 205 ASP B N 1
ATOM 4724 C CA . ASP B 1 205 ? 2.93574 217.49942 39.23579 1.000 60.09799 205 ASP B CA 1
ATOM 4725 C C . ASP B 1 205 ? 4.45043 217.42796 39.37952 1.000 60.44364 205 ASP B C 1
ATOM 4726 O O . ASP B 1 205 ? 5.09085 216.46711 38.94473 1.000 63.75464 205 ASP B O 1
ATOM 4731 N N . VAL B 1 206 ? 5.01739 218.47079 39.98021 1.000 60.12687 206 VAL B N 1
ATOM 4732 C CA . VAL B 1 206 ? 6.39210 218.47966 40.46298 1.000 61.15288 206 VAL B CA 1
ATOM 4733 C C . VAL B 1 206 ? 6.35668 218.49639 41.98475 1.000 67.66806 206 VAL B C 1
ATOM 4734 O O . VAL B 1 206 ? 5.43571 219.04981 42.59543 1.000 63.08348 206 VAL B O 1
ATOM 4738 N N . ASN B 1 207 ? 7.35443 217.86270 42.60074 1.000 61.72707 207 ASN B N 1
ATOM 4739 C CA . ASN B 1 207 ? 7.51159 217.89878 44.05402 1.000 62.46779 207 ASN B CA 1
ATOM 4740 C C . ASN B 1 207 ? 8.12051 219.24585 44.44075 1.000 62.36058 207 ASN B C 1
ATOM 4741 O O . ASN B 1 207 ? 9.31093 219.36941 44.73881 1.000 64.57619 207 ASN B O 1
ATOM 4746 N N . ASP B 1 208 ? 7.28370 220.28413 44.42721 1.000 62.53851 208 ASP B N 1
ATOM 4747 C CA . ASP B 1 208 ? 7.74399 221.63502 44.72922 1.000 60.19954 208 ASP B CA 1
ATOM 4748 C C . ASP B 1 208 ? 7.22340 222.17361 46.05905 1.000 61.71480 208 ASP B C 1
ATOM 4749 O O . ASP B 1 208 ? 7.42775 223.35493 46.35438 1.000 63.84611 208 ASP B O 1
ATOM 4754 N N . ASN B 1 209 ? 6.55894 221.35105 46.86762 1.000 61.58853 209 ASN B N 1
ATOM 4755 C CA . ASN B 1 209 ? 6.11663 221.75164 48.19886 1.000 60.85454 209 ASN B CA 1
ATOM 4756 C C . ASN B 1 209 ? 6.78323 220.86639 49.24015 1.000 54.65012 209 ASN B C 1
ATOM 4757 O O . ASN B 1 209 ? 6.72889 219.63736 49.14257 1.000 54.27028 209 ASN B O 1
ATOM 4762 N N . ALA B 1 210 ? 7.40099 221.48810 50.23173 1.000 53.07385 210 ALA B N 1
ATOM 4763 C CA . ALA B 1 210 ? 7.79088 220.76113 51.42315 1.000 57.05677 210 ALA B CA 1
ATOM 4764 C C . ALA B 1 210 ? 6.58773 220.60262 52.34450 1.000 56.67860 210 ALA B C 1
ATOM 4765 O O . ALA B 1 210 ? 5.61887 221.36168 52.25058 1.000 57.97943 210 ALA B O 1
ATOM 4767 N N . PRO B 1 211 ? 6.60423 219.60114 53.22431 1.000 55.21738 211 PRO B N 1
ATOM 4768 C CA . PRO B 1 211 ? 5.53173 219.49295 54.21882 1.000 55.69757 211 PRO B CA 1
ATOM 4769 C C . PRO B 1 211 ? 5.43634 220.76751 55.04138 1.000 51.72210 211 PRO B C 1
ATOM 4770 O O . PRO B 1 211 ? 6.41549 221.49437 55.21769 1.000 53.00144 211 PRO B O 1
ATOM 4774 N N . ALA B 1 212 ? 4.23437 221.04642 55.53572 1.000 54.36455 212 ALA B N 1
ATOM 4775 C CA . ALA B 1 212 ? 3.97645 222.23532 56.33925 1.000 58.86973 212 ALA B CA 1
ATOM 4776 C C . ALA B 1 212 ? 3.41655 221.81117 57.68777 1.000 52.08701 212 ALA B C 1
ATOM 4777 O O . ALA B 1 212 ? 2.37258 221.15427 57.75230 1.000 50.88730 212 ALA B O 1
ATOM 4779 N N . PHE B 1 213 ? 4.09418 222.20726 58.76111 1.000 55.51262 213 PHE B N 1
ATOM 4780 C CA . PHE B 1 213 ? 3.59250 221.90705 60.09240 1.000 57.33733 213 PHE B CA 1
ATOM 4781 C C . PHE B 1 213 ? 2.38995 222.77692 60.42976 1.000 57.56001 213 PHE B C 1
ATOM 4782 O O . PHE B 1 213 ? 2.22912 223.88838 59.91732 1.000 57.43283 213 PHE B O 1
ATOM 4790 N N . GLN B 1 214 ? 1.53839 222.24266 61.30813 1.000 57.63752 214 GLN B N 1
ATOM 4791 C CA . GLN B 1 214 ? 0.34984 222.96354 61.75103 1.000 61.70080 214 GLN B CA 1
ATOM 4792 C C . GLN B 1 214 ? 0.72325 224.26576 62.44539 1.000 64.00861 214 GLN B C 1
ATOM 4793 O O . GLN B 1 214 ? 0.07986 225.29996 62.23343 1.000 62.19038 214 GLN B O 1
ATOM 4799 N N . GLN B 1 215 ? 1.76147 224.23326 63.27707 1.000 68.59403 215 GLN B N 1
ATOM 4800 C CA . GLN B 1 215 ? 2.26191 225.40905 63.97118 1.000 73.87327 215 GLN B CA 1
ATOM 4801 C C . GLN B 1 215 ? 3.74442 225.56936 63.66410 1.000 68.73293 215 GLN B C 1
ATOM 4802 O O . GLN B 1 215 ? 4.43132 224.60902 63.30608 1.000 67.67038 215 GLN B O 1
ATOM 4808 N N . SER B 1 216 ? 4.23373 226.80448 63.79965 1.000 69.21704 216 SER B N 1
ATOM 4809 C CA . SER B 1 216 ? 5.64104 227.07358 63.51606 1.000 74.38265 216 SER B CA 1
ATOM 4810 C C . SER B 1 216 ? 6.55388 226.45618 64.56941 1.000 78.22474 216 SER B C 1
ATOM 4811 O O . SER B 1 216 ? 7.65390 225.98980 64.24972 1.000 81.55946 216 SER B O 1
ATOM 4814 N N . SER B 1 217 ? 6.11803 226.44084 65.82692 1.000 74.75910 217 SER B N 1
ATOM 4815 C CA . SER B 1 217 ? 6.88460 225.81719 66.89640 1.000 67.83887 217 SER B CA 1
ATOM 4816 C C . SER B 1 217 ? 5.91879 225.34115 67.96813 1.000 64.86633 217 SER B C 1
ATOM 4817 O O . SER B 1 217 ? 4.79711 225.84053 68.08307 1.000 68.41476 217 SER B O 1
ATOM 4820 N N . TYR B 1 218 ? 6.36233 224.36738 68.75781 1.000 60.75048 218 TYR B N 1
ATOM 4821 C CA . TYR B 1 218 ? 5.53761 223.82958 69.83010 1.000 63.14676 218 TYR B CA 1
ATOM 4822 C C . TYR B 1 218 ? 6.28216 223.91447 71.15626 1.000 58.86560 218 TYR B C 1
ATOM 4823 O O . TYR B 1 218 ? 7.48477 223.64606 71.22196 1.000 57.22427 218 TYR B O 1
ATOM 4832 N N . ARG B 1 219 ? 5.55170 224.27419 72.21210 1.000 60.30690 219 ARG B N 1
ATOM 4833 C CA . ARG B 1 219 ? 6.06069 224.33367 73.57997 1.000 61.70656 219 ARG B CA 1
ATOM 4834 C C . ARG B 1 219 ? 5.13179 223.52227 74.46908 1.000 62.46338 219 ARG B C 1
ATOM 4835 O O . ARG B 1 219 ? 3.92131 223.76548 74.48887 1.000 61.16297 219 ARG B O 1
ATOM 4843 N N . ILE B 1 220 ? 5.69673 222.56368 75.20212 1.000 60.36657 220 ILE B N 1
ATOM 4844 C CA . ILE B 1 220 ? 4.92596 221.58567 75.96220 1.000 59.52053 220 ILE B CA 1
ATOM 4845 C C . ILE B 1 220 ? 5.40079 221.58224 77.40833 1.000 57.09649 220 ILE B C 1
ATOM 4846 O O . ILE B 1 220 ? 6.59884 221.72352 77.67612 1.000 52.12340 220 ILE B O 1
ATOM 4851 N N . SER B 1 221 ? 4.45907 221.42278 78.33926 1.000 57.88448 221 SER B N 1
ATOM 4852 C CA . SER B 1 221 ? 4.75631 221.24061 79.75439 1.000 54.96898 221 SER B CA 1
ATOM 4853 C C . SER B 1 221 ? 4.36884 219.83388 80.19600 1.000 52.97035 221 SER B C 1
ATOM 4854 O O . SER B 1 221 ? 3.32301 219.31068 79.79508 1.000 53.98091 221 SER B O 1
ATOM 4857 N N . VAL B 1 222 ? 5.22646 219.22072 81.01175 1.000 49.88182 222 VAL B N 1
ATOM 4858 C CA . VAL B 1 222 ? 5.01744 217.86274 81.50397 1.000 54.10102 222 VAL B CA 1
ATOM 4859 C C . VAL B 1 222 ? 5.55826 217.75898 82.92722 1.000 51.25065 222 VAL B C 1
ATOM 4860 O O . VAL B 1 222 ? 6.61937 218.30803 83.24350 1.000 48.72606 222 VAL B O 1
ATOM 4864 N N . LEU B 1 223 ? 4.81795 217.06434 83.78940 1.000 50.91909 223 LEU B N 1
ATOM 4865 C CA . LEU B 1 223 ? 5.28515 216.81850 85.14788 1.000 52.95624 223 LEU B CA 1
ATOM 4866 C C . LEU B 1 223 ? 6.42038 215.80172 85.13435 1.000 54.56648 223 LEU B C 1
ATOM 4867 O O . LEU B 1 223 ? 6.37860 214.81147 84.40025 1.000 56.93139 223 LEU B O 1
ATOM 4872 N N . GLU B 1 224 ? 7.44101 216.04748 85.95941 1.000 49.17158 224 GLU B N 1
ATOM 4873 C CA . GLU B 1 224 ? 8.61185 215.17571 86.00151 1.000 47.86590 224 GLU B CA 1
ATOM 4874 C C . GLU B 1 224 ? 8.28349 213.75138 86.43568 1.000 50.03859 224 GLU B C 1
ATOM 4875 O O . GLU B 1 224 ? 9.14128 212.86931 86.30690 1.000 50.68185 224 GLU B O 1
ATOM 4881 N N . SER B 1 225 ? 7.07617 213.50609 86.94047 1.000 45.91195 225 SER B N 1
ATOM 4882 C CA . SER B 1 225 ? 6.64177 212.17645 87.34611 1.000 44.04377 225 SER B CA 1
ATOM 4883 C C . SER B 1 225 ? 5.90051 211.42880 86.24510 1.000 48.46009 225 SER B C 1
ATOM 4884 O O . SER B 1 225 ? 5.44086 210.30616 86.48605 1.000 49.66973 225 SER B O 1
ATOM 4887 N N . ALA B 1 226 ? 5.76965 212.02191 85.05959 1.000 48.91593 226 ALA B N 1
ATOM 4888 C CA . ALA B 1 226 ? 4.99178 211.40952 83.99216 1.000 48.84889 226 ALA B CA 1
ATOM 4889 C C . ALA B 1 226 ? 5.55453 210.03309 83.64456 1.000 53.03971 226 ALA B C 1
ATOM 4890 O O . ALA B 1 226 ? 6.77617 209.86175 83.56389 1.000 54.42148 226 ALA B O 1
ATOM 4892 N N . PRO B 1 227 ? 4.70195 209.03606 83.44009 1.000 57.79272 227 PRO B N 1
ATOM 4893 C CA . PRO B 1 227 ? 5.19028 207.68387 83.16589 1.000 58.26936 227 PRO B CA 1
ATOM 4894 C C . PRO B 1 227 ? 5.64798 207.52400 81.72395 1.000 59.87518 227 PRO B C 1
ATOM 4895 O O . PRO B 1 227 ? 5.24531 208.26259 80.82277 1.000 55.08291 227 PRO B O 1
ATOM 4899 N N . ALA B 1 228 ? 6.52247 206.54021 81.52774 1.000 59.32383 228 ALA B N 1
ATOM 4900 C CA . ALA B 1 228 ? 6.97710 206.20050 80.18848 1.000 56.00077 228 ALA B CA 1
ATOM 4901 C C . ALA B 1 228 ? 5.80014 205.74090 79.33861 1.000 63.66083 228 ALA B C 1
ATOM 4902 O O . ALA B 1 228 ? 4.88487 205.07228 79.82634 1.000 67.62685 228 ALA B O 1
ATOM 4904 N N . GLY B 1 229 ? 5.82173 206.11556 78.06074 1.000 61.70391 229 GLY B N 1
ATOM 4905 C CA . GLY B 1 229 ? 4.74935 205.79326 77.14518 1.000 63.29895 229 GLY B CA 1
ATOM 4906 C C . GLY B 1 229 ? 3.64660 206.82514 77.04527 1.000 63.63886 229 GLY B C 1
ATOM 4907 O O . GLY B 1 229 ? 2.67945 206.60047 76.30479 1.000 68.59945 229 GLY B O 1
ATOM 4908 N N . MET B 1 230 ? 3.74934 207.93814 77.76947 1.000 63.55350 230 MET B N 1
ATOM 4909 C CA . MET B 1 230 ? 2.75967 209.00329 77.67580 1.000 61.57627 230 MET B CA 1
ATOM 4910 C C . MET B 1 230 ? 2.97204 209.82543 76.40969 1.000 60.98907 230 MET B C 1
ATOM 4911 O O . MET B 1 230 ? 4.10338 210.17181 76.05485 1.000 62.23703 230 MET B O 1
ATOM 4916 N N . VAL B 1 231 ? 1.87132 210.14386 75.73576 1.000 57.86067 231 VAL B N 1
ATOM 4917 C CA . VAL B 1 231 ? 1.91554 210.95135 74.52130 1.000 53.13330 231 VAL B CA 1
ATOM 4918 C C . VAL B 1 231 ? 1.96755 212.42543 74.90634 1.000 52.53977 231 VAL B C 1
ATOM 4919 O O . VAL B 1 231 ? 1.04726 212.94656 75.54468 1.000 57.71059 231 VAL B O 1
ATOM 4923 N N . LEU B 1 232 ? 3.04928 213.10136 74.51549 1.000 50.32646 232 LEU B N 1
ATOM 4924 C CA . LEU B 1 232 ? 3.21769 214.51077 74.85169 1.000 47.68853 232 LEU B CA 1
ATOM 4925 C C . LEU B 1 232 ? 2.50058 215.41774 73.85911 1.000 52.79280 232 LEU B C 1
ATOM 4926 O O . LEU B 1 232 ? 1.91710 216.43381 74.25387 1.000 56.39018 232 LEU B O 1
ATOM 4931 N N . ILE B 1 233 ? 2.52250 215.06161 72.57600 1.000 58.47357 233 ILE B N 1
ATOM 4932 C CA . ILE B 1 233 ? 1.91596 215.88229 71.53406 1.000 56.03649 233 ILE B CA 1
ATOM 4933 C C . ILE B 1 233 ? 1.85039 215.04363 70.27144 1.000 57.25911 233 ILE B C 1
ATOM 4934 O O . ILE B 1 233 ? 2.61283 214.08310 70.11348 1.000 55.42489 233 ILE B O 1
ATOM 4939 N N . GLN B 1 234 ? 0.92779 215.39090 69.37796 1.000 58.73136 234 GLN B N 1
ATOM 4940 C CA . GLN B 1 234 ? 0.86344 214.80224 68.04555 1.000 55.56957 234 GLN B CA 1
ATOM 4941 C C . GLN B 1 234 ? 1.15339 215.89457 67.02291 1.000 53.47556 234 GLN B C 1
ATOM 4942 O O . GLN B 1 234 ? 0.38669 216.85478 66.89210 1.000 49.29330 234 GLN B O 1
ATOM 4948 N N . LEU B 1 235 ? 2.26713 215.75029 66.31352 1.000 53.45544 235 LEU B N 1
ATOM 4949 C CA . LEU B 1 235 ? 2.62123 216.67498 65.25010 1.000 51.82359 235 LEU B CA 1
ATOM 4950 C C . LEU B 1 235 ? 1.82364 216.36077 63.99266 1.000 50.56943 235 LEU B C 1
ATOM 4951 O O . LEU B 1 235 ? 1.65764 215.19560 63.62136 1.000 54.80641 235 LEU B O 1
ATOM 4956 N N . ASN B 1 236 ? 1.31296 217.40621 63.34881 1.000 53.23886 236 ASN B N 1
ATOM 4957 C CA . ASN B 1 236 ? 0.57046 217.28085 62.10357 1.000 48.08241 236 ASN B CA 1
ATOM 4958 C C . ASN B 1 236 ? 1.23505 218.12275 61.02675 1.000 50.78361 236 ASN B C 1
ATOM 4959 O O . ASN B 1 236 ? 1.58013 219.28507 61.26703 1.000 51.40177 236 ASN B O 1
ATOM 4964 N N . ALA B 1 237 ? 1.41622 217.53198 59.84713 1.000 47.77274 237 ALA B N 1
ATOM 4965 C CA . ALA B 1 237 ? 1.96537 218.23982 58.70245 1.000 44.65561 237 ALA B CA 1
ATOM 4966 C C . ALA B 1 237 ? 1.27014 217.77513 57.43207 1.000 49.30806 237 ALA B C 1
ATOM 4967 O O . ALA B 1 237 ? 0.93140 216.59633 57.29653 1.000 52.49484 237 ALA B O 1
ATOM 4969 N N . SER B 1 238 ? 1.05774 218.70946 56.50679 1.000 54.24769 238 SER B N 1
ATOM 4970 C CA . SER B 1 238 ? 0.41347 218.42712 55.23287 1.000 59.68525 238 SER B CA 1
ATOM 4971 C C . SER B 1 238 ? 1.35199 218.76276 54.07995 1.000 59.80728 238 SER B C 1
ATOM 4972 O O . SER B 1 238 ? 2.22252 219.63157 54.19511 1.000 59.72115 238 SER B O 1
ATOM 4975 N N . ASP B 1 239 ? 1.16143 218.06058 52.96047 1.000 63.85594 239 ASP B N 1
ATOM 4976 C CA . ASP B 1 239 ? 1.93273 218.26541 51.73762 1.000 56.39018 239 ASP B CA 1
ATOM 4977 C C . ASP B 1 239 ? 1.00611 218.12967 50.53248 1.000 56.84600 239 ASP B C 1
ATOM 4978 O O . ASP B 1 239 ? 0.44425 217.05164 50.30272 1.000 60.10509 239 ASP B O 1
ATOM 4983 N N . PRO B 1 240 ? 0.81529 219.19081 49.74182 1.000 57.77388 240 PRO B N 1
ATOM 4984 C CA . PRO B 1 240 ? -0.21449 219.15686 48.69009 1.000 59.28272 240 PRO B CA 1
ATOM 4985 C C . PRO B 1 240 ? 0.18094 218.42176 47.41702 1.000 59.10205 240 PRO B C 1
ATOM 4986 O O . PRO B 1 240 ? -0.67651 218.25447 46.53928 1.000 65.37275 240 PRO B O 1
ATOM 4990 N N . ASP B 1 241 ? 1.43147 217.98666 47.27570 1.000 55.30113 241 ASP B N 1
ATOM 4991 C CA . ASP B 1 241 ? 1.84893 217.31053 46.05440 1.000 59.30015 241 ASP B CA 1
ATOM 4992 C C . ASP B 1 241 ? 1.16048 215.95165 45.92413 1.000 62.16118 241 ASP B C 1
ATOM 4993 O O . ASP B 1 241 ? 0.50690 215.46275 46.84881 1.000 64.09398 241 ASP B O 1
ATOM 4998 N N . LEU B 1 242 ? 1.33085 215.33244 44.75773 1.000 66.22788 242 LEU B N 1
ATOM 4999 C CA . LEU B 1 242 ? 0.61373 214.11155 44.41274 1.000 66.69275 242 LEU B CA 1
ATOM 5000 C C . LEU B 1 242 ? 1.43482 212.86795 44.72861 1.000 66.74234 242 LEU B C 1
ATOM 5001 O O . LEU B 1 242 ? 2.66248 212.85930 44.60317 1.000 69.65078 242 LEU B O 1
ATOM 5006 N N . GLY B 1 243 ? 0.73600 211.80948 45.14044 1.000 63.38340 243 GLY B N 1
ATOM 5007 C CA . GLY B 1 243 ? 1.35058 210.52318 45.37268 1.000 56.20110 243 GLY B CA 1
ATOM 5008 C C . GLY B 1 243 ? 2.34294 210.55292 46.51631 1.000 58.74099 243 GLY B C 1
ATOM 5009 O O . GLY B 1 243 ? 2.16407 211.27075 47.50583 1.000 56.37557 243 GLY B O 1
ATOM 5010 N N . PRO B 1 244 ? 3.40987 209.75496 46.40534 1.000 61.39103 244 PRO B N 1
ATOM 5011 C CA . PRO B 1 244 ? 4.43571 209.75987 47.46055 1.000 56.02522 244 PRO B CA 1
ATOM 5012 C C . PRO B 1 244 ? 5.02033 211.13435 47.71462 1.000 56.16092 244 PRO B C 1
ATOM 5013 O O . PRO B 1 244 ? 5.44524 211.41912 48.84017 1.000 55.53334 244 PRO B O 1
ATOM 5017 N N . SER B 1 245 ? 5.04083 212.00386 46.70256 1.000 54.38375 245 SER B N 1
ATOM 5018 C CA . SER B 1 245 ? 5.54335 213.36051 46.87594 1.000 55.05999 245 SER B CA 1
ATOM 5019 C C . SER B 1 245 ? 4.69775 214.18865 47.83528 1.000 55.52221 245 SER B C 1
ATOM 5020 O O . SER B 1 245 ? 5.11957 215.28742 48.20886 1.000 54.64695 245 SER B O 1
ATOM 5023 N N . GLY B 1 246 ? 3.52410 213.70376 48.23246 1.000 54.58391 246 GLY B N 1
ATOM 5024 C CA . GLY B 1 246 ? 2.69952 214.39819 49.20051 1.000 55.87299 246 GLY B CA 1
ATOM 5025 C C . GLY B 1 246 ? 2.47900 213.58759 50.46110 1.000 60.56649 246 GLY B C 1
ATOM 5026 O O . GLY B 1 246 ? 1.60367 213.90915 51.27179 1.000 55.51306 246 GLY B O 1
ATOM 5027 N N . ASN B 1 247 ? 3.27348 212.53420 50.63681 1.000 62.90160 247 ASN B N 1
ATOM 5028 C CA . ASN B 1 247 ? 3.14363 211.61716 51.76201 1.000 66.14949 247 ASN B CA 1
ATOM 5029 C C . ASN B 1 247 ? 4.14951 212.00441 52.83952 1.000 58.19559 247 ASN B C 1
ATOM 5030 O O . ASN B 1 247 ? 5.36049 211.93884 52.61126 1.000 56.26149 247 ASN B O 1
ATOM 5035 N N . VAL B 1 248 ? 3.65337 212.35902 54.02149 1.000 57.15046 248 VAL B N 1
ATOM 5036 C CA . VAL B 1 248 ? 4.47390 212.94691 55.07688 1.000 57.46935 248 VAL B CA 1
ATOM 5037 C C . VAL B 1 248 ? 4.83192 211.87834 56.10010 1.000 58.41503 248 VAL B C 1
ATOM 5038 O O . VAL B 1 248 ? 3.97254 211.09371 56.52195 1.000 64.65837 248 VAL B O 1
ATOM 5042 N N . THR B 1 249 ? 6.10488 211.84641 56.49515 1.000 57.20297 249 THR B N 1
ATOM 5043 C CA . THR B 1 249 ? 6.58260 211.03045 57.60215 1.000 60.22796 249 THR B CA 1
ATOM 5044 C C . THR B 1 249 ? 7.45217 211.88314 58.51722 1.000 57.89791 249 THR B C 1
ATOM 5045 O O . THR B 1 249 ? 8.06937 212.85783 58.07952 1.000 57.30644 249 THR B O 1
ATOM 5049 N N . PHE B 1 250 ? 7.49900 211.50597 59.79256 1.000 53.00304 250 PHE B N 1
ATOM 5050 C CA . PHE B 1 250 ? 8.13461 212.30409 60.83219 1.000 53.85863 250 PHE B CA 1
ATOM 5051 C C . PHE B 1 250 ? 9.36117 211.59864 61.39784 1.000 56.61739 250 PHE B C 1
ATOM 5052 O O . PHE B 1 250 ? 9.41663 210.36686 61.45880 1.000 60.88289 250 PHE B O 1
ATOM 5060 N N . SER B 1 251 ? 10.34126 212.39817 61.81824 1.000 53.49024 251 SER B N 1
ATOM 5061 C CA . SER B 1 251 ? 11.54415 211.88691 62.46315 1.000 54.91755 251 SER B CA 1
ATOM 5062 C C . SER B 1 251 ? 12.25496 213.03443 63.17289 1.000 57.14519 251 SER B C 1
ATOM 5063 O O . SER B 1 251 ? 11.96581 214.21123 62.94189 1.000 60.87307 251 SER B O 1
ATOM 5066 N N . PHE B 1 252 ? 13.20187 212.67340 64.03781 1.000 56.86324 252 PHE B N 1
ATOM 5067 C CA . PHE B 1 252 ? 14.10473 213.66053 64.61423 1.000 51.82955 252 PHE B CA 1
ATOM 5068 C C . PHE B 1 252 ? 15.04200 214.21082 63.54546 1.000 56.43680 252 PHE B C 1
ATOM 5069 O O . PHE B 1 252 ? 15.32678 213.55617 62.53865 1.000 59.39558 252 PHE B O 1
ATOM 5077 N N . SER B 1 253 ? 15.51522 215.43519 63.76942 1.000 57.92873 253 SER B N 1
ATOM 5078 C CA . SER B 1 253 ? 16.58718 215.97451 62.94851 1.000 67.41200 253 SER B CA 1
ATOM 5079 C C . SER B 1 253 ? 17.81746 215.07211 63.02944 1.000 71.18430 253 SER B C 1
ATOM 5080 O O . SER B 1 253 ? 18.01822 214.33044 63.99491 1.000 74.56617 253 SER B O 1
ATOM 5083 N N . GLY B 1 254 ? 18.64358 215.13069 61.98538 1.000 77.73166 254 GLY B N 1
ATOM 5084 C CA . GLY B 1 254 ? 19.82849 214.29157 61.94905 1.000 81.83742 254 GLY B CA 1
ATOM 5085 C C . GLY B 1 254 ? 20.81427 214.60576 63.05729 1.000 85.45695 254 GLY B C 1
ATOM 5086 O O . GLY B 1 254 ? 21.55653 213.72647 63.50189 1.000 90.06239 254 GLY B O 1
ATOM 5087 N N . HIS B 1 255 ? 20.84103 215.85797 63.51381 1.000 88.03626 255 HIS B N 1
ATOM 5088 C CA . HIS B 1 255 ? 21.80728 216.32942 64.49495 1.000 94.77422 255 HIS B CA 1
ATOM 5089 C C . HIS B 1 255 ? 21.29569 216.24360 65.93258 1.000 91.30692 255 HIS B C 1
ATOM 5090 O O . HIS B 1 255 ? 21.83358 216.92509 66.81374 1.000 94.83721 255 HIS B O 1
ATOM 5097 N N . THR B 1 256 ? 20.27635 215.42996 66.18835 1.000 86.45560 256 THR B N 1
ATOM 5098 C CA . THR B 1 256 ? 19.65767 215.38049 67.50970 1.000 79.28388 256 THR B CA 1
ATOM 5099 C C . THR B 1 256 ? 20.52689 214.57302 68.46596 1.000 77.67611 256 THR B C 1
ATOM 5100 O O . THR B 1 256 ? 20.83657 213.41275 68.17300 1.000 75.92332 256 THR B O 1
ATOM 5104 N N . PRO B 1 257 ? 20.93846 215.13410 69.59910 1.000 83.25199 257 PRO B N 1
ATOM 5105 C CA . PRO B 1 257 ? 21.81676 214.39835 70.51368 1.000 81.80670 257 PRO B CA 1
ATOM 5106 C C . PRO B 1 257 ? 21.10190 213.22404 71.16365 1.000 81.29557 257 PRO B C 1
ATOM 5107 O O . PRO B 1 257 ? 19.87364 213.17963 71.26463 1.000 78.41287 257 PRO B O 1
ATOM 5111 N N . ASP B 1 258 ? 21.90763 212.25901 71.61585 1.000 85.47433 258 ASP B N 1
ATOM 5112 C CA . ASP B 1 258 ? 21.34829 211.05158 72.21325 1.000 86.28058 258 ASP B CA 1
ATOM 5113 C C . ASP B 1 258 ? 20.61704 211.36302 73.51158 1.000 85.25805 258 ASP B C 1
ATOM 5114 O O . ASP B 1 258 ? 19.70641 210.62422 73.89772 1.000 85.41637 258 ASP B O 1
ATOM 5119 N N . ARG B 1 259 ? 20.99377 212.45019 74.19089 1.000 85.50551 259 ARG B N 1
ATOM 5120 C CA . ARG B 1 259 ? 20.29297 212.84881 75.40803 1.000 84.02910 259 ARG B CA 1
ATOM 5121 C C . ARG B 1 259 ? 18.81639 213.11546 75.14391 1.000 78.64946 259 ARG B C 1
ATOM 5122 O O . ARG B 1 259 ? 17.98491 212.95963 76.04666 1.000 77.69108 259 ARG B O 1
ATOM 5130 N N . VAL B 1 260 ? 18.47451 213.52997 73.92433 1.000 76.15665 260 VAL B N 1
ATOM 5131 C CA . VAL B 1 260 ? 17.07276 213.68859 73.55358 1.000 66.91656 260 VAL B CA 1
ATOM 5132 C C . VAL B 1 260 ? 16.46071 212.34526 73.17938 1.000 68.14564 260 VAL B C 1
ATOM 5133 O O . VAL B 1 260 ? 15.36915 211.99538 73.64178 1.000 70.73204 260 VAL B O 1
ATOM 5137 N N . ARG B 1 261 ? 17.15685 211.57108 72.33954 1.000 64.73725 261 ARG B N 1
ATOM 5138 C CA . ARG B 1 261 ? 16.63894 210.28006 71.89549 1.000 65.84231 261 ARG B CA 1
ATOM 5139 C C . ARG B 1 261 ? 16.38758 209.31915 73.04652 1.000 71.91498 261 ARG B C 1
ATOM 5140 O O . ARG B 1 261 ? 15.55453 208.41541 72.91242 1.000 77.86187 261 ARG B O 1
ATOM 5148 N N . ASN B 1 262 ? 17.09014 209.48514 74.16764 1.000 70.67267 262 ASN B N 1
ATOM 5149 C CA . ASN B 1 262 ? 16.89457 208.57897 75.29167 1.000 72.48080 262 ASN B CA 1
ATOM 5150 C C . ASN B 1 262 ? 15.53345 208.77862 75.94191 1.000 68.20872 262 ASN B C 1
ATOM 5151 O O . ASN B 1 262 ? 14.93669 207.81329 76.43014 1.000 73.36442 262 ASN B O 1
ATOM 5156 N N . LEU B 1 263 ? 15.02562 210.01172 75.95676 1.000 59.53761 263 LEU B N 1
ATOM 5157 C CA . LEU B 1 263 ? 13.78969 210.32217 76.66105 1.000 58.19594 263 LEU B CA 1
ATOM 5158 C C . LEU B 1 263 ? 12.56850 210.41477 75.75797 1.000 6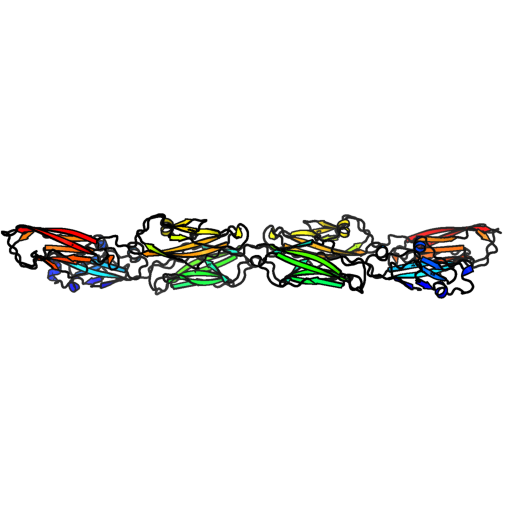2.28860 263 LEU B C 1
ATOM 5159 O O . LEU B 1 263 ? 11.44907 210.20715 76.23798 1.000 66.19574 263 LEU B O 1
ATOM 5164 N N . PHE B 1 264 ? 12.74570 210.71559 74.47457 1.000 55.43704 264 PHE B N 1
ATOM 5165 C CA . PHE B 1 264 ? 11.62213 210.94538 73.58243 1.000 50.89493 264 PHE B CA 1
ATOM 5166 C C . PHE B 1 264 ? 11.75973 210.11230 72.31881 1.000 53.12778 264 PHE B C 1
ATOM 5167 O O . PHE B 1 264 ? 12.86365 209.87348 71.82281 1.000 52.81772 264 PHE B O 1
ATOM 5175 N N . SER B 1 265 ? 10.61483 209.67904 71.80200 1.000 48.61620 265 SER B N 1
ATOM 5176 C CA . SER B 1 265 ? 10.54229 208.96907 70.53845 1.000 40.97674 265 SER B CA 1
ATOM 5177 C C . SER B 1 265 ? 9.37654 209.53929 69.75182 1.000 49.41866 265 SER B C 1
ATOM 5178 O O . SER B 1 265 ? 8.38986 210.01036 70.32575 1.000 47.57045 265 SER B O 1
ATOM 5181 N N . LEU B 1 266 ? 9.50219 209.49449 68.43016 1.000 46.52789 266 LEU B N 1
ATOM 5182 C CA . LEU B 1 266 ? 8.55985 210.14494 67.53224 1.000 43.71961 266 LEU B CA 1
ATOM 5183 C C . LEU B 1 266 ? 8.05175 209.10254 66.55307 1.000 49.48442 266 LEU B C 1
ATOM 5184 O O . LEU B 1 266 ? 8.84311 208.50475 65.81614 1.000 54.98104 266 LEU B O 1
ATOM 5189 N N . HIS B 1 267 ? 6.74588 208.87923 66.55459 1.000 43.57098 267 HIS B N 1
ATOM 5190 C CA . HIS B 1 267 ? 6.17476 207.85850 65.68809 1.000 44.53831 267 HIS B CA 1
ATOM 5191 C C . HIS B 1 267 ? 6.21510 208.33258 64.24122 1.000 45.66506 267 HIS B C 1
ATOM 5192 O O . HIS B 1 267 ? 5.75018 209.43844 63.94471 1.000 43.68828 267 HIS B O 1
ATOM 5199 N N . PRO B 1 268 ? 6.75049 207.52998 63.31907 1.000 49.34093 268 PRO B N 1
ATOM 5200 C CA . PRO B 1 268 ? 7.01697 208.04903 61.96941 1.000 44.35966 268 PRO B CA 1
ATOM 5201 C C . PRO B 1 268 ? 5.75854 208.37573 61.18408 1.000 49.07631 268 PRO B C 1
ATOM 5202 O O . PRO B 1 268 ? 5.77916 209.30421 60.36668 1.000 50.64878 268 PRO B O 1
ATOM 5206 N N . THR B 1 269 ? 4.66332 207.65119 61.40601 1.000 54.55721 269 THR B N 1
ATOM 5207 C CA . THR B 1 269 ? 3.42453 207.88146 60.67085 1.000 59.32638 269 THR B CA 1
ATOM 5208 C C . THR B 1 269 ? 2.50491 208.87585 61.37680 1.000 57.48921 269 THR B C 1
ATOM 5209 O O . THR B 1 269 ? 2.03972 209.84112 60.76172 1.000 59.02971 269 THR B O 1
ATOM 5213 N N . THR B 1 270 ? 2.24336 208.65823 62.66775 1.000 58.09230 270 THR B N 1
ATOM 5214 C CA . THR B 1 270 ? 1.25352 209.44672 63.39174 1.000 53.13888 270 THR B CA 1
ATOM 5215 C C . THR B 1 270 ? 1.79069 210.78110 63.89156 1.000 54.41722 270 THR B C 1
ATOM 5216 O O . THR B 1 270 ? 0.99508 211.68668 64.16515 1.000 61.12926 270 THR B O 1
ATOM 5220 N N . GLY B 1 271 ? 3.10840 210.93089 64.00801 1.000 52.44425 271 GLY B N 1
ATOM 5221 C CA . GLY B 1 271 ? 3.65869 212.12750 64.61254 1.000 51.60637 271 GLY B CA 1
ATOM 5222 C C . GLY B 1 271 ? 3.45331 212.24408 66.10598 1.000 49.83298 271 GLY B C 1
ATOM 5223 O O . GLY B 1 271 ? 3.68754 213.31919 66.66577 1.000 51.79585 271 GLY B O 1
ATOM 5224 N N . LYS B 1 272 ? 2.99721 211.18294 66.76659 1.000 47.28725 272 LYS B N 1
ATOM 5225 C CA . LYS B 1 272 ? 2.84978 211.19835 68.21609 1.000 47.85973 272 LYS B CA 1
ATOM 5226 C C . LYS B 1 272 ? 4.22520 211.14716 68.87332 1.000 47.65107 272 LYS B C 1
ATOM 5227 O O . LYS B 1 272 ? 5.00427 210.22084 68.62969 1.000 49.52290 272 LYS B O 1
ATOM 5233 N N . LEU B 1 273 ? 4.52478 212.14347 69.70138 1.000 46.33561 273 LEU B N 1
ATOM 5234 C CA . LEU B 1 273 ? 5.75019 212.17460 70.49357 1.000 46.04674 273 LEU B CA 1
ATOM 5235 C C . LEU B 1 273 ? 5.48892 211.55834 71.86480 1.000 49.93173 273 LEU B C 1
ATOM 5236 O O . LEU B 1 273 ? 4.64016 212.04851 72.61826 1.000 49.27954 273 LEU B O 1
ATOM 5241 N N . THR B 1 274 ? 6.21970 210.49611 72.19381 1.000 47.86557 274 THR B N 1
ATOM 5242 C CA . THR B 1 274 ? 6.04650 209.80587 73.46369 1.000 50.98008 274 THR B CA 1
ATOM 5243 C C . THR B 1 274 ? 7.27855 209.94028 74.34948 1.000 53.96501 274 THR B C 1
ATOM 5244 O O . THR B 1 274 ? 8.37815 210.26656 73.89309 1.000 50.63155 274 THR B O 1
ATOM 5248 N N . LEU B 1 275 ? 7.06300 209.66852 75.63559 1.000 55.43103 275 LEU B N 1
ATOM 5249 C CA . LEU B 1 275 ? 8.10409 209.70446 76.65183 1.000 48.79454 275 LEU B CA 1
ATOM 5250 C C . LEU B 1 275 ? 8.67389 208.30220 76.84635 1.000 47.00297 275 LEU B C 1
ATOM 5251 O O . LEU B 1 275 ? 7.92047 207.33885 77.01149 1.000 46.52400 275 LEU B O 1
ATOM 5256 N N . GLN B 1 276 ? 10.00412 208.18880 76.82954 1.000 50.48397 276 GLN B N 1
ATOM 5257 C CA . GLN B 1 276 ? 10.66939 206.89080 76.81319 1.000 52.39967 276 GLN B CA 1
ATOM 5258 C C . GLN B 1 276 ? 11.30526 206.48731 78.13709 1.000 55.61055 276 GLN B C 1
ATOM 5259 O O . GLN B 1 276 ? 11.70808 205.32572 78.27814 1.000 57.40305 276 GLN B O 1
ATOM 5265 N N . GLY B 1 277 ? 11.41736 207.39610 79.10342 1.000 55.56068 277 GLY B N 1
ATOM 5266 C CA . GLY B 1 277 ? 12.08132 207.07759 80.34436 1.000 55.95161 277 GLY B CA 1
ATOM 5267 C C . GLY B 1 277 ? 11.81237 208.09111 81.43619 1.000 53.71381 277 GLY B C 1
ATOM 5268 O O . GLY B 1 277 ? 11.05134 209.04882 81.25968 1.000 52.44333 277 GLY B O 1
ATOM 5269 N N . PRO B 1 278 ? 12.42997 207.88837 82.59917 1.000 55.84272 278 PRO B N 1
ATOM 5270 C CA . PRO B 1 278 ? 12.15734 208.76932 83.73987 1.000 57.15945 278 PRO B CA 1
ATOM 5271 C C . PRO B 1 278 ? 12.71082 210.16874 83.51929 1.000 57.54698 278 PRO B C 1
ATOM 5272 O O . PRO B 1 278 ? 13.82449 210.35069 83.01954 1.000 61.88138 278 PRO B O 1
ATOM 5276 N N . LEU B 1 279 ? 11.91250 211.15888 83.89862 1.000 56.36301 279 LEU B N 1
ATOM 5277 C CA . LEU B 1 279 ? 12.32140 212.55414 83.92918 1.000 58.20528 279 LEU B CA 1
ATOM 5278 C C . LEU B 1 279 ? 12.71450 212.94578 85.34894 1.000 58.64037 279 LEU B C 1
ATOM 5279 O O . LEU B 1 279 ? 12.33375 212.29743 86.32707 1.000 65.19992 279 LEU B O 1
ATOM 5284 N N . ASP B 1 280 ? 13.48610 214.02434 85.45221 1.000 55.75235 280 ASP B N 1
ATOM 5285 C CA . ASP B 1 280 ? 13.90829 214.53004 86.75516 1.000 53.38727 280 ASP B CA 1
ATOM 5286 C C . ASP B 1 280 ? 14.14877 216.02722 86.63348 1.000 49.81419 280 ASP B C 1
ATOM 5287 O O . ASP B 1 280 ? 15.15729 216.44996 86.05930 1.000 50.61914 280 ASP B O 1
ATOM 5292 N N . PHE B 1 281 ? 13.21487 216.81794 87.17201 1.000 47.64296 281 PHE B N 1
ATOM 5293 C CA . PHE B 1 281 ? 13.35401 218.27111 87.17601 1.000 47.11823 281 PHE B CA 1
ATOM 5294 C C . PHE B 1 281 ? 14.65178 218.70002 87.84338 1.000 50.53447 281 PHE B C 1
ATOM 5295 O O . PHE B 1 281 ? 15.23386 219.72822 87.47724 1.000 48.68399 281 PHE B O 1
ATOM 5303 N N . GLU B 1 282 ? 15.12472 217.91583 88.81175 1.000 50.85799 282 GLU B N 1
ATOM 5304 C CA . GLU B 1 282 ? 16.32045 218.27311 89.55800 1.000 57.10842 282 GLU B CA 1
ATOM 5305 C C . GLU B 1 282 ? 17.57854 218.17551 88.70563 1.000 62.31317 282 GLU B C 1
ATOM 5306 O O . GLU B 1 282 ? 18.57218 218.83769 89.01826 1.000 67.18186 282 GLU B O 1
ATOM 5312 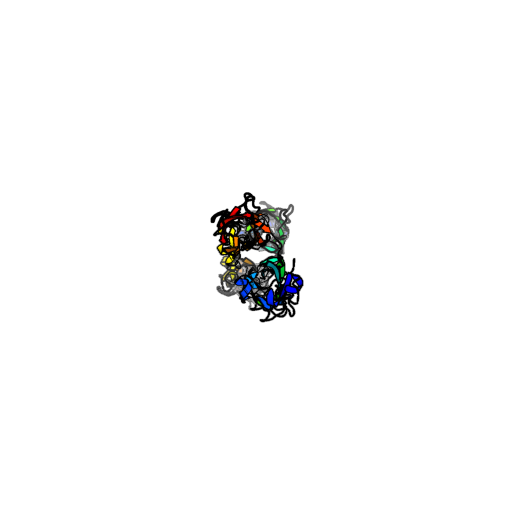N N . SER B 1 283 ? 17.56627 217.35925 87.64797 1.000 64.20082 283 SER B N 1
ATOM 5313 C CA . SER B 1 283 ? 18.72675 217.26257 86.76894 1.000 67.36130 283 SER B CA 1
ATOM 5314 C C . SER B 1 283 ? 18.61155 218.16848 85.54725 1.000 64.95459 283 SER B C 1
ATOM 5315 O O . SER B 1 283 ? 19.59941 218.79518 85.14995 1.000 71.78042 283 SER B O 1
ATOM 5318 N N . GLU B 1 284 ? 17.42813 218.24838 84.94341 1.000 59.60335 284 GLU B N 1
ATOM 5319 C CA . GLU B 1 284 ? 17.20318 219.07521 83.76341 1.000 62.87393 284 GLU B CA 1
ATOM 5320 C C . GLU B 1 284 ? 15.76065 219.55577 83.77834 1.000 59.18712 284 GLU B C 1
ATOM 5321 O O . GLU B 1 284 ? 14.84790 218.74446 83.95145 1.000 63.26423 284 GLU B O 1
ATOM 5327 N N . ASN B 1 285 ? 15.54994 220.86041 83.59387 1.000 55.26478 285 ASN B N 1
ATOM 5328 C CA . ASN B 1 285 ? 14.20539 221.41629 83.67573 1.000 56.34431 285 ASN B CA 1
ATOM 5329 C C . ASN B 1 285 ? 13.54807 221.65799 82.31773 1.000 55.01491 285 ASN B C 1
ATOM 5330 O O . ASN B 1 285 ? 12.33818 221.90904 82.27860 1.000 55.97333 285 ASN B O 1
ATOM 5335 N N . TYR B 1 286 ? 14.28816 221.58836 81.20991 1.000 53.79829 286 TYR B N 1
ATOM 5336 C CA . TYR B 1 286 ? 13.64587 221.68146 79.90280 1.000 55.23166 286 TYR B CA 1
ATOM 5337 C C . TYR B 1 286 ? 14.55343 221.10801 78.82431 1.000 54.97775 286 TYR B C 1
ATOM 5338 O O . TYR B 1 286 ? 15.76599 220.97008 79.00844 1.000 51.27911 286 TYR B O 1
ATOM 5347 N N . TYR B 1 287 ? 13.93470 220.78052 77.68880 1.000 57.13458 287 TYR B N 1
ATOM 5348 C CA . TYR B 1 287 ? 14.61314 220.22187 76.52582 1.000 55.94678 287 TYR B CA 1
ATOM 5349 C C . TYR B 1 287 ? 14.15370 220.94890 75.27290 1.000 60.99526 287 TYR B C 1
ATOM 5350 O O . TYR B 1 287 ? 12.95437 221.17565 75.08199 1.000 61.64583 287 TYR B O 1
ATOM 5359 N N . GLU B 1 288 ? 15.11102 221.30636 74.42509 1.000 61.50359 288 GLU B N 1
ATOM 5360 C CA . GLU B 1 288 ? 14.84804 221.95731 73.15116 1.000 60.52349 288 GLU B CA 1
ATOM 5361 C C . GLU B 1 288 ? 15.48124 221.13507 72.03763 1.000 57.50844 288 GLU B C 1
ATOM 5362 O O . GLU B 1 288 ? 16.67968 220.83779 72.09149 1.000 55.35094 288 GLU B O 1
ATOM 5368 N N . PHE B 1 289 ? 14.68701 220.77773 71.02912 1.000 55.46971 289 PHE B N 1
ATOM 5369 C CA . PHE B 1 289 ? 15.19941 219.99782 69.90844 1.000 54.16416 289 PHE B CA 1
ATOM 5370 C C . PHE B 1 289 ? 14.31513 220.23262 68.69125 1.000 57.88121 289 PHE B C 1
ATOM 5371 O O . PHE B 1 289 ? 13.20661 220.76279 68.79148 1.000 62.66574 289 PHE B O 1
ATOM 5379 N N . ASP B 1 290 ? 14.82743 219.82787 67.53379 1.000 58.93122 290 ASP B N 1
ATOM 5380 C CA . ASP B 1 290 ? 14.14293 219.99730 66.26183 1.000 60.69518 290 ASP B CA 1
ATOM 5381 C C . ASP B 1 290 ? 13.67090 218.65063 65.73059 1.000 55.84523 290 ASP B C 1
ATOM 5382 O O . ASP B 1 290 ? 14.36152 217.63653 65.87519 1.000 58.33340 290 ASP B O 1
ATOM 5387 N N . VAL B 1 291 ? 12.48475 218.65339 65.12545 1.000 51.65578 291 VAL B N 1
ATOM 5388 C CA . VAL B 1 291 ? 11.93713 217.50972 64.41272 1.000 49.07015 291 VAL B CA 1
ATOM 5389 C C . VAL B 1 291 ? 11.71918 217.91710 62.96101 1.000 55.90314 291 VAL B C 1
ATOM 5390 O O . VAL B 1 291 ? 11.69241 219.10230 62.62048 1.000 63.02000 291 VAL B O 1
ATOM 5394 N N . ARG B 1 292 ? 11.57318 216.91716 62.09727 1.000 51.26589 292 ARG B N 1
ATOM 5395 C CA . ARG B 1 292 ? 11.38848 217.17773 60.67911 1.000 52.97286 292 ARG B CA 1
ATOM 5396 C C . ARG B 1 292 ? 10.28325 216.29998 60.11452 1.000 54.07968 292 ARG B C 1
ATOM 5397 O O . ARG B 1 292 ? 10.05133 215.18128 60.57814 1.000 56.47158 292 ARG B O 1
ATOM 5405 N N . ALA B 1 293 ? 9.60678 216.83345 59.10230 1.000 50.93052 293 ALA B N 1
ATOM 5406 C CA . ALA B 1 293 ? 8.64521 216.10038 58.29347 1.000 47.48462 293 ALA B CA 1
ATOM 5407 C C . ALA B 1 293 ? 9.20503 215.98302 56.88316 1.000 50.23388 293 ALA B C 1
ATOM 5408 O O . ALA B 1 293 ? 9.60328 216.98758 56.28389 1.000 47.18983 293 ALA B O 1
ATOM 5410 N N . ARG B 1 294 ? 9.24825 214.76044 56.36161 1.000 51.27267 294 ARG B N 1
ATOM 5411 C CA . ARG B 1 294 ? 9.77042 214.49264 55.03018 1.000 56.41190 294 ARG B CA 1
ATOM 5412 C C . ARG B 1 294 ? 8.67252 213.90336 54.15863 1.000 56.86785 294 ARG B C 1
ATOM 5413 O O . ARG B 1 294 ? 7.86651 213.09240 54.62614 1.000 59.15418 294 ARG B O 1
ATOM 5421 N N . ASP B 1 295 ? 8.63679 214.30703 52.89281 1.000 54.69031 295 ASP B N 1
ATOM 5422 C CA . ASP B 1 295 ? 7.71496 213.66209 51.97485 1.000 53.88317 295 ASP B CA 1
ATOM 5423 C C . ASP B 1 295 ? 8.37247 212.42835 51.35669 1.000 55.47130 295 ASP B C 1
ATOM 5424 O O . ASP B 1 295 ? 9.58140 212.21179 51.46716 1.000 49.68100 295 ASP B O 1
ATOM 5429 N N . GLY B 1 296 ? 7.55381 211.60462 50.70825 1.000 54.67924 296 GLY B N 1
ATOM 5430 C CA . GLY B 1 296 ? 8.04666 210.37288 50.12471 1.000 51.02889 296 GLY B CA 1
ATOM 5431 C C . GLY B 1 296 ? 8.54799 210.54072 48.70821 1.000 67.40983 296 GLY B C 1
ATOM 5432 O O . GLY B 1 296 ? 8.68211 209.55977 47.97020 1.000 65.30542 296 GLY B O 1
ATOM 5433 N N . GLY B 1 297 ? 8.82346 211.77722 48.31050 1.000 63.93415 297 GLY B N 1
ATOM 5434 C CA . GLY B 1 297 ? 9.38927 212.00392 47.00122 1.000 69.71445 297 GLY B CA 1
ATOM 5435 C C . GLY B 1 297 ? 10.83117 211.54384 46.93383 1.000 76.23112 297 GLY B C 1
ATOM 5436 O O . GLY B 1 297 ? 11.48624 211.26567 47.93782 1.000 83.40438 297 GLY B O 1
ATOM 5437 N N . SER B 1 298 ? 11.33800 211.46375 45.70824 1.000 84.88550 298 SER B N 1
ATOM 5438 C CA . SER B 1 298 ? 12.71689 211.05100 45.45770 1.000 94.27374 298 SER B CA 1
ATOM 5439 C C . SER B 1 298 ? 13.32600 212.02117 44.45549 1.000 90.26796 298 SER B C 1
ATOM 5440 O O . SER B 1 298 ? 13.07730 211.89887 43.24325 1.000 92.79103 298 SER B O 1
ATOM 5443 N N . PRO B 1 299 ? 14.13427 212.99284 44.91135 1.000 81.49580 299 PRO B N 1
ATOM 5444 C CA . PRO B 1 299 ? 14.49153 213.18543 46.32113 1.000 74.07849 299 PRO B CA 1
ATOM 5445 C C . PRO B 1 299 ? 13.40536 213.87731 47.14728 1.000 70.17156 299 PRO B C 1
ATOM 5446 O O . PRO B 1 299 ? 12.49760 214.50270 46.59770 1.000 69.12355 299 PRO B O 1
ATOM 5450 N N . ALA B 1 300 ? 13.51403 213.74952 48.46778 1.000 61.24957 300 ALA B N 1
ATOM 5451 C CA . ALA B 1 300 ? 12.50552 214.22451 49.40509 1.000 63.99888 300 ALA B CA 1
ATOM 5452 C C . ALA B 1 300 ? 12.69901 215.69754 49.75122 1.000 64.95423 300 ALA B C 1
ATOM 5453 O O . ALA B 1 300 ? 13.82231 216.20620 49.78977 1.000 70.08971 300 ALA B O 1
ATOM 5455 N N . MET B 1 301 ? 11.58150 216.38261 49.98749 1.000 60.65443 301 MET B N 1
ATOM 5456 C CA . MET B 1 301 ? 11.58611 217.72727 50.55145 1.000 61.93525 301 MET B CA 1
ATOM 5457 C C . MET B 1 301 ? 11.43342 217.64704 52.06812 1.000 63.74314 301 MET B C 1
ATOM 5458 O O . MET B 1 301 ? 10.72050 216.78278 52.58686 1.000 60.17986 301 MET B O 1
ATOM 5463 N N . GLU B 1 302 ? 12.10756 218.55436 52.77552 1.000 65.48420 302 GLU B N 1
ATOM 5464 C CA . GLU B 1 302 ? 12.14843 218.54016 54.23076 1.000 60.15202 302 GLU B CA 1
ATOM 5465 C C . GLU B 1 302 ? 11.67278 219.86235 54.81557 1.000 57.44483 302 GLU B C 1
ATOM 5466 O O . GLU B 1 302 ? 11.87781 220.93197 54.23263 1.000 54.03191 302 GLU B O 1
ATOM 5472 N N . GLN B 1 303 ? 11.03156 219.76963 55.98085 1.000 52.37050 303 GLN B N 1
ATOM 5473 C CA . GLN B 1 303 ? 10.67810 220.93471 56.78052 1.000 56.93185 303 GLN B CA 1
ATOM 5474 C C . GLN B 1 303 ? 10.98336 220.62857 58.23828 1.000 59.59659 303 GLN B C 1
ATOM 5475 O O . GLN B 1 303 ? 10.63793 219.54999 58.72762 1.000 61.11668 303 GLN B O 1
ATOM 5481 N N . HIS B 1 304 ? 11.62089 221.56712 58.92914 1.000 58.76746 304 HIS B N 1
ATOM 5482 C CA . HIS B 1 304 ? 11.95862 221.40158 60.33567 1.000 62.00810 304 HIS B CA 1
ATOM 5483 C C . HIS B 1 304 ? 11.01899 222.20457 61.22809 1.000 62.07749 304 HIS B C 1
ATOM 5484 O O . HIS B 1 304 ? 10.38604 223.17022 60.79871 1.000 68.53635 304 HIS B O 1
ATOM 5491 N N . CYS B 1 305 ? 10.92315 221.77453 62.48397 1.000 64.11013 305 CYS B N 1
ATOM 5492 C CA . CYS B 1 305 ? 10.08918 222.43077 63.48118 1.000 61.94046 305 CYS B CA 1
ATOM 5493 C C . CYS B 1 305 ? 10.78417 222.36033 64.83139 1.000 58.31848 305 CYS B C 1
ATOM 5494 O O . CYS B 1 305 ? 11.43718 221.36129 65.14825 1.000 58.27394 305 CYS B O 1
ATOM 5497 N N . SER B 1 306 ? 10.64312 223.42064 65.62253 1.000 60.52201 306 SER B N 1
ATOM 5498 C CA . SER B 1 306 ? 11.28046 223.51481 66.92916 1.000 65.33830 306 SER B CA 1
ATOM 5499 C C . SER B 1 306 ? 10.32006 223.04371 68.01328 1.000 59.99276 306 SER B C 1
ATOM 5500 O O . SER B 1 306 ? 9.17652 223.50566 68.08523 1.000 63.22426 306 SER B O 1
ATOM 5503 N N . LEU B 1 307 ? 10.79534 222.13050 68.85342 1.000 54.94324 307 LEU B N 1
ATOM 5504 C CA . LEU B 1 307 ? 10.03017 221.57311 69.95953 1.000 53.43998 307 LEU B CA 1
ATOM 5505 C C . LEU B 1 307 ? 10.68689 221.97439 71.26956 1.000 54.19934 307 LEU B C 1
ATOM 5506 O O . LEU B 1 307 ? 11.91461 221.92670 71.39784 1.000 54.63841 307 LEU B O 1
ATOM 5511 N N . ARG B 1 308 ? 9.87038 222.37201 72.24038 1.000 48.97449 308 ARG B N 1
ATOM 5512 C CA . ARG B 1 308 ? 10.35569 222.67029 73.58023 1.000 49.42820 308 ARG B CA 1
ATOM 5513 C C . ARG B 1 308 ? 9.49228 221.93758 74.59278 1.000 49.09360 308 ARG B C 1
ATOM 5514 O O . ARG B 1 308 ? 8.26377 222.07142 74.58057 1.000 47.88951 308 ARG B O 1
ATOM 5522 N N . VAL B 1 309 ? 10.13818 221.16758 75.46349 1.000 46.89076 309 VAL B N 1
ATOM 5523 C CA . VAL B 1 309 ? 9.46981 220.40645 76.51313 1.000 47.05245 309 VAL B CA 1
ATOM 5524 C C . VAL B 1 309 ? 9.92962 220.96571 77.85052 1.000 49.25218 309 VAL B C 1
ATOM 5525 O O . VAL B 1 309 ? 11.10698 220.85126 78.21006 1.000 53.11196 309 VAL B O 1
ATOM 5529 N N . ASP B 1 310 ? 9.00463 221.57125 78.58602 1.000 50.39994 310 ASP B N 1
ATOM 5530 C CA . ASP B 1 310 ? 9.28043 222.12850 79.90270 1.000 53.26654 310 ASP B CA 1
ATOM 5531 C C . ASP B 1 310 ? 8.84023 221.14610 80.98059 1.000 52.89072 310 ASP B C 1
ATOM 5532 O O . ASP B 1 310 ? 7.72565 220.61796 80.92350 1.000 51.21869 310 ASP B O 1
ATOM 5537 N N . LEU B 1 311 ? 9.70993 220.90216 81.95560 1.000 52.58899 311 LEU B N 1
ATOM 5538 C CA . LEU B 1 311 ? 9.34442 220.06983 83.09115 1.000 50.06769 311 LEU B CA 1
ATOM 5539 C C . LEU B 1 311 ? 8.76937 220.92209 84.21413 1.000 49.47993 311 LEU B C 1
ATOM 5540 O O . LEU B 1 311 ? 9.14218 222.08417 84.39987 1.000 45.18664 311 LEU B O 1
ATOM 5545 N N . LEU B 1 312 ? 7.84179 220.33034 84.95637 1.000 51.65694 312 LEU B N 1
ATOM 5546 C CA . LEU B 1 312 ? 7.25139 220.95233 86.13026 1.000 51.87825 312 LEU B CA 1
ATOM 5547 C C . LEU B 1 312 ? 7.75978 220.22772 87.36587 1.000 49.05122 312 LEU B C 1
ATOM 5548 O O . LEU B 1 312 ? 7.72692 218.99421 87.42644 1.000 49.98674 312 LEU B O 1
ATOM 5553 N N . ASP B 1 313 ? 8.23454 220.99386 88.34030 1.000 48.49650 313 ASP B N 1
ATOM 5554 C CA . ASP B 1 313 ? 8.76585 220.40401 89.55934 1.000 49.17983 313 ASP B CA 1
ATOM 5555 C C . ASP B 1 313 ? 7.66046 219.71199 90.34725 1.000 45.20042 313 ASP B C 1
ATOM 5556 O O . ASP B 1 313 ? 6.55186 220.23604 90.49264 1.000 50.42589 313 ASP B O 1
ATOM 5561 N N . VAL B 1 314 ? 7.96715 218.51840 90.84377 1.000 39.47397 314 VAL B N 1
ATOM 5562 C CA . VAL B 1 314 ? 7.09238 217.77122 91.73668 1.000 43.58036 314 VAL B CA 1
ATOM 5563 C C . VAL B 1 314 ? 7.78808 217.63774 93.08271 1.000 45.12358 314 VAL B C 1
ATOM 5564 O O . VAL B 1 314 ? 9.01386 217.49808 93.14869 1.000 43.08992 314 VAL B O 1
ATOM 5568 N N . ASN B 1 315 ? 7.00416 217.68641 94.15838 1.000 43.39145 315 ASN B N 1
ATOM 5569 C CA . ASN B 1 315 ? 7.54120 217.50184 95.50303 1.000 42.51005 315 ASN B CA 1
ATOM 5570 C C . ASN B 1 315 ? 7.78054 216.00974 95.70856 1.000 45.70674 315 ASN B C 1
ATOM 5571 O O . ASN B 1 315 ? 7.00778 215.29883 96.35450 1.000 47.37218 315 ASN B O 1
ATOM 5576 N N . ASP B 1 316 ? 8.87966 215.52663 95.13244 1.000 41.78318 316 ASP B N 1
ATOM 5577 C CA . ASP B 1 316 ? 9.25013 214.12178 95.22767 1.000 46.34008 316 ASP B CA 1
ATOM 5578 C C . ASP B 1 316 ? 10.45986 213.88481 96.12266 1.000 48.09028 316 ASP B C 1
ATOM 5579 O O . ASP B 1 316 ? 11.04531 212.79877 96.08079 1.000 50.02993 316 ASP B O 1
ATOM 5584 N N . ASN B 1 317 ? 10.86320 214.87781 96.91245 1.000 43.45989 317 ASN B N 1
ATOM 5585 C CA . ASN B 1 317 ? 11.94215 214.72303 97.87869 1.000 45.10989 317 ASN B CA 1
ATOM 5586 C C . ASN B 1 317 ? 11.51871 215.29590 99.22251 1.000 46.38145 317 ASN B C 1
ATOM 5587 O O . ASN B 1 317 ? 11.12781 216.46371 99.30912 1.000 46.77423 317 ASN B O 1
ATOM 5592 N N . ALA B 1 318 ? 11.59656 214.47383 100.26266 1.000 43.07750 318 ALA B N 1
ATOM 5593 C CA . ALA B 1 318 ? 11.47572 214.95868 101.62606 1.000 42.47640 318 ALA B CA 1
ATOM 5594 C C . ALA B 1 318 ? 12.79608 215.58105 102.07948 1.000 41.17958 318 ALA B C 1
ATOM 5595 O O . ALA B 1 318 ? 13.85581 215.28614 101.51960 1.000 39.34907 318 ALA B O 1
ATOM 5597 N N . PRO B 1 319 ? 12.75987 216.46623 103.07913 1.000 38.30795 319 PRO B N 1
ATOM 5598 C CA . PRO B 1 319 ? 13.99989 217.11042 103.52946 1.000 35.48405 319 PRO B CA 1
ATOM 5599 C C . PRO B 1 319 ? 15.01934 216.09866 104.03580 1.000 42.52620 319 PRO B C 1
ATOM 5600 O O . PRO B 1 319 ? 14.67426 215.02032 104.52364 1.000 41.29858 319 PRO B O 1
ATOM 5604 N N . HIS B 1 320 ? 16.29265 216.46335 103.90376 1.000 46.35307 320 HIS B N 1
ATOM 5605 C CA . HIS B 1 320 ? 17.41443 215.66220 104.37844 1.000 49.69547 320 HIS B CA 1
ATOM 5606 C C . HIS B 1 320 ? 18.01575 216.33171 105.60688 1.000 50.52895 320 HIS B C 1
ATOM 5607 O O . HIS B 1 320 ? 18.35028 217.51994 105.56931 1.000 50.95519 320 HIS B O 1
ATOM 5614 N N . ILE B 1 321 ? 18.13812 215.57457 106.69328 1.000 52.66650 321 ILE B N 1
ATOM 5615 C CA . ILE B 1 321 ? 18.65154 216.07723 107.96427 1.000 47.49490 321 ILE B CA 1
ATOM 5616 C C . ILE B 1 321 ? 20.06074 215.54128 108.16417 1.000 46.29234 321 ILE B C 1
ATOM 5617 O O . ILE B 1 321 ? 20.27870 214.32369 108.13063 1.000 48.65287 321 ILE B O 1
ATOM 5622 N N . THR B 1 322 ? 21.01387 216.44683 108.37511 1.000 44.48428 322 THR B N 1
ATOM 5623 C CA . THR B 1 322 ? 22.39292 216.09420 108.69694 1.000 51.68002 322 THR B CA 1
ATOM 5624 C C . THR B 1 322 ? 22.71570 216.56380 110.10914 1.000 52.89899 322 THR B C 1
ATOM 5625 O O . THR B 1 322 ? 22.64794 217.76250 110.39835 1.000 50.68819 322 THR B O 1
ATOM 5629 N N . VAL B 1 323 ? 23.05030 215.62164 110.98650 1.000 52.25002 323 VAL B N 1
ATOM 5630 C CA . VAL B 1 323 ? 23.47491 215.94267 112.34470 1.000 56.33443 323 VAL B CA 1
ATOM 5631 C C . VAL B 1 323 ? 24.99783 216.02962 112.31706 1.000 63.86237 323 VAL B C 1
ATOM 5632 O O . VAL B 1 323 ? 25.69206 215.01623 112.39948 1.000 55.97188 323 VAL B O 1
ATOM 5636 N N . THR B 1 324 ? 25.51628 217.25549 112.19699 1.000 81.17201 324 THR B N 1
ATOM 5637 C CA . THR B 1 324 ? 26.94910 217.45571 111.98861 1.000 91.29203 324 THR B CA 1
ATOM 5638 C C . THR B 1 324 ? 27.75888 217.02399 113.20704 1.000 90.72735 324 THR B C 1
ATOM 5639 O O . THR B 1 324 ? 28.68038 216.20720 113.09572 1.000 106.49793 324 THR B O 1
ATOM 5643 N N . SER B 1 325 ? 27.42565 217.55587 114.38079 1.000 80.39415 325 SER B N 1
ATOM 5644 C CA . SER B 1 325 ? 28.14450 217.24258 115.60637 1.000 74.37772 325 SER B CA 1
ATOM 5645 C C . SER B 1 325 ? 27.12697 216.98252 116.70462 1.000 77.90703 325 SER B C 1
ATOM 5646 O O . SER B 1 325 ? 26.03136 217.54935 116.70110 1.000 81.99578 325 SER B O 1
ATOM 5649 N N . GLU B 1 326 ? 27.49948 216.11506 117.64384 1.000 74.22591 326 GLU B N 1
ATOM 5650 C CA . GLU B 1 326 ? 26.54828 215.59738 118.61598 1.000 71.70347 326 GLU B CA 1
ATOM 5651 C C . GLU B 1 326 ? 27.27612 215.31345 119.92062 1.000 69.52834 326 GLU B C 1
ATOM 5652 O O . GLU B 1 326 ? 28.27092 214.58193 119.92787 1.000 68.48230 326 GLU B O 1
ATOM 5658 N N . LEU B 1 327 ? 26.78110 215.89560 121.01426 1.000 69.11542 327 LEU B N 1
ATOM 5659 C CA . LEU B 1 327 ? 27.47257 215.77487 122.29428 1.000 66.23317 327 LEU B CA 1
ATOM 5660 C C . LEU B 1 327 ? 27.41662 214.34750 122.82367 1.000 67.66766 327 LEU B C 1
ATOM 5661 O O . LEU B 1 327 ? 28.43466 213.79574 123.25596 1.000 74.21604 327 LEU B O 1
ATOM 5666 N N . GLY B 1 328 ? 26.23507 213.73602 122.80316 1.000 62.53524 328 GLY B N 1
ATOM 5667 C CA . GLY B 1 328 ? 26.06710 212.40066 123.33877 1.000 62.68470 328 GLY B CA 1
ATOM 5668 C C . GLY B 1 328 ? 25.80900 212.39245 124.83134 1.000 68.45518 328 GLY B C 1
ATOM 5669 O O . GLY B 1 328 ? 24.80339 211.84425 125.29289 1.000 70.31149 328 GLY B O 1
ATOM 5670 N N . THR B 1 329 ? 26.70859 213.00561 125.59746 1.000 66.10003 329 THR B N 1
ATOM 5671 C CA . THR B 1 329 ? 26.58540 213.08604 127.04528 1.000 71.45195 329 THR B CA 1
ATOM 5672 C C . THR B 1 329 ? 26.72813 214.53569 127.48315 1.000 69.06464 329 THR B C 1
ATOM 5673 O O . THR B 1 329 ? 27.55247 215.28064 126.94388 1.000 69.64815 329 THR B O 1
ATOM 5677 N N . LEU B 1 330 ? 25.91758 214.93033 128.46315 1.000 68.48567 330 LEU B N 1
ATOM 5678 C CA . LEU B 1 330 ? 25.88522 216.29322 128.95200 1.000 65.67380 330 LEU B CA 1
ATOM 5679 C C . LEU B 1 330 ? 25.83461 216.28860 130.47243 1.000 66.99367 330 LEU B C 1
ATOM 5680 O O . LEU B 1 330 ? 25.07697 215.50870 131.06796 1.000 64.44018 330 LEU B O 1
ATOM 5685 N N . PRO B 1 331 ? 26.63078 217.13139 131.12353 1.000 71.53104 331 PRO B N 1
ATOM 5686 C CA . PRO B 1 331 ? 26.54499 217.23140 132.58239 1.000 76.11570 331 PRO B CA 1
ATOM 5687 C C . PRO B 1 331 ? 25.28617 217.97639 132.98945 1.000 79.20096 331 PRO B C 1
ATOM 5688 O O . PRO B 1 331 ? 24.89068 218.95776 132.35557 1.000 78.26245 331 PRO B O 1
ATOM 5692 N N . GLU B 1 332 ? 24.64544 217.48718 134.05247 1.000 80.04933 332 GLU B N 1
ATOM 5693 C CA . GLU B 1 332 ? 23.43287 218.13034 134.54294 1.000 81.24139 332 GLU B CA 1
ATOM 5694 C C . GLU B 1 332 ? 23.69874 219.54569 135.03919 1.000 83.61499 332 GLU B C 1
ATOM 5695 O O . GLU B 1 332 ? 22.75139 220.31943 135.21283 1.000 84.46094 332 GLU B O 1
ATOM 5697 N N . SER B 1 333 ? 24.96477 219.89606 135.26556 1.000 84.91259 333 SER B N 1
ATOM 5698 C CA . SER B 1 333 ? 25.38319 221.22321 135.69974 1.000 86.51511 333 SER B CA 1
ATOM 5699 C C . SER B 1 333 ? 25.50564 222.22312 134.55664 1.000 82.56211 333 SER B C 1
ATOM 5700 O O . SER B 1 333 ? 25.79287 223.39676 134.81724 1.000 82.77405 333 SER B O 1
ATOM 5703 N N . ALA B 1 334 ? 25.31263 221.79206 133.31149 1.000 76.66492 334 ALA B N 1
ATOM 5704 C CA . ALA B 1 334 ? 25.55842 222.65754 132.16523 1.000 76.67948 334 ALA B CA 1
ATOM 5705 C C . ALA B 1 334 ? 24.66246 223.88928 132.19568 1.000 78.56979 334 ALA B C 1
ATOM 5706 O O . ALA B 1 334 ? 23.48409 223.81735 132.55598 1.000 77.85833 334 ALA B O 1
ATOM 5708 N N . GLU B 1 335 ? 25.24229 225.03029 131.83420 1.000 80.93750 335 GLU B N 1
ATOM 5709 C CA . GLU B 1 335 ? 24.49462 226.27323 131.81597 1.000 80.10194 335 GLU B CA 1
ATOM 5710 C C . GLU B 1 335 ? 23.49892 226.26460 130.65825 1.000 77.44665 335 GLU B C 1
ATOM 5711 O O . GLU B 1 335 ? 23.70897 225.57535 129.65584 1.000 72.44417 335 GLU B O 1
ATOM 5713 N N . PRO B 1 336 ? 22.39602 227.00204 130.77826 1.000 82.09623 336 PRO B N 1
ATOM 5714 C CA . PRO B 1 336 ? 21.47424 227.11548 129.64275 1.000 80.07763 336 PRO B CA 1
ATOM 5715 C C . PRO B 1 336 ? 22.16991 227.76824 128.45728 1.000 73.05213 336 PRO B C 1
ATOM 5716 O O . PRO B 1 336 ? 23.01106 228.65464 128.61767 1.000 68.60502 336 PRO B O 1
ATOM 5720 N N . GLY B 1 337 ? 21.81385 227.31674 127.25745 1.000 64.84674 337 GLY B N 1
ATOM 5721 C CA . GLY B 1 337 ? 22.49887 227.73396 126.05447 1.000 64.10323 337 GLY B CA 1
ATOM 5722 C C . GLY B 1 337 ? 23.57232 226.77921 125.57884 1.000 63.83981 337 GLY B C 1
ATOM 5723 O O . GLY B 1 337 ? 24.19370 227.04064 124.54182 1.000 70.33491 337 GLY B O 1
ATOM 5724 N N . THR B 1 338 ? 23.81097 225.68822 126.30361 1.000 61.56180 338 THR B N 1
ATOM 5725 C CA . THR B 1 338 ? 24.84052 224.73141 125.91940 1.000 58.99635 338 THR B CA 1
ATOM 5726 C C . THR B 1 338 ? 24.42920 224.00259 124.64845 1.000 59.10547 338 THR B C 1
ATOM 5727 O O . THR B 1 338 ? 23.33962 223.42551 124.57594 1.000 60.08568 338 THR B O 1
ATOM 5731 N N . VAL B 1 339 ? 25.30810 224.02157 123.64877 1.000 57.59480 339 VAL B N 1
ATOM 5732 C CA . VAL B 1 339 ? 24.99567 223.41652 122.35853 1.000 53.09027 339 VAL B CA 1
ATOM 5733 C C . VAL B 1 339 ? 25.06007 221.89934 122.48613 1.000 56.18417 339 VAL B C 1
ATOM 5734 O O . VAL B 1 339 ? 26.07807 221.33720 122.90881 1.000 62.13855 339 VAL B O 1
ATOM 5738 N N . VAL B 1 340 ? 23.97199 221.22964 122.11701 1.000 56.58516 340 VAL B N 1
ATOM 5739 C CA . VAL B 1 340 ? 23.89394 219.77763 122.17368 1.000 54.75557 340 VAL B CA 1
ATOM 5740 C C . VAL B 1 340 ? 24.19305 219.14731 120.81876 1.000 54.53942 340 VAL B C 1
ATOM 5741 O O . VAL B 1 340 ? 24.85693 218.11265 120.74855 1.000 54.58793 340 VAL B O 1
ATOM 5745 N N . ALA B 1 341 ? 23.71985 219.76218 119.73590 1.000 51.34781 341 ALA B N 1
ATOM 5746 C CA . ALA B 1 341 ? 23.95223 219.24063 118.39811 1.000 49.04489 341 ALA B CA 1
ATOM 5747 C C . ALA B 1 341 ? 23.89237 220.36962 117.37899 1.000 51.01879 341 ALA B C 1
ATOM 5748 O O . ALA B 1 341 ? 23.24280 221.39518 117.59606 1.000 51.49529 341 ALA B O 1
ATOM 5750 N N . LEU B 1 342 ? 24.58563 220.16711 116.26440 1.000 51.00154 342 LEU B N 1
ATOM 5751 C CA . LEU B 1 342 ? 24.50580 221.04247 115.10406 1.000 47.43322 342 LEU B CA 1
ATOM 5752 C C . LEU B 1 342 ? 23.76070 220.30030 114.00449 1.000 47.44259 342 LEU B C 1
ATOM 5753 O O . LEU B 1 342 ? 24.08402 219.14635 113.70458 1.000 46.34460 342 LEU B O 1
ATOM 5758 N N . ILE B 1 343 ? 22.75883 220.95238 113.41628 1.000 47.98468 343 ILE B N 1
ATOM 5759 C CA . ILE B 1 343 ? 21.84671 220.30894 112.47627 1.000 43.82991 343 ILE B CA 1
ATOM 5760 C C . ILE B 1 343 ? 21.76682 221.13321 111.19723 1.000 47.74012 343 ILE B C 1
ATOM 5761 O O . ILE B 1 343 ? 21.57570 222.35286 111.24650 1.000 45.66167 343 ILE B O 1
ATOM 5766 N N . SER B 1 344 ? 21.91668 220.46454 110.05557 1.000 47.40585 344 SER B N 1
ATOM 5767 C CA . SER B 1 344 ? 21.74352 221.07018 108.74319 1.000 52.75925 344 SER B CA 1
ATOM 5768 C C . SER B 1 344 ? 20.63457 220.34424 107.99752 1.000 48.55158 344 SER B C 1
ATOM 5769 O O . SER B 1 344 ? 20.50640 219.11956 108.09815 1.000 46.34585 344 SER B O 1
ATOM 5772 N N . VAL B 1 345 ? 19.82775 221.10215 107.25569 1.000 41.96466 345 VAL B N 1
ATOM 5773 C CA . VAL B 1 345 ? 18.76723 220.52897 106.43746 1.000 45.48828 345 VAL B CA 1
ATOM 5774 C C . VAL B 1 345 ? 18.93544 220.97651 104.99168 1.000 48.85564 345 VAL B C 1
ATOM 5775 O O . VAL B 1 345 ? 19.44170 222.06569 104.70567 1.000 48.47622 345 VAL B O 1
ATOM 5779 N N . GLN B 1 346 ? 18.50260 220.11498 104.07460 1.000 47.85197 346 GLN B N 1
ATOM 5780 C CA . GLN B 1 346 ? 18.48750 220.43093 102.65502 1.000 52.72619 346 GLN B CA 1
ATOM 5781 C C . GLN B 1 346 ? 17.33608 219.68143 101.99742 1.000 48.06222 346 GLN B C 1
ATOM 5782 O O . GLN B 1 346 ? 17.02855 218.54590 102.37278 1.000 44.45665 346 GLN B O 1
ATOM 5788 N N . ASP B 1 347 ? 16.69541 220.33477 101.02792 1.000 47.55856 347 ASP B N 1
ATOM 5789 C CA . ASP B 1 347 ? 15.63171 219.74604 100.22285 1.000 40.51140 347 ASP B CA 1
ATOM 5790 C C . ASP B 1 347 ? 15.89411 220.12380 98.76956 1.000 41.27877 347 ASP B C 1
ATOM 5791 O O . ASP B 1 347 ? 15.87830 221.31194 98.42349 1.000 41.38311 347 ASP B O 1
ATOM 5796 N N . PRO B 1 348 ? 16.13583 219.14607 97.88942 1.000 39.18636 348 PRO B N 1
ATOM 5797 C CA . PRO B 1 348 ? 16.56382 219.47383 96.51764 1.000 43.77810 348 PRO B CA 1
ATOM 5798 C C . PRO B 1 348 ? 15.46492 220.04889 95.63530 1.000 46.04647 348 PRO B C 1
ATOM 5799 O O . PRO B 1 348 ? 15.77847 220.56230 94.55307 1.000 52.77349 348 PRO B O 1
ATOM 5803 N N . ASP B 1 349 ? 14.20156 219.98316 96.04850 1.000 46.02768 349 ASP B N 1
ATOM 5804 C CA . ASP B 1 349 ? 13.12175 220.49933 95.22238 1.000 36.42125 349 ASP B CA 1
ATOM 5805 C C . ASP B 1 349 ? 13.17768 222.02518 95.17344 1.000 40.38939 349 ASP B C 1
ATOM 5806 O O . ASP B 1 349 ? 13.94946 222.67052 95.88585 1.000 42.86748 349 ASP B O 1
ATOM 5811 N N . SER B 1 350 ? 12.34345 222.60523 94.31763 1.000 44.22249 350 SER B N 1
ATOM 5812 C CA . SER B 1 350 ? 12.40128 224.03108 94.03659 1.000 45.46718 350 SER B CA 1
ATOM 5813 C C . SER B 1 350 ? 11.22663 224.76305 94.66753 1.000 42.79713 350 SER B C 1
ATOM 5814 O O . SER B 1 350 ? 10.19094 224.17395 94.98386 1.000 38.82338 350 SER B O 1
ATOM 5817 N N . GLY B 1 351 ? 11.40637 226.07043 94.83937 1.000 37.96847 351 GLY B N 1
ATOM 5818 C CA . GLY B 1 351 ? 10.38617 226.89503 95.44448 1.000 49.62521 351 GLY B CA 1
ATOM 5819 C C . GLY B 1 351 ? 10.02342 226.42270 96.84031 1.000 44.38367 351 GLY B C 1
ATOM 5820 O O . GLY B 1 351 ? 10.85255 225.90241 97.59982 1.000 40.57995 351 GLY B O 1
ATOM 5821 N N . SER B 1 352 ? 8.74632 226.60862 97.18426 1.000 47.65324 352 SER B N 1
ATOM 5822 C CA . SER B 1 352 ? 8.24179 226.18061 98.48347 1.000 43.77465 352 SER B CA 1
ATOM 5823 C C . SER B 1 352 ? 8.40879 224.68264 98.70414 1.000 49.04736 352 SER B C 1
ATOM 5824 O O . SER B 1 352 ? 8.45247 224.23950 99.85656 1.000 51.65548 352 SER B O 1
ATOM 5827 N N . ASN B 1 353 ? 8.50286 223.89364 97.62954 1.000 42.99519 353 ASN B N 1
ATOM 5828 C CA . ASN B 1 353 ? 8.75786 222.46397 97.76010 1.000 38.86666 353 ASN B CA 1
ATOM 5829 C C . ASN B 1 353 ? 10.12858 222.16832 98.35454 1.000 43.43228 353 ASN B C 1
ATOM 5830 O O . ASN B 1 353 ? 10.36519 221.03412 98.78338 1.000 30.84559 353 ASN B O 1
ATOM 5835 N N . GLY B 1 354 ? 11.02533 223.15352 98.40079 1.000 42.38527 354 GLY B N 1
ATOM 5836 C CA . GLY B 1 354 ? 12.35839 222.94634 98.93072 1.000 49.71091 354 GLY B CA 1
ATOM 5837 C C . GLY B 1 354 ? 12.70228 223.81257 100.12690 1.000 53.31206 354 GLY B C 1
ATOM 5838 O O . GLY B 1 354 ? 13.87254 223.90014 100.51273 1.000 54.40935 354 GLY B O 1
ATOM 5839 N N . ASP B 1 355 ? 11.69944 224.46378 100.71614 1.000 50.29232 355 ASP B N 1
ATOM 5840 C CA . ASP B 1 355 ? 11.89711 225.31449 101.88525 1.000 55.04345 355 ASP B CA 1
ATOM 5841 C C . ASP B 1 355 ? 11.62710 224.50415 103.14565 1.000 51.51479 355 ASP B C 1
ATOM 5842 O O . ASP B 1 355 ? 10.51056 224.01772 103.34394 1.000 50.78864 355 ASP B O 1
ATOM 5847 N N . VAL B 1 356 ? 12.63915 224.37734 104.00180 1.000 51.63663 356 VAL B N 1
ATOM 5848 C CA . VAL B 1 356 ? 12.59522 223.49123 105.16074 1.000 54.53625 356 VAL B CA 1
ATOM 5849 C C . VAL B 1 356 ? 12.40041 224.30455 106.43408 1.000 51.37470 356 VAL B C 1
ATOM 5850 O O . VAL B 1 356 ? 13.03052 225.35153 106.61939 1.000 51.28931 356 VAL B O 1
ATOM 5854 N N . SER B 1 357 ? 11.51321 223.81997 107.30538 1.000 50.61998 357 SER B N 1
ATOM 5855 C CA . SER B 1 357 ? 11.38885 224.28477 108.67986 1.000 53.64278 357 SER B CA 1
ATOM 5856 C C . SER B 1 357 ? 11.67217 223.11925 109.62313 1.000 51.16210 357 SER B C 1
ATOM 5857 O O . SER B 1 357 ? 11.42337 221.95658 109.28781 1.000 51.11497 357 SER B O 1
ATOM 5860 N N . LEU B 1 358 ? 12.19102 223.43432 110.81089 1.000 47.32755 358 LEU B N 1
ATOM 5861 C CA . LEU B 1 358 ? 12.61479 222.43140 111.78266 1.000 47.52401 358 LEU B CA 1
ATOM 5862 C C . LEU B 1 358 ? 11.92183 222.69710 113.11330 1.000 46.77280 358 LEU B C 1
ATOM 5863 O O . LEU B 1 358 ? 11.69428 223.85620 113.47725 1.000 50.90711 358 LEU B O 1
ATOM 5868 N N . ARG B 1 359 ? 11.59096 221.63163 113.84530 1.000 45.99539 359 ARG B N 1
ATOM 5869 C CA . ARG B 1 359 ? 10.89233 221.80789 115.11275 1.000 49.32407 359 ARG B CA 1
ATOM 5870 C C . ARG B 1 359 ? 11.17672 220.64265 116.05046 1.000 52.45102 359 ARG B C 1
ATOM 5871 O O . ARG B 1 359 ? 11.56235 219.55008 115.62741 1.000 49.76284 359 ARG B O 1
ATOM 5879 N N . ILE B 1 360 ? 10.97107 220.90168 117.33851 1.000 50.92341 360 ILE B N 1
ATOM 5880 C CA . ILE B 1 360 ? 11.01842 219.88631 118.39099 1.000 47.82795 360 ILE B CA 1
ATOM 5881 C C . ILE B 1 360 ? 9.84124 220.11487 119.32913 1.000 51.14535 360 ILE B C 1
ATOM 5882 O O . ILE B 1 360 ? 9.21938 221.18505 119.30908 1.000 63.13691 360 ILE B O 1
ATOM 5887 N N . PRO B 1 361 ? 9.48496 219.10982 120.13857 1.000 51.40140 361 PRO B N 1
ATOM 5888 C CA . PRO B 1 361 ? 8.35827 219.28451 121.06824 1.000 58.75340 361 PRO B CA 1
ATOM 5889 C C . PRO B 1 361 ? 8.61805 220.37900 122.09381 1.000 59.70943 361 PRO B C 1
ATOM 5890 O O . PRO B 1 361 ? 9.75286 220.61183 122.51464 1.000 60.06504 361 PRO B O 1
ATOM 5894 N N . ASP B 1 362 ? 7.53401 221.05355 122.49519 1.000 67.90301 362 ASP B N 1
ATOM 5895 C CA . ASP B 1 362 ? 7.65259 222.21533 123.37410 1.000 79.01140 362 ASP B CA 1
ATOM 5896 C C . ASP B 1 362 ? 8.05886 221.81706 124.78783 1.000 77.21173 362 ASP B C 1
ATOM 5897 O O . ASP B 1 362 ? 8.82558 222.53391 125.44100 1.000 79.26545 362 ASP B O 1
ATOM 5902 N N . HIS B 1 363 ? 7.55293 220.68497 125.28128 1.000 76.06539 363 HIS B N 1
ATOM 5903 C CA . HIS B 1 363 ? 7.71343 220.33126 126.68903 1.000 85.43528 363 HIS B CA 1
ATOM 5904 C C . HIS B 1 363 ? 9.15579 220.02755 127.07177 1.000 80.30510 363 HIS B C 1
ATOM 5905 O O . HIS B 1 363 ? 9.42917 219.81195 128.25764 1.000 75.31408 363 HIS B O 1
ATOM 5912 N N . LEU B 1 364 ? 10.07659 220.00666 126.11500 1.000 76.39889 364 LEU B N 1
ATOM 5913 C CA . LEU B 1 364 ? 11.45559 219.65899 126.40686 1.000 69.28816 364 LEU B CA 1
ATOM 5914 C C . LEU B 1 364 ? 12.23197 220.87000 126.92205 1.000 61.74170 364 LEU B C 1
ATOM 5915 O O . LEU B 1 364 ? 11.91981 222.01204 126.57522 1.000 55.92816 364 LEU B O 1
ATOM 5920 N N . PRO B 1 365 ? 13.25404 220.64155 127.75751 1.000 61.53586 365 PRO B N 1
ATOM 5921 C CA . PRO B 1 365 ? 14.12670 221.74510 128.17785 1.000 59.74514 365 PRO B CA 1
ATOM 5922 C C . PRO B 1 365 ? 15.20617 222.03731 127.14827 1.000 61.44550 365 PRO B C 1
ATOM 5923 O O . PRO B 1 365 ? 16.37994 222.21401 127.49214 1.000 57.73708 365 PRO B O 1
ATOM 5927 N N . PHE B 1 366 ? 14.81217 222.07679 125.87730 1.000 58.98590 366 PHE B N 1
ATOM 5928 C CA . PHE B 1 366 ? 15.72355 222.36305 124.78250 1.000 54.82976 366 PHE B CA 1
ATOM 5929 C C . PHE B 1 366 ? 15.04686 223.33852 123.83096 1.000 55.61896 366 PHE B C 1
ATOM 5930 O O . PHE B 1 366 ? 13.82880 223.52984 123.86693 1.000 57.86869 366 PHE B O 1
ATOM 5938 N N . ALA B 1 367 ? 15.85216 223.95630 122.97019 1.000 48.91270 367 ALA B N 1
ATOM 5939 C CA . ALA B 1 367 ? 15.33503 224.92841 122.01847 1.000 55.13198 367 ALA B CA 1
ATOM 5940 C C . ALA B 1 367 ? 16.18717 224.90654 120.75952 1.000 50.82166 367 ALA B C 1
ATOM 5941 O O . ALA B 1 367 ? 17.35630 224.51131 120.77650 1.000 49.37348 367 ALA B O 1
ATOM 5943 N N . LEU B 1 368 ? 15.58193 225.34523 119.66101 1.000 52.45314 368 LEU B N 1
ATOM 5944 C CA . LEU B 1 368 ? 16.24797 225.40389 118.36813 1.000 46.64504 368 LEU B CA 1
ATOM 5945 C C . LEU B 1 368 ? 16.60614 226.84529 118.03241 1.000 46.80363 368 LEU B C 1
ATOM 5946 O O . LEU B 1 368 ? 15.74488 227.73078 118.06452 1.000 51.38352 368 LEU B O 1
ATOM 5951 N N . LYS B 1 369 ? 17.87507 227.07151 117.71127 1.000 45.00702 369 LYS B N 1
ATOM 5952 C CA . LYS B 1 369 ? 18.37643 228.37437 117.30267 1.000 48.10096 369 LYS B CA 1
ATOM 5953 C C . LYS B 1 369 ? 18.93240 228.27284 115.88890 1.000 51.32830 369 LYS B C 1
ATOM 5954 O O . LYS B 1 369 ? 19.52395 227.25337 115.51651 1.000 47.77481 369 LYS B O 1
ATOM 5960 N N . SER B 1 370 ? 18.73572 229.32862 115.10129 1.000 52.55049 370 SER B N 1
ATOM 5961 C CA . SER B 1 370 ? 19.20197 229.38320 113.72156 1.000 55.85080 370 SER B CA 1
ATOM 5962 C C . SER B 1 370 ? 19.85119 230.73684 113.48669 1.000 55.98313 370 SER B C 1
ATOM 5963 O O . SER B 1 370 ? 19.22054 231.77508 113.71128 1.000 54.63632 370 SER B O 1
ATOM 5966 N N . ALA B 1 371 ? 21.11362 230.72530 113.05062 1.000 56.31370 371 ALA B N 1
ATOM 5967 C CA . ALA B 1 371 ? 21.81274 231.94800 112.68606 1.000 53.46370 371 ALA B CA 1
ATOM 5968 C C . ALA B 1 371 ? 22.05961 232.08410 111.19337 1.000 46.81081 371 ALA B C 1
ATOM 5969 O O . ALA B 1 371 ? 22.29802 233.19978 110.72212 1.000 51.19643 371 ALA B O 1
ATOM 5971 N N . PHE B 1 372 ? 21.99958 230.98823 110.44290 1.000 44.58714 372 PHE B N 1
ATOM 5972 C CA . PHE B 1 372 ? 22.17062 231.01764 108.99998 1.000 50.40967 372 PHE B CA 1
ATOM 5973 C C . PHE B 1 372 ? 21.13519 230.11368 108.35626 1.000 49.25608 372 PHE B C 1
ATOM 5974 O O . PHE B 1 372 ? 20.54433 229.24468 109.00064 1.000 51.87109 372 PHE B O 1
ATOM 5982 N N . ARG B 1 373 ? 20.93325 230.33949 107.06275 1.000 48.68207 373 ARG B N 1
ATOM 5983 C CA . ARG B 1 373 ? 19.95828 229.58963 106.28481 1.000 50.39969 373 ARG B CA 1
ATOM 5984 C C . ARG B 1 373 ? 20.21078 228.09111 106.37074 1.000 48.61216 373 ARG B C 1
ATOM 5985 O O . ARG B 1 373 ? 21.32517 227.62149 106.12534 1.000 47.23760 373 ARG B O 1
ATOM 5993 N N . ASN B 1 374 ? 19.16005 227.34877 106.72750 1.000 47.30040 374 ASN B N 1
ATOM 5994 C CA . ASN B 1 374 ? 19.15254 225.88949 106.79059 1.000 47.24918 374 ASN B CA 1
ATOM 5995 C C . ASN B 1 374 ? 20.10539 225.33641 107.84268 1.000 45.39915 374 ASN B C 1
ATOM 5996 O O . ASN B 1 374 ? 20.45819 224.15397 107.79798 1.000 46.60319 374 ASN B O 1
ATOM 6001 N N . GLN B 1 375 ? 20.52979 226.16156 108.79599 1.000 43.32548 375 GLN B N 1
ATOM 6002 C CA . GLN B 1 375 ? 21.43576 225.74142 109.85535 1.000 43.77420 375 GLN B CA 1
ATOM 6003 C C . GLN B 1 375 ? 20.78868 225.96865 111.21474 1.000 43.34228 375 GLN B C 1
ATOM 6004 O O . GLN B 1 375 ? 20.37297 227.08835 111.53125 1.000 46.28357 375 GLN B O 1
ATOM 6010 N N . PHE B 1 376 ? 20.71713 224.90763 112.01691 1.000 40.97581 376 PHE B N 1
ATOM 6011 C CA . PHE B 1 376 ? 20.11196 224.95110 113.34085 1.000 44.89395 376 PHE B CA 1
ATOM 6012 C C . PHE B 1 376 ? 21.04972 224.32108 114.35929 1.000 49.48032 376 PHE B C 1
ATOM 6013 O O . PHE B 1 376 ? 21.72463 223.33029 114.06112 1.000 51.31557 376 PHE B O 1
ATOM 6021 N N . SER B 1 377 ? 21.08351 224.89396 115.56137 1.000 45.65727 377 SER B N 1
ATOM 6022 C CA . SER B 1 377 ? 21.75812 224.29323 116.70380 1.000 48.12143 377 SER B CA 1
ATOM 6023 C C . SER B 1 377 ? 20.73025 223.94908 117.77453 1.000 48.70700 377 SER B C 1
ATOM 6024 O O . SER B 1 377 ? 19.81418 224.73237 118.04784 1.000 47.91292 377 SER B O 1
ATOM 6027 N N . LEU B 1 378 ? 20.88751 222.77021 118.37078 1.000 49.19424 378 LEU B N 1
ATOM 6028 C CA . LEU B 1 378 ? 20.04263 222.32433 119.47090 1.000 45.62481 378 LEU B CA 1
ATOM 6029 C C . LEU B 1 378 ? 20.72888 222.68470 120.78331 1.000 48.52385 378 LEU B C 1
ATOM 6030 O O . LEU B 1 378 ? 21.84612 222.22725 121.05010 1.000 49.78509 378 LEU B O 1
ATOM 6035 N N . VAL B 1 379 ? 20.07282 223.51520 121.59456 1.000 49.38703 379 VAL B N 1
ATOM 6036 C CA . VAL B 1 379 ? 20.67674 224.02500 122.81683 1.000 53.92511 379 VAL B CA 1
ATOM 6037 C C . VAL B 1 379 ? 19.77608 223.73292 124.00825 1.000 55.59769 379 VAL B C 1
ATOM 6038 O O . VAL B 1 379 ? 18.57271 223.50394 123.87285 1.000 53.51432 379 VAL B O 1
ATOM 6042 N N . THR B 1 380 ? 20.38800 223.74352 125.19035 1.000 54.31447 380 THR B N 1
ATOM 6043 C CA . THR B 1 380 ? 19.63553 223.61883 126.43038 1.000 55.00361 380 THR B CA 1
ATOM 6044 C C . THR B 1 380 ? 18.85830 224.90119 126.69580 1.000 61.81861 380 THR B C 1
ATOM 6045 O O . THR B 1 380 ? 19.39936 226.00410 126.57142 1.000 71.63708 380 THR B O 1
ATOM 6049 N N . ALA B 1 381 ? 17.58727 224.75539 127.06706 1.000 61.23640 381 ALA B N 1
ATOM 6050 C CA . ALA B 1 381 ? 16.71947 225.89428 127.32684 1.000 70.57155 381 ALA B CA 1
ATOM 6051 C C . ALA B 1 381 ? 16.22856 225.94471 128.76565 1.000 82.85554 381 ALA B C 1
ATOM 6052 O O . ALA B 1 381 ? 15.48321 226.86620 129.11722 1.000 90.77168 381 ALA B O 1
ATOM 6054 N N . GLY B 1 382 ? 16.62866 224.99071 129.60366 1.000 86.32112 382 GLY B N 1
ATOM 6055 C CA . GLY B 1 382 ? 16.27770 224.99349 131.00335 1.000 89.24566 382 GLY B CA 1
ATOM 6056 C C . GLY B 1 382 ? 17.26209 224.19397 131.83566 1.000 94.78578 382 GLY B C 1
ATOM 6057 O O . GLY B 1 382 ? 18.20235 223.59109 131.31113 1.000 96.85131 382 GLY B O 1
ATOM 6058 N N . PRO B 1 383 ? 17.06720 224.17829 133.15269 1.000 93.15695 383 PRO B N 1
ATOM 6059 C CA . PRO B 1 383 ? 17.94884 223.39255 134.02552 1.000 92.88891 383 PRO B CA 1
ATOM 6060 C C . PRO B 1 383 ? 17.73789 221.89450 133.85442 1.000 89.70562 383 PRO B C 1
ATOM 6061 O O . PRO B 1 383 ? 16.68575 221.42529 133.41468 1.000 85.54236 383 PRO B O 1
ATOM 6065 N N . LEU B 1 384 ? 18.77880 221.14126 134.20701 1.000 90.19943 384 LEU B N 1
ATOM 6066 C CA . LEU B 1 384 ? 18.80387 219.69186 134.06593 1.000 91.50410 384 LEU B CA 1
ATOM 6067 C C . LEU B 1 384 ? 19.13482 219.03736 135.40088 1.000 100.56520 384 LEU B C 1
ATOM 6068 O O . LEU B 1 384 ? 19.98303 219.53153 136.14992 1.000 103.63031 384 LEU B O 1
ATOM 6073 N N . ASP B 1 385 ? 18.45938 217.92765 135.70006 1.000 101.90144 385 ASP B N 1
ATOM 6074 C CA . ASP B 1 385 ? 18.68435 217.18883 136.94018 1.000 101.63921 385 ASP B CA 1
ATOM 6075 C C . ASP B 1 385 ? 18.66408 215.69857 136.63255 1.000 99.53488 385 ASP B C 1
ATOM 6076 O O . ASP B 1 385 ? 17.62967 215.16895 136.21444 1.000 100.20801 385 ASP B O 1
ATOM 6078 N N . ARG B 1 386 ? 19.80193 215.02487 136.83970 1.000 101.06785 386 ARG B N 1
ATOM 6079 C CA . ARG B 1 386 ? 19.91012 213.61928 136.45174 1.000 103.40036 386 ARG B CA 1
ATOM 6080 C C . ARG B 1 386 ? 18.90679 212.74699 137.19862 1.000 109.42465 386 ARG B C 1
ATOM 6081 O O . ARG B 1 386 ? 18.29914 211.84660 136.60577 1.000 108.04961 386 ARG B O 1
ATOM 6089 N N . GLU B 1 387 ? 18.72563 212.98936 138.50120 1.000 119.23326 387 GLU B N 1
ATOM 6090 C CA . GLU B 1 387 ? 17.78535 212.18364 139.27641 1.000 125.61095 387 GLU B CA 1
ATOM 6091 C C . GLU B 1 387 ? 16.38039 212.24072 138.69061 1.000 126.30966 387 GLU B C 1
ATOM 6092 O O . GLU B 1 387 ? 15.64255 211.24976 138.74880 1.000 130.24544 387 GLU B O 1
ATOM 6094 N N . ALA B 1 388 ? 15.99512 213.38467 138.12149 1.000 120.76162 388 ALA B N 1
ATOM 6095 C CA . ALA B 1 388 ? 14.69299 213.49321 137.47210 1.000 115.04001 388 ALA B CA 1
ATOM 6096 C C . ALA B 1 388 ? 14.65484 212.66702 136.19211 1.000 110.74746 388 ALA B C 1
ATOM 6097 O O . ALA B 1 388 ? 13.86789 211.72125 136.07018 1.000 115.86853 388 ALA B O 1
ATOM 6099 N N . ARG B 1 389 ? 15.50067 213.01272 135.22306 1.000 101.07767 389 ARG B N 1
ATOM 6100 C CA . ARG B 1 389 ? 15.63777 212.25485 133.98617 1.000 94.46749 389 ARG B CA 1
ATOM 6101 C C . ARG B 1 389 ? 17.11403 212.06301 133.67846 1.000 91.19144 389 ARG B C 1
ATOM 6102 O O . ARG B 1 389 ? 17.88422 213.02891 133.67708 1.000 87.89924 389 ARG B O 1
ATOM 6110 N N . SER B 1 390 ? 17.50071 210.81655 133.41532 1.000 90.07774 390 SER B N 1
ATOM 6111 C CA . SER B 1 390 ? 18.88581 210.49235 133.10949 1.000 89.98281 390 SER B CA 1
ATOM 6112 C C . SER B 1 390 ? 19.23074 210.63328 131.63354 1.000 82.61857 390 SER B C 1
ATOM 6113 O O . SER B 1 390 ? 20.41635 210.73987 131.30110 1.000 83.27418 390 SER B O 1
ATOM 6116 N N . SER B 1 391 ? 18.23949 210.63644 130.74389 1.000 74.34030 391 SER B N 1
ATOM 6117 C CA . SER B 1 391 ? 18.51500 210.77111 129.31982 1.000 71.15302 391 SER B CA 1
ATOM 6118 C C . SER B 1 391 ? 17.29106 211.33294 128.61034 1.000 65.47348 391 SER B C 1
ATOM 6119 O O . SER B 1 391 ? 16.15877 211.17090 129.07172 1.000 69.51269 391 SER B O 1
ATOM 6122 N N . TYR B 1 392 ? 17.53519 211.98962 127.47964 1.000 58.91278 392 TYR B N 1
ATOM 6123 C CA . TYR B 1 392 ? 16.48580 212.56375 126.64999 1.000 55.18455 392 TYR B CA 1
ATOM 6124 C C . TYR B 1 392 ? 16.56985 211.99217 125.24291 1.000 55.50957 392 TYR B C 1
ATOM 6125 O O . TYR B 1 392 ? 17.66041 211.87189 124.67567 1.000 54.54173 392 TYR B O 1
ATOM 6134 N N . ASP B 1 393 ? 15.41266 211.64449 124.68576 1.000 57.46257 393 ASP B N 1
ATOM 6135 C CA . ASP B 1 393 ? 15.27675 211.26142 123.28281 1.000 50.27228 393 ASP B CA 1
ATOM 6136 C C . ASP B 1 393 ? 14.57486 212.42665 122.59133 1.000 49.87043 393 ASP B C 1
ATOM 6137 O O . ASP B 1 393 ? 13.35093 212.56419 122.67275 1.000 51.94562 393 ASP B O 1
ATOM 6142 N N . ILE B 1 394 ? 15.35141 213.26089 121.90806 1.000 49.03281 394 ILE B N 1
ATOM 6143 C CA . ILE B 1 394 ? 14.85797 214.52495 121.37258 1.000 50.02193 394 ILE B CA 1
ATOM 6144 C C . ILE B 1 394 ? 14.41082 214.30949 119.92967 1.000 52.72283 394 ILE B C 1
ATOM 6145 O O . ILE B 1 394 ? 15.22942 214.06301 119.04088 1.000 50.31315 394 ILE B O 1
ATOM 6150 N N . MET B 1 395 ? 13.10613 214.42977 119.69510 1.000 52.96782 395 MET B N 1
ATOM 6151 C CA . MET B 1 395 ? 12.50665 214.12990 118.39958 1.000 54.29064 395 MET B CA 1
ATOM 6152 C C . MET B 1 395 ? 12.52237 215.38018 117.52902 1.000 53.08906 395 MET B C 1
ATOM 6153 O O . MET B 1 395 ? 11.81144 216.35239 117.80312 1.000 55.96737 395 MET B O 1
ATOM 6158 N N . VAL B 1 396 ? 13.33761 215.34891 116.47921 1.000 47.70299 396 VAL B N 1
ATOM 6159 C CA . VAL B 1 396 ? 13.49050 216.45601 115.54316 1.000 48.14731 396 VAL B CA 1
ATOM 6160 C C . VAL B 1 396 ? 12.69308 216.13241 114.28911 1.000 41.93286 396 VAL B C 1
ATOM 6161 O O . VAL B 1 396 ? 12.76981 215.01285 113.76682 1.000 39.25821 396 VAL B O 1
ATOM 6165 N N . THR B 1 397 ? 11.91316 217.10116 113.81349 1.000 35.88160 397 THR B N 1
ATOM 6166 C CA . THR B 1 397 ? 11.10142 216.92491 112.61515 1.000 40.43312 397 THR B CA 1
ATOM 6167 C C . THR B 1 397 ? 11.39449 218.04988 111.63484 1.000 35.71490 397 THR B C 1
ATOM 6168 O O . THR B 1 397 ? 11.18570 219.22487 111.95399 1.000 34.51980 397 THR B O 1
ATOM 6172 N N . ALA B 1 398 ? 11.86217 217.68829 110.44254 1.000 40.66167 398 ALA B N 1
ATOM 6173 C CA . ALA B 1 398 ? 12.04013 218.62950 109.34519 1.000 44.20810 398 ALA B CA 1
ATOM 6174 C C . ALA B 1 398 ? 10.86786 218.50183 108.38468 1.000 42.07407 398 ALA B C 1
ATOM 6175 O O . ALA B 1 398 ? 10.40341 217.39626 108.09951 1.000 50.26309 398 ALA B O 1
ATOM 6177 N N . SER B 1 399 ? 10.39364 219.63703 107.88258 1.000 41.44885 399 SER B N 1
ATOM 6178 C CA . SER B 1 399 ? 9.26350 219.65462 106.96714 1.000 45.98821 399 SER B CA 1
ATOM 6179 C C . SER B 1 399 ? 9.51825 220.67631 105.87400 1.000 45.24718 399 SER B C 1
ATOM 6180 O O . SER B 1 399 ? 10.01025 221.77312 106.14942 1.000 45.95122 399 SER B O 1
ATOM 6183 N N . ASP B 1 400 ? 9.19277 220.31203 104.63862 1.000 46.40646 400 ASP B N 1
ATOM 6184 C CA . ASP B 1 400 ? 9.20012 221.28299 103.55917 1.000 40.00472 400 ASP B CA 1
ATOM 6185 C C . ASP B 1 400 ? 7.82300 221.93246 103.44812 1.000 44.65138 400 ASP B C 1
ATOM 6186 O O . ASP B 1 400 ? 6.85283 221.49662 104.06888 1.000 47.70352 400 ASP B O 1
ATOM 6191 N N . ALA B 1 401 ? 7.74611 222.99976 102.65414 1.000 44.31502 401 ALA B N 1
ATOM 6192 C CA . ALA B 1 401 ? 6.52532 223.78339 102.50621 1.000 42.67494 401 ALA B CA 1
ATOM 6193 C C . ALA B 1 401 ? 5.72084 223.38646 101.27037 1.000 43.36614 401 ALA B C 1
ATOM 6194 O O . ALA B 1 401 ? 4.97763 224.20631 100.71915 1.000 41.54403 401 ALA B O 1
ATOM 6196 N N . GLY B 1 402 ? 5.85134 222.14387 100.82209 1.000 41.42615 402 GLY B N 1
ATOM 6197 C CA . GLY B 1 402 ? 5.00735 221.66270 99.75108 1.000 47.40474 402 GLY B CA 1
ATOM 6198 C C . GLY B 1 402 ? 3.58194 221.46720 100.22733 1.000 54.24165 402 GLY B C 1
ATOM 6199 O O . GLY B 1 402 ? 3.27423 221.52057 101.41679 1.000 62.69778 402 GLY B O 1
ATOM 6200 N N . ASN B 1 403 ? 2.68393 221.25031 99.27287 1.000 59.95169 403 ASN B N 1
ATOM 6201 C CA . ASN B 1 403 ? 1.28084 220.97985 99.58601 1.000 65.55754 403 ASN B CA 1
ATOM 6202 C C . ASN B 1 403 ? 0.87467 219.64006 98.99467 1.000 66.80095 403 ASN B C 1
ATOM 6203 O O . ASN B 1 403 ? 0.65874 219.53727 97.77345 1.000 75.04629 403 ASN B O 1
ATOM 6208 N N . PRO B 1 404 ? 0.73753 218.58298 99.81141 1.000 60.74789 404 PRO B N 1
ATOM 6209 C CA . PRO B 1 404 ? 0.98367 218.58502 101.25933 1.000 58.25116 404 PRO B CA 1
ATOM 6210 C C . PRO B 1 404 ? 2.46887 218.50914 101.61040 1.000 56.13339 404 PRO B C 1
ATOM 6211 O O . PRO B 1 404 ? 3.25301 218.02623 100.79675 1.000 61.10853 404 PRO B O 1
ATOM 6215 N N . PRO B 1 405 ? 2.85053 218.99111 102.79179 1.000 55.45210 405 PRO B N 1
ATOM 6216 C CA . PRO B 1 405 ? 4.26578 218.95721 103.16888 1.000 48.57102 405 PRO B CA 1
ATOM 6217 C C . PRO B 1 405 ? 4.74967 217.53672 103.40754 1.000 49.69182 405 PRO B C 1
ATOM 6218 O O . PRO B 1 405 ? 3.98423 216.64704 103.78664 1.000 57.33942 405 PRO B O 1
ATOM 6222 N N . LEU B 1 406 ? 6.04354 217.33399 103.17869 1.000 46.04633 406 LEU B N 1
ATOM 6223 C CA . LEU B 1 406 ? 6.71474 216.07331 103.46044 1.000 46.40285 406 LEU B CA 1
ATOM 6224 C C . LEU B 1 406 ? 7.62298 216.25739 104.66663 1.000 42.32266 406 LEU B C 1
ATOM 6225 O O . LEU B 1 406 ? 8.26907 217.29944 104.81438 1.000 42.62128 406 LEU B O 1
ATOM 6230 N N . SER B 1 407 ? 7.68208 215.24290 105.52318 1.000 37.78390 407 SER B N 1
ATOM 6231 C CA . SER B 1 407 ? 8.40179 215.34608 106.78177 1.000 42.86825 407 SER B CA 1
ATOM 6232 C C . SER B 1 407 ? 9.49433 214.29005 106.88443 1.000 43.58636 407 SER B C 1
ATOM 6233 O O . SER B 1 407 ? 9.39116 213.20071 106.31462 1.000 44.78316 407 SER B O 1
ATOM 6236 N N . THR B 1 408 ? 10.53733 214.63763 107.63509 1.000 42.87321 408 THR B N 1
ATOM 6237 C CA . THR B 1 408 ? 11.63423 213.74693 107.98273 1.000 42.01192 408 THR B CA 1
ATOM 6238 C C . THR B 1 408 ? 11.81699 213.76918 109.49373 1.000 45.48035 408 THR B C 1
ATOM 6239 O O . THR B 1 408 ? 11.73461 214.83032 110.11893 1.000 46.83211 408 THR B O 1
ATOM 6243 N N . HIS B 1 409 ? 12.06104 212.59821 110.07714 1.000 42.61220 409 HIS B N 1
ATOM 6244 C CA . HIS B 1 409 ? 12.12968 212.44288 111.52314 1.000 39.26673 409 HIS B CA 1
ATOM 6245 C C . HIS B 1 409 ? 13.50554 211.93103 111.91911 1.000 41.66102 409 HIS B C 1
ATOM 6246 O O . HIS B 1 409 ? 14.00845 210.96688 111.33409 1.000 44.39520 409 HIS B O 1
ATOM 6253 N N . ARG B 1 410 ? 14.10307 212.57443 112.91778 1.000 38.08401 410 ARG B N 1
ATOM 6254 C CA . ARG B 1 410 ? 15.41076 212.19532 113.43311 1.000 46.40106 410 ARG B CA 1
ATOM 6255 C C . ARG B 1 410 ? 15.40959 212.40839 114.93790 1.000 44.98514 410 ARG B C 1
ATOM 6256 O O . ARG B 1 410 ? 14.95967 213.45277 115.41690 1.000 42.06971 410 ARG B O 1
ATOM 6264 N N . THR B 1 411 ? 15.90495 211.42625 115.68423 1.000 45.43823 411 THR B N 1
ATOM 6265 C CA . THR B 1 411 ? 15.95345 211.50820 117.13707 1.000 54.24536 411 THR B CA 1
ATOM 6266 C C . THR B 1 411 ? 17.39663 211.67720 117.58536 1.000 53.18249 411 THR B C 1
ATOM 6267 O O . THR B 1 411 ? 18.26294 210.87076 117.23040 1.000 54.22099 411 THR B O 1
ATOM 6271 N N . ILE B 1 412 ? 17.64808 212.72484 118.36083 1.000 50.33455 412 ILE B N 1
ATOM 6272 C CA . ILE B 1 412 ? 18.94034 212.92918 118.99921 1.000 52.13325 412 ILE B CA 1
ATOM 6273 C C . ILE B 1 412 ? 18.87091 212.31252 120.38741 1.000 54.07641 412 ILE B C 1
ATOM 6274 O O . ILE B 1 412 ? 18.01426 212.68334 121.19685 1.000 52.94100 412 ILE B O 1
ATOM 6279 N N . PHE B 1 413 ? 19.76513 211.37066 120.66330 1.000 54.65060 413 PHE B N 1
ATOM 6280 C CA . PHE B 1 413 ? 19.80366 210.68198 121.94458 1.000 55.94810 413 PHE B CA 1
ATOM 6281 C C . PHE B 1 413 ? 20.87993 211.31422 122.81601 1.000 61.37728 413 PHE B C 1
ATOM 6282 O O . PHE B 1 413 ? 22.03497 211.43499 122.39441 1.000 63.70475 413 PHE B O 1
ATOM 6290 N N . LEU B 1 414 ? 20.50019 211.71118 124.02984 1.000 59.12277 414 LEU B N 1
ATOM 6291 C CA . LEU B 1 414 ? 21.36896 212.48936 124.90363 1.000 61.50797 414 LEU B CA 1
ATOM 6292 C C . LEU B 1 414 ? 21.36937 211.87334 126.29178 1.000 61.85763 414 LEU B C 1
ATOM 6293 O O . LEU B 1 414 ? 20.32002 211.78656 126.93450 1.000 59.32644 414 LEU B O 1
ATOM 6298 N N . ASN B 1 415 ? 22.54486 211.45941 126.75264 1.000 63.40373 415 ASN B N 1
ATOM 6299 C CA . ASN B 1 415 ? 22.72518 210.98186 128.11355 1.000 71.96831 415 ASN B CA 1
ATOM 6300 C C . ASN B 1 415 ? 23.10322 212.14926 129.01555 1.000 70.07889 415 ASN B C 1
ATOM 6301 O O . ASN B 1 415 ? 23.76550 213.09733 128.58719 1.000 69.52499 415 ASN B O 1
ATOM 6306 N N . ILE B 1 416 ? 22.66293 212.08465 130.26977 1.000 71.20598 416 ILE B N 1
ATOM 6307 C CA . ILE B 1 416 ? 22.94543 213.12562 131.25161 1.000 72.33127 416 ILE B CA 1
ATOM 6308 C C . ILE B 1 416 ? 23.70755 212.51148 132.41699 1.000 81.30291 416 ILE B C 1
ATOM 6309 O O . ILE B 1 416 ? 23.32084 211.45616 132.93229 1.000 87.59244 416 ILE B O 1
ATOM 6314 N N . SER B 1 417 ? 24.78949 213.17242 132.82332 1.000 85.51451 417 SER B N 1
ATOM 6315 C CA . SER B 1 417 ? 25.68020 212.69634 133.86935 1.000 94.21671 417 SER B CA 1
ATOM 6316 C C . SER B 1 417 ? 25.78997 213.71724 134.99477 1.000 96.95758 417 SER B C 1
ATOM 6317 O O . SER B 1 417 ? 25.47711 214.89986 134.82787 1.000 95.23072 417 SER B O 1
ATOM 6320 N N . ASP B 1 418 ? 26.24132 213.23779 136.15023 1.000 106.11602 418 ASP B N 1
ATOM 6321 C CA . ASP B 1 418 ? 26.49733 214.09790 137.30010 1.000 111.86424 418 ASP B CA 1
ATOM 6322 C C . ASP B 1 418 ? 27.99024 214.37968 137.41892 1.000 106.96465 418 ASP B C 1
ATOM 6323 O O . ASP B 1 418 ? 28.77699 213.48080 137.71442 1.000 103.54143 418 ASP B O 1
#

Solvent-accessible surface area: 42916 Å² total; per-residue (Å²): 181,38,118,20,88,3,67,4,83,15,142,86,39,40,113,10,3,49,0,4,119,66,14,156,21,90,121,149,30,15,84,70,31,114,9,88,12,14,41,145,93,31,75,133,52,2,97,20,39,74,130,58,2,6,0,26,3,76,73,69,11,59,3,26,90,100,35,31,137,56,103,74,2,70,22,68,0,43,0,29,1,91,61,83,43,61,18,21,35,2,21,0,63,4,60,22,45,33,57,63,38,4,147,4,48,125,111,84,21,91,33,123,1,29,8,78,13,77,73,36,49,110,25,38,8,28,61,5,119,16,38,1,16,59,91,26,29,23,64,45,18,139,35,35,118,45,106,35,12,43,41,49,62,89,142,41,93,86,29,37,20,19,1,44,0,35,1,58,56,88,14,48,29,52,177,78,48,86,11,182,14,61,1,21,0,17,2,34,3,149,108,83,90,59,15,74,2,87,2,77,2,36,8,53,44,63,36,71,42,31,3,57,26,129,96,108,62,18,150,18,74,5,94,8,77,15,93,72,52,83,68,22,37,82,1,60,22,78,14,74,9,101,52,93,19,20,97,21,68,12,41,15,0,63,74,11,74,100,115,5,122,104,28,0,45,16,90,72,97,50,0,85,0,33,1,87,9,130,17,62,50,61,83,65,71,59,11,22,10,38,0,58,0,92,6,46,13,118,100,31,54,61,82,45,4,38,0,36,0,28,7,84,31,40,34,79,44,43,4,97,12,57,24,64,26,78,87,26,86,6,65,26,109,32,69,96,44,41,58,1,2,18,4,18,6,107,17,77,10,53,55,69,32,14,87,25,65,24,128,24,46,145,151,17,30,11,38,49,46,67,92,51,157,45,15,37,23,0,20,4,59,14,131,16,90,110,99,83,111,58,47,14,69,0,117,2,19,0,13,5,58,7,146,111,80,61,52,35,139,100,41,2,120,2,82,5,54,117,180,44,145,20,89,3,70,4,82,15,143,130,40,34,125,12,4,49,0,1,126,64,12,160,17,90,94,83,28,10,92,69,34,39,10,119,9,29,41,94,114,32,93,44,55,4,121,20,39,67,126,57,1,7,0,22,4,31,74,66,10,56,4,24,88,99,38,31,130,58,104,72,1,76,16,70,0,54,0,40,1,100,63,89,79,53,25,27,44,1,23,0,47,4,63,25,50,32,56,62,34,3,152,2,49,122,99,131,22,111,37,126,2,31,7,76,13,82,69,44,59,136,23,56,13,34,57,5,111,14,38,1,19,65,90,27,35,33,66,48,18,142,34,48,120,47,93,32,7,29,43,51,57,65,154,68,58,73,47,40,33,34,0,42,0,39,1,97,118,86,12,53,32,51,181,70,46,82,9,208,10,73,0,17,0,19,2,26,3,152,108,81,97,60,15,72,2,39,1,22,2,41,8,58,43,59,35,69,44,28,1,57,28,129,94,108,66,13,159,21,70,5,94,8,76,13,92,70,54,71,72,21,38,77,1,67,23,76,15,74,10,102,53,93,22,18,91,24,67,13,41,15,0,59,41,12,66,102,128,5,117,102,24,1,46,16,86,76,100,47,0,80,0,32,0,87,9,128,14,62,44,60,91,52,69,41,22,46,9,26,0,55,0,91,5,42,13,116,91,32,45,50,75,42,5,37,3,39,0,20,8,85,33,39,33,78,46,45,5,97,12,58,23,53,36,83,78,28,69,3,64,18,106,22,67,92,44,39,23,0,0,1,0,9,5,111,16,78,10,51,57,68,34,16,82,23,70,21,137,22,44,143,153,16,30,10,29,42,127,67,90,61,159,47,6,32,23,0,14,3,59,12,126,15,58,110,110,84,108,58,46,18,68,0,115,1,15,0,12,4,59,8,152,103,81,62,51,36,137,98,42,1,123,2,88,5,36,146

Secondary structure (DSSP, 8-state):
--EEEEETTPPTT-EEE-HHHHTT--GGGHHHH--EEESHHHHHHEEE-TTT--EEESS---HHHHHTT-S--EEEEEEEETTTTEEEEEEEEEE-------B-S-SEEEEEEETTPPTT-EEE-PPPB----GGGSEEEEEE-S-SSEEEEEEE-TTS-EEEEEEE-S---TTT--EEEEEEEEEE--SS--EEEEEEEEEEEP------EESSSEEEEEEETTPPTT-EEEE--EE--SSGGGG-EEEEE-TT--HHHHHHEEE-TTT-EEEE-S---TTT--EEEEEEEEEESSSSPPEEEEEEEEEEE-------EEEEEEE--EEETTPPTT-EEEEEEEE--S-GGGG-EEEE--TTSSEEEEEEETTEEEEEE-S---TTT-SEEEEEEEEEESSSS--EEEEEEEEEEE-/--EEEEETTPPTT-EEE-HHHHTT--HHHHHHHT-EEESTTHHHHEEE-TTT--EEESS---HHHHHTT-S--EEEEEEEETTTTEEEEEEEEEE-------B-S-SEEEEEEETTPPTT-EEE-PPPB----GGGSEEEEEE---SSEEEEEEE-TTS-EEEEEEE-S---TTT--EEEEEEEEEE--SS--EEEEEEEEEEE-------EESSSEEEEEEETTPPTT-EEEE--EE--SSGGGG-EEEEE-TT--HHHHTTEEE-TTT-EEEE-S---TTT-SEEEEEEEEEES-SSPPEEEEEEEEEEE-------EEEEEEE--EEETTPPTT-EEEEEEEE--S-GGGG-EEEE--TTSSEEEEEEETTEEEEEE-S---TTT-SEEEEEEEEEE-SSS--EEEEEEEEEEE-

Radius of gyration: 56.16 Å; Cα contacts (8 Å, |Δi|>4): 1994; chains: 2; bounding box: 70×33×201 Å

Organism: Mus musculus (NCBI:txid10090)

Sequence (836 aa):
QIRYPVPEESQEGTFVGNVAQDFLLDTESLSARRLQVAGEVNQRHFRVDLDSGALLIKNPIDREALCGLSASCIVPLEFVTEGPLEMYRAEVEIVDVNDHAPRFPRQQLDLEIGEAAPPGQRFPLEKAQDADVGSNSISSYRLSSNEHFALDVKKRSDGSLVPELLLEKPLDREKQSDYRLVLTAVDGGNPPRSGTAELRVSVLDVNDNAPAFQQSSYRISVLESAPAGMVLIQLNASDPDLGPSGNVTFSFSGHTPDRVRNLFSLHPTTGKLTLQGPLDFESENYYEFDVRARDGGSPAMEQHCSLRVDLLDVNDNAPHITVTSELGTLPESAEPGTVVALISVQDPDSGSNGDVSLRIPDHLPFALKSAFRNQFSLVTAGPLDREARSSYDIMVTASDAGNPPLSTHRTIFLNISDQIRYPVPEESQEGTFVGNVAQDFLLDTESLSARRLQVAGEVNQRHFRVDLDSGALLIKNPIDREALCGLSASCIVPLEFVTEGPLEMYRAEVEIVDVNDHAPRFPRQQLDLEIGEAAPPGQRFPLEKAQDADVGSNSISSYRLSSNEHFALDVKKRSDGSLVPELLLEKPLDREKQSDYRLVLTAVDGGNPPRSGTAELRVSVLDVNDNAPAFQQSSYRISVLESAPAGMVLIQLNASDPDLGPSGNVTFSFSGHTPDRVRNLFSLHPTTGKLTLQGPLDFESENYYEFDVRARDGGSPAMEQHCSLRVDLLDVNDNAPHITVTSELGTLPESAEPGTVVALISVQDPDSGSNGDVSLRIPDHLPFALKSAFRNQFSLVTAGPLDREARSSYDIMVTASDAGNPPLSTHRTIFLNISD

Foldseek 3Di:
DAEWEDEFPDDWFAFTFQVCVVVVHDLVCLLQFVKFWDDPVVNCFWTADSNRNTITGHHTHDQCVQPWADPWDKDKIKIFTVPPTDIDIYIYTHHYDLPWFWAFPAQEAEAEAEQADDAFDKAFDRGTDTRTYDQSGWDDKDKDDDDFWDWDWDADPRGDITIIIGGHDHGDVLVPFKDWMKMKIWGRHVVIHIDIHIYIYGYDFDLPDAKDWPDQADEFEDALADDFFDFGDWIDTFASTDDQSTQKFKDFPPPWDVVVVQFWDAGGRRRTITGHDGGDCLVDFKDKGKMKMWGRDVVIHMDIHIYMYGYDWDLPWAKDKDWPDAQQEEELVDDWFAFGTKIAIFTSTDDQSTQKDKDWDDPAQWDWDDDDPRIITITGNDGGDCVVPQKDWIWMKMWGRDVVIHIDIDTHIYGYDD/DAEWEDEFQDDWFDFTFQVCVVVVHDQVVLLQFVKFWDDPVVNCFWTADSRRSTITGHHTHDQCVQPFADPWDKDKIWMWTVPPTDIDIHIYTHDYDLPWFWEFPAQEAEAEAELADDFFDKAFDGGTDGRTYDQSGWDDKDKDDDDFWDWDWDQDDVGDITIIIGGHDHGDVLVPFKDWMKMKIWGRHVVIHIYIHIYMYGYDFDLPWAKDKPDQAEEWEDALADDFFDFGDWIDTFASTDDQSTQKFKDFDPPDDVVVVQFWGAHGRGRTITGHDGGDCLVPFKDKGKMWIWGRDVVIHIDIYIYMYGYDWDLPWAKDKDFPDADQEEELPDDWFAWGTKIFIFTSTDDQSTQKDKDWDPPAQWDWDDDDGRIITITGNDGGDCVVPQKDFIWMKMWGRDVVIDIDIDTRIYGYDD

Nearest PDB structures (foldseek):
  7jgz-assembly1_A-2  TM=8.593E-01  e=3.259E-80  Mus musculus
  5dzw-assembly1_A-2  TM=8.499E-01  e=1.712E-50  Mus musculus
  5dzv-assembly1_B  TM=8.667E-01  e=6.097E-50  Mus musculus
  5dzv-assembly1_A  TM=8.657E-01  e=3.430E-49  Mus musculus
  6vg4-assembly1_A  TM=6.940E-01  e=4.265E-53  Homo sapiens

GO terms:
  GO:0016020 membrane (C, IDA)
  GO:0043524 negative regulation of neuron apoptotic process (P, IGI)
  GO:0050808 synapse organization (P, IGI)